Protein AF-A0A952LVR3-F1 (afdb_monomer)

pLDDT: mean 73.61, std 21.21, range [22.97, 98.56]

Foldseek 3Di:
DDDDDYDDDDDDDDDDDDDDYDDDDDDDDDDDDDDDDDDDDDDDDDDDDDDDDDDDDDDDYDDDDDDDDDDDDDDDDDPDDDPADADDDFAPWRWHDPGRLETEDADEHQEEGEDELSHAYEYDAEHEFHDLVGAYEYEYDFQHHYEYFPPPHAGEYHYDANHEYHYAYDLQGAYEYAYPDDPLDAAQGHAAYEYEYDAPADPDDDDGDAYEHELYEQGRHFNWDWDQDNNDIDITGEREEAYRHECSYEYYNYEQYQGAAEHYEYEAYAYHYENYHYEAHLAEPYEYELYAYEHYQEEYYHFEDAPLASLHEPYEYYYPAPPSYAYAYEFAEHEHLYPDQAQDDLPTRWEHYEADAQAAAYAYWQYEHEATSLWHYEYAQNYEPAQEAQDPFGSHYAWQYEIEYQAADRPRNYHYHNYHDYDPRQDDDEPDWPHTHYYYAHHLQFHWDWFLQPFQLPFQSQLRTFTQDGRLFGFFCQVPLRGGFIPPSQQQCPPPHRHPCQALDQRPPVPRPCSGPSVVVSVPRSHHRRRGGHSGQNLASLRCSSHNRDGDDDSVSGSDNPNPCSLFDWFDDDCQFLNWHWGTDTADPSATEIETDDERQEEGEQEQRYAYEYDAEYEYHDLVGAYEYEYEFQHHYAYFPVPHAGEYEYDANHEYHYHYDLSGAYEYAHPDSQLDAAQGHAAYYYEHDFPADPDDDDGDQYEHELYEQGRHQNWDWDQDNNDIDITGEHEEYEHDEQSHEYENYEQYQGAAERYEYYGYAYAYENYEYEAHLAEPYEYELYAYEYYQYEYYHDEDPDLPRQHEPYHDEYQEAPSDEYAYEFAEHHQNYDPLDQDDPPRRFEHEEADHQAAAYHYFQYEAEATNLKHYEYDQRYEPALEDQADDLPRSHYDWLYEIEYQNQDDVNSHYHYDPNYHDYDPPQEDEPDQFIGHHYYFGQDDDDDDDDDPPDDDPQRAWDWFLQFDDDDWQSQLRTFGQDGRPAGFAADDDSSHRFRHRQLQQQPPSGRDPCSQQDQRPPDCSDDVGPRPPDVVPPRHDGRSGGHSGDRPDSPGGSRPNSDGDNRDPDGSPSDDDD

Sequence (1073 aa):
MKKFFLPMIVVFSLTLAGCGGDDSDDTEGNSNGDTTENNTGGAPPPEPDNNENGESENEENENEESENDENENGENENEENDLLGACPRVGNLSPTELAADHCEIGGELTQNAILTADTIWFLEGELQVGDSENQVVLYIEAGTELRGDNVDSIDHVLVYPGSRINASGTASQPIRFLSDDDNVDGQGEWGGIFIYGYNGLTNLRGSQAANVLDYVVIAEAGDEISITLDGDTSTYEDNLVLKGVDSNTTLSFVQSHNSARDGLQIHNGDPRLSWILATGSQRDGLWYRDFSGLVKDLMVIHHSDTSGDSGRAGIYASETETGNSNPRIVNATLIGRDDSYEAGDAEGKQTGILLADNTDQIRLANVLIANFRHGCYVAESAADLSQIDNSEPALSHVDGVHCANEYADNETFSAVREAVDFSEAVLAEPNSINSNGLVYYYGATSGLTFTGEISDRSENFTASWYLDNIGGIGNGLVADSTSLNGFMDGDTNNDRVVDAADTESPFIAADDGPEGFNSDVASDTGGYDLTHIGAVRGGAVSNTQFDGWTVATASDAGFLVSVDESLLGASQCPASLGGATVRALDKNSGRNVCELSGLLSADATLTGDIDWQLEGLLQVGDAENNVTLTIESGTRISGDNIDTTDYLLVFPGSSIDANGTGARPVRMTSDDTEVEGAGEWGGLFVYGYNGLPSLAGDQGANSLDYVVVAEAGAPMTITLDGQTTEYRENIVLNGVDQSTKLSFVQSHNAARDGLQIHNGNPRLSWIVSTGSGRDGLWYRNFNGLVKDLMVIHHRDSDGSSGRSGIYASETLEGDSNPLMVNITLIGRDSSSETAGEDDTEVGLLFSDNTDQVRLANVLIANFRHGCYRADTSADLSLVGTTLEEDSPSFLDGVHCSHEAGGGSDNIAYVSADSIGLPDDSIATENSNGNGLAFYNGAEAELEFANTDFITNAGGINFTGEIDERADNFTAGWYLDNIRGVGNGLVSDASFLNAFLDGDTNNDGTVNEDDTSSPFIIADDGPEGFNQDVEEDTGGYDLTHIGAVRGGAVSNTQFDSWTVGTYRTAPFTVRTVE

Mean predicted aligned error: 18.48 Å

Nearest PDB structures (foldseek):
  4nk8-assembly1_A  TM=3.864E-01  e=2.930E-02  Pseudomonas syringae pv. tomato str. DC3000
  2uve-assembly2_B  TM=1.892E-01  e=1.098E-01  Yersinia enterocolitica
  1kcd-assembly1_A  TM=2.637E-01  e=1.614E+00  Chondrostereum purpureum
  3riq-assembly1_A  TM=2.501E-01  e=1.408E+00  unclassified

Structure (mmCIF, N/CA/C/O backbone):
data_AF-A0A952LVR3-F1
#
_entry.id   AF-A0A952LVR3-F1
#
loop_
_atom_site.group_PDB
_atom_site.id
_atom_site.type_symbol
_atom_site.label_atom_id
_atom_site.label_alt_id
_atom_site.label_comp_id
_atom_site.label_asym_id
_atom_site.label_entity_id
_atom_site.label_seq_id
_atom_site.pdbx_PDB_ins_code
_atom_site.Cartn_x
_atom_site.Cartn_y
_atom_site.Cartn_z
_atom_site.occupancy
_atom_site.B_iso_or_equiv
_atom_site.auth_seq_id
_atom_site.auth_comp_id
_atom_site.auth_asym_id
_atom_site.auth_atom_id
_atom_site.pdbx_PDB_model_num
ATOM 1 N N . MET A 1 1 ? 47.705 55.549 31.757 1.00 38.31 1 MET A N 1
ATOM 2 C CA . MET A 1 1 ? 46.331 55.593 31.205 1.00 38.31 1 MET A CA 1
ATOM 3 C C . MET A 1 1 ? 45.722 54.228 31.515 1.00 38.31 1 MET A C 1
ATOM 5 O O . MET A 1 1 ? 46.265 53.259 31.025 1.00 38.31 1 MET A O 1
ATOM 9 N N . LYS A 1 2 ? 45.100 54.070 32.697 1.00 28.36 2 LYS A N 1
ATOM 10 C CA . LYS A 1 2 ? 43.642 53.908 32.951 1.00 28.36 2 LYS A CA 1
ATOM 11 C C . LYS A 1 2 ? 42.987 52.832 32.052 1.00 28.36 2 LYS A C 1
ATOM 13 O O . LYS A 1 2 ? 43.032 53.041 30.854 1.00 28.36 2 LYS A O 1
ATOM 18 N N . LYS A 1 3 ? 42.309 51.767 32.518 1.00 29.34 3 LYS A N 1
ATOM 19 C CA . LYS A 1 3 ? 41.914 51.237 33.856 1.00 29.34 3 LYS A CA 1
ATOM 20 C C . LYS A 1 3 ? 41.335 49.792 33.646 1.00 29.34 3 LYS A C 1
ATOM 22 O O . LYS A 1 3 ? 40.647 49.627 32.654 1.00 29.34 3 LYS A O 1
ATOM 27 N N . PHE A 1 4 ? 41.744 48.765 34.424 1.00 28.08 4 PHE A N 1
ATOM 28 C CA . PHE A 1 4 ? 40.995 47.964 35.459 1.00 28.08 4 PHE A CA 1
ATOM 29 C C . PHE A 1 4 ? 39.975 46.890 34.957 1.00 28.08 4 PHE A C 1
ATOM 31 O O . PHE A 1 4 ? 39.088 47.258 34.205 1.00 28.08 4 PHE A O 1
ATOM 38 N N . PHE A 1 5 ? 40.176 45.567 35.194 1.00 27.00 5 PHE A N 1
ATOM 39 C CA . PHE A 1 5 ? 39.812 44.662 36.350 1.00 27.00 5 PHE A CA 1
ATOM 40 C C . PHE A 1 5 ? 38.310 44.228 36.383 1.00 27.00 5 PHE A C 1
ATOM 42 O O . PHE A 1 5 ? 37.478 45.117 36.509 1.00 27.00 5 PHE A O 1
ATOM 49 N N . LEU A 1 6 ? 37.941 42.945 36.113 1.00 28.14 6 LEU A N 1
ATOM 50 C CA . LEU A 1 6 ? 37.714 41.748 37.011 1.00 28.14 6 LEU A CA 1
ATOM 51 C C . LEU A 1 6 ? 36.364 41.765 37.804 1.00 28.14 6 LEU A C 1
ATOM 53 O O . LEU A 1 6 ? 35.903 42.868 38.084 1.00 28.14 6 LEU A O 1
ATOM 57 N N . PRO A 1 7 ? 35.854 40.658 38.419 1.00 57.78 7 PRO A N 1
ATOM 58 C CA . PRO A 1 7 ? 35.664 39.232 38.016 1.00 57.78 7 PRO A CA 1
ATOM 59 C C . PRO A 1 7 ? 34.330 38.593 38.550 1.00 57.78 7 PRO A C 1
ATOM 61 O O . PRO A 1 7 ? 33.636 39.221 39.343 1.00 57.78 7 PRO A O 1
ATOM 64 N N . MET A 1 8 ? 34.050 37.300 38.291 1.00 24.22 8 MET A N 1
ATOM 65 C CA . MET A 1 8 ? 33.665 36.355 39.371 1.00 24.22 8 MET A CA 1
ATOM 66 C C . MET A 1 8 ? 33.856 34.875 38.984 1.00 24.22 8 MET A C 1
ATOM 68 O O . MET A 1 8 ? 33.584 34.469 37.864 1.00 24.22 8 MET A O 1
ATOM 72 N N . ILE A 1 9 ? 34.355 34.116 39.960 1.00 27.66 9 ILE A N 1
ATOM 73 C CA . ILE A 1 9 ? 34.689 32.686 40.014 1.00 27.66 9 ILE A CA 1
ATOM 74 C C . ILE A 1 9 ? 33.709 32.036 40.998 1.00 27.66 9 ILE A C 1
ATOM 76 O O . ILE A 1 9 ? 33.501 32.641 42.049 1.00 27.66 9 ILE A O 1
ATOM 80 N N . VAL A 1 10 ? 33.266 30.791 40.767 1.00 24.73 10 VAL A N 1
ATOM 81 C CA . VAL A 1 10 ? 33.157 29.772 41.835 1.00 24.73 10 VAL A CA 1
ATOM 82 C C . VAL A 1 10 ? 33.572 28.401 41.291 1.00 24.73 10 VAL A C 1
ATOM 84 O O . VAL A 1 10 ? 33.091 27.945 40.263 1.00 24.73 10 VAL A O 1
ATOM 87 N N . VAL A 1 11 ? 34.493 27.783 42.027 1.00 26.58 11 VAL A N 1
ATOM 88 C CA . VAL A 1 11 ? 34.995 26.407 41.949 1.00 26.58 11 VAL A CA 1
ATOM 89 C C . VAL A 1 11 ? 34.328 25.615 43.077 1.00 26.58 11 VAL A C 1
ATOM 91 O O . VAL A 1 11 ? 34.184 26.167 44.168 1.00 26.58 11 VAL A O 1
ATOM 94 N N . PHE A 1 12 ? 34.065 24.319 42.890 1.00 22.97 12 PHE A N 1
ATOM 95 C CA . PHE A 1 12 ? 34.221 23.357 43.985 1.00 22.97 12 PHE A CA 1
ATOM 96 C C . PHE A 1 12 ? 34.952 22.101 43.502 1.00 22.97 12 PHE A C 1
ATOM 98 O O . PHE A 1 12 ? 34.572 21.455 42.535 1.00 22.97 12 PHE A O 1
ATOM 105 N N . SER A 1 13 ? 36.047 21.823 44.201 1.00 28.75 13 SER A N 1
ATOM 106 C CA . SER A 1 13 ? 36.874 20.624 44.151 1.00 28.75 13 SER A CA 1
ATOM 107 C C . SER A 1 13 ? 36.558 19.803 45.400 1.00 28.75 13 SER A C 1
ATOM 109 O O . SER A 1 13 ? 36.260 20.393 46.443 1.00 28.75 13 SER A O 1
ATOM 111 N N . LEU A 1 14 ? 36.700 18.477 45.339 1.00 23.16 14 LEU A N 1
ATOM 112 C CA . LEU A 1 14 ? 37.032 17.699 46.529 1.00 23.16 14 LEU A CA 1
ATOM 113 C C . LEU A 1 14 ? 38.034 16.585 46.193 1.00 23.16 14 LEU A C 1
ATOM 115 O O . LEU A 1 14 ? 37.721 15.563 45.596 1.00 23.16 14 LEU A O 1
ATOM 119 N N . THR A 1 15 ? 39.269 16.834 46.605 1.00 27.89 15 THR A N 1
ATOM 120 C CA . THR A 1 15 ? 40.381 15.897 46.789 1.00 27.89 15 THR A CA 1
ATOM 121 C C . THR A 1 15 ? 40.333 15.247 48.184 1.00 27.89 15 THR A C 1
ATOM 123 O O . THR A 1 15 ? 39.878 15.916 49.112 1.00 27.89 15 THR A O 1
ATOM 126 N N . LEU A 1 16 ? 40.947 14.069 48.411 1.00 27.58 16 LEU A N 1
ATOM 127 C CA . LEU A 1 16 ? 42.364 13.930 48.854 1.00 27.58 16 LEU A CA 1
ATOM 128 C C . LEU A 1 16 ? 42.723 12.536 49.465 1.00 27.58 16 LEU A C 1
ATOM 130 O O . LEU A 1 16 ? 42.046 12.075 50.376 1.00 27.58 16 LEU A O 1
ATOM 134 N N . ALA A 1 17 ? 43.907 12.033 49.058 1.00 31.09 17 ALA A N 1
ATOM 135 C CA . ALA A 1 17 ? 44.947 11.259 49.790 1.00 31.09 17 ALA A CA 1
ATOM 136 C C . ALA A 1 17 ? 44.684 9.805 50.267 1.00 31.09 17 ALA A C 1
ATOM 138 O O . ALA A 1 17 ? 43.626 9.494 50.783 1.00 31.09 17 ALA A O 1
ATOM 139 N N . GLY A 1 18 ? 45.638 8.858 50.235 1.00 26.08 18 GLY A N 1
ATOM 140 C CA . GLY A 1 18 ? 47.064 8.870 49.868 1.00 26.08 18 GLY A CA 1
ATOM 141 C C . GLY A 1 18 ? 47.925 7.977 50.796 1.00 26.08 18 GLY A C 1
ATOM 142 O O . GLY A 1 18 ? 47.817 8.100 52.012 1.00 26.08 18 GLY A O 1
ATOM 143 N N . CYS A 1 19 ? 48.776 7.114 50.217 1.00 27.30 19 CYS A N 1
ATOM 144 C CA . CYS A 1 19 ? 50.063 6.530 50.699 1.00 27.30 19 CYS A CA 1
ATOM 145 C C . CYS A 1 19 ? 50.445 5.386 49.723 1.00 27.30 19 CYS A C 1
ATOM 147 O O . CYS A 1 19 ? 49.564 4.606 49.396 1.00 27.30 19 CYS A O 1
ATOM 149 N N . GLY A 1 20 ? 51.659 5.152 49.207 1.00 28.59 20 GLY A N 1
ATOM 150 C CA . GLY A 1 20 ? 52.979 5.771 49.361 1.00 28.59 20 GLY A CA 1
ATOM 151 C C . GLY A 1 20 ? 54.116 4.737 49.173 1.00 28.59 20 GLY A C 1
ATOM 152 O O . GLY A 1 20 ? 54.336 3.979 50.104 1.00 28.59 20 GLY A O 1
ATOM 153 N N . GLY A 1 21 ? 54.826 4.774 48.027 1.00 31.19 21 GLY A N 1
ATOM 154 C CA . GLY A 1 21 ? 56.294 4.574 47.840 1.00 31.19 21 GLY A CA 1
ATOM 155 C C . GLY A 1 21 ? 56.920 3.178 48.056 1.00 31.19 21 GLY A C 1
ATOM 156 O O . GLY A 1 21 ? 56.331 2.338 48.717 1.00 31.19 21 GLY A O 1
ATOM 157 N N . ASP A 1 22 ? 58.148 2.853 47.640 1.00 28.56 22 ASP A N 1
ATOM 158 C CA . ASP A 1 22 ? 59.119 3.298 46.620 1.00 28.56 22 ASP A CA 1
ATOM 159 C C . ASP A 1 22 ? 60.258 2.236 46.654 1.00 28.56 22 ASP A C 1
ATOM 161 O O . ASP A 1 22 ? 60.488 1.635 47.705 1.00 28.56 22 ASP A O 1
ATOM 165 N N . ASP A 1 23 ? 60.978 2.087 45.544 1.00 30.83 23 ASP A N 1
ATOM 166 C CA . ASP A 1 23 ? 62.379 1.636 45.411 1.00 30.83 23 ASP A CA 1
ATOM 167 C C . ASP A 1 23 ? 62.880 0.178 45.642 1.00 30.83 23 ASP A C 1
ATOM 169 O O . ASP A 1 23 ? 62.356 -0.644 46.389 1.00 30.83 23 ASP A O 1
ATOM 173 N N . SER A 1 24 ? 63.965 -0.074 44.903 1.00 31.70 24 SER A N 1
ATOM 174 C CA . SER A 1 24 ? 64.690 -1.281 44.462 1.00 31.70 24 SER A CA 1
ATOM 175 C C . SER A 1 24 ? 65.449 -2.164 45.481 1.00 31.70 24 SER A C 1
ATOM 177 O O . SER A 1 24 ? 65.815 -1.698 46.557 1.00 31.70 24 SER A O 1
ATOM 179 N N . ASP A 1 25 ? 65.813 -3.379 45.013 1.00 30.05 25 ASP A N 1
ATOM 180 C CA . ASP A 1 25 ? 67.155 -4.042 45.019 1.00 30.05 25 ASP A CA 1
ATOM 181 C C . ASP A 1 25 ? 67.222 -5.503 45.564 1.00 30.05 25 ASP A C 1
ATOM 183 O O . ASP A 1 25 ? 66.879 -5.758 46.716 1.00 30.05 25 ASP A O 1
ATOM 187 N N . ASP A 1 26 ? 67.700 -6.423 44.698 1.00 31.61 26 ASP A N 1
ATOM 188 C CA . ASP A 1 26 ? 68.563 -7.619 44.906 1.00 31.61 26 ASP A CA 1
ATOM 189 C C . ASP A 1 26 ? 68.278 -8.633 46.061 1.00 31.61 26 ASP A C 1
ATOM 191 O O . ASP A 1 26 ? 68.221 -8.275 47.228 1.00 31.61 26 ASP A O 1
ATOM 195 N N . THR A 1 27 ? 68.245 -9.978 45.928 1.00 29.53 27 THR A N 1
ATOM 196 C CA . THR A 1 27 ? 69.141 -10.917 45.207 1.00 29.53 27 THR A CA 1
ATOM 197 C C . THR A 1 27 ? 68.721 -12.408 45.381 1.00 29.53 27 THR A C 1
ATOM 199 O O . THR A 1 27 ? 68.203 -12.796 46.424 1.00 29.53 27 THR A O 1
ATOM 202 N N . GLU A 1 28 ? 69.101 -13.227 44.383 1.00 32.16 28 GLU A N 1
ATOM 203 C CA . GLU A 1 28 ? 69.554 -14.648 44.391 1.00 32.16 28 GLU A CA 1
ATOM 204 C C . GLU A 1 28 ? 68.622 -15.894 44.482 1.00 32.16 28 GLU A C 1
ATOM 206 O O . GLU A 1 28 ? 68.094 -16.256 45.531 1.00 32.16 28 GLU A O 1
ATOM 211 N N . GLY A 1 29 ? 68.676 -16.684 43.384 1.00 28.06 29 GLY A N 1
ATOM 212 C CA . GLY A 1 29 ? 68.670 -18.165 43.325 1.00 28.06 29 GLY A CA 1
ATOM 213 C C . GLY A 1 29 ? 67.456 -18.787 42.605 1.00 28.06 29 GLY A C 1
ATOM 214 O O . GLY A 1 29 ? 66.340 -18.599 43.054 1.00 28.06 29 GLY A O 1
ATOM 215 N N . ASN A 1 30 ? 67.531 -19.598 41.539 1.00 28.77 30 ASN A N 1
ATOM 216 C CA . ASN A 1 30 ? 68.625 -20.294 40.860 1.00 28.77 30 ASN A CA 1
ATOM 217 C C . ASN A 1 30 ? 68.140 -20.809 39.471 1.00 28.77 30 ASN A C 1
ATOM 219 O O . ASN A 1 30 ? 67.033 -21.325 39.357 1.00 28.77 30 ASN A O 1
ATOM 223 N N . SER A 1 31 ? 69.029 -20.658 38.483 1.00 33.31 31 SER A N 1
ATOM 224 C CA . SER A 1 31 ? 69.188 -21.204 37.111 1.00 33.31 31 SER A CA 1
ATOM 225 C C . SER A 1 31 ? 68.634 -22.619 36.790 1.00 33.31 31 SER A C 1
ATOM 227 O O . SER A 1 31 ? 68.398 -23.394 37.708 1.00 33.31 31 SER A O 1
ATOM 229 N N . ASN A 1 32 ? 68.484 -23.120 35.549 1.00 30.52 32 ASN A N 1
ATOM 230 C CA . ASN A 1 32 ? 68.757 -22.702 34.158 1.00 30.52 32 ASN A CA 1
ATOM 231 C C . ASN A 1 32 ? 68.067 -23.729 33.221 1.00 30.52 32 ASN A C 1
ATOM 233 O O . ASN A 1 32 ? 67.911 -24.888 33.609 1.00 30.52 32 ASN A O 1
ATOM 237 N N . GLY A 1 33 ? 67.739 -23.339 31.985 1.00 30.78 33 GLY A N 1
ATOM 238 C CA . GLY A 1 33 ? 67.382 -24.272 30.905 1.00 30.78 33 GLY A CA 1
ATOM 239 C C . GLY A 1 33 ? 68.601 -24.886 30.203 1.00 30.78 33 GLY A C 1
ATOM 240 O O . GLY A 1 33 ? 69.710 -24.392 30.382 1.00 30.78 33 GLY A O 1
ATOM 241 N N . ASP A 1 34 ? 68.378 -25.927 29.395 1.00 28.19 34 ASP A N 1
ATOM 242 C CA . ASP A 1 34 ? 69.040 -26.135 28.096 1.00 28.19 34 ASP A CA 1
ATOM 243 C C . ASP A 1 34 ? 68.347 -27.260 27.296 1.00 28.19 34 ASP A C 1
ATOM 245 O O . ASP A 1 34 ? 67.879 -28.258 27.842 1.00 28.19 34 ASP A O 1
ATOM 249 N N . THR A 1 35 ? 68.301 -27.040 25.990 1.00 41.91 35 THR A N 1
ATOM 250 C CA . THR A 1 35 ? 67.859 -27.883 24.875 1.00 41.91 35 THR A CA 1
ATOM 251 C C . THR A 1 35 ? 68.787 -29.073 24.583 1.00 41.91 35 THR A C 1
ATOM 253 O O . THR A 1 35 ? 69.965 -29.037 24.925 1.00 41.91 35 THR A O 1
ATOM 256 N N . THR A 1 36 ? 68.286 -30.116 23.897 1.00 30.03 36 THR A N 1
ATOM 257 C CA . THR A 1 36 ? 68.905 -30.752 22.698 1.00 30.03 36 THR A CA 1
ATOM 258 C C . THR A 1 36 ? 68.132 -31.991 22.208 1.00 30.03 36 THR A C 1
ATOM 260 O O . THR A 1 36 ? 67.587 -32.767 22.988 1.00 30.03 36 THR A O 1
ATOM 263 N N . GLU A 1 37 ? 68.117 -32.154 20.883 1.00 42.69 37 GLU A N 1
ATOM 264 C CA . GLU A 1 37 ? 67.535 -33.242 20.081 1.00 42.69 37 GLU A CA 1
ATOM 265 C C . GLU A 1 37 ? 68.288 -34.588 20.190 1.00 42.69 37 GLU A C 1
ATOM 267 O O . GLU A 1 37 ? 69.515 -34.597 20.313 1.00 42.69 37 GLU A O 1
ATOM 272 N N . ASN A 1 38 ? 67.591 -35.725 19.999 1.00 29.27 38 ASN A N 1
ATOM 273 C CA . ASN A 1 38 ? 67.880 -36.685 18.910 1.00 29.27 38 ASN A CA 1
ATOM 274 C C . ASN A 1 38 ? 66.941 -37.913 18.865 1.00 29.27 38 ASN A C 1
ATOM 276 O O . ASN A 1 38 ? 66.417 -38.381 19.870 1.00 29.27 38 ASN A O 1
ATOM 280 N N . ASN A 1 39 ? 66.803 -38.433 17.644 1.00 38.19 39 ASN A N 1
ATOM 281 C CA . ASN A 1 39 ? 65.899 -39.465 17.125 1.00 38.19 39 ASN A CA 1
ATOM 282 C C . ASN A 1 39 ? 66.384 -40.927 17.355 1.00 38.19 39 ASN A C 1
ATOM 284 O O . ASN A 1 39 ? 67.592 -41.154 17.416 1.00 38.19 39 ASN A O 1
ATOM 288 N N . THR A 1 40 ? 65.464 -41.912 17.416 1.00 31.52 40 THR A N 1
ATOM 289 C CA . THR A 1 40 ? 65.477 -43.285 16.810 1.00 31.52 40 THR A CA 1
ATOM 290 C C . THR A 1 40 ? 64.486 -44.252 17.505 1.00 31.52 40 THR A C 1
ATOM 292 O O . THR A 1 40 ? 64.339 -44.230 18.723 1.00 31.52 40 THR A O 1
ATOM 295 N N . GLY A 1 41 ? 63.790 -45.092 16.717 1.00 29.00 41 GLY A N 1
ATOM 296 C CA . GLY A 1 41 ? 62.615 -45.889 17.128 1.00 29.00 41 GLY A CA 1
ATOM 297 C C . GLY A 1 41 ? 62.823 -47.342 17.602 1.00 29.00 41 GLY A C 1
ATOM 298 O O . GLY A 1 41 ? 63.945 -47.802 17.801 1.00 29.00 41 GLY A O 1
ATOM 299 N N . GLY A 1 42 ? 61.699 -48.070 17.744 1.00 25.80 42 GLY A N 1
ATOM 300 C CA . GLY A 1 42 ? 61.617 -49.522 17.993 1.00 25.80 42 GLY A CA 1
ATOM 301 C C . GLY A 1 42 ? 60.242 -49.996 18.522 1.00 25.80 42 GLY A C 1
ATOM 302 O O . GLY A 1 42 ? 59.756 -49.465 19.513 1.00 25.80 42 GLY A O 1
ATOM 303 N N . ALA A 1 43 ? 59.636 -50.998 17.867 1.00 31.47 43 ALA A N 1
ATOM 304 C CA . ALA A 1 43 ? 58.397 -51.723 18.242 1.00 31.47 43 ALA A CA 1
ATOM 305 C C . ALA A 1 43 ? 58.675 -52.957 19.164 1.00 31.47 43 ALA A C 1
ATOM 307 O O . ALA A 1 43 ? 59.845 -53.178 19.487 1.00 31.47 43 ALA A O 1
ATOM 308 N N . PRO A 1 44 ? 57.732 -53.922 19.365 1.00 63.16 44 PRO A N 1
ATOM 309 C CA . PRO A 1 44 ? 56.485 -54.006 20.180 1.00 63.16 44 PRO A CA 1
ATOM 310 C C . PRO A 1 44 ? 56.637 -55.020 21.374 1.00 63.16 44 PRO A C 1
ATOM 312 O O . PRO A 1 44 ? 57.773 -55.476 21.559 1.00 63.16 44 PRO A O 1
ATOM 315 N N . PRO A 1 45 ? 55.625 -55.386 22.235 1.00 48.03 45 PRO A N 1
ATOM 316 C CA . PRO A 1 45 ? 54.563 -56.435 22.001 1.00 48.03 45 PRO A CA 1
ATOM 317 C C . PRO A 1 45 ? 53.286 -56.296 22.937 1.00 48.03 45 PRO A C 1
ATOM 319 O O . PRO A 1 45 ? 53.134 -55.221 23.513 1.00 48.03 45 PRO A O 1
ATOM 322 N N . PRO A 1 46 ? 52.477 -57.338 23.312 1.00 52.66 46 PRO A N 1
ATOM 323 C CA . PRO A 1 46 ? 51.634 -58.325 22.578 1.00 52.66 46 PRO A CA 1
ATOM 324 C C . PRO A 1 46 ? 50.138 -58.438 23.061 1.00 52.66 46 PRO A C 1
ATOM 326 O O . PRO A 1 46 ? 49.763 -57.888 24.094 1.00 52.66 46 PRO A O 1
ATOM 329 N N . GLU A 1 47 ? 49.322 -59.239 22.349 1.00 35.88 47 GLU A N 1
ATOM 330 C CA . GLU A 1 47 ? 47.974 -59.763 22.720 1.00 35.88 47 GLU A CA 1
ATOM 331 C C . GLU A 1 47 ? 47.966 -60.821 23.860 1.00 35.88 47 GLU A C 1
ATOM 333 O O . GLU A 1 47 ? 49.031 -61.293 24.282 1.00 35.88 47 GLU A O 1
ATOM 338 N N . PRO A 1 48 ? 46.767 -61.272 24.310 1.00 47.69 48 PRO A N 1
ATOM 339 C CA . PRO A 1 48 ? 46.414 -62.671 24.018 1.00 47.69 48 PRO A CA 1
ATOM 340 C C . PRO A 1 48 ? 44.964 -62.953 23.554 1.00 47.69 48 PRO A C 1
ATOM 342 O O . PRO A 1 48 ? 44.001 -62.295 23.940 1.00 47.69 48 PRO A O 1
ATOM 345 N N . ASP A 1 49 ? 44.911 -64.041 22.788 1.00 32.38 49 ASP A N 1
ATOM 346 C CA . ASP A 1 49 ? 43.861 -64.753 22.049 1.00 32.38 49 ASP A CA 1
ATOM 347 C C . ASP A 1 49 ? 42.915 -65.625 22.916 1.00 32.38 49 ASP A C 1
ATOM 349 O O . ASP A 1 49 ? 43.277 -66.034 24.027 1.00 32.38 49 ASP A O 1
ATOM 353 N N . ASN A 1 50 ? 41.727 -65.950 22.377 1.00 29.98 50 ASN A N 1
ATOM 354 C CA . ASN A 1 50 ? 41.178 -67.318 22.347 1.00 29.98 50 ASN A CA 1
ATOM 355 C C . ASN A 1 50 ? 39.847 -67.410 21.559 1.00 29.98 50 ASN A C 1
ATOM 357 O O . ASN A 1 50 ? 38.782 -67.092 22.093 1.00 29.98 50 ASN A O 1
ATOM 361 N N . ASN A 1 51 ? 39.916 -68.025 20.370 1.00 27.11 51 ASN A N 1
ATOM 362 C CA . ASN A 1 51 ? 39.365 -69.371 20.069 1.00 27.11 51 ASN A CA 1
ATOM 363 C C . ASN A 1 51 ? 38.557 -69.497 18.750 1.00 27.11 51 ASN A C 1
ATOM 365 O O . ASN A 1 51 ? 37.333 -69.418 18.738 1.00 27.11 51 ASN A O 1
ATOM 369 N N . GLU A 1 52 ? 39.300 -69.725 17.663 1.00 31.12 52 GLU A N 1
ATOM 370 C CA . GLU A 1 52 ? 39.253 -70.849 16.700 1.00 31.12 52 GLU A CA 1
ATOM 371 C C . GLU A 1 52 ? 37.964 -71.632 16.312 1.00 31.12 52 GLU A C 1
ATOM 373 O O . GLU A 1 52 ? 37.228 -72.157 17.150 1.00 31.12 52 GLU A O 1
ATOM 378 N N . ASN A 1 53 ? 37.959 -71.928 14.991 1.00 27.67 53 ASN A N 1
ATOM 379 C CA . ASN A 1 53 ? 37.361 -73.031 14.198 1.00 27.67 53 ASN A CA 1
ATOM 380 C C . ASN A 1 53 ? 35.997 -72.732 13.540 1.00 27.67 53 ASN A C 1
ATOM 382 O O . ASN A 1 53 ? 35.031 -72.464 14.237 1.00 27.67 53 ASN A O 1
ATOM 386 N N . GLY A 1 54 ? 35.802 -72.780 12.214 1.00 26.45 54 GLY A N 1
ATOM 387 C CA . GLY A 1 54 ? 36.527 -73.452 11.124 1.00 26.45 54 GLY A CA 1
ATOM 388 C C . GLY A 1 54 ? 35.571 -74.411 10.386 1.00 26.45 54 GLY A C 1
ATOM 389 O O . GLY A 1 54 ? 34.798 -75.082 11.058 1.00 26.45 54 GLY A O 1
ATOM 390 N N . GLU A 1 55 ? 35.697 -74.498 9.050 1.00 27.75 55 GLU A N 1
ATOM 391 C CA . GLU A 1 55 ? 34.965 -75.368 8.085 1.00 27.75 55 GLU A CA 1
ATOM 392 C C . GLU A 1 55 ? 33.621 -74.814 7.566 1.00 27.75 55 GLU A C 1
ATOM 394 O O . GLU A 1 55 ? 32.863 -74.229 8.328 1.00 27.75 55 GLU A O 1
ATOM 399 N N . SER A 1 56 ? 33.160 -75.021 6.329 1.00 25.48 56 SER A N 1
ATOM 400 C CA . SER A 1 56 ? 33.671 -75.259 4.962 1.00 25.48 56 SER A CA 1
ATOM 401 C C . SER A 1 56 ? 32.418 -75.534 4.101 1.00 25.48 56 SER A C 1
ATOM 403 O O . SER A 1 56 ? 31.396 -75.916 4.662 1.00 25.48 56 SER A O 1
ATOM 405 N N . GLU A 1 57 ? 32.555 -75.482 2.771 1.00 27.61 57 GLU A N 1
ATOM 406 C CA . GLU A 1 57 ? 31.635 -76.047 1.752 1.00 27.6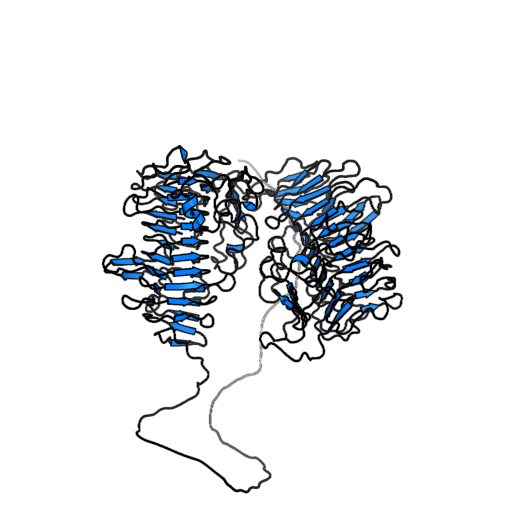1 57 GLU A CA 1
ATOM 407 C C . GLU A 1 57 ? 30.393 -75.188 1.433 1.00 27.61 57 GLU A C 1
ATOM 409 O O . GLU A 1 57 ? 29.581 -74.894 2.299 1.00 27.61 57 GLU A O 1
ATOM 414 N N . ASN A 1 58 ? 30.303 -74.566 0.254 1.00 24.53 58 ASN A N 1
ATOM 415 C CA . ASN A 1 58 ? 30.211 -75.055 -1.138 1.00 24.53 58 ASN A CA 1
ATOM 416 C C . ASN A 1 58 ? 28.768 -74.953 -1.643 1.00 24.53 58 ASN A C 1
ATOM 418 O O . ASN A 1 58 ? 27.844 -75.374 -0.956 1.00 24.53 58 ASN A O 1
ATOM 422 N N . GLU A 1 59 ? 28.686 -74.521 -2.906 1.00 28.27 59 GLU A N 1
ATOM 423 C CA . GLU A 1 59 ? 27.674 -74.915 -3.893 1.00 28.27 59 GLU A CA 1
ATOM 424 C C . GLU A 1 59 ? 26.273 -74.287 -3.686 1.00 28.27 59 GLU A C 1
ATOM 426 O O . GLU A 1 59 ? 25.721 -74.254 -2.598 1.00 28.27 59 GLU A O 1
ATOM 431 N N . GLU A 1 60 ? 25.607 -73.728 -4.693 1.00 29.20 60 GLU A N 1
ATOM 432 C CA . GLU A 1 60 ? 25.707 -73.984 -6.126 1.00 29.20 60 GLU A CA 1
ATOM 433 C C . GLU A 1 60 ? 24.826 -72.959 -6.877 1.00 29.20 60 GLU A C 1
ATOM 435 O O . GLU A 1 60 ? 23.737 -72.641 -6.403 1.00 29.20 60 GLU A O 1
ATOM 440 N N . ASN A 1 61 ? 25.305 -72.541 -8.060 1.00 27.00 61 ASN A N 1
ATOM 441 C CA . ASN A 1 61 ? 24.579 -72.535 -9.344 1.00 27.00 61 ASN A CA 1
ATOM 442 C C . ASN A 1 61 ? 23.355 -71.614 -9.558 1.00 27.00 61 ASN A C 1
ATOM 444 O O . ASN A 1 61 ? 22.492 -71.467 -8.707 1.00 27.00 61 ASN A O 1
ATOM 448 N N . GLU A 1 62 ? 23.120 -71.036 -10.740 1.00 30.06 62 GLU A N 1
ATOM 449 C CA . GLU A 1 62 ? 23.773 -71.101 -12.062 1.00 30.06 62 GLU A CA 1
ATOM 450 C C . GLU A 1 62 ? 23.077 -70.094 -13.002 1.00 30.06 62 GLU A C 1
ATOM 452 O O . GLU A 1 62 ? 21.941 -69.689 -12.732 1.00 30.06 62 GLU A O 1
ATOM 457 N N . ASN A 1 63 ? 23.722 -69.877 -14.159 1.00 28.44 63 ASN A N 1
ATOM 458 C CA . ASN A 1 63 ? 23.267 -69.281 -15.432 1.00 28.44 63 ASN A CA 1
ATOM 459 C C . ASN A 1 63 ? 23.590 -67.783 -15.568 1.00 28.44 63 ASN A C 1
ATOM 461 O O . ASN A 1 63 ? 22.866 -66.949 -15.033 1.00 28.44 63 ASN A O 1
ATOM 465 N N . GLU A 1 64 ? 24.713 -67.359 -16.178 1.00 30.86 64 GLU A N 1
ATOM 466 C CA . GLU A 1 64 ? 25.258 -67.651 -17.540 1.00 30.86 64 GLU A CA 1
ATOM 467 C C . GLU A 1 64 ? 24.178 -67.496 -18.632 1.00 30.86 64 GLU A C 1
ATOM 469 O O . GLU A 1 64 ? 23.074 -68.009 -18.486 1.00 30.86 64 GLU A O 1
ATOM 474 N N . GLU A 1 65 ? 24.329 -66.717 -19.705 1.00 31.75 65 GLU A N 1
ATOM 475 C CA . GLU A 1 65 ? 25.351 -66.621 -20.771 1.00 31.75 65 GLU A CA 1
ATOM 476 C C . GLU A 1 65 ? 25.025 -65.320 -21.575 1.00 31.75 65 GLU A C 1
ATOM 478 O O . GLU A 1 65 ? 23.882 -64.866 -21.531 1.00 31.75 65 GLU A O 1
ATOM 483 N N . SER A 1 66 ? 25.851 -64.644 -22.385 1.00 29.94 66 SER A N 1
ATOM 484 C CA . SER A 1 66 ? 27.211 -64.833 -22.912 1.00 29.94 66 SER A CA 1
ATOM 485 C C . SER A 1 66 ? 27.653 -63.550 -23.656 1.00 29.94 66 SER A C 1
ATOM 487 O O . SER A 1 66 ? 26.901 -63.032 -24.482 1.00 29.94 66 SER A O 1
ATOM 489 N N . GLU A 1 67 ? 28.878 -63.104 -23.376 1.00 30.80 67 GLU A N 1
ATOM 490 C CA . GLU A 1 67 ? 30.011 -62.803 -24.285 1.00 30.80 67 GLU A CA 1
ATOM 491 C C . GLU A 1 67 ? 29.807 -62.150 -25.680 1.00 30.80 67 GLU A C 1
ATOM 493 O O . GLU A 1 67 ? 29.170 -62.701 -26.580 1.00 30.80 67 GLU A O 1
ATOM 498 N N . ASN A 1 68 ? 30.552 -61.058 -25.928 1.00 28.45 68 ASN A N 1
ATOM 499 C CA . ASN A 1 68 ? 31.743 -61.111 -26.799 1.00 28.45 68 ASN A CA 1
ATOM 500 C C . ASN A 1 68 ? 32.687 -59.899 -26.610 1.00 28.45 68 ASN A C 1
ATOM 502 O O . ASN A 1 68 ? 32.332 -58.761 -26.913 1.00 28.45 68 ASN A O 1
ATOM 506 N N . ASP A 1 69 ? 33.897 -60.243 -26.165 1.00 30.69 69 ASP A N 1
ATOM 507 C CA . ASP A 1 69 ? 35.212 -59.579 -26.211 1.00 30.69 69 ASP A CA 1
ATOM 508 C C . ASP A 1 69 ? 35.573 -58.972 -27.595 1.00 30.69 69 ASP A C 1
ATOM 510 O O . ASP A 1 69 ? 34.980 -59.335 -28.610 1.00 30.69 69 ASP A O 1
ATOM 514 N N . GLU A 1 70 ? 36.543 -58.072 -27.811 1.00 34.59 70 GLU A N 1
ATOM 515 C CA . GLU A 1 70 ? 37.822 -57.755 -27.150 1.00 34.59 70 GLU A CA 1
ATOM 516 C C . GLU A 1 70 ? 38.359 -56.452 -27.818 1.00 34.59 70 GLU A C 1
ATOM 518 O O . GLU A 1 70 ? 38.181 -56.291 -29.032 1.00 34.59 70 GLU A O 1
ATOM 523 N N . ASN A 1 71 ? 39.044 -55.544 -27.100 1.00 28.56 71 ASN A N 1
ATOM 524 C CA . ASN A 1 71 ? 40.497 -55.294 -27.251 1.00 28.56 71 ASN A CA 1
ATOM 525 C C . ASN A 1 71 ? 40.988 -53.998 -26.546 1.00 28.56 71 ASN A C 1
ATOM 527 O O . ASN A 1 71 ? 40.403 -52.924 -26.662 1.00 28.56 71 ASN A O 1
ATOM 531 N N . GLU A 1 72 ? 42.122 -54.155 -25.867 1.00 35.03 72 GLU A N 1
ATOM 532 C CA . GLU A 1 72 ? 42.796 -53.344 -24.842 1.00 35.03 72 GLU A CA 1
ATOM 533 C C . GLU A 1 72 ? 43.453 -52.015 -25.298 1.00 35.03 72 GLU A C 1
ATOM 535 O O . GLU A 1 72 ? 44.084 -51.964 -26.359 1.00 35.03 72 GLU A O 1
ATOM 540 N N . ASN A 1 73 ? 43.479 -50.994 -24.418 1.00 30.58 73 ASN A N 1
ATOM 541 C CA . ASN A 1 73 ? 44.665 -50.573 -23.624 1.00 30.58 73 ASN A CA 1
ATOM 542 C C . ASN A 1 73 ? 44.571 -49.119 -23.095 1.00 30.58 73 ASN A C 1
ATOM 544 O O . ASN A 1 73 ? 44.472 -48.197 -23.902 1.00 30.58 73 ASN A O 1
ATOM 548 N N . GLY A 1 74 ? 44.800 -48.921 -21.783 1.00 29.34 74 GLY A N 1
ATOM 549 C CA . GLY A 1 74 ? 45.504 -47.727 -21.269 1.00 29.34 74 GLY A CA 1
ATOM 550 C C . GLY A 1 74 ? 44.947 -46.983 -20.038 1.00 29.34 74 GLY A C 1
ATOM 551 O O . GLY A 1 74 ? 44.383 -45.919 -20.215 1.00 29.34 74 GLY A O 1
ATOM 552 N N . GLU A 1 75 ? 45.228 -47.517 -18.840 1.00 33.22 75 GLU A N 1
ATOM 553 C CA . GLU A 1 75 ? 45.638 -46.851 -17.569 1.00 33.22 75 GLU A CA 1
ATOM 554 C C . GLU A 1 75 ? 44.817 -45.733 -16.856 1.00 33.22 75 GLU A C 1
ATOM 556 O O . GLU A 1 75 ? 44.494 -44.701 -17.433 1.00 33.22 75 GLU A O 1
ATOM 561 N N . ASN A 1 76 ? 44.740 -45.921 -15.518 1.00 29.78 76 ASN A N 1
ATOM 562 C CA . ASN A 1 76 ? 44.539 -44.999 -14.370 1.00 29.78 76 ASN A CA 1
ATOM 563 C C . ASN A 1 76 ? 43.105 -44.794 -13.847 1.00 29.78 76 ASN A C 1
ATOM 565 O O . ASN A 1 76 ? 42.259 -44.249 -14.534 1.00 29.78 76 ASN A O 1
ATOM 569 N N . GLU A 1 77 ? 42.745 -45.407 -12.711 1.00 34.69 77 GLU A N 1
ATOM 570 C CA . GLU A 1 77 ? 42.993 -45.022 -11.295 1.00 34.69 77 GLU A CA 1
ATOM 571 C C . GLU A 1 77 ? 41.899 -44.084 -10.733 1.00 34.69 77 GLU A C 1
ATOM 573 O O . GLU A 1 77 ? 41.823 -42.920 -11.104 1.00 34.69 77 GLU A O 1
ATOM 578 N N . ASN A 1 78 ? 41.164 -44.626 -9.747 1.00 31.84 78 ASN A N 1
ATOM 579 C CA . ASN A 1 78 ? 40.350 -43.979 -8.701 1.00 31.84 78 ASN A CA 1
ATOM 580 C C . ASN A 1 78 ? 38.916 -43.529 -9.057 1.00 31.84 78 ASN A C 1
ATOM 582 O O . ASN A 1 78 ? 38.663 -42.360 -9.317 1.00 31.84 78 ASN A O 1
ATOM 586 N N . GLU A 1 79 ? 37.963 -44.461 -8.927 1.00 37.75 79 GLU A N 1
ATOM 587 C CA . GLU A 1 79 ? 36.540 -44.166 -8.699 1.00 37.75 79 GLU A CA 1
ATOM 588 C C . GLU A 1 79 ? 36.284 -43.958 -7.192 1.00 37.75 79 GLU A C 1
ATOM 590 O O . GLU A 1 79 ? 36.100 -44.910 -6.436 1.00 37.75 79 GLU A O 1
ATOM 595 N N . GLU A 1 80 ? 36.286 -42.698 -6.765 1.00 45.38 80 GLU A N 1
ATOM 596 C CA . GLU A 1 80 ? 35.420 -42.178 -5.699 1.00 45.38 80 GLU A CA 1
ATOM 597 C C . GLU A 1 80 ? 34.813 -40.879 -6.247 1.00 45.38 80 GLU A C 1
ATOM 599 O O . GLU A 1 80 ? 35.459 -39.838 -6.192 1.00 45.38 80 GLU A O 1
ATOM 604 N N . ASN A 1 81 ? 33.638 -40.970 -6.880 1.00 39.44 81 ASN A N 1
ATOM 605 C CA . ASN A 1 81 ? 32.668 -39.883 -7.089 1.00 39.44 81 ASN A CA 1
ATOM 606 C C . ASN A 1 81 ? 31.520 -40.425 -7.949 1.00 39.44 81 ASN A C 1
ATOM 608 O O . ASN A 1 81 ? 31.621 -40.438 -9.170 1.00 39.44 81 ASN A O 1
ATOM 612 N N . ASP A 1 82 ? 30.443 -40.894 -7.321 1.00 43.53 82 ASP A N 1
ATOM 613 C CA . ASP A 1 82 ? 29.214 -41.239 -8.048 1.00 43.53 82 ASP A CA 1
ATOM 614 C C . ASP A 1 82 ? 27.970 -40.936 -7.204 1.00 43.53 82 ASP A C 1
ATOM 616 O O . ASP A 1 82 ? 27.188 -41.832 -6.910 1.00 43.53 82 ASP A O 1
ATOM 620 N N . LEU A 1 83 ? 27.854 -39.680 -6.744 1.00 45.19 83 LEU A N 1
ATOM 621 C CA . LEU A 1 83 ? 26.606 -39.030 -6.300 1.00 45.19 83 LEU A CA 1
ATOM 622 C C . LEU A 1 83 ? 26.729 -37.484 -6.410 1.00 45.19 83 LEU A C 1
ATOM 624 O O . LEU A 1 83 ? 26.455 -36.769 -5.449 1.00 45.19 83 LEU A O 1
ATOM 628 N N . LEU A 1 84 ? 27.179 -36.967 -7.560 1.00 46.62 84 LEU A N 1
ATOM 629 C CA . LEU A 1 84 ? 27.015 -35.554 -7.952 1.00 46.62 84 LEU A CA 1
ATOM 630 C C . LEU A 1 84 ? 25.989 -35.512 -9.098 1.00 46.62 84 LEU A C 1
ATOM 632 O O . LEU A 1 84 ? 26.056 -36.342 -10.009 1.00 46.62 84 LEU A O 1
ATOM 636 N N . GLY A 1 85 ? 24.971 -34.659 -8.985 1.00 55.50 85 GLY A N 1
ATOM 637 C CA . GLY A 1 85 ? 23.859 -34.587 -9.933 1.00 55.50 85 GLY A CA 1
ATOM 638 C C . GLY A 1 85 ? 24.260 -33.828 -11.195 1.00 55.50 85 GLY A C 1
ATOM 639 O O . GLY A 1 85 ? 24.434 -32.621 -11.151 1.00 55.50 85 GLY A O 1
ATOM 640 N N . ALA A 1 86 ? 24.382 -34.530 -12.323 1.00 80.19 86 ALA A N 1
ATOM 641 C CA . ALA A 1 86 ? 24.767 -33.917 -13.592 1.00 80.19 86 ALA A CA 1
ATOM 642 C C . ALA A 1 86 ? 23.740 -32.879 -14.086 1.00 80.19 86 ALA A C 1
ATOM 644 O O . ALA A 1 86 ? 22.537 -33.156 -14.083 1.00 80.19 86 ALA A O 1
ATOM 645 N N . CYS A 1 87 ? 24.225 -31.748 -14.613 1.00 87.75 87 CYS A N 1
ATOM 646 C CA . CYS A 1 87 ? 23.394 -30.693 -15.198 1.00 87.75 87 CYS A CA 1
ATOM 647 C C . CYS A 1 87 ? 22.389 -31.207 -16.245 1.00 87.75 87 CYS A C 1
ATOM 649 O O . CYS A 1 87 ? 22.758 -31.992 -17.137 1.00 87.75 87 CYS A O 1
ATOM 651 N N . PRO A 1 88 ? 21.124 -30.746 -16.203 1.00 89.75 88 PRO A N 1
ATOM 652 C CA . PRO A 1 88 ? 20.121 -31.169 -17.165 1.00 89.75 88 PRO A CA 1
ATOM 653 C C . PRO A 1 88 ? 20.436 -30.647 -18.575 1.00 89.75 88 PRO A C 1
ATOM 655 O O . PRO A 1 88 ? 21.048 -29.601 -18.781 1.00 89.75 88 PRO A O 1
ATOM 658 N N . ARG A 1 89 ? 20.001 -31.392 -19.602 1.00 91.44 89 ARG A N 1
ATOM 659 C CA . ARG A 1 89 ? 20.125 -30.941 -20.998 1.00 91.44 89 ARG A CA 1
ATOM 660 C C . ARG A 1 89 ? 19.129 -29.822 -21.283 1.00 91.44 89 ARG A C 1
ATOM 662 O O . ARG A 1 89 ? 17.926 -30.030 -21.153 1.00 91.44 89 ARG A O 1
ATOM 669 N N . VAL A 1 90 ? 19.622 -28.716 -21.830 1.00 95.00 90 VAL A N 1
ATOM 670 C CA . VAL A 1 90 ? 18.811 -27.574 -22.274 1.00 95.00 90 VAL A CA 1
ATOM 671 C C . VAL A 1 90 ? 18.711 -27.602 -23.800 1.00 95.00 90 VAL A C 1
ATOM 673 O O . VAL A 1 90 ? 19.583 -27.123 -24.522 1.00 95.00 90 VAL A O 1
ATOM 676 N N . GLY A 1 91 ? 17.672 -28.261 -24.322 1.00 95.06 91 GLY A N 1
ATOM 677 C CA . GLY A 1 91 ? 17.486 -28.445 -25.766 1.00 95.06 91 GLY A CA 1
ATOM 678 C C . GLY A 1 91 ? 18.665 -29.179 -26.428 1.00 95.06 91 GLY A C 1
ATOM 679 O O . GLY A 1 91 ? 18.942 -30.350 -26.136 1.00 95.06 91 GLY A O 1
ATOM 680 N N . ASN A 1 92 ? 19.361 -28.503 -27.352 1.00 95.75 92 ASN A N 1
ATOM 681 C CA . ASN A 1 92 ? 20.583 -29.016 -27.988 1.00 95.75 92 ASN A CA 1
ATOM 682 C C . ASN A 1 92 ? 21.860 -28.777 -27.169 1.00 95.75 92 ASN A C 1
ATOM 684 O O . ASN A 1 92 ? 22.873 -29.412 -27.476 1.00 95.75 92 ASN A O 1
ATOM 688 N N . LEU A 1 93 ? 21.824 -27.899 -26.168 1.00 95.94 93 LEU A N 1
ATOM 689 C CA . LEU A 1 93 ? 22.976 -27.556 -25.343 1.00 95.94 93 LEU A CA 1
ATOM 690 C C . LEU A 1 93 ? 23.261 -28.666 -24.322 1.00 95.94 93 LEU A C 1
ATOM 692 O O . LEU A 1 93 ? 22.422 -29.519 -24.017 1.00 95.94 93 LEU A O 1
ATOM 696 N N . SER A 1 94 ? 24.504 -28.727 -23.857 1.00 94.75 94 SER A N 1
ATOM 697 C CA . SER A 1 94 ? 24.952 -29.667 -22.824 1.00 94.75 94 SER A CA 1
ATOM 698 C C . SER A 1 94 ? 25.727 -28.862 -21.782 1.00 94.75 94 SER A C 1
ATOM 700 O O . SER A 1 94 ? 26.940 -28.746 -21.940 1.00 94.75 94 SER A O 1
ATOM 702 N N . PRO A 1 95 ? 25.007 -28.254 -20.817 1.00 95.88 95 PRO A N 1
ATOM 703 C CA . PRO A 1 95 ? 25.589 -27.411 -19.773 1.00 95.88 95 PRO A CA 1
ATOM 704 C C . PRO A 1 95 ? 26.675 -28.135 -18.972 1.00 95.88 95 PRO A C 1
ATOM 706 O O . PRO A 1 95 ? 26.629 -29.364 -18.829 1.00 95.88 95 PRO A O 1
ATOM 709 N N . THR A 1 96 ? 27.640 -27.373 -18.463 1.00 94.31 96 THR A N 1
ATOM 710 C CA . THR A 1 96 ? 28.737 -27.888 -17.634 1.00 94.31 96 THR A CA 1
ATOM 711 C C . THR A 1 96 ? 28.368 -27.752 -16.160 1.00 94.31 96 THR A C 1
ATOM 713 O O . THR A 1 96 ? 27.898 -26.706 -15.732 1.00 94.31 96 THR A O 1
ATOM 716 N N . GLU A 1 97 ? 28.587 -28.799 -15.367 1.00 93.25 97 GLU A N 1
ATOM 717 C CA . GLU A 1 97 ? 28.383 -28.738 -13.915 1.00 93.25 97 GLU A CA 1
ATOM 718 C C . GLU A 1 97 ? 29.520 -27.962 -13.247 1.00 93.25 97 GLU A C 1
ATOM 720 O O . GLU A 1 97 ? 30.691 -28.331 -13.384 1.00 93.25 97 GLU A O 1
ATOM 725 N N . LEU A 1 98 ? 29.164 -26.899 -12.524 1.00 88.88 98 LEU A N 1
ATOM 726 C CA . LEU A 1 98 ? 30.087 -26.111 -11.704 1.00 88.88 98 LEU A CA 1
ATOM 727 C C . LEU A 1 98 ? 30.077 -26.600 -10.250 1.00 88.88 98 LEU A C 1
ATOM 729 O O . LEU A 1 98 ? 31.130 -26.749 -9.625 1.00 88.88 98 LEU A O 1
ATOM 733 N N . ALA A 1 99 ? 28.883 -26.885 -9.729 1.00 88.75 99 ALA A N 1
ATOM 734 C CA . ALA A 1 99 ? 28.628 -27.455 -8.411 1.00 88.75 99 ALA A CA 1
ATOM 735 C C . ALA A 1 99 ? 27.247 -28.137 -8.396 1.00 88.75 99 ALA A C 1
ATOM 737 O O . ALA A 1 99 ? 26.529 -28.111 -9.395 1.00 88.75 99 ALA A O 1
ATOM 738 N N . ALA A 1 100 ? 26.862 -28.720 -7.255 1.00 84.44 100 ALA A N 1
ATOM 739 C CA . ALA A 1 100 ? 25.496 -29.206 -7.069 1.00 84.44 100 ALA A CA 1
ATOM 740 C C . ALA A 1 100 ? 24.504 -28.066 -7.354 1.00 84.44 100 ALA A C 1
ATOM 742 O O . ALA A 1 100 ? 24.645 -26.980 -6.791 1.00 84.44 100 ALA A O 1
ATOM 743 N N . ASP A 1 101 ? 23.555 -28.313 -8.256 1.00 84.88 101 ASP A N 1
ATOM 744 C CA . ASP A 1 101 ? 22.513 -27.368 -8.672 1.00 84.88 101 ASP A CA 1
ATOM 745 C C . ASP A 1 101 ? 23.046 -26.063 -9.316 1.00 84.88 101 ASP A C 1
ATOM 747 O O . ASP A 1 101 ? 22.315 -25.084 -9.433 1.00 84.88 101 ASP A O 1
ATOM 751 N N . HIS A 1 102 ? 24.315 -26.034 -9.755 1.00 92.88 102 HIS A N 1
ATOM 752 C CA . HIS A 1 102 ? 24.941 -24.898 -10.451 1.00 92.88 102 HIS A CA 1
ATOM 753 C C . HIS A 1 102 ? 25.461 -25.338 -11.822 1.00 92.88 102 HIS A C 1
ATOM 755 O O . HIS A 1 102 ? 26.371 -26.174 -11.918 1.00 92.88 102 HIS A O 1
ATOM 761 N N . CYS A 1 103 ? 24.912 -24.749 -12.882 1.00 95.62 103 CYS A N 1
ATOM 762 C CA . CYS A 1 103 ? 25.193 -25.147 -14.256 1.00 95.62 103 CYS A CA 1
ATOM 763 C C . CYS A 1 103 ? 25.624 -23.968 -15.122 1.00 95.62 103 CYS A C 1
ATOM 765 O O . CYS A 1 103 ? 24.910 -22.979 -15.232 1.00 95.62 103 CYS A O 1
ATOM 767 N N . GLU A 1 104 ? 26.754 -24.124 -15.799 1.00 95.94 104 GLU A N 1
ATOM 768 C CA . GLU A 1 104 ? 27.271 -23.188 -16.796 1.00 95.94 104 GLU A CA 1
ATOM 769 C C . GLU A 1 104 ? 26.628 -23.453 -18.166 1.00 95.94 104 GLU A C 1
ATOM 771 O O . GLU A 1 104 ? 26.614 -24.596 -18.650 1.00 95.94 104 GLU A O 1
ATOM 776 N N . ILE A 1 105 ? 26.098 -22.414 -18.812 1.00 96.81 105 ILE A N 1
ATOM 777 C CA . ILE A 1 105 ? 25.376 -22.496 -20.079 1.00 96.81 105 ILE A CA 1
ATOM 778 C C . ILE A 1 105 ? 25.740 -21.355 -21.038 1.00 96.81 105 ILE A C 1
ATOM 780 O O . ILE A 1 105 ? 25.677 -20.178 -20.715 1.00 96.81 105 ILE A O 1
ATOM 784 N N . GLY A 1 106 ? 26.018 -21.717 -22.290 1.00 95.75 106 GLY A N 1
ATOM 785 C CA . GLY A 1 106 ? 26.260 -20.768 -23.372 1.00 95.75 106 GLY A CA 1
ATOM 786 C C . GLY A 1 106 ? 26.101 -21.408 -24.751 1.00 95.75 106 GLY A C 1
ATOM 787 O O . GLY A 1 106 ? 26.005 -22.635 -24.895 1.00 95.75 106 GLY A O 1
ATOM 788 N N . GLY A 1 107 ? 26.078 -20.573 -25.786 1.00 96.62 107 GLY A N 1
ATOM 789 C CA . GLY A 1 107 ? 25.999 -20.959 -27.192 1.00 96.62 107 GLY A CA 1
ATOM 790 C C . GLY A 1 107 ? 24.615 -20.805 -27.834 1.00 96.62 107 GLY A C 1
ATOM 791 O O . GLY A 1 107 ? 23.692 -20.202 -27.293 1.00 96.62 107 GLY A O 1
ATOM 792 N N . GLU A 1 108 ? 24.479 -21.360 -29.042 1.00 98.38 108 GLU A N 1
ATOM 793 C CA . GLU A 1 108 ? 23.285 -21.211 -29.882 1.00 98.38 108 GLU A CA 1
ATOM 794 C C . GLU A 1 108 ? 22.260 -22.331 -29.634 1.00 98.38 108 GLU A C 1
ATOM 796 O O . GLU A 1 108 ? 22.495 -23.521 -29.900 1.00 98.38 108 GLU A O 1
ATOM 801 N N . LEU A 1 109 ? 21.086 -21.944 -29.143 1.00 98.19 109 LEU A N 1
ATOM 802 C CA . LEU A 1 109 ? 19.948 -22.818 -28.919 1.00 98.19 109 LEU A CA 1
ATOM 803 C C . LEU A 1 109 ? 19.158 -23.006 -30.222 1.00 98.19 109 LEU A C 1
ATOM 805 O O . LEU A 1 109 ? 18.502 -22.096 -30.709 1.00 98.19 109 LEU A O 1
ATOM 809 N N . THR A 1 110 ? 19.159 -24.221 -30.761 1.00 98.00 110 THR A N 1
ATOM 810 C CA . THR A 1 110 ? 18.488 -24.606 -32.020 1.00 98.00 110 THR A CA 1
ATOM 811 C C . THR A 1 110 ? 17.304 -25.552 -31.805 1.00 98.00 110 THR A C 1
ATOM 813 O O . THR A 1 110 ? 16.654 -25.986 -32.758 1.00 98.00 110 THR A O 1
ATOM 816 N N . GLN A 1 111 ? 16.980 -25.867 -30.546 1.00 97.56 111 GLN A N 1
ATOM 817 C CA . GLN A 1 111 ? 15.795 -26.633 -30.145 1.00 97.56 111 GLN A CA 1
ATOM 818 C C . GLN A 1 111 ? 15.106 -25.961 -28.958 1.00 97.56 111 GLN A C 1
ATOM 820 O O . GLN A 1 111 ? 15.783 -25.374 -28.124 1.00 97.56 111 GLN A O 1
ATOM 825 N N . ASN A 1 112 ? 13.779 -26.085 -28.850 1.00 97.19 112 ASN A N 1
ATOM 826 C CA . ASN A 1 112 ? 13.060 -25.581 -27.677 1.00 97.19 112 ASN A CA 1
ATOM 827 C C . ASN A 1 112 ? 13.654 -26.157 -26.389 1.00 97.19 112 ASN A C 1
ATOM 829 O O . ASN A 1 112 ? 13.981 -27.348 -26.340 1.00 97.19 112 ASN A O 1
ATOM 833 N N . ALA A 1 113 ? 13.740 -25.329 -25.356 1.00 96.62 113 ALA A N 1
ATOM 834 C CA . ALA A 1 113 ? 14.330 -25.715 -24.087 1.00 96.62 113 ALA A CA 1
ATOM 835 C C . ALA A 1 113 ? 13.650 -25.036 -22.903 1.00 96.62 113 ALA A C 1
ATOM 837 O O . ALA A 1 113 ? 12.891 -24.085 -23.080 1.00 96.62 113 ALA A O 1
ATOM 838 N N . ILE A 1 114 ? 13.921 -25.568 -21.716 1.00 95.12 114 ILE A N 1
ATOM 839 C CA . ILE A 1 114 ? 13.420 -25.079 -20.436 1.00 95.12 114 ILE A CA 1
ATOM 840 C C . ILE A 1 114 ? 14.636 -24.886 -19.528 1.00 95.12 114 ILE A C 1
ATOM 842 O O . ILE A 1 114 ? 15.485 -25.779 -19.480 1.00 95.12 114 ILE A O 1
ATOM 846 N N . LEU A 1 115 ? 14.716 -23.738 -18.861 1.00 96.38 115 LEU A N 1
ATOM 847 C CA . LEU A 1 115 ? 15.562 -23.523 -17.688 1.00 96.38 115 LEU A CA 1
ATOM 848 C C . LEU A 1 115 ? 14.680 -23.683 -16.453 1.00 96.38 115 LEU A C 1
ATOM 850 O O . LEU A 1 115 ? 13.608 -23.077 -16.386 1.00 96.38 115 LEU A O 1
ATOM 854 N N . THR A 1 116 ? 15.105 -24.554 -15.546 1.00 91.25 116 THR A N 1
ATOM 855 C CA . THR A 1 116 ? 14.347 -24.950 -14.358 1.00 91.25 116 THR A CA 1
ATOM 856 C C . THR A 1 116 ? 14.824 -24.184 -13.131 1.00 91.25 116 THR A C 1
ATOM 858 O O . THR A 1 116 ? 15.987 -23.783 -13.063 1.00 91.25 116 THR A O 1
ATOM 861 N N . ALA A 1 117 ? 13.925 -24.002 -12.163 1.00 86.38 117 ALA A N 1
ATOM 862 C CA . ALA A 1 117 ? 14.188 -23.223 -10.949 1.00 86.38 117 ALA A CA 1
ATOM 863 C C . ALA A 1 117 ? 14.995 -23.978 -9.875 1.00 86.38 117 ALA A C 1
ATOM 865 O O . ALA A 1 117 ? 15.440 -23.384 -8.900 1.00 86.38 117 ALA A O 1
ATOM 866 N N . ASP A 1 118 ? 15.191 -25.287 -10.046 1.00 87.69 118 ASP A N 1
ATOM 867 C CA . ASP A 1 118 ? 16.041 -26.116 -9.184 1.00 87.69 118 ASP A CA 1
ATOM 868 C C . ASP A 1 118 ? 17.540 -25.975 -9.496 1.00 87.69 118 ASP A C 1
ATOM 870 O O . ASP A 1 118 ? 18.357 -26.610 -8.841 1.00 87.69 118 ASP A O 1
ATOM 874 N N . THR A 1 119 ? 17.900 -25.168 -10.499 1.00 89.75 119 THR A N 1
ATOM 875 C CA . THR A 1 119 ? 19.274 -24.951 -10.956 1.00 89.75 119 THR A CA 1
ATOM 876 C C . THR A 1 119 ? 19.558 -23.453 -11.059 1.00 89.75 119 THR A C 1
ATOM 878 O O . THR A 1 119 ? 18.769 -22.714 -11.648 1.00 89.75 119 THR A O 1
ATOM 881 N N . ILE A 1 120 ? 20.711 -23.012 -10.551 1.00 92.31 120 ILE A N 1
ATOM 882 C CA . ILE A 1 120 ? 21.259 -21.678 -10.829 1.00 92.31 120 ILE A CA 1
ATOM 883 C C . ILE A 1 120 ? 22.084 -21.760 -12.115 1.00 92.31 120 ILE A C 1
ATOM 885 O O . ILE A 1 120 ? 22.994 -22.589 -12.242 1.00 92.31 120 ILE A O 1
ATOM 889 N N . TRP A 1 121 ? 21.746 -20.911 -13.084 1.00 97.19 121 TRP A N 1
ATOM 890 C CA . TRP A 1 121 ? 22.321 -20.935 -14.426 1.00 97.19 121 TRP A CA 1
ATOM 891 C C . TRP A 1 121 ? 23.365 -19.836 -14.593 1.00 97.19 121 TRP A C 1
ATOM 893 O O . TRP A 1 121 ? 23.025 -18.663 -14.680 1.00 97.19 121 TRP A O 1
ATOM 903 N N . PHE A 1 122 ? 24.631 -20.214 -14.692 1.00 96.75 122 PHE A N 1
ATOM 904 C CA . PHE A 1 122 ? 25.733 -19.297 -14.964 1.00 96.75 122 PHE A CA 1
ATOM 905 C C . PHE A 1 122 ? 25.897 -19.189 -16.473 1.00 96.75 122 PHE A C 1
ATOM 907 O O . PHE A 1 122 ? 26.030 -20.206 -17.156 1.00 96.75 122 PHE A O 1
ATOM 914 N N . LEU A 1 123 ? 25.814 -17.984 -17.015 1.00 97.12 123 LEU A N 1
ATOM 915 C CA . LEU A 1 123 ? 26.093 -17.739 -18.418 1.00 97.12 123 LEU A CA 1
ATOM 916 C C . LEU A 1 123 ? 27.596 -17.916 -18.681 1.00 97.12 123 LEU A C 1
ATOM 918 O O . LEU A 1 123 ? 28.417 -17.793 -17.785 1.00 97.12 123 LEU A O 1
ATOM 922 N N . GLU A 1 124 ? 27.927 -18.288 -19.913 1.00 94.94 124 GLU A N 1
ATOM 923 C CA . GLU A 1 124 ? 29.304 -18.312 -20.412 1.00 94.94 124 GLU A CA 1
ATOM 924 C C . GLU A 1 124 ? 29.277 -17.808 -21.859 1.00 94.94 124 GLU A C 1
ATOM 926 O O . GLU A 1 124 ? 28.909 -18.517 -22.810 1.00 94.94 124 GLU A O 1
ATOM 931 N N . GLY A 1 125 ? 29.613 -16.534 -22.021 1.00 95.25 125 GLY A N 1
ATOM 932 C CA . GLY A 1 125 ? 29.499 -15.767 -23.248 1.00 95.25 125 GLY A CA 1
ATOM 933 C C . GLY A 1 125 ? 28.052 -15.546 -23.706 1.00 95.25 125 GLY A C 1
ATOM 934 O O . GLY A 1 125 ? 27.160 -15.159 -22.956 1.00 95.25 125 GLY A O 1
ATOM 935 N N . GLU A 1 126 ? 27.805 -15.734 -25.003 1.00 96.88 126 GLU A N 1
ATOM 936 C CA . GLU A 1 126 ? 26.487 -15.496 -25.604 1.00 96.88 126 GLU A CA 1
ATOM 937 C C . GLU A 1 126 ? 25.573 -16.721 -25.449 1.00 96.88 126 GLU A C 1
ATOM 939 O O . GLU A 1 126 ? 25.880 -17.797 -25.971 1.00 96.88 126 GLU A O 1
ATOM 944 N N . LEU A 1 127 ? 24.399 -16.540 -24.837 1.00 98.00 127 LEU A N 1
ATOM 945 C CA . LEU A 1 127 ? 23.268 -17.461 -24.958 1.00 98.00 127 LEU A CA 1
ATOM 946 C C . LEU A 1 127 ? 22.310 -16.958 -26.050 1.00 98.00 127 LEU A C 1
ATOM 948 O O . LEU A 1 127 ? 21.460 -16.095 -25.812 1.00 98.00 127 LEU A O 1
ATOM 952 N N . GLN A 1 128 ? 22.425 -17.514 -27.260 1.00 98.38 128 GLN A N 1
ATOM 953 C CA . GLN A 1 128 ? 21.582 -17.135 -28.398 1.00 98.38 128 GLN A CA 1
ATOM 954 C C . GLN A 1 128 ? 20.358 -18.054 -28.514 1.00 98.38 128 GLN A C 1
ATOM 956 O O . GLN A 1 128 ? 20.484 -19.262 -28.712 1.00 98.38 128 GLN A O 1
ATOM 961 N N . VAL A 1 129 ? 19.151 -17.492 -28.458 1.00 98.38 129 VAL A N 1
ATOM 962 C CA . VAL A 1 129 ? 17.885 -18.218 -28.621 1.00 98.38 129 VAL A CA 1
ATOM 963 C C . VAL A 1 129 ? 17.467 -18.222 -30.092 1.00 98.38 129 VAL A C 1
ATOM 965 O O . VAL A 1 129 ? 16.883 -17.264 -30.609 1.00 98.38 129 VAL A O 1
ATOM 968 N N . GLY A 1 130 ? 17.731 -19.344 -30.758 1.00 97.19 130 GLY A N 1
ATOM 969 C CA . GLY A 1 130 ? 17.458 -19.587 -32.172 1.00 97.19 130 GLY A CA 1
ATOM 970 C C . GLY A 1 130 ? 18.394 -18.864 -33.127 1.00 97.19 130 GLY A C 1
ATOM 971 O O . GLY A 1 130 ? 19.330 -18.182 -32.724 1.00 97.19 130 GLY A O 1
ATOM 972 N N . ASP A 1 131 ? 18.141 -19.050 -34.416 1.00 94.81 131 ASP A N 1
ATOM 973 C CA . ASP A 1 131 ? 18.980 -18.557 -35.504 1.00 94.81 131 ASP A CA 1
ATOM 974 C C . ASP A 1 131 ? 18.154 -18.366 -36.799 1.00 94.81 131 ASP A C 1
ATOM 976 O O . ASP A 1 131 ? 16.922 -18.458 -36.814 1.00 94.81 131 ASP A O 1
ATOM 980 N N . SER A 1 132 ? 18.828 -18.093 -37.923 1.00 91.19 132 SER A N 1
ATOM 981 C CA . SER A 1 132 ? 18.175 -17.871 -39.226 1.00 91.19 132 SER A CA 1
ATOM 982 C C . SER A 1 132 ? 17.434 -19.086 -39.821 1.00 91.19 132 SER A C 1
ATOM 984 O O . SER A 1 132 ? 16.599 -18.924 -40.714 1.00 91.19 132 SER A O 1
ATOM 986 N N . GLU A 1 133 ? 17.748 -20.295 -39.364 1.00 92.94 133 GLU A N 1
ATOM 987 C CA . GLU A 1 133 ? 17.168 -21.582 -39.756 1.00 92.94 133 GLU A CA 1
ATOM 988 C C . GLU A 1 133 ? 16.239 -22.165 -38.671 1.00 92.94 133 GLU A C 1
ATOM 990 O O . GLU A 1 133 ? 15.261 -22.838 -39.015 1.00 92.94 133 GLU A O 1
ATOM 995 N N . ASN A 1 134 ? 16.504 -21.892 -37.388 1.00 95.12 134 ASN A N 1
ATOM 996 C CA . ASN A 1 134 ? 15.833 -22.490 -36.233 1.00 95.12 134 ASN A CA 1
ATOM 997 C C . ASN A 1 134 ? 15.171 -21.425 -35.344 1.00 95.12 134 ASN A C 1
ATOM 999 O O . ASN A 1 134 ? 15.802 -20.818 -34.485 1.00 95.12 134 ASN A O 1
ATOM 1003 N N . GLN A 1 135 ? 13.862 -21.244 -35.510 1.00 94.56 135 GLN A N 1
ATOM 1004 C CA . GLN A 1 135 ? 13.030 -20.404 -34.640 1.00 94.56 135 GLN A CA 1
ATOM 1005 C C . GLN A 1 135 ? 12.532 -21.243 -33.458 1.00 94.56 135 GLN A C 1
ATOM 1007 O O . GLN A 1 135 ? 11.726 -22.159 -33.654 1.00 94.56 135 GLN A O 1
ATOM 1012 N N . VAL A 1 136 ? 13.014 -20.957 -32.249 1.00 97.25 136 VAL A N 1
ATOM 1013 C CA . VAL A 1 136 ? 12.782 -21.799 -31.058 1.00 97.25 136 VAL A CA 1
ATOM 1014 C C . VAL A 1 136 ? 12.231 -21.009 -29.880 1.00 97.25 136 VAL A C 1
ATOM 1016 O O . VAL A 1 136 ? 12.145 -19.784 -29.932 1.00 97.25 136 VAL A O 1
ATOM 1019 N N . VAL A 1 137 ? 11.836 -21.725 -28.827 1.00 97.50 137 VAL A N 1
ATOM 1020 C CA . VAL A 1 137 ? 11.350 -21.154 -27.568 1.00 97.50 137 VAL A CA 1
ATOM 1021 C C . VAL A 1 137 ? 12.263 -21.553 -26.415 1.00 97.50 137 VAL A C 1
ATOM 1023 O O . VAL A 1 137 ? 12.471 -22.749 -26.193 1.00 97.50 137 VAL A O 1
ATOM 1026 N N . LEU A 1 138 ? 12.755 -20.560 -25.679 1.00 98.25 138 LEU A N 1
ATOM 1027 C CA . LEU A 1 138 ? 13.338 -20.727 -24.352 1.00 98.25 138 LEU A CA 1
ATOM 1028 C C . LEU A 1 138 ? 12.254 -20.444 -23.306 1.00 98.25 138 LEU A C 1
ATOM 1030 O O . LEU A 1 138 ? 11.767 -19.319 -23.217 1.00 98.25 138 LEU A O 1
ATOM 1034 N N . TYR A 1 139 ? 11.855 -21.468 -22.558 1.00 97.62 139 TYR A N 1
ATOM 1035 C CA . TYR A 1 139 ? 11.001 -21.327 -21.381 1.00 97.62 139 TYR A CA 1
ATOM 1036 C C . TYR A 1 139 ? 11.881 -21.161 -20.144 1.00 97.62 139 TYR A C 1
ATOM 1038 O O . TYR A 1 139 ? 12.884 -21.862 -20.018 1.00 97.62 139 TYR A O 1
ATOM 1046 N N . ILE A 1 140 ? 11.498 -20.267 -19.243 1.00 97.56 140 ILE A N 1
ATOM 1047 C CA . ILE A 1 140 ? 12.176 -20.070 -17.961 1.00 97.56 140 ILE A CA 1
ATOM 1048 C C . ILE A 1 140 ? 11.113 -20.189 -16.872 1.00 97.56 140 ILE A C 1
ATOM 1050 O O . ILE A 1 140 ? 10.100 -19.488 -16.921 1.00 97.56 140 ILE A O 1
ATOM 1054 N N . GLU A 1 141 ? 11.304 -21.137 -15.957 1.00 94.12 141 GLU A N 1
ATOM 1055 C CA . GLU A 1 141 ? 10.361 -21.399 -14.869 1.00 94.12 141 GLU A CA 1
ATOM 1056 C C . GLU A 1 141 ? 10.406 -20.290 -13.809 1.00 94.12 141 GLU A C 1
ATOM 1058 O O . GLU A 1 141 ? 11.438 -19.648 -13.606 1.00 94.12 141 GLU A O 1
ATOM 1063 N N . ALA A 1 142 ? 9.290 -20.069 -13.114 1.00 86.56 142 ALA A N 1
ATOM 1064 C CA . ALA A 1 142 ? 9.234 -19.129 -11.999 1.00 86.56 142 ALA A CA 1
ATOM 1065 C C . ALA A 1 142 ? 10.264 -19.491 -10.917 1.00 86.56 142 ALA A C 1
ATOM 1067 O O . ALA A 1 142 ? 10.421 -20.663 -10.585 1.00 86.56 142 ALA A O 1
ATOM 1068 N N . GLY A 1 143 ? 10.961 -18.489 -10.380 1.00 86.25 143 GLY A N 1
ATOM 1069 C CA . GLY A 1 143 ? 12.040 -18.673 -9.405 1.00 86.25 143 GLY A CA 1
ATOM 1070 C C . GLY A 1 143 ? 13.406 -19.017 -10.004 1.00 86.25 143 GLY A C 1
ATOM 1071 O O . GLY A 1 143 ? 14.358 -19.176 -9.249 1.00 86.25 143 GLY A O 1
ATOM 1072 N N . THR A 1 144 ? 13.531 -19.134 -11.332 1.00 94.75 144 THR A N 1
ATOM 1073 C CA . THR A 1 144 ? 14.829 -19.409 -11.971 1.00 94.75 144 THR A CA 1
ATOM 1074 C C . THR A 1 144 ? 15.772 -18.213 -11.849 1.00 94.75 144 THR A C 1
ATOM 1076 O O . THR A 1 144 ? 15.389 -17.076 -12.138 1.00 94.75 144 THR A O 1
ATOM 1079 N N . GLU A 1 145 ? 17.029 -18.494 -11.511 1.00 95.56 145 GLU A N 1
ATOM 1080 C CA . GLU A 1 145 ? 18.110 -17.515 -11.458 1.00 95.56 145 GLU A CA 1
ATOM 1081 C C . GLU A 1 145 ? 19.137 -17.772 -12.565 1.00 95.56 145 GLU A C 1
ATOM 1083 O O . GLU A 1 145 ? 19.610 -18.896 -12.755 1.00 95.56 145 GLU A O 1
ATOM 1088 N N . LEU A 1 146 ? 19.459 -16.711 -13.302 1.00 97.56 146 LEU A N 1
ATOM 1089 C CA . LEU A 1 146 ? 20.539 -16.653 -14.270 1.00 97.56 146 LEU A CA 1
ATOM 1090 C C . LEU A 1 146 ? 21.560 -15.613 -13.806 1.00 97.56 146 LEU A C 1
ATOM 1092 O O . LEU A 1 146 ? 21.190 -14.474 -13.521 1.00 97.56 146 LEU A O 1
ATOM 1096 N N . ARG A 1 147 ? 22.834 -15.995 -13.772 1.00 95.81 147 ARG A N 1
ATOM 1097 C CA . ARG A 1 147 ? 23.955 -15.123 -13.413 1.00 95.81 147 ARG A CA 1
ATOM 1098 C C . ARG A 1 147 ? 24.882 -14.949 -14.601 1.00 95.81 147 ARG A C 1
ATOM 1100 O O . ARG A 1 147 ? 25.106 -15.912 -15.329 1.00 95.81 147 ARG A O 1
ATOM 1107 N N . GLY A 1 148 ? 25.391 -13.744 -14.810 1.00 95.06 148 GLY A N 1
ATOM 1108 C CA . GLY A 1 148 ? 26.411 -13.472 -15.818 1.00 95.06 148 GLY A CA 1
ATOM 1109 C C . GLY A 1 148 ? 27.556 -12.647 -15.256 1.00 95.06 148 GLY A C 1
ATOM 1110 O O . GLY A 1 148 ? 27.398 -11.940 -14.263 1.00 95.06 148 GLY A O 1
ATOM 1111 N N . ASP A 1 149 ? 28.701 -12.704 -15.917 1.00 91.94 149 ASP A N 1
ATOM 1112 C CA . ASP A 1 149 ? 29.843 -11.856 -15.625 1.00 91.94 149 ASP A CA 1
ATOM 1113 C C . ASP A 1 149 ? 30.450 -11.234 -16.902 1.00 91.94 149 ASP A C 1
ATOM 1115 O O . ASP A 1 149 ? 29.889 -11.265 -18.008 1.00 91.94 149 ASP A O 1
ATOM 1119 N N . ASN A 1 150 ? 31.590 -10.571 -16.722 1.00 89.00 150 ASN A N 1
ATOM 1120 C CA . ASN A 1 150 ? 32.415 -10.022 -17.795 1.00 89.00 150 ASN A CA 1
ATOM 1121 C C . ASN A 1 150 ? 33.859 -10.551 -17.741 1.00 89.00 150 ASN A C 1
ATOM 1123 O O . ASN A 1 150 ? 34.809 -9.915 -18.228 1.00 89.00 150 ASN A O 1
ATOM 1127 N N . VAL A 1 151 ? 34.050 -11.712 -17.117 1.00 84.12 151 VAL A N 1
ATOM 1128 C CA . VAL A 1 151 ? 35.336 -12.375 -16.960 1.00 84.12 151 VAL A CA 1
ATOM 1129 C C . VAL A 1 151 ? 35.563 -13.280 -18.169 1.00 84.12 151 VAL A C 1
ATOM 1131 O O . VAL A 1 151 ? 34.760 -14.128 -18.514 1.00 84.12 151 VAL A O 1
ATOM 1134 N N . ASP A 1 152 ? 36.702 -13.106 -18.846 1.00 84.00 152 ASP A N 1
ATOM 1135 C CA . ASP A 1 152 ? 37.098 -13.821 -20.075 1.00 84.00 152 ASP A CA 1
ATOM 1136 C C . ASP A 1 152 ? 36.235 -13.542 -21.330 1.00 84.00 152 ASP A C 1
ATOM 1138 O O . ASP A 1 152 ? 36.801 -13.337 -22.417 1.00 84.00 152 ASP A O 1
ATOM 1142 N N . SER A 1 153 ? 34.912 -13.450 -21.202 1.00 89.94 153 SER A N 1
ATOM 1143 C CA . SER A 1 153 ? 33.978 -12.933 -22.204 1.00 89.94 153 SER A CA 1
ATOM 1144 C C . SER A 1 153 ? 32.837 -12.160 -21.533 1.00 89.94 153 SER A C 1
ATOM 1146 O O . SER A 1 153 ? 32.759 -12.143 -20.318 1.00 89.94 153 SER A O 1
ATOM 1148 N N . ILE A 1 154 ? 32.021 -11.440 -22.308 1.00 95.56 154 ILE A N 1
ATOM 1149 C CA . ILE A 1 154 ? 30.892 -10.687 -21.747 1.00 95.56 154 ILE A CA 1
ATOM 1150 C C . ILE A 1 154 ? 29.630 -11.521 -21.922 1.00 95.56 154 ILE A C 1
ATOM 1152 O O . ILE A 1 154 ? 29.193 -11.762 -23.061 1.00 95.56 154 ILE A O 1
ATOM 1156 N N . ASP A 1 155 ? 29.043 -11.917 -20.804 1.00 98.06 155 ASP A N 1
ATOM 1157 C CA . ASP A 1 155 ? 27.849 -12.742 -20.788 1.00 98.06 155 ASP A CA 1
ATOM 1158 C C . ASP A 1 155 ? 26.618 -11.954 -21.207 1.00 98.06 155 ASP A C 1
ATOM 1160 O O . ASP A 1 155 ? 26.396 -10.829 -20.760 1.00 98.06 155 ASP A O 1
ATOM 1164 N N . HIS A 1 156 ? 25.795 -12.523 -22.085 1.00 98.06 156 HIS A N 1
ATOM 1165 C CA . HIS A 1 156 ? 24.547 -11.883 -22.502 1.00 98.06 156 HIS A CA 1
ATOM 1166 C C . HIS A 1 156 ? 23.561 -12.863 -23.131 1.00 98.06 156 HIS A C 1
ATOM 1168 O O . HIS A 1 156 ? 23.923 -13.924 -23.646 1.00 98.06 156 HIS A O 1
ATOM 1174 N N . VAL A 1 157 ? 22.288 -12.462 -23.151 1.00 98.56 157 VAL A N 1
ATOM 1175 C CA . VAL A 1 157 ? 21.207 -13.231 -23.777 1.00 98.56 157 VAL A CA 1
ATOM 1176 C C . VAL A 1 157 ? 20.737 -12.530 -25.046 1.00 98.56 157 VAL A C 1
ATOM 1178 O O . VAL A 1 157 ? 20.297 -11.382 -25.005 1.00 98.56 157 VAL A O 1
ATOM 1181 N N . LEU A 1 158 ? 20.762 -13.237 -26.177 1.00 98.31 158 LEU A N 1
ATOM 1182 C CA . LEU A 1 158 ? 20.279 -12.736 -27.466 1.00 98.31 158 LEU A CA 1
ATOM 1183 C C . LEU A 1 158 ? 19.110 -13.581 -27.978 1.00 98.31 158 LEU A C 1
ATOM 1185 O O . LEU A 1 158 ? 19.281 -14.732 -28.367 1.00 98.31 158 LEU A O 1
ATOM 1189 N N . VAL A 1 159 ? 17.917 -12.999 -28.076 1.00 98.06 159 VAL A N 1
ATOM 1190 C CA . VAL A 1 159 ? 16.765 -13.633 -28.730 1.00 98.06 159 VAL A CA 1
ATOM 1191 C C . VAL A 1 159 ? 16.732 -13.241 -30.204 1.00 98.06 159 VAL A C 1
ATOM 1193 O O . VAL A 1 159 ? 16.472 -12.087 -30.553 1.00 98.06 159 VAL A O 1
ATOM 1196 N N . TYR A 1 160 ? 16.992 -14.214 -31.080 1.00 97.00 160 TYR A N 1
ATOM 1197 C CA . TYR A 1 160 ? 17.058 -14.012 -32.528 1.00 97.00 160 TYR A CA 1
ATOM 1198 C C . TYR A 1 160 ? 15.666 -13.721 -33.135 1.00 97.00 160 TYR A C 1
ATOM 1200 O O . TYR A 1 160 ? 14.669 -14.277 -32.661 1.00 97.00 160 TYR A O 1
ATOM 1208 N N . PRO A 1 161 ? 15.546 -12.930 -34.229 1.00 95.38 161 PRO A N 1
ATOM 1209 C CA . PRO A 1 161 ? 14.260 -12.665 -34.873 1.00 95.38 161 PRO A CA 1
ATOM 1210 C C . PRO A 1 161 ? 13.429 -13.914 -35.177 1.00 95.38 161 PRO A C 1
ATOM 1212 O O . PRO A 1 161 ? 13.822 -14.789 -35.954 1.00 95.38 161 PRO A O 1
ATOM 1215 N N . GLY A 1 162 ? 12.212 -13.951 -34.636 1.00 91.88 162 GLY A N 1
ATOM 1216 C CA . GLY A 1 162 ? 11.264 -15.055 -34.810 1.00 91.88 162 GLY A CA 1
ATOM 1217 C C . GLY A 1 162 ? 11.394 -16.183 -33.785 1.00 91.88 162 GLY A C 1
ATOM 1218 O O . GLY A 1 162 ? 10.520 -17.050 -33.754 1.00 91.88 162 GLY A O 1
ATOM 1219 N N . SER A 1 163 ? 12.422 -16.159 -32.940 1.00 97.12 163 SER A N 1
ATOM 1220 C CA . SER A 1 163 ? 12.500 -16.974 -31.726 1.00 97.12 163 SER A CA 1
ATOM 1221 C C . SER A 1 163 ? 11.742 -16.322 -30.570 1.00 97.12 163 SER A C 1
ATOM 1223 O O . SER A 1 163 ? 11.249 -15.197 -30.690 1.00 97.12 163 SER A O 1
ATOM 1225 N N . ARG A 1 164 ? 11.598 -17.059 -29.466 1.00 95.56 164 ARG A N 1
ATOM 1226 C CA . ARG A 1 164 ? 10.816 -16.658 -28.296 1.00 95.56 164 ARG A CA 1
ATOM 1227 C C . ARG A 1 164 ? 11.596 -16.875 -27.013 1.00 95.56 164 ARG A C 1
ATOM 1229 O O . ARG A 1 164 ? 12.123 -17.966 -26.802 1.00 95.56 164 ARG A O 1
ATOM 1236 N N . ILE A 1 165 ? 11.545 -15.889 -26.132 1.00 97.88 165 ILE A N 1
ATOM 1237 C CA . ILE A 1 165 ? 11.737 -16.086 -24.698 1.00 97.88 165 ILE A CA 1
ATOM 1238 C C . ILE A 1 165 ? 10.371 -16.047 -24.008 1.00 97.88 165 ILE A C 1
ATOM 1240 O O . ILE A 1 165 ? 9.529 -15.207 -24.329 1.00 97.88 165 ILE A O 1
ATOM 1244 N N . ASN A 1 166 ? 10.130 -17.003 -23.118 1.00 97.06 166 ASN A N 1
ATOM 1245 C CA . ASN A 1 166 ? 8.941 -17.065 -22.284 1.00 97.06 166 ASN A CA 1
ATOM 1246 C C . ASN A 1 166 ? 9.376 -17.233 -20.827 1.00 97.06 166 ASN A C 1
ATOM 1248 O O . ASN A 1 166 ? 9.558 -18.360 -20.362 1.00 97.06 166 ASN A O 1
ATOM 1252 N N . ALA A 1 167 ? 9.597 -16.103 -20.162 1.00 95.88 167 ALA A N 1
ATOM 1253 C CA . ALA A 1 167 ? 9.932 -16.014 -18.750 1.00 95.88 167 ALA A CA 1
ATOM 1254 C C . ALA A 1 167 ? 8.672 -15.585 -17.995 1.00 95.88 167 ALA A C 1
ATOM 1256 O O . ALA A 1 167 ? 8.241 -14.440 -18.116 1.00 95.88 167 ALA A O 1
ATOM 1257 N N . SER A 1 168 ? 8.055 -16.520 -17.274 1.00 90.31 168 SER A N 1
ATOM 1258 C CA . SER A 1 168 ? 6.824 -16.279 -16.516 1.00 90.31 168 SER A CA 1
ATOM 1259 C C . SER A 1 168 ? 7.063 -16.595 -15.046 1.00 90.31 168 SER A C 1
ATOM 1261 O O . SER A 1 168 ? 6.817 -17.716 -14.598 1.00 90.31 168 SER A O 1
ATOM 1263 N N . GLY A 1 169 ? 7.610 -15.614 -14.333 1.00 85.06 169 GLY A N 1
ATOM 1264 C CA . GLY A 1 169 ? 7.772 -15.629 -12.888 1.00 85.06 169 GLY A CA 1
ATOM 1265 C C . GLY A 1 169 ? 6.460 -15.369 -12.153 1.00 85.06 169 GLY A C 1
ATOM 1266 O O . GLY A 1 169 ? 5.387 -15.261 -12.746 1.00 85.06 169 GLY A O 1
ATOM 1267 N N . THR A 1 170 ? 6.560 -15.250 -10.835 1.00 81.25 170 THR A N 1
ATOM 1268 C CA . THR A 1 170 ? 5.466 -14.782 -9.976 1.00 81.25 170 THR A CA 1
ATOM 1269 C C . THR A 1 170 ? 6.003 -13.792 -8.948 1.00 81.25 170 THR A C 1
ATOM 1271 O O . THR A 1 170 ? 7.212 -13.727 -8.735 1.00 81.25 170 THR A O 1
ATOM 1274 N N . ALA A 1 171 ? 5.115 -13.063 -8.269 1.00 72.44 171 ALA A N 1
ATOM 1275 C CA . ALA A 1 171 ? 5.505 -12.142 -7.202 1.00 72.44 171 ALA A CA 1
ATOM 1276 C C . ALA A 1 171 ? 6.368 -12.815 -6.113 1.00 72.44 171 ALA A C 1
ATOM 1278 O O . ALA A 1 171 ? 7.336 -12.229 -5.650 1.00 72.44 171 ALA A O 1
ATOM 1279 N N . SER A 1 172 ? 6.055 -14.059 -5.734 1.00 75.00 172 SER A N 1
ATOM 1280 C CA . SER A 1 172 ? 6.800 -14.817 -4.717 1.00 75.00 172 SER A CA 1
ATOM 1281 C C . SER A 1 172 ? 7.982 -15.620 -5.273 1.00 75.00 172 SER A C 1
ATOM 1283 O O . SER A 1 172 ? 8.844 -16.054 -4.513 1.00 75.00 172 SER A O 1
ATOM 1285 N N . GLN A 1 173 ? 8.031 -15.838 -6.588 1.00 78.31 173 GLN A N 1
ATOM 1286 C CA . GLN A 1 173 ? 9.095 -16.570 -7.278 1.00 78.31 173 GLN A CA 1
ATOM 1287 C C . GLN A 1 173 ? 9.471 -15.833 -8.574 1.00 78.31 173 GLN A C 1
ATOM 1289 O O . GLN A 1 173 ? 9.140 -16.299 -9.675 1.00 78.31 173 GLN A O 1
ATOM 1294 N N . PRO A 1 174 ? 10.115 -14.655 -8.474 1.00 85.75 174 PRO A N 1
ATOM 1295 C CA . PRO A 1 174 ? 10.547 -13.906 -9.647 1.00 85.75 174 PRO A CA 1
ATOM 1296 C C . PRO A 1 174 ? 11.644 -14.646 -10.404 1.00 85.75 174 PRO A C 1
ATOM 1298 O O . PRO A 1 174 ? 12.414 -15.408 -9.822 1.00 85.75 174 PRO A O 1
ATOM 1301 N N . ILE A 1 175 ? 11.748 -14.374 -11.700 1.00 96.25 175 ILE A N 1
ATOM 1302 C CA . ILE A 1 175 ? 12.912 -14.780 -12.492 1.00 96.25 175 ILE A CA 1
ATOM 1303 C C . ILE A 1 175 ? 13.970 -13.687 -12.372 1.00 96.25 175 ILE A C 1
ATOM 1305 O O . ILE A 1 175 ? 13.660 -12.504 -12.533 1.00 96.25 175 ILE A O 1
ATOM 1309 N N . ARG A 1 176 ? 15.216 -14.068 -12.097 1.00 95.25 176 ARG A N 1
ATOM 1310 C CA . ARG A 1 176 ? 16.304 -13.120 -11.826 1.00 95.25 176 ARG A CA 1
ATOM 1311 C C . ARG A 1 176 ? 17.434 -13.295 -12.833 1.00 95.25 176 ARG A C 1
ATOM 1313 O O . ARG A 1 176 ? 17.939 -14.397 -12.995 1.00 95.25 176 ARG A O 1
ATOM 1320 N N . PHE A 1 177 ? 17.812 -12.206 -13.494 1.00 97.75 177 PHE A N 1
ATOM 1321 C CA . PHE A 1 177 ? 19.028 -12.076 -14.292 1.00 97.75 177 PHE A CA 1
ATOM 1322 C C . PHE A 1 177 ? 19.956 -11.095 -13.572 1.00 97.75 177 PHE A C 1
ATOM 1324 O O . PHE A 1 177 ? 19.667 -9.895 -13.536 1.00 97.75 177 PHE A O 1
ATOM 1331 N N . LEU A 1 178 ? 21.018 -11.613 -12.964 1.00 94.81 178 LEU A N 1
ATOM 1332 C CA . LEU A 1 178 ? 21.907 -10.883 -12.055 1.00 94.81 178 LEU A CA 1
ATOM 1333 C C . LEU A 1 178 ? 23.365 -10.991 -12.514 1.00 94.81 178 LEU A C 1
ATOM 1335 O O . LEU A 1 178 ? 23.683 -11.801 -13.391 1.00 94.81 178 LEU A O 1
ATOM 1339 N N . SER A 1 179 ? 24.248 -10.201 -11.906 1.00 93.12 179 SER A N 1
ATOM 1340 C CA . SER A 1 179 ? 25.681 -10.476 -11.973 1.00 93.12 179 SER A CA 1
ATOM 1341 C C . SER A 1 179 ? 26.047 -11.723 -11.147 1.00 93.12 179 SER A C 1
ATOM 1343 O O . SER A 1 179 ? 25.221 -12.267 -10.408 1.00 93.12 179 SER A O 1
ATOM 1345 N N . ASP A 1 180 ? 27.286 -12.209 -11.270 1.00 89.00 180 ASP A N 1
ATOM 1346 C CA . ASP A 1 180 ? 27.823 -13.281 -10.415 1.00 89.00 180 ASP A CA 1
ATOM 1347 C C . ASP A 1 180 ? 28.241 -12.800 -9.005 1.00 89.00 180 ASP A C 1
ATOM 1349 O O . ASP A 1 180 ? 29.197 -13.294 -8.399 1.00 89.00 180 ASP A O 1
ATOM 1353 N N . ASP A 1 181 ? 27.538 -11.810 -8.457 1.00 82.12 181 ASP A N 1
ATOM 1354 C CA . ASP A 1 181 ? 27.713 -11.377 -7.076 1.00 82.12 181 ASP A CA 1
ATOM 1355 C C . ASP A 1 181 ? 26.430 -11.513 -6.247 1.00 82.12 181 ASP A C 1
ATOM 1357 O O . ASP A 1 181 ? 25.341 -11.789 -6.752 1.00 82.12 181 ASP A O 1
ATOM 1361 N N . ASP A 1 182 ? 26.586 -11.436 -4.926 1.00 75.38 182 ASP A N 1
ATOM 1362 C CA . ASP A 1 182 ? 25.487 -11.656 -3.981 1.00 75.38 182 ASP A CA 1
ATOM 1363 C C . ASP A 1 182 ? 24.872 -10.344 -3.473 1.00 75.38 182 ASP A C 1
ATOM 1365 O O . ASP A 1 182 ? 23.870 -10.367 -2.754 1.00 75.38 182 ASP A O 1
ATOM 1369 N N . ASN A 1 183 ? 25.496 -9.204 -3.766 1.00 73.19 183 ASN A N 1
ATOM 1370 C CA . ASN A 1 183 ? 25.173 -7.905 -3.184 1.00 73.19 183 ASN A CA 1
ATOM 1371 C C . ASN A 1 183 ? 24.275 -7.053 -4.084 1.00 73.19 183 ASN A C 1
ATOM 1373 O O . ASN A 1 183 ? 23.680 -6.104 -3.564 1.00 73.19 183 ASN A O 1
ATOM 1377 N N . VAL A 1 184 ? 24.110 -7.415 -5.362 1.00 82.44 184 VAL A N 1
ATOM 1378 C CA . VAL A 1 184 ? 23.296 -6.673 -6.341 1.00 82.44 184 VAL A CA 1
ATOM 1379 C C . VAL A 1 184 ? 23.640 -5.167 -6.304 1.00 82.44 184 VAL A C 1
ATOM 1381 O O . VAL A 1 184 ? 22.778 -4.281 -6.419 1.00 82.44 184 VAL A O 1
ATOM 1384 N N . ASP A 1 185 ? 24.923 -4.873 -6.061 1.00 77.19 185 ASP A N 1
ATOM 1385 C CA . ASP A 1 185 ? 25.506 -3.547 -6.144 1.00 77.19 185 ASP A CA 1
ATOM 1386 C C . ASP A 1 185 ? 26.598 -3.511 -7.215 1.00 77.19 185 ASP A C 1
ATOM 1388 O O . ASP A 1 185 ? 27.554 -4.266 -7.202 1.00 77.19 185 ASP A O 1
ATOM 1392 N N . GLY A 1 186 ? 26.474 -2.583 -8.158 1.00 84.00 186 GLY A N 1
ATOM 1393 C CA . GLY A 1 186 ? 27.339 -2.625 -9.329 1.00 84.00 186 GLY A CA 1
ATOM 1394 C C . GLY A 1 186 ? 26.660 -2.026 -10.539 1.00 84.00 186 GLY A C 1
ATOM 1395 O O . GLY A 1 186 ? 25.562 -1.488 -10.432 1.00 84.00 186 GLY A O 1
ATOM 1396 N N . GLN A 1 187 ? 27.356 -2.040 -11.672 1.00 89.62 187 GLN A N 1
ATOM 1397 C CA . GLN A 1 187 ? 26.895 -1.610 -12.997 1.00 89.62 187 GLN A CA 1
ATOM 1398 C C . GLN A 1 187 ? 27.837 -2.186 -14.050 1.00 89.62 187 GLN A C 1
ATOM 1400 O O . GLN A 1 187 ? 29.057 -2.101 -13.887 1.00 89.62 187 GLN A O 1
ATOM 1405 N N . GLY A 1 188 ? 27.288 -2.643 -15.175 1.00 93.06 188 GLY A N 1
ATOM 1406 C CA . GLY A 1 188 ? 28.083 -3.115 -16.309 1.00 93.06 188 GLY A CA 1
ATOM 1407 C C . GLY A 1 188 ? 28.902 -4.360 -15.983 1.00 93.06 188 GLY A C 1
ATOM 1408 O O . GLY A 1 188 ? 30.035 -4.505 -16.439 1.00 93.06 188 GLY A O 1
ATOM 1409 N N . GLU A 1 189 ? 28.349 -5.232 -15.148 1.00 94.00 189 GLU A N 1
ATOM 1410 C CA . GLU A 1 189 ? 29.007 -6.458 -14.700 1.00 94.00 189 GLU A CA 1
ATOM 1411 C C . GLU A 1 189 ? 28.785 -7.614 -15.673 1.00 94.00 189 GLU A C 1
ATOM 1413 O O . GLU A 1 189 ? 29.588 -8.534 -15.719 1.00 94.00 189 GLU A O 1
ATOM 1418 N N . TRP A 1 190 ? 27.755 -7.505 -16.515 1.00 97.19 190 TRP A N 1
ATOM 1419 C CA . TRP A 1 190 ? 27.473 -8.380 -17.650 1.00 97.19 190 TRP A CA 1
ATOM 1420 C C . TRP A 1 190 ? 26.753 -7.592 -18.762 1.00 97.19 190 TRP A C 1
ATOM 1422 O O . TRP A 1 190 ? 26.474 -6.396 -18.631 1.00 97.19 190 TRP A O 1
ATOM 1432 N N . GLY A 1 191 ? 26.474 -8.222 -19.901 1.00 96.38 191 GLY A N 1
ATOM 1433 C CA . GLY A 1 191 ? 26.042 -7.544 -21.127 1.00 96.38 191 GLY A CA 1
ATOM 1434 C C 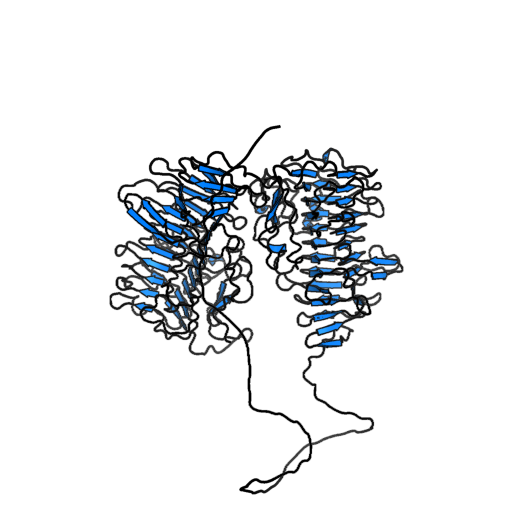. GLY A 1 191 ? 24.543 -7.242 -21.257 1.00 96.38 191 GLY A C 1
ATOM 1435 O O . GLY A 1 191 ? 24.182 -6.394 -22.067 1.00 96.38 191 GLY A O 1
ATOM 1436 N N . GLY A 1 192 ? 23.664 -7.898 -20.494 1.00 97.50 192 GLY A N 1
ATOM 1437 C CA . GLY A 1 192 ? 22.211 -7.675 -20.543 1.00 97.50 192 GLY A CA 1
ATOM 1438 C C . GLY A 1 192 ? 21.432 -8.585 -21.503 1.00 97.50 192 GLY A C 1
ATOM 1439 O O . GLY A 1 192 ? 21.928 -9.601 -22.007 1.00 97.50 192 GLY A O 1
ATOM 1440 N N . ILE A 1 193 ? 20.162 -8.233 -21.736 1.00 98.50 193 ILE A N 1
ATOM 1441 C CA . ILE A 1 193 ? 19.213 -9.010 -22.548 1.00 98.50 193 ILE A CA 1
ATOM 1442 C C . ILE A 1 193 ? 18.814 -8.242 -23.809 1.00 98.50 193 ILE A C 1
ATOM 1444 O O . ILE A 1 193 ? 18.357 -7.099 -23.764 1.00 98.50 193 ILE A O 1
ATOM 1448 N N . PHE A 1 194 ? 18.890 -8.922 -24.951 1.00 98.25 194 PHE A N 1
ATOM 1449 C CA . PHE A 1 194 ? 18.617 -8.360 -26.267 1.00 98.25 194 PHE A CA 1
ATOM 1450 C C . PHE A 1 194 ? 17.521 -9.147 -26.980 1.00 98.25 194 PHE A C 1
ATOM 1452 O O . PHE A 1 194 ? 17.729 -10.291 -27.383 1.00 98.25 194 PHE A O 1
ATOM 1459 N N . ILE A 1 195 ? 16.359 -8.530 -27.204 1.00 97.69 195 ILE A N 1
ATOM 1460 C CA . ILE A 1 195 ? 15.247 -9.156 -27.932 1.00 97.69 195 ILE A CA 1
ATOM 1461 C C . ILE A 1 195 ? 15.097 -8.498 -29.298 1.00 97.69 195 ILE A C 1
ATOM 1463 O O . ILE A 1 195 ? 14.667 -7.346 -29.423 1.00 97.69 195 ILE A O 1
ATOM 1467 N N . TYR A 1 196 ? 15.429 -9.261 -30.339 1.00 95.56 196 TYR A N 1
ATOM 1468 C CA . TYR A 1 196 ? 15.344 -8.808 -31.718 1.00 95.56 196 TYR A CA 1
ATOM 1469 C C . TYR A 1 196 ? 14.106 -9.353 -32.427 1.00 95.56 196 TYR A C 1
ATOM 1471 O O . TYR A 1 196 ? 13.740 -10.525 -32.327 1.00 95.56 196 TYR A O 1
ATOM 1479 N N . GLY A 1 197 ? 13.474 -8.490 -33.212 1.00 93.38 197 GLY A N 1
ATOM 1480 C CA . GLY A 1 197 ? 12.400 -8.840 -34.122 1.00 93.38 197 GLY A CA 1
ATOM 1481 C C . GLY A 1 197 ? 12.704 -8.482 -35.572 1.00 93.38 197 GLY A C 1
ATOM 1482 O O . GLY A 1 197 ? 13.785 -8.004 -35.912 1.00 93.38 197 GLY A O 1
ATOM 1483 N N . TYR A 1 198 ? 11.750 -8.763 -36.460 1.00 89.94 198 TYR A N 1
ATOM 1484 C CA . TYR A 1 198 ? 11.936 -8.551 -37.901 1.00 89.94 198 TYR A CA 1
ATOM 1485 C C . TYR A 1 198 ? 11.733 -7.099 -38.357 1.00 89.94 198 TYR A C 1
ATOM 1487 O O . TYR A 1 198 ? 12.105 -6.765 -39.486 1.00 89.94 198 TYR A O 1
ATOM 1495 N N . ASN A 1 199 ? 11.106 -6.243 -37.545 1.00 84.06 199 ASN A N 1
ATOM 1496 C CA . ASN A 1 199 ? 10.792 -4.879 -37.959 1.00 84.06 199 ASN A CA 1
ATOM 1497 C C . ASN A 1 199 ? 12.075 -4.033 -38.089 1.00 84.06 199 ASN A C 1
ATOM 1499 O O . ASN A 1 199 ? 12.947 -4.049 -37.226 1.00 84.06 199 ASN A O 1
ATOM 1503 N N . GLY A 1 200 ? 12.210 -3.304 -39.198 1.00 79.94 200 GLY A N 1
ATOM 1504 C CA . GLY A 1 200 ? 13.408 -2.516 -39.510 1.00 79.94 200 GLY A CA 1
ATOM 1505 C C . GLY A 1 200 ? 14.589 -3.293 -40.114 1.00 79.94 200 GLY A C 1
ATOM 1506 O O . GLY A 1 200 ? 15.558 -2.654 -40.513 1.00 79.94 200 GLY A O 1
ATOM 1507 N N . LEU A 1 201 ? 14.512 -4.623 -40.259 1.00 85.06 201 LEU A N 1
ATOM 1508 C CA . LEU A 1 201 ? 15.562 -5.434 -40.899 1.00 85.06 201 LEU A CA 1
ATOM 1509 C C . LEU A 1 201 ? 15.446 -5.434 -42.442 1.00 85.06 201 LEU A C 1
ATOM 1511 O O . LEU A 1 201 ? 14.355 -5.361 -43.019 1.00 85.06 201 LEU A O 1
ATOM 1515 N N . THR A 1 202 ? 16.582 -5.503 -43.144 1.00 82.56 202 THR A N 1
ATOM 1516 C CA . THR A 1 202 ? 16.674 -5.360 -44.609 1.00 82.56 202 THR A CA 1
ATOM 1517 C C . THR A 1 202 ? 16.654 -6.684 -45.387 1.00 82.56 202 THR A C 1
ATOM 1519 O O . THR A 1 202 ? 15.943 -6.782 -46.403 1.00 82.56 202 THR A O 1
ATOM 1522 N N . ASN A 1 203 ? 17.397 -7.702 -44.943 1.00 84.75 203 ASN A N 1
ATOM 1523 C CA . ASN A 1 203 ? 17.505 -9.013 -45.591 1.00 84.75 203 ASN A CA 1
ATOM 1524 C C . ASN A 1 203 ? 16.797 -10.131 -44.813 1.00 84.75 203 ASN A C 1
ATOM 1526 O O . ASN A 1 203 ? 16.308 -11.065 -45.457 1.00 84.75 203 ASN A O 1
ATOM 1530 N N . LEU A 1 204 ? 16.669 -10.032 -43.487 1.00 85.31 204 LEU A N 1
ATOM 1531 C CA . LEU A 1 204 ? 15.865 -10.965 -42.690 1.00 85.31 204 LEU A CA 1
ATOM 1532 C C . LEU A 1 204 ? 14.372 -10.618 -42.786 1.00 85.31 204 LEU A C 1
ATOM 1534 O O . LEU A 1 204 ? 13.977 -9.456 -42.730 1.00 85.31 204 LEU A O 1
ATOM 1538 N N . ARG A 1 205 ? 13.520 -11.632 -42.984 1.00 84.12 205 ARG A N 1
ATOM 1539 C CA . ARG A 1 205 ? 12.059 -11.473 -43.086 1.00 84.12 205 ARG A CA 1
ATOM 1540 C C . ARG A 1 205 ? 11.355 -12.663 -42.456 1.00 84.12 205 ARG A C 1
ATOM 1542 O O . ARG A 1 205 ? 11.659 -13.802 -42.800 1.00 84.12 205 ARG A O 1
ATOM 1549 N N . GLY A 1 206 ? 10.348 -12.392 -41.640 1.00 84.81 206 GLY A N 1
ATOM 1550 C CA . GLY A 1 206 ? 9.534 -13.413 -40.995 1.00 84.81 206 GLY A CA 1
ATOM 1551 C C . GLY A 1 206 ? 8.330 -12.802 -40.291 1.00 84.81 206 GLY A C 1
ATOM 1552 O O . GLY A 1 206 ? 8.020 -11.627 -40.481 1.00 84.81 206 GLY A O 1
ATOM 1553 N N . SER A 1 207 ? 7.630 -13.628 -39.521 1.00 83.06 207 SER A N 1
ATOM 1554 C CA . SER A 1 207 ? 6.608 -13.187 -38.572 1.00 83.06 207 SER A CA 1
ATOM 1555 C C . SER A 1 207 ? 7.225 -13.104 -37.186 1.00 83.06 207 SER A C 1
ATOM 1557 O O . SER A 1 207 ? 7.936 -14.033 -36.797 1.00 83.06 207 SER A O 1
ATOM 1559 N N . GLN A 1 208 ? 6.925 -12.037 -36.447 1.00 83.56 208 GLN A N 1
ATOM 1560 C CA . GLN A 1 208 ? 7.350 -11.935 -35.060 1.00 83.56 208 GLN A CA 1
ATOM 1561 C C . GLN A 1 208 ? 6.708 -13.041 -34.227 1.00 83.56 208 GLN A C 1
ATOM 1563 O O . GLN A 1 208 ? 5.600 -13.513 -34.498 1.00 83.56 208 GLN A O 1
ATOM 1568 N N . ALA A 1 209 ? 7.459 -13.487 -33.237 1.00 84.00 209 ALA A N 1
ATOM 1569 C CA . ALA A 1 209 ? 7.045 -14.503 -32.304 1.00 84.00 209 ALA A CA 1
ATOM 1570 C C . ALA A 1 209 ? 6.751 -13.852 -30.947 1.00 84.00 209 ALA A C 1
ATOM 1572 O O . ALA A 1 209 ? 7.308 -12.798 -30.643 1.00 84.00 209 ALA A O 1
ATOM 1573 N N . ALA A 1 210 ? 5.852 -14.454 -30.167 1.00 89.25 210 ALA A N 1
ATOM 1574 C CA . ALA A 1 210 ? 5.471 -13.891 -28.878 1.00 89.25 210 ALA A CA 1
ATOM 1575 C C . ALA A 1 210 ? 6.621 -14.020 -27.874 1.00 89.25 210 ALA A C 1
ATOM 1577 O O . ALA A 1 210 ? 7.100 -15.136 -27.663 1.00 89.25 210 ALA A O 1
ATOM 1578 N N . ASN A 1 211 ? 7.043 -12.898 -27.294 1.00 95.50 211 ASN A N 1
ATOM 1579 C CA . ASN A 1 211 ? 8.047 -12.846 -26.232 1.00 95.50 211 ASN A CA 1
ATOM 1580 C C . ASN A 1 211 ? 7.373 -12.337 -24.965 1.00 95.50 211 ASN A C 1
ATOM 1582 O O . ASN A 1 211 ? 6.668 -11.333 -25.024 1.00 95.50 211 ASN A O 1
ATOM 1586 N N . VAL A 1 212 ? 7.590 -13.026 -23.852 1.00 94.62 212 VAL A N 1
ATOM 1587 C CA . VAL A 1 212 ? 6.964 -12.705 -22.569 1.00 94.62 212 VAL A CA 1
ATOM 1588 C C . VAL A 1 212 ? 8.052 -12.610 -21.514 1.00 94.62 212 VAL A C 1
ATOM 1590 O O . VAL A 1 212 ? 8.826 -13.557 -21.358 1.00 94.62 212 VAL A O 1
ATOM 1593 N N . LEU A 1 213 ? 8.092 -11.476 -20.818 1.00 96.88 213 LEU A N 1
ATOM 1594 C CA . LEU A 1 213 ? 8.773 -11.318 -19.536 1.00 96.88 213 LEU A CA 1
ATOM 1595 C C . LEU A 1 213 ? 7.703 -10.913 -18.521 1.00 96.88 213 LEU A C 1
ATOM 1597 O O . LEU A 1 213 ? 7.093 -9.860 -18.690 1.00 96.88 213 LEU A O 1
ATOM 1601 N N . ASP A 1 214 ? 7.450 -11.759 -17.532 1.00 91.38 214 ASP A N 1
ATOM 1602 C CA . ASP A 1 214 ? 6.476 -11.529 -16.464 1.00 91.38 214 ASP A CA 1
ATOM 1603 C C . ASP A 1 214 ? 7.133 -11.812 -15.107 1.00 91.38 214 ASP A C 1
ATOM 1605 O O . ASP A 1 214 ? 7.695 -12.896 -14.942 1.00 91.38 214 ASP A O 1
ATOM 1609 N N . TYR A 1 215 ? 7.130 -10.847 -14.181 1.00 86.81 215 TYR A N 1
ATOM 1610 C CA . TYR A 1 215 ? 7.861 -10.904 -12.901 1.00 86.81 215 TYR A CA 1
ATOM 1611 C C . TYR A 1 215 ? 9.357 -11.222 -13.074 1.00 86.81 215 TYR A C 1
ATOM 1613 O O . TYR A 1 215 ? 9.856 -12.272 -12.651 1.00 86.81 215 TYR A O 1
ATOM 1621 N N . VAL A 1 216 ? 10.075 -10.304 -13.727 1.00 96.56 216 VAL A N 1
ATOM 1622 C CA . VAL A 1 216 ? 11.493 -10.463 -14.086 1.00 96.56 216 VAL A CA 1
ATOM 1623 C C . VAL A 1 216 ? 12.337 -9.320 -13.529 1.00 96.56 216 VAL A C 1
ATOM 1625 O O . VAL A 1 216 ? 12.038 -8.150 -13.763 1.00 96.56 216 VAL A O 1
ATOM 1628 N N . VAL A 1 217 ? 13.445 -9.652 -12.870 1.00 95.25 217 VAL A N 1
ATOM 1629 C CA . VAL A 1 217 ? 14.485 -8.695 -12.467 1.00 95.25 217 VAL A CA 1
ATOM 1630 C C . VAL A 1 217 ? 15.688 -8.835 -13.389 1.00 95.25 217 VAL A C 1
ATOM 1632 O O . VAL A 1 217 ? 16.174 -9.940 -13.608 1.00 95.25 217 VAL A O 1
ATOM 1635 N N . ILE A 1 218 ? 16.174 -7.710 -13.908 1.00 97.88 218 ILE A N 1
ATOM 1636 C CA . ILE A 1 218 ? 17.414 -7.600 -14.678 1.00 97.88 218 ILE A CA 1
ATOM 1637 C C . ILE A 1 218 ? 18.277 -6.555 -13.977 1.00 97.88 218 ILE A C 1
ATOM 1639 O O . ILE A 1 218 ? 17.941 -5.366 -14.004 1.00 97.88 218 ILE A O 1
ATOM 1643 N N . ALA A 1 219 ? 19.359 -6.982 -13.335 1.00 93.62 219 ALA A N 1
ATOM 1644 C CA . ALA A 1 219 ? 20.212 -6.116 -12.527 1.00 93.62 219 ALA A CA 1
ATOM 1645 C C . ALA A 1 219 ? 21.634 -6.021 -13.094 1.00 93.62 219 ALA A C 1
ATOM 1647 O O . ALA A 1 219 ? 22.136 -6.989 -13.652 1.00 93.62 219 ALA A O 1
ATOM 1648 N N . GLU A 1 220 ? 22.256 -4.845 -12.962 1.00 92.94 220 GLU A N 1
ATOM 1649 C CA . GLU A 1 220 ? 23.713 -4.615 -13.076 1.00 92.94 220 GLU A CA 1
ATOM 1650 C C . GLU A 1 220 ? 24.345 -4.898 -14.437 1.00 92.94 220 GLU A C 1
ATOM 1652 O O . GLU A 1 220 ? 25.567 -4.889 -14.589 1.00 92.94 220 GLU A O 1
ATOM 1657 N N . ALA A 1 221 ? 23.522 -5.083 -15.460 1.00 95.31 221 ALA A N 1
ATOM 1658 C CA . ALA A 1 221 ? 23.986 -5.216 -16.824 1.00 95.31 221 ALA A CA 1
ATOM 1659 C C . ALA A 1 221 ? 24.477 -3.877 -17.404 1.00 95.31 221 ALA A C 1
ATOM 1661 O O . ALA A 1 221 ? 24.403 -2.795 -16.807 1.00 95.31 221 ALA A O 1
ATOM 1662 N N . GLY A 1 222 ? 25.009 -3.982 -18.616 1.00 93.75 222 GLY A N 1
ATOM 1663 C CA . GLY A 1 222 ? 25.393 -2.859 -19.449 1.00 93.75 222 GLY A CA 1
ATOM 1664 C C . GLY A 1 222 ? 26.887 -2.748 -19.723 1.00 93.75 222 GLY A C 1
ATOM 1665 O O . GLY A 1 222 ? 27.355 -1.656 -20.039 1.00 93.75 222 GLY A O 1
ATOM 1666 N N . ASP A 1 223 ? 27.644 -3.846 -19.634 1.00 95.88 223 ASP A N 1
ATOM 1667 C CA . ASP A 1 223 ? 28.965 -3.873 -20.265 1.00 95.88 223 ASP A CA 1
ATOM 1668 C C . ASP A 1 223 ? 28.822 -3.774 -21.796 1.00 95.88 223 ASP A C 1
ATOM 1670 O O . ASP A 1 223 ? 27.827 -4.219 -22.377 1.00 95.88 223 ASP A O 1
ATOM 1674 N N . GLU A 1 224 ? 29.796 -3.159 -22.468 1.00 95.94 224 GLU A N 1
ATOM 1675 C CA . GLU A 1 224 ? 29.657 -2.757 -23.873 1.00 95.94 224 GLU A CA 1
ATOM 1676 C C . GLU A 1 224 ? 29.591 -3.976 -24.817 1.00 95.94 224 GLU A C 1
ATOM 1678 O O . GLU A 1 224 ? 30.598 -4.622 -25.122 1.00 95.94 224 GLU A O 1
ATOM 1683 N N . ILE A 1 225 ? 28.409 -4.240 -25.384 1.00 94.88 225 ILE A N 1
ATOM 1684 C CA . ILE A 1 225 ? 28.164 -5.336 -26.332 1.00 94.88 225 ILE A CA 1
ATOM 1685 C C . ILE A 1 225 ? 27.891 -4.800 -27.738 1.00 94.88 225 ILE A C 1
ATOM 1687 O O . ILE A 1 225 ? 27.056 -3.923 -27.952 1.00 94.88 225 ILE A O 1
ATOM 1691 N N . SER A 1 226 ? 28.556 -5.377 -28.747 1.00 95.50 226 SER A N 1
ATOM 1692 C CA . SER A 1 226 ? 28.304 -5.084 -30.166 1.00 95.50 226 SER A CA 1
ATOM 1693 C C . SER A 1 226 ? 27.599 -6.240 -30.873 1.00 95.50 226 SER A C 1
ATOM 1695 O O . SER A 1 226 ? 28.228 -7.232 -31.239 1.00 95.50 226 SER A O 1
ATOM 1697 N N . ILE A 1 227 ? 26.313 -6.067 -31.173 1.00 94.19 227 ILE A N 1
ATOM 1698 C CA . ILE A 1 227 ? 25.494 -7.062 -31.874 1.00 94.19 227 ILE A CA 1
ATOM 1699 C C . ILE A 1 227 ? 25.485 -6.748 -33.362 1.00 94.19 227 ILE A C 1
ATOM 1701 O O . ILE A 1 227 ? 25.160 -5.633 -33.777 1.00 94.19 227 ILE A O 1
ATOM 1705 N N . THR A 1 228 ? 25.832 -7.742 -34.181 1.00 92.88 228 THR A N 1
ATOM 1706 C CA . THR A 1 228 ? 25.731 -7.649 -35.641 1.00 92.88 228 THR A CA 1
ATOM 1707 C C . THR A 1 228 ? 24.649 -8.582 -36.146 1.00 92.88 228 THR A C 1
ATOM 1709 O O . THR A 1 228 ? 24.839 -9.795 -36.195 1.00 92.88 228 THR A O 1
ATOM 1712 N N . LEU A 1 229 ? 23.541 -8.006 -36.599 1.00 90.81 229 LEU A N 1
ATOM 1713 C CA . LEU A 1 229 ? 22.409 -8.750 -37.126 1.00 90.81 229 LEU A CA 1
ATOM 1714 C C . LEU A 1 229 ? 21.977 -8.165 -38.465 1.00 90.81 229 LEU A C 1
ATOM 1716 O O . LEU A 1 229 ? 21.908 -6.955 -38.639 1.00 90.81 229 LEU A O 1
ATOM 1720 N N . ASP A 1 230 ? 21.716 -9.033 -39.440 1.00 89.12 230 ASP A N 1
ATOM 1721 C CA . ASP A 1 230 ? 21.302 -8.636 -40.792 1.00 89.12 230 ASP A CA 1
ATOM 1722 C C . ASP A 1 230 ? 22.256 -7.655 -41.517 1.00 89.12 230 ASP A C 1
ATOM 1724 O O . ASP A 1 230 ? 21.874 -6.927 -42.433 1.00 89.12 230 ASP A O 1
ATOM 1728 N N . GLY A 1 231 ? 23.536 -7.659 -41.130 1.00 86.69 231 GLY A N 1
ATOM 1729 C CA . GLY A 1 231 ? 24.553 -6.745 -41.660 1.00 86.69 231 GLY A CA 1
ATOM 1730 C C . GLY A 1 231 ? 24.582 -5.367 -40.993 1.00 86.69 231 GLY A C 1
ATOM 1731 O O . GLY A 1 231 ? 25.460 -4.573 -41.336 1.00 86.69 231 GLY A O 1
ATOM 1732 N N . ASP A 1 232 ? 23.693 -5.122 -40.030 1.00 87.44 232 ASP A N 1
ATOM 1733 C CA . ASP A 1 232 ? 23.670 -3.930 -39.191 1.00 87.44 232 ASP A CA 1
ATOM 1734 C C . ASP A 1 232 ? 24.346 -4.234 -37.849 1.00 87.44 232 ASP A C 1
ATOM 1736 O O . ASP A 1 232 ? 23.968 -5.165 -37.138 1.00 87.44 232 ASP A O 1
ATOM 1740 N N . THR A 1 233 ? 25.363 -3.445 -37.499 1.00 93.00 233 THR A N 1
ATOM 1741 C CA . THR A 1 233 ? 26.047 -3.527 -36.200 1.00 93.00 233 THR A CA 1
ATOM 1742 C C . THR A 1 233 ? 25.562 -2.396 -35.303 1.00 93.00 233 THR A C 1
ATOM 1744 O O . THR A 1 233 ? 25.523 -1.238 -35.725 1.00 93.00 233 THR A O 1
ATOM 1747 N N . SER A 1 234 ? 25.188 -2.715 -34.070 1.00 91.94 234 SER A N 1
ATOM 1748 C CA . SER A 1 234 ? 24.805 -1.746 -33.041 1.00 91.94 234 SER A CA 1
ATOM 1749 C C . SER A 1 234 ? 25.483 -2.101 -31.723 1.00 91.94 234 SER A C 1
ATOM 1751 O O . SER A 1 234 ? 25.713 -3.277 -31.456 1.00 91.94 234 SER A O 1
ATOM 1753 N N . THR A 1 235 ? 25.821 -1.077 -30.947 1.00 95.75 235 THR A N 1
ATOM 1754 C CA . THR A 1 235 ? 26.520 -1.204 -29.666 1.00 95.75 235 THR A CA 1
ATOM 1755 C C . THR A 1 235 ? 25.591 -0.759 -28.545 1.00 95.75 235 THR A C 1
ATOM 1757 O O . THR A 1 235 ? 24.853 0.211 -28.740 1.00 95.75 235 THR A O 1
ATOM 1760 N N . TYR A 1 236 ? 25.623 -1.477 -27.427 1.00 95.38 236 TYR A N 1
ATOM 1761 C CA . TYR A 1 236 ? 24.697 -1.354 -26.306 1.00 95.38 236 TYR A CA 1
ATOM 1762 C C . TYR A 1 236 ? 25.439 -1.452 -24.974 1.00 95.38 236 TYR A C 1
ATOM 1764 O O . TYR A 1 236 ? 26.449 -2.145 -24.901 1.00 95.38 236 TYR A O 1
ATOM 1772 N N . GLU A 1 237 ? 24.913 -0.779 -23.954 1.00 95.69 237 GLU A N 1
ATOM 1773 C CA . GLU A 1 237 ? 25.445 -0.741 -22.578 1.00 95.69 237 GLU A CA 1
ATOM 1774 C C . GLU A 1 237 ? 24.261 -0.756 -21.582 1.00 95.69 237 GLU A C 1
ATOM 1776 O O . GLU A 1 237 ? 24.249 -0.046 -20.581 1.00 95.69 237 GLU A O 1
ATOM 1781 N N . ASP A 1 238 ? 23.200 -1.505 -21.904 1.00 96.12 238 ASP A N 1
ATOM 1782 C CA . ASP A 1 238 ? 21.867 -1.361 -21.306 1.00 96.12 238 ASP A CA 1
ATOM 1783 C C . ASP A 1 238 ? 21.348 -2.712 -20.771 1.00 96.12 238 ASP A C 1
ATOM 1785 O O . ASP A 1 238 ? 21.597 -3.750 -21.385 1.00 96.12 238 ASP A O 1
ATOM 1789 N N . ASN A 1 239 ? 20.572 -2.717 -19.677 1.00 96.69 239 ASN A N 1
ATOM 1790 C CA . ASN A 1 239 ? 20.026 -3.960 -19.101 1.00 96.69 239 ASN A CA 1
ATOM 1791 C C . ASN A 1 239 ? 19.112 -4.714 -20.073 1.00 96.69 239 ASN A C 1
ATOM 1793 O O . ASN A 1 239 ? 19.214 -5.935 -20.214 1.00 96.69 239 ASN A O 1
ATOM 1797 N N . LEU A 1 240 ? 18.196 -3.993 -20.727 1.00 98.25 240 LEU A N 1
ATOM 1798 C CA . LEU A 1 240 ? 17.215 -4.580 -21.633 1.00 98.25 240 LEU A CA 1
ATOM 1799 C C . LEU A 1 240 ? 17.070 -3.762 -22.913 1.00 98.25 240 LEU A C 1
ATOM 1801 O O . LEU A 1 240 ? 16.736 -2.576 -22.888 1.00 98.25 240 LEU A O 1
ATOM 1805 N N . VAL A 1 241 ? 17.242 -4.432 -24.052 1.00 98.31 241 VAL A N 1
ATOM 1806 C CA . VAL A 1 241 ? 17.111 -3.834 -25.382 1.00 98.31 241 VAL A CA 1
ATOM 1807 C C . VAL A 1 241 ? 16.050 -4.558 -26.200 1.00 98.31 241 VAL A C 1
ATOM 1809 O O . VAL A 1 241 ? 16.136 -5.760 -26.460 1.00 98.31 241 VAL A O 1
ATOM 1812 N N . LEU A 1 242 ? 15.080 -3.791 -26.694 1.00 97.56 242 LEU A N 1
ATOM 1813 C CA . LEU A 1 242 ? 14.054 -4.233 -27.630 1.00 97.56 242 LEU A CA 1
ATOM 1814 C C . LEU A 1 242 ? 14.288 -3.581 -28.995 1.00 97.56 242 LEU A C 1
ATOM 1816 O O . LEU A 1 242 ? 14.290 -2.353 -29.132 1.00 97.56 242 LEU A O 1
ATOM 1820 N N . LYS A 1 243 ? 14.460 -4.396 -30.038 1.00 95.19 243 LYS A N 1
ATOM 1821 C CA . LYS A 1 243 ? 14.695 -3.889 -31.395 1.00 95.19 243 LYS A CA 1
ATOM 1822 C C . LYS A 1 243 ? 13.915 -4.678 -32.427 1.00 95.19 243 LYS A C 1
ATOM 1824 O O . LYS A 1 243 ? 14.154 -5.857 -32.646 1.00 95.19 243 LYS A O 1
ATOM 1829 N N . GLY A 1 244 ? 12.997 -4.011 -33.105 1.00 92.12 244 GLY A N 1
ATOM 1830 C CA . GLY A 1 244 ? 12.239 -4.571 -34.216 1.00 92.12 244 GLY A CA 1
ATOM 1831 C C . GLY A 1 244 ? 11.098 -5.485 -33.787 1.00 92.12 244 GLY A C 1
ATOM 1832 O O . GLY A 1 244 ? 10.603 -6.259 -34.610 1.00 92.12 244 GLY A O 1
ATOM 1833 N N . VAL A 1 245 ? 10.709 -5.428 -32.514 1.00 94.00 245 VAL A N 1
ATOM 1834 C CA . VAL A 1 245 ? 9.635 -6.240 -31.933 1.00 94.00 245 VAL A CA 1
ATOM 1835 C C . VAL A 1 245 ? 8.263 -5.617 -32.205 1.00 94.00 245 VAL A C 1
ATOM 1837 O O . VAL A 1 245 ? 8.164 -4.424 -32.485 1.00 94.00 245 VAL A O 1
ATOM 1840 N N . ASP A 1 246 ? 7.207 -6.425 -32.157 1.00 90.75 246 ASP A N 1
ATOM 1841 C CA . ASP A 1 246 ? 5.829 -5.963 -32.345 1.00 90.75 246 ASP A CA 1
ATOM 1842 C C . ASP A 1 246 ? 4.979 -6.183 -31.086 1.00 90.75 246 ASP A C 1
ATOM 1844 O O . ASP A 1 246 ? 5.497 -6.596 -30.045 1.00 90.75 246 ASP A O 1
ATOM 1848 N N . SER A 1 247 ? 3.672 -5.937 -31.182 1.00 88.12 247 SER A N 1
ATOM 1849 C CA . SER A 1 247 ? 2.713 -6.110 -30.084 1.00 88.12 247 SER A CA 1
ATOM 1850 C C . SER A 1 247 ? 2.626 -7.525 -29.495 1.00 88.12 247 SER A C 1
ATOM 1852 O O . SER A 1 247 ? 1.943 -7.707 -28.493 1.00 88.12 247 SER A O 1
ATOM 1854 N N . ASN A 1 248 ? 3.267 -8.539 -30.091 1.00 88.44 248 ASN A N 1
ATOM 1855 C CA . ASN A 1 248 ? 3.374 -9.871 -29.486 1.00 88.44 248 ASN A CA 1
ATOM 1856 C C . ASN A 1 248 ? 4.511 -9.967 -28.454 1.00 88.44 248 ASN A C 1
ATOM 1858 O O . ASN A 1 248 ? 4.650 -11.004 -27.808 1.00 88.44 248 ASN A O 1
ATOM 1862 N N . THR A 1 249 ? 5.342 -8.934 -28.313 1.00 93.19 249 THR A N 1
ATOM 1863 C CA . THR A 1 249 ? 6.299 -8.818 -27.212 1.00 93.19 249 THR A CA 1
ATOM 1864 C C . THR A 1 249 ? 5.645 -8.059 -26.058 1.00 93.19 249 THR A C 1
ATOM 1866 O O . THR A 1 249 ? 5.339 -6.871 -26.193 1.00 93.19 249 THR A O 1
ATOM 1869 N N . THR A 1 250 ? 5.435 -8.755 -24.940 1.00 91.44 250 THR A N 1
ATOM 1870 C CA . THR A 1 250 ? 4.763 -8.253 -23.736 1.00 91.44 250 THR A CA 1
ATOM 1871 C C . THR A 1 250 ? 5.690 -8.329 -22.527 1.00 91.44 250 THR A C 1
ATOM 1873 O O . THR A 1 250 ? 6.234 -9.397 -22.238 1.00 91.44 250 THR A O 1
ATOM 1876 N N . LEU A 1 251 ? 5.863 -7.213 -21.824 1.00 94.62 251 LEU A N 1
ATOM 1877 C CA . LEU A 1 251 ? 6.613 -7.128 -20.569 1.00 94.62 251 LEU A CA 1
ATOM 1878 C C . LEU A 1 251 ? 5.649 -6.710 -19.458 1.00 94.62 251 LEU A C 1
ATOM 1880 O O . LEU A 1 251 ? 5.028 -5.653 -19.566 1.00 94.62 251 LEU A O 1
ATOM 1884 N N . SER A 1 252 ? 5.551 -7.506 -18.402 1.00 88.69 252 SER A N 1
ATOM 1885 C CA . SER A 1 252 ? 4.721 -7.241 -17.230 1.00 88.69 252 SER A CA 1
ATOM 1886 C C . SER A 1 252 ? 5.556 -7.433 -15.966 1.00 88.69 252 SER A C 1
ATOM 1888 O O . SER A 1 252 ? 6.294 -8.402 -15.882 1.00 88.69 252 SER A O 1
ATOM 1890 N N . PHE A 1 253 ? 5.518 -6.501 -15.010 1.00 85.88 253 PHE A N 1
ATOM 1891 C CA . PHE A 1 253 ? 6.305 -6.615 -13.768 1.00 85.88 253 PHE A CA 1
ATOM 1892 C C . PHE A 1 253 ? 7.793 -6.883 -14.052 1.00 85.88 253 PHE A C 1
ATOM 1894 O O . PHE A 1 253 ? 8.353 -7.916 -13.687 1.00 85.88 253 PHE A O 1
ATOM 1901 N N . VAL A 1 254 ? 8.429 -5.964 -14.783 1.00 95.19 254 VAL A N 1
ATOM 1902 C CA . VAL A 1 254 ? 9.846 -6.084 -15.153 1.00 95.19 254 VAL A CA 1
ATOM 1903 C C . VAL A 1 254 ? 10.639 -4.968 -14.502 1.00 95.19 254 VAL A C 1
ATOM 1905 O O . VAL A 1 254 ? 10.342 -3.789 -14.703 1.00 95.19 254 VAL A O 1
ATOM 1908 N N . GLN A 1 255 ? 11.679 -5.337 -13.761 1.00 94.00 255 GLN A N 1
ATOM 1909 C CA . GLN A 1 255 ? 12.599 -4.397 -13.147 1.00 94.00 255 GLN A CA 1
ATOM 1910 C C . GLN A 1 255 ? 13.928 -4.381 -13.895 1.00 94.00 255 GLN A C 1
ATOM 1912 O O . GLN A 1 255 ? 14.571 -5.411 -14.062 1.00 94.00 255 GLN A O 1
ATOM 1917 N N . SER A 1 256 ? 14.372 -3.185 -14.269 1.00 95.69 256 SER A N 1
ATOM 1918 C CA . SER A 1 256 ? 15.770 -2.891 -14.556 1.00 95.69 256 SER A CA 1
ATOM 1919 C C . SER A 1 256 ? 16.397 -2.244 -13.321 1.00 95.69 256 SER A C 1
ATOM 1921 O O . SER A 1 256 ? 15.951 -1.176 -12.892 1.00 95.69 256 SER A O 1
ATOM 1923 N N . HIS A 1 257 ? 17.448 -2.843 -12.770 1.00 92.06 257 HIS A N 1
ATOM 1924 C CA . HIS A 1 257 ? 18.186 -2.310 -11.626 1.00 92.06 257 HIS A CA 1
ATOM 1925 C C . HIS A 1 257 ? 19.641 -2.002 -11.992 1.00 92.06 257 HIS A C 1
ATOM 1927 O O . HIS A 1 257 ? 20.298 -2.813 -12.633 1.00 92.06 257 HIS A O 1
ATOM 1933 N N . ASN A 1 258 ? 20.137 -0.828 -11.603 1.00 89.25 258 ASN A N 1
ATOM 1934 C CA . ASN A 1 258 ? 21.531 -0.401 -11.757 1.00 89.25 258 ASN A CA 1
ATOM 1935 C C . ASN A 1 258 ? 22.134 -0.628 -13.158 1.00 89.25 258 ASN A C 1
ATOM 1937 O O . ASN A 1 258 ? 23.244 -1.133 -13.297 1.00 89.25 258 ASN A O 1
ATOM 1941 N N . SER A 1 259 ? 21.415 -0.233 -14.210 1.00 92.69 259 SER A N 1
ATOM 1942 C CA . SER A 1 259 ? 21.963 -0.281 -15.572 1.00 92.69 259 SER A CA 1
ATOM 1943 C C . SER A 1 259 ? 23.140 0.685 -15.736 1.00 92.69 259 SER A C 1
ATOM 1945 O O . SER A 1 259 ? 23.050 1.851 -15.321 1.00 92.69 259 SER A O 1
ATOM 1947 N N . ALA A 1 260 ? 24.218 0.228 -16.386 1.00 92.56 260 ALA A N 1
ATOM 1948 C CA . ALA A 1 260 ? 25.399 1.044 -16.694 1.00 92.56 260 ALA A CA 1
ATOM 1949 C C . ALA A 1 260 ? 25.085 2.260 -17.580 1.00 92.56 260 ALA A C 1
ATOM 1951 O O . ALA A 1 260 ? 25.815 3.257 -17.558 1.00 92.56 260 ALA A O 1
ATOM 1952 N N . ARG A 1 261 ? 23.984 2.201 -18.338 1.00 92.12 261 ARG A N 1
ATOM 1953 C CA . ARG A 1 261 ? 23.513 3.289 -19.191 1.00 92.12 261 ARG A CA 1
ATOM 1954 C C . ARG A 1 261 ? 22.010 3.489 -19.044 1.00 92.12 261 ARG A C 1
ATOM 1956 O O . ARG A 1 261 ? 21.596 4.138 -18.081 1.00 92.12 261 ARG A O 1
ATOM 1963 N N . ASP A 1 262 ? 21.203 2.982 -19.972 1.00 94.44 262 ASP A N 1
ATOM 1964 C CA . ASP A 1 262 ? 19.754 3.161 -19.961 1.00 94.44 262 ASP A CA 1
ATOM 1965 C C . ASP A 1 262 ? 19.083 1.910 -19.357 1.00 94.44 262 ASP A C 1
ATOM 1967 O O . ASP A 1 262 ? 19.551 0.788 -19.552 1.00 94.44 262 ASP A O 1
ATOM 1971 N N . GLY A 1 263 ? 18.014 2.067 -18.571 1.00 94.50 263 GLY A N 1
ATOM 1972 C CA . GLY A 1 263 ? 17.344 0.916 -17.944 1.00 94.50 263 GLY A CA 1
ATOM 1973 C C . GLY A 1 263 ? 16.679 0.004 -18.977 1.00 94.50 263 GLY A C 1
ATOM 1974 O O . GLY A 1 263 ? 16.923 -1.199 -19.040 1.00 94.50 263 GLY A O 1
ATOM 1975 N N . LEU A 1 264 ? 15.867 0.612 -19.838 1.00 97.69 264 LEU A N 1
ATOM 1976 C CA . LEU A 1 264 ? 15.214 -0.043 -20.964 1.00 97.69 264 LEU A CA 1
ATOM 1977 C C . LEU A 1 264 ? 15.413 0.778 -22.235 1.00 97.69 264 LEU A C 1
ATOM 1979 O O . LEU A 1 264 ? 15.165 1.983 -22.242 1.00 97.69 264 LEU A O 1
ATOM 1983 N N . GLN A 1 265 ? 15.778 0.109 -23.328 1.00 96.19 265 GLN A N 1
ATOM 1984 C CA . GLN A 1 265 ? 16.005 0.735 -24.624 1.00 96.19 265 GLN A CA 1
ATOM 1985 C C . GLN A 1 265 ? 15.112 0.136 -25.722 1.00 96.19 265 GLN A C 1
ATOM 1987 O O . GLN A 1 265 ? 15.194 -1.054 -26.022 1.00 96.19 265 GLN A O 1
ATOM 1992 N N . ILE A 1 266 ? 14.287 0.959 -26.379 1.00 97.50 266 ILE A N 1
ATOM 1993 C CA . ILE A 1 266 ? 13.396 0.534 -27.475 1.00 97.50 266 ILE A CA 1
ATOM 1994 C C . ILE A 1 266 ? 13.795 1.233 -28.777 1.00 97.50 266 ILE A C 1
ATOM 1996 O O . ILE A 1 266 ? 13.680 2.444 -28.892 1.00 97.50 266 ILE A O 1
ATOM 2000 N N . HIS A 1 267 ? 14.256 0.496 -29.788 1.00 94.00 267 HIS A N 1
ATOM 2001 C CA . HIS A 1 267 ? 14.770 1.111 -31.030 1.00 94.00 267 HIS A CA 1
ATOM 2002 C C . HIS A 1 267 ? 13.737 1.366 -32.114 1.00 94.00 267 HIS A C 1
ATOM 2004 O O . HIS A 1 267 ? 13.994 2.204 -32.978 1.00 94.00 267 HIS A O 1
ATOM 2010 N N . ASN A 1 268 ? 12.668 0.572 -32.130 1.00 92.56 268 ASN A N 1
ATOM 2011 C CA . ASN A 1 268 ? 11.511 0.696 -33.009 1.00 92.56 268 ASN A CA 1
ATOM 2012 C C . ASN A 1 268 ? 10.471 -0.388 -32.674 1.00 92.56 268 ASN A C 1
ATOM 2014 O O . ASN A 1 268 ? 10.777 -1.386 -32.015 1.00 92.56 268 ASN A O 1
ATOM 2018 N N . GLY A 1 269 ? 9.260 -0.220 -33.205 1.00 91.94 269 GLY A N 1
ATOM 2019 C CA . GLY A 1 269 ? 8.184 -1.208 -33.107 1.00 91.94 269 GLY A CA 1
ATOM 2020 C C . GLY A 1 269 ? 7.094 -0.823 -32.114 1.00 91.94 269 GLY A C 1
ATOM 2021 O O . GLY A 1 269 ? 6.966 0.347 -31.743 1.00 91.94 269 GLY A O 1
ATOM 2022 N N . ASP A 1 270 ? 6.277 -1.800 -31.726 1.00 91.56 270 ASP A N 1
ATOM 2023 C CA . ASP A 1 270 ? 5.104 -1.580 -30.877 1.00 91.56 270 ASP A CA 1
ATOM 2024 C C . ASP A 1 270 ? 4.923 -2.619 -29.747 1.00 91.56 270 ASP A C 1
ATOM 2026 O O . ASP A 1 270 ? 3.827 -3.149 -29.576 1.00 91.56 270 ASP A O 1
ATOM 2030 N N . PRO A 1 271 ? 5.948 -2.912 -28.922 1.00 93.31 271 PRO A N 1
ATOM 2031 C CA . PRO A 1 271 ? 5.773 -3.788 -27.760 1.00 93.31 271 PRO A CA 1
ATOM 2032 C C . PRO A 1 271 ? 4.740 -3.239 -26.758 1.00 93.31 271 PRO A C 1
ATOM 2034 O O . PRO A 1 271 ? 4.410 -2.046 -26.762 1.00 93.31 271 PRO A O 1
ATOM 2037 N N . ARG A 1 272 ? 4.227 -4.123 -25.894 1.00 89.12 272 ARG A N 1
ATOM 2038 C CA . ARG A 1 272 ? 3.282 -3.790 -24.816 1.00 89.12 272 ARG A CA 1
ATOM 2039 C C . ARG A 1 272 ? 3.951 -3.980 -23.461 1.00 89.12 272 ARG A C 1
ATOM 2041 O O . ARG A 1 272 ? 4.479 -5.051 -23.185 1.00 89.12 272 ARG A O 1
ATOM 2048 N N . LEU A 1 273 ? 3.959 -2.936 -22.646 1.00 92.06 273 LEU A N 1
ATOM 2049 C CA . LEU A 1 273 ? 4.657 -2.905 -21.370 1.00 92.06 273 LEU A CA 1
ATOM 2050 C C . LEU A 1 273 ? 3.692 -2.482 -20.263 1.00 92.06 273 LEU A C 1
ATOM 2052 O O . LEU A 1 273 ? 2.949 -1.518 -20.444 1.00 92.06 273 LEU A O 1
ATOM 2056 N N . SER A 1 274 ? 3.719 -3.182 -19.134 1.00 86.62 274 SER A N 1
ATOM 2057 C CA . SER A 1 274 ? 2.956 -2.861 -17.927 1.00 86.62 274 SER A CA 1
ATOM 2058 C C . SER A 1 274 ? 3.814 -3.065 -16.678 1.00 86.62 274 SER A C 1
ATOM 2060 O O . SER A 1 274 ? 4.487 -4.088 -16.600 1.00 86.62 274 SER A O 1
ATOM 2062 N N . TRP A 1 275 ? 3.762 -2.180 -15.684 1.00 85.25 275 TRP A N 1
ATOM 2063 C CA . TRP A 1 275 ? 4.516 -2.344 -14.427 1.00 85.25 275 TRP A CA 1
ATOM 2064 C C . TRP A 1 275 ? 6.022 -2.483 -14.664 1.00 85.25 275 TRP A C 1
ATOM 2066 O O . TRP A 1 275 ? 6.655 -3.476 -14.304 1.00 85.25 275 TRP A O 1
ATOM 2076 N N . ILE A 1 276 ? 6.592 -1.481 -15.329 1.00 92.12 276 ILE A N 1
ATOM 2077 C CA . ILE A 1 276 ? 8.032 -1.414 -15.581 1.00 92.12 276 ILE A CA 1
ATOM 2078 C C . ILE A 1 276 ? 8.678 -0.565 -14.499 1.00 92.12 276 ILE A C 1
ATOM 2080 O O . ILE A 1 276 ? 8.295 0.587 -14.309 1.00 92.12 276 ILE A O 1
ATOM 2084 N N . LEU A 1 277 ? 9.687 -1.114 -13.831 1.00 90.94 277 LEU A N 1
ATOM 2085 C CA . LEU A 1 277 ? 10.444 -0.428 -12.794 1.00 90.94 277 LEU A CA 1
ATOM 2086 C C . LEU A 1 277 ? 11.896 -0.239 -13.244 1.00 90.94 277 LEU A C 1
ATOM 2088 O O . LEU A 1 277 ? 12.651 -1.199 -13.336 1.00 90.94 277 LEU A O 1
ATOM 2092 N N . ALA A 1 278 ? 12.324 0.993 -13.494 1.00 92.62 278 ALA A N 1
ATOM 2093 C CA . ALA A 1 278 ? 13.730 1.319 -13.717 1.00 92.62 278 ALA A CA 1
ATOM 2094 C C . ALA A 1 278 ? 14.302 1.989 -12.467 1.00 92.62 278 ALA A C 1
ATOM 2096 O O . ALA A 1 278 ? 13.863 3.062 -12.058 1.00 92.62 278 ALA A O 1
ATOM 2097 N N . THR A 1 279 ? 15.302 1.365 -11.859 1.00 87.62 279 THR A N 1
ATOM 2098 C CA . THR A 1 279 ? 15.940 1.844 -10.630 1.00 87.62 279 THR A CA 1
ATOM 2099 C C . THR A 1 279 ? 17.435 1.967 -10.844 1.00 87.62 279 THR A C 1
ATOM 2101 O O . THR A 1 279 ? 18.069 1.053 -11.358 1.00 87.62 279 THR A O 1
ATOM 2104 N N . GLY A 1 280 ? 18.010 3.106 -10.473 1.00 83.81 280 GLY A N 1
ATOM 2105 C CA . GLY A 1 280 ? 19.459 3.283 -10.476 1.00 83.81 280 GLY A CA 1
ATOM 2106 C C . GLY A 1 280 ? 20.128 3.348 -11.855 1.00 83.81 280 GLY A C 1
ATOM 2107 O O . GLY A 1 280 ? 21.348 3.234 -11.927 1.00 83.81 280 GLY A O 1
ATOM 2108 N N . SER A 1 281 ? 19.384 3.555 -12.948 1.00 87.94 281 SER A N 1
ATOM 2109 C CA . SER A 1 281 ? 19.982 3.768 -14.275 1.00 87.94 281 SER A CA 1
ATOM 2110 C C . SER A 1 281 ? 20.894 4.999 -14.280 1.00 87.94 281 SER A C 1
ATOM 2112 O O . SER A 1 281 ? 20.495 6.071 -13.802 1.00 87.94 281 SER A O 1
ATOM 2114 N N . GLN A 1 282 ? 22.098 4.857 -14.843 1.00 87.19 282 GLN A N 1
ATOM 2115 C CA . GLN A 1 282 ? 23.087 5.941 -14.932 1.00 87.19 282 GLN A CA 1
ATOM 2116 C C . GLN A 1 282 ? 22.680 7.066 -15.881 1.00 87.19 282 GLN A C 1
ATOM 2118 O O . GLN A 1 282 ? 23.008 8.232 -15.650 1.00 87.19 282 GLN A O 1
ATOM 2123 N N . ARG A 1 283 ? 21.984 6.714 -16.960 1.00 89.06 283 ARG A N 1
ATOM 2124 C CA . ARG A 1 283 ? 21.434 7.650 -17.931 1.00 89.06 283 ARG A CA 1
ATOM 2125 C C . ARG A 1 283 ? 19.923 7.581 -17.893 1.00 89.06 283 ARG A C 1
ATOM 2127 O O . ARG A 1 283 ? 19.345 8.077 -16.938 1.00 89.06 283 ARG A O 1
ATOM 2134 N N . ASP A 1 284 ? 19.276 7.025 -18.903 1.00 93.75 284 ASP A N 1
ATOM 2135 C CA . ASP A 1 284 ? 17.842 7.187 -19.072 1.00 93.75 284 ASP A CA 1
ATOM 2136 C C . ASP A 1 284 ? 17.085 6.016 -18.414 1.00 93.75 284 ASP A C 1
ATOM 2138 O O . ASP A 1 284 ? 17.524 4.869 -18.476 1.00 93.75 284 ASP A O 1
ATOM 2142 N N . GLY A 1 285 ? 15.960 6.266 -17.740 1.00 94.69 285 GLY A N 1
ATOM 2143 C CA . GLY A 1 285 ? 15.136 5.169 -17.211 1.00 94.69 285 GLY A CA 1
ATOM 2144 C C . GLY A 1 285 ? 14.540 4.348 -18.350 1.00 94.69 285 GLY A C 1
ATOM 2145 O O . GLY A 1 285 ? 14.793 3.150 -18.482 1.00 94.69 285 GLY A O 1
ATOM 2146 N N . LEU A 1 286 ? 13.806 5.048 -19.216 1.00 97.44 286 LEU A N 1
ATOM 2147 C CA . LEU A 1 286 ? 13.332 4.559 -20.503 1.00 97.44 286 LEU A CA 1
ATOM 2148 C C . LEU A 1 286 ? 13.943 5.397 -21.624 1.00 97.44 286 LEU A C 1
ATOM 2150 O O . LEU A 1 286 ? 13.699 6.598 -21.710 1.00 97.44 286 LEU A O 1
ATOM 2154 N N . TRP A 1 287 ? 14.657 4.752 -22.536 1.00 96.81 287 TRP A N 1
ATOM 2155 C CA . TRP A 1 287 ? 15.073 5.338 -23.802 1.00 96.81 287 TRP A CA 1
ATOM 2156 C C . TRP A 1 287 ? 14.275 4.725 -24.946 1.00 96.81 287 TRP A C 1
ATOM 2158 O O . TRP A 1 287 ? 14.139 3.501 -25.034 1.00 96.81 287 TRP A O 1
ATOM 2168 N N . TYR A 1 288 ? 13.781 5.550 -25.868 1.00 96.81 288 TYR A N 1
ATOM 2169 C CA . TYR A 1 288 ? 13.179 5.038 -27.091 1.00 96.81 288 TYR A CA 1
ATOM 2170 C C . TYR A 1 288 ? 13.501 5.847 -28.346 1.00 96.81 288 TYR A C 1
ATOM 2172 O O . TYR A 1 288 ? 13.742 7.054 -28.313 1.00 96.81 288 TYR A O 1
ATOM 2180 N N . ARG A 1 289 ? 13.405 5.152 -29.482 1.00 95.06 289 ARG A N 1
ATOM 2181 C CA . ARG A 1 289 ? 13.371 5.703 -30.833 1.00 95.06 289 ARG A CA 1
ATOM 2182 C C . ARG A 1 289 ? 12.339 4.966 -31.687 1.00 95.06 289 ARG A C 1
ATOM 2184 O O . ARG A 1 289 ? 12.172 3.763 -31.526 1.00 95.06 289 ARG A O 1
ATOM 2191 N N . ASP A 1 290 ? 11.653 5.679 -32.583 1.00 94.62 290 ASP A N 1
ATOM 2192 C CA . ASP A 1 290 ? 10.677 5.125 -33.547 1.00 94.62 290 ASP A CA 1
ATOM 2193 C C . ASP A 1 290 ? 9.649 4.159 -32.894 1.00 94.62 290 ASP A C 1
ATOM 2195 O O . ASP A 1 290 ? 9.300 3.103 -33.440 1.00 94.62 290 ASP A O 1
ATOM 2199 N N . PHE A 1 291 ? 9.215 4.486 -31.672 1.00 93.75 291 PHE A N 1
ATOM 2200 C CA . PHE A 1 291 ? 8.385 3.634 -30.818 1.00 93.75 291 PHE A CA 1
ATOM 2201 C C . PHE A 1 291 ? 6.914 4.040 -30.920 1.00 93.75 291 PHE A C 1
ATOM 2203 O O . PHE A 1 291 ? 6.555 5.211 -30.809 1.00 93.75 291 PHE A O 1
ATOM 2210 N N . SER A 1 292 ? 6.046 3.051 -31.117 1.00 90.19 292 SER A N 1
ATOM 2211 C CA . SER A 1 292 ? 4.599 3.242 -31.294 1.00 90.19 292 SER A CA 1
ATOM 2212 C C . SER A 1 292 ? 3.766 2.279 -30.444 1.00 90.19 292 SER A C 1
ATOM 2214 O O . SER A 1 292 ? 2.598 2.039 -30.733 1.00 90.19 292 SER A O 1
ATOM 2216 N N . GLY A 1 293 ? 4.372 1.680 -29.413 1.00 90.19 293 GLY A N 1
ATOM 2217 C CA . GLY A 1 293 ? 3.729 0.711 -28.525 1.00 90.19 293 GLY A CA 1
ATOM 2218 C C . GLY A 1 293 ? 3.019 1.353 -27.337 1.00 90.19 293 GLY A C 1
ATOM 2219 O O . GLY A 1 293 ? 2.500 2.467 -27.433 1.00 90.19 293 GLY A O 1
ATOM 2220 N N . LEU A 1 294 ? 2.931 0.607 -26.241 1.00 87.75 294 LEU A N 1
ATOM 2221 C CA . LEU A 1 294 ? 2.254 1.022 -25.014 1.00 87.75 294 LEU A CA 1
ATOM 2222 C C . LEU A 1 294 ? 3.159 0.781 -23.812 1.00 87.75 294 LEU A C 1
ATOM 2224 O O . LEU A 1 294 ? 3.702 -0.312 -23.677 1.00 87.75 294 LEU A O 1
ATOM 2228 N N . VAL A 1 295 ? 3.253 1.775 -22.934 1.00 91.50 295 VAL A N 1
ATOM 2229 C CA . VAL A 1 295 ? 3.779 1.642 -21.578 1.00 91.50 295 VAL A CA 1
ATOM 2230 C C . VAL A 1 295 ? 2.682 2.053 -20.601 1.00 91.50 295 VAL A C 1
ATOM 2232 O O . VAL A 1 295 ? 2.253 3.203 -20.590 1.00 91.50 295 VAL A O 1
ATOM 2235 N N . LYS A 1 296 ? 2.212 1.102 -19.805 1.00 85.81 296 LYS A N 1
ATOM 2236 C CA . LYS A 1 296 ? 1.276 1.312 -18.703 1.00 85.81 296 LYS A CA 1
ATOM 2237 C C . LYS A 1 296 ? 2.040 1.125 -17.390 1.00 85.81 296 LYS A C 1
ATOM 2239 O O . LYS A 1 296 ? 2.848 0.211 -17.299 1.00 85.81 296 LYS A O 1
ATOM 2244 N N . ASP A 1 297 ? 1.807 1.960 -16.389 1.00 84.50 297 ASP A N 1
ATOM 2245 C CA . ASP A 1 297 ? 2.402 1.802 -15.053 1.00 84.50 297 ASP A CA 1
ATOM 2246 C C . ASP A 1 297 ? 3.955 1.754 -15.113 1.00 84.50 297 ASP A C 1
ATOM 2248 O O . ASP A 1 297 ? 4.591 0.719 -14.915 1.00 84.50 297 ASP A O 1
ATOM 2252 N N . LEU A 1 298 ? 4.583 2.883 -15.460 1.00 91.75 298 LEU A N 1
ATOM 2253 C CA . LEU A 1 298 ? 6.044 3.049 -15.518 1.00 91.75 298 LEU A CA 1
ATOM 2254 C C . LEU A 1 298 ? 6.568 3.776 -14.284 1.00 91.75 298 LEU A C 1
ATOM 2256 O O . LEU A 1 298 ? 6.205 4.922 -14.043 1.00 91.75 298 LEU A O 1
ATOM 2260 N N . MET A 1 299 ? 7.530 3.195 -13.588 1.00 89.44 299 MET A N 1
ATOM 2261 C CA . MET A 1 299 ? 8.219 3.850 -12.488 1.00 89.44 299 MET A CA 1
ATOM 2262 C C . MET A 1 299 ? 9.713 3.961 -12.786 1.00 89.44 299 MET A C 1
ATOM 2264 O O . MET A 1 299 ? 10.374 2.967 -13.074 1.00 89.44 299 MET A O 1
ATOM 2268 N N . VAL A 1 300 ? 10.255 5.176 -12.720 1.00 90.75 300 VAL A N 1
ATOM 2269 C CA . VAL A 1 300 ? 11.682 5.453 -12.900 1.00 90.75 300 VAL A CA 1
ATOM 2270 C C . VAL A 1 300 ? 12.210 6.189 -11.688 1.00 90.75 300 VAL A C 1
ATOM 2272 O O . VAL A 1 300 ? 11.716 7.264 -11.342 1.00 90.75 300 VAL A O 1
ATOM 2275 N N . ILE A 1 301 ? 13.266 5.648 -11.088 1.00 84.50 301 ILE A N 1
ATOM 2276 C CA . ILE A 1 301 ? 13.929 6.271 -9.956 1.00 84.50 301 ILE A CA 1
ATOM 2277 C C . ILE A 1 301 ? 15.447 6.208 -10.116 1.00 84.50 301 ILE A C 1
ATOM 2279 O O . ILE A 1 301 ? 16.054 5.139 -10.070 1.00 84.50 301 ILE A O 1
ATOM 2283 N N . HIS A 1 302 ? 16.081 7.365 -10.290 1.00 83.50 302 HIS A N 1
ATOM 2284 C CA . HIS A 1 302 ? 17.533 7.438 -10.472 1.00 83.50 302 HIS A CA 1
ATOM 2285 C C . HIS A 1 302 ? 18.311 7.377 -9.154 1.00 83.50 302 HIS A C 1
ATOM 2287 O O . HIS A 1 302 ? 17.788 7.726 -8.105 1.00 83.50 302 HIS A O 1
ATOM 2293 N N . HIS A 1 303 ? 19.602 7.042 -9.214 1.00 75.44 303 HIS A N 1
ATOM 2294 C CA . HIS A 1 303 ? 20.540 7.305 -8.110 1.00 75.44 303 HIS A CA 1
ATOM 2295 C C . HIS A 1 303 ? 20.695 8.802 -7.832 1.00 75.44 303 HIS A C 1
ATOM 2297 O O . HIS A 1 303 ? 20.294 9.635 -8.646 1.00 75.44 303 HIS A O 1
ATOM 2303 N N . SER A 1 304 ? 21.320 9.178 -6.717 1.00 69.94 304 SER A N 1
ATOM 2304 C CA . SER A 1 304 ? 21.766 10.563 -6.562 1.00 69.94 304 SER A CA 1
ATOM 2305 C C . SER A 1 304 ? 22.888 10.892 -7.548 1.00 69.94 304 SER A C 1
ATOM 2307 O O . SER A 1 304 ? 23.816 10.111 -7.742 1.00 69.94 304 SER A O 1
ATOM 2309 N N . ASP A 1 305 ? 22.789 12.044 -8.217 1.00 66.88 305 ASP A N 1
ATOM 2310 C CA . ASP A 1 305 ? 23.832 12.525 -9.133 1.00 66.88 305 ASP A CA 1
ATOM 2311 C C . ASP A 1 305 ? 24.353 13.877 -8.663 1.00 66.88 305 ASP A C 1
ATOM 2313 O O . ASP A 1 305 ? 23.905 14.932 -9.103 1.00 66.88 305 ASP A O 1
ATOM 2317 N N . THR A 1 306 ? 25.382 13.799 -7.826 1.00 57.69 306 THR A N 1
ATOM 2318 C CA . THR A 1 306 ? 26.082 14.952 -7.245 1.00 57.69 306 THR A CA 1
ATOM 2319 C C . THR A 1 306 ? 26.857 15.800 -8.259 1.00 57.69 306 THR A C 1
ATOM 2321 O O . THR A 1 306 ? 27.332 16.893 -7.939 1.00 57.69 306 THR A O 1
ATOM 2324 N N . SER A 1 307 ? 27.025 15.304 -9.490 1.00 59.03 307 SER A N 1
ATOM 2325 C CA . SER A 1 307 ? 27.831 15.948 -10.529 1.00 59.03 307 SER A CA 1
ATOM 2326 C C . SER A 1 307 ? 27.003 16.789 -11.502 1.00 59.03 307 SER A C 1
ATOM 2328 O O . SER A 1 307 ? 27.511 17.779 -12.029 1.00 59.03 307 SER A O 1
ATOM 2330 N N . GLY A 1 308 ? 25.736 16.427 -11.736 1.00 59.97 308 GLY A N 1
ATOM 2331 C CA . GLY A 1 308 ? 24.880 17.068 -12.739 1.00 59.97 308 GLY A CA 1
ATOM 2332 C C . GLY A 1 308 ? 25.227 16.734 -14.199 1.00 59.97 308 GLY A C 1
ATOM 2333 O O . GLY A 1 308 ? 24.594 17.269 -15.112 1.00 59.97 308 GLY A O 1
ATOM 2334 N N . ASP A 1 309 ? 26.226 15.879 -14.443 1.00 60.34 309 ASP A N 1
ATOM 2335 C CA . ASP A 1 309 ? 26.865 15.708 -15.756 1.00 60.34 309 ASP A CA 1
ATOM 2336 C C . ASP A 1 309 ? 26.401 14.461 -16.538 1.00 60.34 309 ASP A C 1
ATOM 2338 O O . ASP A 1 309 ? 26.723 14.351 -17.732 1.00 60.34 309 ASP A O 1
ATOM 2342 N N . SER A 1 310 ? 25.642 13.559 -15.898 1.00 62.62 310 SER A N 1
ATOM 2343 C CA . SER A 1 310 ? 25.269 12.220 -16.403 1.00 62.62 310 SER A CA 1
ATOM 2344 C C . SER A 1 310 ? 24.478 12.222 -17.713 1.00 62.62 310 SER A C 1
ATOM 2346 O O . SER A 1 310 ? 24.639 11.329 -18.544 1.00 62.62 310 SER A O 1
ATOM 2348 N N . GLY A 1 311 ? 23.661 13.247 -17.965 1.00 74.44 311 GLY A N 1
ATOM 2349 C CA . GLY A 1 311 ? 22.807 13.238 -19.151 1.00 74.44 311 GLY A CA 1
ATOM 2350 C C . GLY A 1 311 ? 21.638 12.271 -19.065 1.00 74.44 311 GLY A C 1
ATOM 2351 O O . GLY A 1 311 ? 21.368 11.609 -20.066 1.00 74.44 311 GLY A O 1
ATOM 2352 N N . ARG A 1 312 ? 21.017 12.182 -17.883 1.00 85.31 312 ARG A N 1
ATOM 2353 C CA . ARG A 1 312 ? 19.880 11.314 -17.565 1.00 85.31 312 ARG A CA 1
ATOM 2354 C C . ARG A 1 312 ? 18.522 11.957 -17.826 1.00 85.31 312 ARG A C 1
ATOM 2356 O O . ARG A 1 312 ? 18.305 13.127 -17.509 1.00 85.31 312 ARG A O 1
ATOM 2363 N N . ALA A 1 313 ? 17.575 11.160 -18.283 1.00 91.50 313 ALA A N 1
ATOM 2364 C CA . ALA A 1 313 ? 16.166 11.487 -18.265 1.00 91.50 313 ALA A CA 1
ATOM 2365 C C . ALA A 1 313 ? 15.336 10.358 -17.655 1.00 91.50 313 ALA A C 1
ATOM 2367 O O . ALA A 1 313 ? 15.683 9.184 -17.775 1.00 91.50 313 ALA A O 1
ATOM 2368 N N . GLY A 1 314 ? 14.191 10.700 -17.063 1.00 93.56 314 GLY A N 1
ATOM 2369 C CA . GLY A 1 314 ? 13.189 9.680 -16.757 1.00 93.56 314 GLY A CA 1
ATOM 2370 C C . GLY A 1 314 ? 12.776 8.948 -18.040 1.00 93.56 314 GLY A C 1
ATOM 2371 O O . GLY A 1 314 ? 12.858 7.723 -18.126 1.00 93.56 314 GLY A O 1
ATOM 2372 N N . ILE A 1 315 ? 12.425 9.729 -19.067 1.00 96.12 315 ILE A N 1
ATOM 2373 C CA . ILE A 1 315 ? 12.135 9.261 -20.425 1.00 96.12 315 ILE A CA 1
ATOM 2374 C C . ILE A 1 315 ? 12.973 10.050 -21.435 1.00 96.12 315 ILE A C 1
ATOM 2376 O O . ILE A 1 315 ? 12.870 11.274 -21.514 1.00 96.12 315 ILE A O 1
ATOM 2380 N N . TYR A 1 316 ? 13.740 9.345 -22.261 1.00 95.31 316 TYR A N 1
ATOM 2381 C CA . TYR A 1 316 ? 14.381 9.878 -23.459 1.00 95.31 316 TYR A CA 1
ATOM 2382 C C . TYR A 1 316 ? 13.569 9.482 -24.695 1.00 95.31 316 TYR A C 1
ATOM 2384 O O . TYR A 1 316 ? 13.466 8.304 -25.036 1.00 95.31 316 TYR A O 1
ATOM 2392 N N . ALA A 1 317 ? 13.014 10.479 -25.374 1.00 95.00 317 ALA A N 1
ATOM 2393 C CA . ALA A 1 317 ? 12.174 10.343 -26.553 1.00 95.00 317 ALA A CA 1
ATOM 2394 C C . ALA A 1 317 ? 12.915 10.793 -27.815 1.00 95.00 317 ALA A C 1
ATOM 2396 O O . ALA A 1 317 ? 13.444 11.903 -27.859 1.00 95.00 317 ALA A O 1
ATOM 2397 N N . SER A 1 318 ? 12.933 9.950 -28.847 1.00 94.06 318 SER A N 1
ATOM 2398 C CA . SER A 1 318 ? 13.549 10.263 -30.140 1.00 94.06 318 SER A CA 1
ATOM 2399 C C . SER A 1 318 ? 12.783 9.632 -31.307 1.00 94.06 318 SER A C 1
ATOM 2401 O O . SER A 1 318 ? 12.010 8.680 -31.156 1.00 94.06 318 SER A O 1
ATOM 2403 N N . GLU A 1 319 ? 13.015 10.154 -32.509 1.00 93.56 319 GLU A N 1
ATOM 2404 C CA . GLU A 1 319 ? 12.596 9.523 -33.756 1.00 93.56 319 GLU A CA 1
ATOM 2405 C C . GLU A 1 319 ? 13.519 9.874 -34.929 1.00 93.56 319 GLU A C 1
ATOM 2407 O O . GLU A 1 319 ? 14.072 10.977 -35.046 1.00 93.56 319 GLU A O 1
ATOM 2412 N N . THR A 1 320 ? 13.687 8.905 -35.827 1.00 93.19 320 THR A N 1
ATOM 2413 C CA . THR A 1 320 ? 14.583 9.014 -36.982 1.00 93.19 320 THR A CA 1
ATOM 2414 C C . THR A 1 320 ? 14.052 10.011 -38.014 1.00 93.19 320 THR A C 1
ATOM 2416 O O . THR A 1 320 ? 14.821 10.792 -38.578 1.00 93.19 320 THR A O 1
ATOM 2419 N N . GLU A 1 321 ? 12.744 9.990 -38.263 1.00 91.62 321 GLU A N 1
ATOM 2420 C CA . GLU A 1 321 ? 12.017 10.930 -39.116 1.00 91.62 321 GLU A CA 1
ATOM 2421 C C . GLU A 1 321 ? 10.694 11.277 -38.426 1.00 91.62 321 GLU A C 1
ATOM 2423 O O . GLU A 1 321 ? 10.097 10.409 -37.801 1.00 91.62 321 GLU A O 1
ATOM 2428 N N . THR A 1 322 ? 10.245 12.526 -38.561 1.00 88.00 322 THR A N 1
ATOM 2429 C CA . THR A 1 322 ? 8.969 13.023 -38.022 1.00 88.00 322 THR A CA 1
ATOM 2430 C C . THR A 1 322 ? 7.801 12.083 -38.340 1.00 88.00 322 THR A C 1
ATOM 2432 O O . THR A 1 322 ? 7.565 11.770 -39.517 1.00 88.00 322 THR A O 1
ATOM 2435 N N . GLY A 1 323 ? 7.044 11.691 -37.314 1.00 86.81 323 GLY A N 1
ATOM 2436 C CA . GLY A 1 323 ? 5.886 10.803 -37.406 1.00 86.81 323 GLY A CA 1
ATOM 2437 C C . GLY A 1 323 ? 6.206 9.305 -37.419 1.00 86.81 323 GLY A C 1
ATOM 2438 O O . GLY A 1 323 ? 5.335 8.511 -37.787 1.00 86.81 323 GLY A O 1
ATOM 2439 N N . ASN A 1 324 ? 7.429 8.908 -37.062 1.00 89.81 324 ASN A N 1
ATOM 2440 C CA . ASN A 1 324 ? 7.787 7.499 -36.878 1.00 89.81 324 ASN A CA 1
ATOM 2441 C C . ASN A 1 324 ? 7.468 7.001 -35.464 1.00 89.81 324 ASN A C 1
ATOM 2443 O O . ASN A 1 324 ? 7.235 5.803 -35.285 1.00 89.81 324 ASN A O 1
ATOM 2447 N N . SER A 1 325 ? 7.477 7.894 -34.476 1.00 90.69 325 SER A N 1
ATOM 2448 C CA . SER A 1 325 ? 7.090 7.598 -33.099 1.00 90.69 325 SER A CA 1
ATOM 2449 C C . SER A 1 325 ? 5.648 8.036 -32.843 1.00 90.69 325 SER A C 1
ATOM 2451 O O . SER A 1 325 ? 5.205 9.062 -33.341 1.00 90.69 325 SER A O 1
ATOM 2453 N N . ASN A 1 326 ? 4.907 7.255 -32.058 1.00 87.75 326 ASN A N 1
ATOM 2454 C CA . ASN A 1 326 ? 3.621 7.656 -31.473 1.00 87.75 326 ASN A CA 1
ATOM 2455 C C . ASN A 1 326 ? 3.330 6.795 -30.228 1.00 87.75 326 ASN A C 1
ATOM 2457 O O . ASN A 1 326 ? 2.434 5.944 -30.246 1.00 87.75 326 ASN A O 1
ATOM 2461 N N . PRO A 1 327 ? 4.154 6.911 -29.177 1.00 90.12 327 PRO A N 1
ATOM 2462 C CA . PRO A 1 327 ? 4.040 6.054 -28.012 1.00 90.12 327 PRO A CA 1
ATOM 2463 C C . PRO A 1 327 ? 2.880 6.476 -27.117 1.00 90.12 327 PRO A C 1
ATOM 2465 O O . PRO A 1 327 ? 2.587 7.664 -26.962 1.00 90.12 327 PRO A O 1
ATOM 2468 N N . ARG A 1 328 ? 2.254 5.478 -26.494 1.00 87.25 328 ARG A N 1
ATOM 2469 C CA . ARG A 1 328 ? 1.230 5.660 -25.463 1.00 87.25 328 ARG A CA 1
ATOM 2470 C C . ARG A 1 328 ? 1.863 5.362 -24.115 1.00 87.25 328 ARG A C 1
ATOM 2472 O O . ARG A 1 328 ? 2.318 4.239 -23.911 1.00 87.25 328 ARG A O 1
ATOM 2479 N N . ILE A 1 329 ? 1.921 6.353 -23.234 1.00 88.88 329 ILE A N 1
ATOM 2480 C CA . ILE A 1 329 ? 2.455 6.204 -21.880 1.00 88.88 329 ILE A CA 1
ATOM 2481 C C . ILE A 1 329 ? 1.379 6.667 -20.901 1.00 88.88 329 ILE A C 1
ATOM 2483 O O . ILE A 1 329 ? 0.979 7.831 -20.918 1.00 88.88 329 ILE A O 1
ATOM 2487 N N . VAL A 1 330 ? 0.886 5.740 -20.085 1.00 83.88 330 VAL A N 1
ATOM 2488 C CA . VAL A 1 330 ? -0.208 5.971 -19.133 1.00 83.88 330 VAL A CA 1
ATOM 2489 C C . VAL A 1 330 ? 0.231 5.502 -17.760 1.00 83.88 330 VAL A C 1
ATOM 2491 O O . VAL A 1 330 ? 0.792 4.413 -17.669 1.00 83.88 330 VAL A O 1
ATOM 2494 N N . ASN A 1 331 ? -0.052 6.284 -16.717 1.00 83.62 331 ASN A N 1
ATOM 2495 C CA . ASN A 1 331 ? 0.394 6.025 -15.348 1.00 83.62 331 ASN A CA 1
ATOM 2496 C C . ASN A 1 331 ? 1.919 5.928 -15.303 1.00 83.62 331 ASN A C 1
ATOM 2498 O O . ASN A 1 331 ? 2.489 4.852 -15.453 1.00 83.62 331 ASN A O 1
ATOM 2502 N N . ALA A 1 332 ? 2.606 7.054 -15.137 1.00 89.81 332 ALA A N 1
ATOM 2503 C CA . ALA A 1 332 ? 4.058 7.042 -14.991 1.00 89.81 332 ALA A CA 1
ATOM 2504 C C . ALA A 1 332 ? 4.525 7.903 -13.819 1.00 89.81 332 ALA A C 1
ATOM 2506 O O . ALA A 1 332 ? 3.951 8.950 -13.553 1.00 89.81 332 ALA A O 1
ATOM 2507 N N . THR A 1 333 ? 5.572 7.471 -13.125 1.00 89.12 333 THR A N 1
ATOM 2508 C CA . THR A 1 333 ? 6.225 8.205 -12.037 1.00 89.12 333 THR A CA 1
ATOM 2509 C C . THR A 1 333 ? 7.714 8.283 -12.325 1.00 89.12 333 THR A C 1
ATOM 2511 O O . THR A 1 333 ? 8.392 7.260 -12.371 1.00 89.12 333 THR A O 1
ATOM 2514 N N . LEU A 1 334 ? 8.233 9.491 -12.531 1.00 90.62 334 LEU A N 1
ATOM 2515 C CA . LEU A 1 334 ? 9.629 9.748 -12.877 1.00 90.62 334 LEU A CA 1
ATOM 2516 C C . LEU A 1 334 ? 10.279 10.584 -11.777 1.00 90.62 334 LEU A C 1
ATOM 2518 O O . LEU A 1 334 ? 9.815 11.691 -11.501 1.00 90.62 334 LEU A O 1
ATOM 2522 N N . ILE A 1 335 ? 11.380 10.102 -11.198 1.00 84.75 335 ILE A N 1
ATOM 2523 C CA . ILE A 1 335 ? 12.028 10.736 -10.043 1.00 84.75 335 ILE A CA 1
ATOM 2524 C C . ILE A 1 335 ? 13.525 10.954 -10.294 1.00 84.75 335 ILE A C 1
ATOM 2526 O O . ILE A 1 335 ? 14.311 10.005 -10.395 1.00 84.75 335 ILE A O 1
ATOM 2530 N N . GLY A 1 336 ? 13.937 12.222 -10.341 1.00 80.88 336 GLY A N 1
ATOM 2531 C CA . GLY A 1 336 ? 15.340 12.631 -10.382 1.00 80.88 336 GLY A CA 1
ATOM 2532 C C . GLY A 1 336 ? 15.864 12.852 -8.963 1.00 80.88 336 GLY A C 1
ATOM 2533 O O . GLY A 1 336 ? 15.498 13.823 -8.324 1.00 80.88 336 GLY A O 1
ATOM 2534 N N . ARG A 1 337 ? 16.697 11.961 -8.420 1.00 74.38 337 ARG A N 1
ATOM 2535 C CA . ARG A 1 337 ? 17.135 12.017 -7.007 1.00 74.38 337 ARG A CA 1
ATOM 2536 C C . ARG A 1 337 ? 18.341 12.938 -6.747 1.00 74.38 337 ARG A C 1
ATOM 2538 O O . ARG A 1 337 ? 19.310 12.518 -6.130 1.00 74.38 337 ARG A O 1
ATOM 2545 N N . ASP A 1 338 ? 18.356 14.157 -7.281 1.00 63.88 338 ASP A N 1
ATOM 2546 C CA . ASP A 1 338 ? 19.513 15.066 -7.143 1.00 63.88 338 ASP A CA 1
ATOM 2547 C C . ASP A 1 338 ? 19.686 15.576 -5.690 1.00 63.88 338 ASP A C 1
ATOM 2549 O O . ASP A 1 338 ? 18.712 15.920 -5.025 1.00 63.88 338 ASP A O 1
ATOM 2553 N N . ASP A 1 339 ? 20.924 15.612 -5.192 1.00 53.91 339 ASP A N 1
ATOM 2554 C CA . ASP A 1 339 ? 21.305 16.167 -3.882 1.00 53.91 339 ASP A CA 1
ATOM 2555 C C . ASP A 1 339 ? 21.666 17.666 -3.966 1.00 53.91 339 ASP A C 1
ATOM 2557 O O . ASP A 1 339 ? 21.982 18.308 -2.957 1.00 53.91 339 ASP A O 1
ATOM 2561 N N . SER A 1 340 ? 21.642 18.239 -5.176 1.00 53.16 340 SER A N 1
ATOM 2562 C CA . SER A 1 340 ? 21.938 19.639 -5.451 1.00 53.16 340 SER A CA 1
ATOM 2563 C C . SER A 1 340 ? 20.673 20.484 -5.667 1.00 53.16 340 SER A C 1
ATOM 2565 O O . SER A 1 340 ? 19.849 20.263 -6.548 1.00 53.16 340 SER A O 1
ATOM 2567 N N . TYR A 1 341 ? 20.568 21.530 -4.847 1.00 50.88 341 TYR A N 1
ATOM 2568 C CA . TYR A 1 341 ? 19.442 22.464 -4.708 1.00 50.88 341 TYR A CA 1
ATOM 2569 C C . TYR A 1 341 ? 19.347 23.543 -5.806 1.00 50.88 341 TYR A C 1
ATOM 2571 O O . TYR A 1 341 ? 18.443 24.378 -5.778 1.00 50.88 341 TYR A O 1
ATOM 2579 N N . GLU A 1 342 ? 20.303 23.611 -6.738 1.00 56.00 342 GLU A N 1
ATOM 2580 C CA . GLU A 1 342 ? 20.336 24.667 -7.757 1.00 56.00 342 GLU A CA 1
ATOM 2581 C C . GLU A 1 342 ? 19.760 24.171 -9.083 1.00 56.00 342 GLU A C 1
ATOM 2583 O O . GLU A 1 342 ? 20.330 23.274 -9.715 1.00 56.00 342 GLU A O 1
ATOM 2588 N N . ALA A 1 343 ? 18.690 24.837 -9.538 1.00 57.53 343 ALA A N 1
ATOM 2589 C CA . ALA A 1 343 ? 18.205 24.754 -10.911 1.00 57.53 343 ALA A CA 1
ATOM 2590 C C . ALA A 1 343 ? 19.398 24.799 -11.874 1.00 57.53 343 ALA A C 1
ATOM 2592 O O . ALA A 1 343 ? 20.216 25.726 -11.840 1.00 57.53 343 ALA A O 1
ATOM 2593 N N . GLY A 1 344 ? 19.542 23.753 -12.684 1.00 58.56 344 GLY A N 1
ATOM 2594 C CA . GLY A 1 344 ? 20.655 23.674 -13.614 1.00 58.56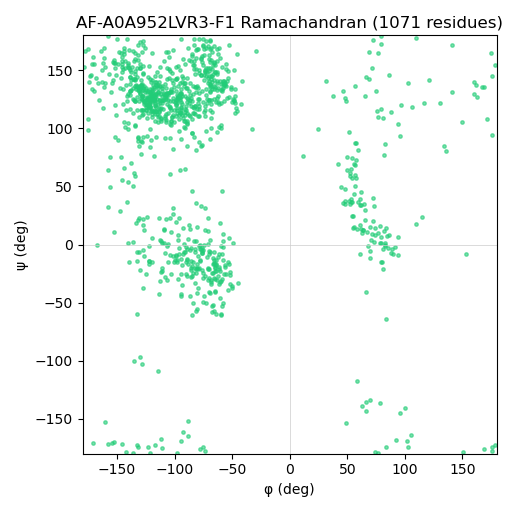 344 GLY A CA 1
ATOM 2595 C C . GLY A 1 344 ? 20.515 24.732 -14.712 1.00 58.56 344 GLY A C 1
ATOM 2596 O O . GLY A 1 344 ? 19.426 25.250 -14.978 1.00 58.56 344 GLY A O 1
ATOM 2597 N N . ASP A 1 345 ? 21.628 25.081 -15.358 1.00 60.06 345 ASP A N 1
ATOM 2598 C CA . ASP A 1 345 ? 21.608 26.041 -16.463 1.00 60.06 345 ASP A CA 1
ATOM 2599 C C . ASP A 1 345 ? 20.838 25.505 -17.691 1.00 60.06 345 ASP A C 1
ATOM 2601 O O . ASP A 1 345 ? 20.457 24.343 -17.770 1.00 60.06 345 ASP A O 1
ATOM 2605 N N . ALA A 1 346 ? 20.581 26.345 -18.695 1.00 55.94 346 ALA A N 1
ATOM 2606 C CA . ALA A 1 346 ? 19.840 25.914 -19.887 1.00 55.94 346 ALA A CA 1
ATOM 2607 C C . ALA A 1 346 ? 20.546 24.800 -20.703 1.00 55.94 346 ALA A C 1
ATOM 2609 O O . ALA A 1 346 ? 19.935 24.241 -21.617 1.00 55.94 346 ALA A O 1
ATOM 2610 N N . GLU A 1 347 ? 21.814 24.489 -20.401 1.00 59.94 347 GLU A N 1
ATOM 2611 C CA . GLU A 1 347 ? 22.641 23.474 -21.067 1.00 59.94 347 GLU A CA 1
ATOM 2612 C C . GLU A 1 347 ? 22.716 22.147 -20.299 1.00 59.94 347 GLU A C 1
ATOM 2614 O O . GLU A 1 347 ? 23.125 21.138 -20.884 1.00 59.94 347 GLU A O 1
ATOM 2619 N N . GLY A 1 348 ? 22.291 22.109 -19.036 1.00 61.88 348 GLY A N 1
ATOM 2620 C CA . GLY A 1 348 ? 22.381 20.894 -18.241 1.00 61.88 348 GLY A CA 1
ATOM 2621 C C . GLY A 1 348 ? 21.438 19.788 -18.719 1.00 61.88 348 GLY A C 1
ATOM 2622 O O . GLY A 1 348 ? 20.644 19.950 -19.654 1.00 61.88 348 GLY A O 1
ATOM 2623 N N . LYS A 1 349 ? 21.660 18.597 -18.167 1.00 67.31 349 LYS A N 1
ATOM 2624 C CA . LYS A 1 349 ? 21.349 17.348 -18.862 1.00 67.31 349 LYS A CA 1
ATOM 2625 C C . LYS A 1 349 ? 20.467 16.388 -18.055 1.00 67.31 349 LYS A C 1
ATOM 2627 O O . LYS A 1 349 ? 20.443 15.209 -18.377 1.00 67.31 349 LYS A O 1
ATOM 2632 N N . GLN A 1 350 ? 19.789 16.867 -17.008 1.00 79.94 350 GLN A N 1
ATOM 2633 C CA . GLN A 1 350 ? 18.900 16.042 -16.180 1.00 79.94 350 GLN A CA 1
ATOM 2634 C C . GLN A 1 350 ? 17.441 16.509 -16.227 1.00 79.94 350 GLN A C 1
ATOM 2636 O O . GLN A 1 350 ? 17.126 17.570 -15.689 1.00 79.94 350 GLN A O 1
ATOM 2641 N N . THR A 1 351 ? 16.532 15.733 -16.810 1.00 86.00 351 THR A N 1
ATOM 2642 C CA . THR A 1 351 ? 15.124 16.149 -16.970 1.00 86.00 351 THR A CA 1
ATOM 2643 C C . THR A 1 351 ? 14.154 14.987 -16.796 1.00 86.00 351 THR A C 1
ATOM 2645 O O . THR A 1 351 ? 14.542 13.840 -16.972 1.00 86.00 351 THR A O 1
ATOM 2648 N N . GLY A 1 352 ? 12.892 15.260 -16.471 1.00 90.31 352 GLY A N 1
ATOM 2649 C CA . GLY A 1 352 ? 11.865 14.220 -16.466 1.00 90.31 352 GLY A CA 1
ATOM 2650 C C . GLY A 1 352 ? 11.703 13.577 -17.837 1.00 90.31 352 GLY A C 1
ATOM 2651 O O . GLY A 1 352 ? 11.931 12.378 -17.989 1.00 90.31 352 GLY A O 1
ATOM 2652 N N . ILE A 1 353 ? 11.362 14.386 -18.841 1.00 92.56 353 ILE A N 1
ATOM 2653 C CA . ILE A 1 353 ? 11.197 13.942 -20.228 1.00 92.56 353 ILE A CA 1
ATOM 2654 C C . ILE A 1 353 ? 12.101 14.756 -21.154 1.00 92.56 353 ILE A C 1
ATOM 2656 O O . ILE A 1 353 ? 11.956 15.971 -21.286 1.00 92.56 353 ILE A O 1
ATOM 2660 N N . LEU A 1 354 ? 13.008 14.083 -21.853 1.00 91.94 354 LEU A N 1
ATOM 2661 C CA . LEU A 1 354 ? 13.807 14.677 -22.917 1.00 91.94 354 LEU A CA 1
ATOM 2662 C C . LEU A 1 354 ? 13.182 14.347 -24.275 1.00 91.94 354 LEU A C 1
ATOM 2664 O O . LEU A 1 354 ? 13.177 13.195 -24.691 1.00 91.94 354 LEU A O 1
ATOM 2668 N N . LEU A 1 355 ? 12.681 15.366 -24.968 1.00 91.75 355 LEU A N 1
ATOM 2669 C CA . LEU A 1 355 ? 12.135 15.301 -26.324 1.00 91.75 355 LEU A CA 1
ATOM 2670 C C . LEU A 1 355 ? 13.252 15.680 -27.304 1.00 91.75 355 LEU A C 1
ATOM 2672 O O . LEU A 1 355 ? 13.488 16.859 -27.588 1.00 91.75 355 LEU A O 1
ATOM 2676 N N . ALA A 1 356 ? 13.989 14.669 -27.752 1.00 90.00 356 ALA A N 1
ATOM 2677 C CA . ALA A 1 356 ? 15.150 14.797 -28.619 1.00 90.00 356 ALA A CA 1
ATOM 2678 C C . ALA A 1 356 ? 14.816 14.473 -30.078 1.00 90.00 356 ALA A C 1
ATOM 2680 O O . ALA A 1 356 ? 13.765 13.914 -30.395 1.00 90.00 356 ALA A O 1
ATOM 2681 N N . ASP A 1 357 ? 15.746 14.806 -30.975 1.00 89.25 357 ASP A N 1
ATOM 2682 C CA . ASP A 1 357 ? 15.618 14.561 -32.414 1.00 89.25 357 ASP A CA 1
ATOM 2683 C C . ASP A 1 357 ? 14.258 15.030 -32.969 1.00 89.25 357 ASP A C 1
ATOM 2685 O O . ASP A 1 357 ? 13.672 15.972 -32.446 1.00 89.25 357 ASP A O 1
ATOM 2689 N N . ASN A 1 358 ? 13.763 14.451 -34.061 1.00 90.88 358 ASN A N 1
ATOM 2690 C CA . ASN A 1 358 ? 12.622 14.993 -34.806 1.00 90.88 358 ASN A CA 1
ATOM 2691 C C . ASN A 1 358 ? 11.257 14.883 -34.095 1.00 90.88 358 ASN A C 1
ATOM 2693 O O . ASN A 1 358 ? 10.263 15.140 -34.770 1.00 90.88 358 ASN A O 1
ATOM 2697 N N . THR A 1 359 ? 11.232 14.534 -32.797 1.00 91.56 359 THR A N 1
ATOM 2698 C CA . THR A 1 359 ? 10.042 14.185 -32.004 1.00 91.56 359 THR A CA 1
ATOM 2699 C C . THR A 1 359 ? 8.899 15.180 -32.209 1.00 91.56 359 THR A C 1
ATOM 2701 O O . THR A 1 359 ? 9.023 16.357 -31.854 1.00 91.56 359 THR A O 1
ATOM 2704 N N . ASP A 1 360 ? 7.776 14.690 -32.740 1.00 89.56 360 ASP A N 1
ATOM 2705 C CA . ASP A 1 360 ? 6.548 15.467 -32.958 1.00 89.56 360 ASP A CA 1
ATOM 2706 C C . ASP A 1 360 ? 5.277 14.850 -32.340 1.00 89.56 360 ASP A C 1
ATOM 2708 O O . ASP A 1 360 ? 4.226 15.501 -32.288 1.00 89.56 360 ASP A O 1
ATOM 2712 N N . GLN A 1 361 ? 5.347 13.607 -31.850 1.00 87.12 361 GLN A N 1
ATOM 2713 C CA . GLN A 1 361 ? 4.198 12.879 -31.302 1.00 87.12 361 GLN A CA 1
ATOM 2714 C C . GLN A 1 361 ? 4.548 12.114 -30.024 1.00 87.12 361 GLN A C 1
ATOM 2716 O O . GLN A 1 361 ? 5.524 11.370 -29.955 1.00 87.12 361 GLN A O 1
ATOM 2721 N N . ILE A 1 362 ? 3.693 12.269 -29.017 1.00 86.00 362 ILE A N 1
ATOM 2722 C CA . ILE A 1 362 ? 3.677 11.491 -27.780 1.00 86.00 362 ILE A CA 1
ATOM 2723 C C . ILE A 1 362 ? 2.264 11.567 -27.194 1.00 86.00 362 ILE A C 1
ATOM 2725 O O . ILE A 1 362 ? 1.577 12.581 -27.364 1.00 86.00 362 ILE A O 1
ATOM 2729 N N . ARG A 1 363 ? 1.815 10.490 -26.543 1.00 85.12 363 ARG A N 1
ATOM 2730 C CA . ARG A 1 363 ? 0.542 10.447 -25.820 1.00 85.12 363 ARG A CA 1
ATOM 2731 C C . ARG A 1 363 ? 0.801 10.136 -24.355 1.00 85.12 363 ARG A C 1
ATOM 2733 O O . ARG A 1 363 ? 1.259 9.034 -24.049 1.00 85.12 363 ARG A O 1
ATOM 2740 N N . LEU A 1 364 ? 0.551 11.114 -23.488 1.00 85.50 364 LEU A N 1
ATOM 2741 C CA . LEU A 1 364 ? 0.782 11.019 -22.046 1.00 85.50 364 LEU A CA 1
ATOM 2742 C C . LEU A 1 364 ? -0.528 11.194 -21.287 1.00 85.50 364 LEU A C 1
ATOM 2744 O O . LEU A 1 364 ? -1.228 12.182 -21.505 1.00 85.50 364 LEU A O 1
ATOM 2748 N N . ALA A 1 365 ? -0.793 10.282 -20.357 1.00 81.25 365 ALA A N 1
ATOM 2749 C CA . ALA A 1 365 ? -1.877 10.410 -19.395 1.00 81.25 365 ALA A CA 1
ATOM 2750 C C . ALA A 1 365 ? -1.395 10.015 -17.996 1.00 81.25 365 ALA A C 1
ATOM 2752 O O . ALA A 1 365 ? -0.755 8.975 -17.835 1.00 81.25 365 ALA A O 1
ATOM 2753 N N . ASN A 1 366 ? -1.736 10.820 -16.990 1.00 81.81 366 ASN A N 1
ATOM 2754 C CA . ASN A 1 366 ? -1.450 10.536 -15.582 1.00 81.81 366 ASN A CA 1
ATOM 2755 C C . ASN A 1 366 ? 0.047 10.292 -15.294 1.00 81.81 366 ASN A C 1
ATOM 2757 O O . ASN A 1 366 ? 0.485 9.174 -15.014 1.00 81.81 366 ASN A O 1
ATOM 2761 N N . VAL A 1 367 ? 0.857 11.344 -15.405 1.00 87.62 367 VAL A N 1
ATOM 2762 C CA . VAL A 1 367 ? 2.313 11.263 -15.234 1.00 87.62 367 VAL A CA 1
ATOM 2763 C C . VAL A 1 367 ? 2.769 12.179 -14.106 1.00 87.62 367 VAL A C 1
ATOM 2765 O O . VAL A 1 367 ? 2.565 13.385 -14.169 1.00 87.62 367 VAL A O 1
ATOM 2768 N N . LEU A 1 368 ? 3.450 11.628 -13.108 1.00 87.50 368 LEU A N 1
ATOM 2769 C CA . LEU A 1 368 ? 4.175 12.367 -12.084 1.00 87.50 368 LEU A CA 1
ATOM 2770 C C . LEU A 1 368 ? 5.643 12.511 -12.484 1.00 87.50 368 LEU A C 1
ATOM 2772 O O . LEU A 1 368 ? 6.314 11.527 -12.788 1.00 87.50 368 LEU A O 1
ATOM 2776 N N . ILE A 1 369 ? 6.164 13.731 -12.429 1.00 88.38 369 ILE A N 1
ATOM 2777 C CA . ILE A 1 369 ? 7.578 14.029 -12.647 1.00 88.38 369 ILE A CA 1
ATOM 2778 C C . ILE A 1 369 ? 8.071 14.838 -11.461 1.00 88.38 369 ILE A C 1
ATOM 2780 O O . ILE A 1 369 ? 7.664 15.987 -11.303 1.00 88.38 369 ILE A O 1
ATOM 2784 N N . ALA A 1 370 ? 8.960 14.265 -10.652 1.00 82.50 370 ALA A N 1
ATOM 2785 C CA . ALA A 1 370 ? 9.455 14.914 -9.447 1.00 82.50 370 ALA A CA 1
ATOM 2786 C C . ALA A 1 370 ? 10.982 15.057 -9.414 1.00 82.50 370 ALA A C 1
ATOM 2788 O O . ALA A 1 370 ? 11.732 14.182 -9.852 1.00 82.50 370 ALA A O 1
ATOM 2789 N N . ASN A 1 371 ? 11.431 16.179 -8.850 1.00 78.06 371 ASN A N 1
ATOM 2790 C CA . ASN A 1 371 ? 12.795 16.413 -8.355 1.00 78.06 371 ASN A CA 1
ATOM 2791 C C . ASN A 1 371 ? 13.941 16.351 -9.389 1.00 78.06 371 ASN A C 1
ATOM 2793 O O . ASN A 1 371 ? 15.114 16.424 -9.039 1.00 78.06 371 ASN A O 1
ATOM 2797 N N . PHE A 1 372 ? 13.643 16.366 -10.690 1.00 79.62 372 PHE A N 1
ATOM 2798 C CA . PHE A 1 372 ? 14.674 16.591 -11.708 1.00 79.62 372 PHE A CA 1
ATOM 2799 C C . PHE A 1 372 ? 15.207 18.032 -11.688 1.00 79.62 372 PHE A C 1
ATOM 2801 O O . PHE A 1 372 ? 14.449 19.005 -11.636 1.00 79.62 372 PHE A O 1
ATOM 2808 N N . ARG A 1 373 ? 16.529 18.176 -11.834 1.00 73.81 373 ARG A N 1
ATOM 2809 C CA . ARG A 1 373 ? 17.236 19.465 -11.770 1.00 73.81 373 ARG A CA 1
ATOM 2810 C C . ARG A 1 373 ? 16.820 20.482 -12.843 1.00 73.81 373 ARG A C 1
ATOM 2812 O O . ARG A 1 373 ? 16.794 21.681 -12.563 1.00 73.81 373 ARG A O 1
ATOM 2819 N N . HIS A 1 374 ? 16.478 20.025 -14.052 1.00 74.44 374 HIS A N 1
ATOM 2820 C CA . HIS A 1 374 ? 15.933 20.859 -15.141 1.00 74.44 374 HIS A CA 1
ATOM 2821 C C . HIS A 1 374 ? 14.421 20.666 -15.319 1.00 74.44 374 HIS A C 1
ATOM 2823 O O . HIS A 1 374 ? 13.875 20.891 -16.396 1.00 74.44 374 HIS A O 1
ATOM 2829 N N . GLY A 1 375 ? 13.751 20.209 -14.258 1.00 77.50 375 GLY A N 1
ATOM 2830 C CA . GLY A 1 375 ? 12.305 20.094 -14.186 1.00 77.50 375 GLY A CA 1
ATOM 2831 C C . GLY A 1 375 ? 11.700 19.072 -15.140 1.00 77.50 375 GLY A C 1
ATOM 2832 O O . GLY A 1 375 ? 12.230 17.980 -15.348 1.00 77.50 375 GLY A O 1
ATOM 2833 N N . CYS A 1 376 ? 10.530 19.428 -15.660 1.00 83.75 376 CYS A N 1
ATOM 2834 C CA . CYS A 1 376 ? 9.560 18.496 -16.202 1.00 83.75 376 CYS A CA 1
ATOM 2835 C C . CYS A 1 376 ? 9.951 17.947 -17.569 1.00 83.75 376 CYS A C 1
ATOM 2837 O O . CYS A 1 376 ? 9.939 16.735 -17.776 1.00 83.75 376 CYS A O 1
ATOM 2839 N N . TYR A 1 377 ? 10.317 18.842 -18.490 1.00 88.06 377 TYR A N 1
ATOM 2840 C CA . TYR A 1 377 ? 10.701 18.447 -19.836 1.00 88.06 377 TYR A CA 1
ATOM 2841 C C . TYR A 1 377 ? 11.734 19.376 -20.474 1.00 88.06 377 TYR A C 1
ATOM 2843 O O . TYR A 1 377 ? 11.811 20.574 -20.181 1.00 88.06 377 TYR A O 1
ATOM 2851 N N . VAL A 1 378 ? 12.485 18.823 -21.424 1.00 87.06 378 VAL A N 1
ATOM 2852 C CA . VAL A 1 378 ? 13.375 19.562 -22.323 1.00 87.06 378 VAL A CA 1
ATOM 2853 C C . VAL A 1 378 ? 13.075 19.170 -23.765 1.00 87.06 378 VAL A C 1
ATOM 2855 O O . VAL A 1 378 ? 12.998 17.987 -24.072 1.00 87.06 378 VAL A O 1
ATOM 2858 N N . ALA A 1 379 ? 12.954 20.153 -24.657 1.00 88.50 379 ALA A N 1
ATOM 2859 C CA . ALA A 1 379 ? 12.820 19.942 -26.098 1.00 88.50 379 ALA A CA 1
ATOM 2860 C C . ALA A 1 379 ? 14.085 20.400 -26.841 1.00 88.50 379 ALA A C 1
ATOM 2862 O O . ALA A 1 379 ? 14.510 21.557 -26.717 1.00 88.50 379 ALA A O 1
ATOM 2863 N N . GLU A 1 380 ? 14.696 19.508 -27.623 1.00 86.94 380 GLU A N 1
ATOM 2864 C CA . GLU A 1 380 ? 15.878 19.816 -28.435 1.00 86.94 380 GLU A CA 1
ATOM 2865 C C . GLU A 1 380 ? 15.528 20.431 -29.796 1.00 86.94 380 GLU A C 1
ATOM 2867 O O . GLU A 1 380 ? 14.409 20.326 -30.278 1.00 86.94 380 GLU A O 1
ATOM 2872 N N . SER A 1 381 ? 16.510 21.049 -30.462 1.00 85.31 381 SER A N 1
ATOM 2873 C CA . SER A 1 381 ? 16.316 21.891 -31.663 1.00 85.31 381 SER A CA 1
ATOM 2874 C C . SER A 1 381 ? 15.606 21.260 -32.858 1.00 85.31 381 SER A C 1
ATOM 2876 O O . SER A 1 381 ? 15.166 21.985 -33.749 1.00 85.31 381 SER A O 1
ATOM 2878 N N . ALA A 1 382 ? 15.531 19.933 -32.908 1.00 87.50 382 ALA A N 1
ATOM 2879 C CA . ALA A 1 382 ? 14.875 19.205 -33.984 1.00 87.50 382 ALA A CA 1
ATOM 2880 C C . ALA A 1 382 ? 13.410 18.845 -33.673 1.00 87.50 382 ALA A C 1
ATOM 2882 O O . ALA A 1 382 ? 12.695 18.491 -34.608 1.00 87.50 382 ALA A O 1
ATOM 2883 N N . ALA A 1 383 ? 12.958 18.983 -32.422 1.00 89.69 383 ALA A N 1
ATOM 2884 C CA . ALA A 1 383 ? 11.608 18.621 -32.005 1.00 89.69 383 ALA A CA 1
ATOM 2885 C C . ALA A 1 383 ? 10.565 19.677 -32.428 1.00 89.69 383 ALA A C 1
ATOM 2887 O O . ALA A 1 383 ? 10.832 20.888 -32.426 1.00 89.69 383 ALA A O 1
ATOM 2888 N N . ASP A 1 384 ? 9.354 19.221 -32.759 1.00 90.62 384 ASP A N 1
ATOM 2889 C CA . ASP A 1 384 ? 8.203 20.074 -33.086 1.00 90.62 384 ASP A CA 1
ATOM 2890 C C . ASP A 1 384 ? 6.961 19.626 -32.311 1.00 90.62 384 ASP A C 1
ATOM 2892 O O . ASP A 1 384 ? 6.178 18.794 -32.759 1.00 90.62 384 ASP A O 1
ATOM 2896 N N . LEU A 1 385 ? 6.752 20.232 -31.144 1.00 88.06 385 LEU A N 1
ATOM 2897 C CA . LEU A 1 385 ? 5.666 19.877 -30.231 1.00 88.06 385 LEU A CA 1
ATOM 2898 C C . LEU A 1 385 ? 4.369 20.646 -30.526 1.00 88.06 385 LEU A C 1
ATOM 2900 O O . LEU A 1 385 ? 3.385 20.524 -29.798 1.00 88.06 385 LEU A O 1
ATOM 2904 N N . SER A 1 386 ? 4.334 21.444 -31.601 1.00 85.44 386 SER A N 1
ATOM 2905 C CA . SER A 1 386 ? 3.223 22.365 -31.884 1.00 85.44 386 SER A CA 1
ATOM 2906 C C . SER A 1 386 ? 1.897 21.683 -32.213 1.00 85.44 386 SER A C 1
ATOM 2908 O O . SER A 1 386 ? 0.857 22.346 -32.233 1.00 85.44 386 SER A O 1
ATOM 2910 N N . GLN A 1 387 ? 1.941 20.391 -32.543 1.00 81.50 387 GLN A N 1
ATOM 2911 C CA . GLN A 1 387 ? 0.768 19.578 -32.863 1.00 81.50 387 GLN A CA 1
ATOM 2912 C C . GLN A 1 387 ? 0.258 18.768 -31.665 1.00 81.50 387 GLN A C 1
ATOM 2914 O O . GLN A 1 387 ? -0.764 18.097 -31.796 1.00 81.50 387 GLN A O 1
ATOM 2919 N N . ILE A 1 388 ? 0.941 18.838 -30.519 1.00 84.56 388 ILE A N 1
ATOM 2920 C CA . ILE A 1 388 ? 0.512 18.202 -29.276 1.00 84.56 388 ILE A CA 1
ATOM 2921 C C . ILE A 1 388 ? -0.422 19.166 -28.537 1.00 84.56 388 ILE A C 1
ATOM 2923 O O . ILE A 1 388 ? -0.101 20.344 -28.344 1.00 84.56 388 ILE A O 1
ATOM 2927 N N . ASP A 1 389 ? -1.591 18.666 -28.148 1.00 77.50 389 ASP A N 1
ATOM 2928 C CA . ASP A 1 389 ? -2.658 19.441 -27.509 1.00 77.50 389 ASP A CA 1
ATOM 2929 C C . ASP A 1 389 ? -3.193 18.727 -26.252 1.00 77.50 389 ASP A C 1
ATOM 2931 O O . ASP A 1 389 ? -2.831 17.587 -25.983 1.00 77.50 389 ASP A O 1
ATOM 2935 N N . ASN A 1 390 ? -4.051 19.383 -25.473 1.00 71.88 390 ASN A N 1
ATOM 2936 C CA . ASN A 1 390 ? -4.804 18.770 -24.370 1.00 71.88 390 ASN A CA 1
ATOM 2937 C C . ASN A 1 390 ? -6.305 18.632 -24.690 1.00 71.88 390 ASN A C 1
ATOM 2939 O O . ASN A 1 390 ? -7.116 18.397 -23.794 1.00 71.88 390 ASN A O 1
ATOM 2943 N N . SER A 1 391 ? -6.696 18.817 -25.961 1.00 63.59 391 SER A N 1
ATOM 2944 C CA . SER A 1 391 ? -8.076 18.648 -26.414 1.00 63.59 391 SER A CA 1
ATOM 2945 C C . SER A 1 391 ? -8.306 17.273 -27.047 1.00 63.59 391 SER A C 1
ATOM 2947 O O . SER A 1 391 ? -7.737 16.928 -28.083 1.00 63.59 391 SER A O 1
ATOM 2949 N N . GLU A 1 392 ? -9.186 16.489 -26.427 1.00 60.03 392 GLU A N 1
ATOM 2950 C CA . GLU A 1 392 ? -9.625 15.207 -26.976 1.00 60.03 392 GLU A CA 1
ATOM 2951 C C . GLU A 1 392 ? -10.611 15.390 -28.150 1.00 60.03 392 GLU A C 1
ATOM 2953 O O . GLU A 1 392 ? -11.506 16.246 -28.072 1.00 60.03 392 GLU A O 1
ATOM 2958 N N . PRO A 1 393 ? -10.550 14.565 -29.219 1.00 56.34 393 PRO A N 1
ATOM 2959 C CA . PRO A 1 393 ? -9.537 13.553 -29.543 1.00 56.34 393 PRO A CA 1
ATOM 2960 C C . PRO A 1 393 ? -8.502 14.070 -30.564 1.00 56.34 393 PRO A C 1
ATOM 2962 O O . PRO A 1 393 ? -8.861 14.468 -31.681 1.00 56.34 393 PRO A O 1
ATOM 2965 N N . ALA A 1 394 ? -7.210 14.008 -30.225 1.00 57.06 394 ALA A N 1
ATOM 2966 C CA . ALA A 1 394 ? -6.100 14.337 -31.127 1.00 57.06 394 ALA A CA 1
ATOM 2967 C C . ALA A 1 394 ? -5.129 13.151 -31.303 1.00 57.06 394 ALA A C 1
ATOM 2969 O O . ALA A 1 394 ? -5.003 12.289 -30.437 1.00 57.06 394 ALA A O 1
ATOM 2970 N N . LEU A 1 395 ? -4.426 13.101 -32.446 1.00 58.84 395 LEU A N 1
ATOM 2971 C CA . LEU A 1 395 ? -3.443 12.044 -32.749 1.00 58.84 395 LEU A CA 1
ATOM 2972 C C . LEU A 1 395 ? -2.229 12.054 -31.799 1.00 58.84 395 LEU A C 1
ATOM 2974 O O . LEU A 1 395 ? -1.603 11.004 -31.661 1.00 58.84 395 LEU A O 1
ATOM 2978 N N . SER A 1 396 ? -1.973 13.181 -31.126 1.00 70.06 396 SER A N 1
ATOM 2979 C CA . SER A 1 396 ? -0.980 13.387 -30.062 1.00 70.06 396 SER A CA 1
ATOM 2980 C C . SER A 1 396 ? -1.608 14.260 -28.974 1.00 70.06 396 SER A C 1
ATOM 2982 O O . SER A 1 396 ? -2.192 15.292 -29.313 1.00 70.06 396 SER A O 1
ATOM 2984 N N . HIS A 1 397 ? -1.498 13.879 -27.699 1.00 76.81 397 HIS A N 1
ATOM 2985 C CA . HIS A 1 397 ? -2.047 14.668 -26.592 1.00 76.81 397 HIS A CA 1
ATOM 2986 C C . HIS A 1 397 ? -1.291 14.453 -25.278 1.00 76.81 397 HIS A C 1
ATOM 2988 O O . HIS A 1 397 ? -0.608 13.448 -25.083 1.00 76.81 397 HIS A O 1
ATOM 2994 N N . VAL A 1 398 ? -1.424 15.415 -24.373 1.00 79.69 398 VAL A N 1
ATOM 2995 C CA . VAL A 1 398 ? -0.859 15.365 -23.023 1.00 79.69 398 VAL A CA 1
ATOM 2996 C C . VAL A 1 398 ? -1.942 15.774 -22.040 1.00 79.69 398 VAL A C 1
ATOM 2998 O O . VAL A 1 398 ? -2.519 16.852 -22.186 1.00 79.69 398 VAL A O 1
ATOM 3001 N N . ASP A 1 399 ? -2.187 14.937 -21.035 1.00 78.62 399 ASP A N 1
ATOM 3002 C CA . ASP A 1 399 ? -3.131 15.238 -19.965 1.00 78.62 399 ASP A CA 1
ATOM 3003 C C . ASP A 1 399 ? -2.701 14.655 -18.609 1.00 78.62 399 ASP A C 1
ATOM 3005 O O . ASP A 1 399 ? -2.061 13.605 -18.542 1.00 78.62 399 ASP A O 1
ATOM 3009 N N . GLY A 1 400 ? -3.050 15.341 -17.520 1.00 79.06 400 GLY A N 1
ATOM 3010 C CA . GLY A 1 400 ? -2.703 14.926 -16.158 1.00 79.06 400 GLY A CA 1
ATOM 3011 C C . GLY A 1 400 ? -1.199 14.721 -15.953 1.00 79.06 400 GLY A C 1
ATOM 3012 O O . GLY A 1 400 ? -0.789 13.711 -15.384 1.00 79.06 400 GLY A O 1
ATOM 3013 N N . VAL A 1 401 ? -0.354 15.626 -16.466 1.00 85.62 401 VAL A N 1
ATOM 3014 C CA . VAL A 1 401 ? 1.095 15.591 -16.213 1.00 85.62 401 VAL A CA 1
ATOM 3015 C C . VAL A 1 401 ? 1.439 16.571 -15.097 1.00 85.62 401 VAL A C 1
ATOM 3017 O O . VAL A 1 401 ? 1.378 17.788 -15.270 1.00 85.62 401 VAL A O 1
ATOM 3020 N N . HIS A 1 402 ? 1.826 16.024 -13.949 1.00 83.25 402 HIS A N 1
ATOM 3021 C CA . HIS A 1 402 ? 2.145 16.740 -12.722 1.00 83.25 402 HIS A CA 1
ATOM 3022 C C . HIS A 1 402 ? 3.659 16.865 -12.574 1.00 83.25 402 HIS A C 1
ATOM 3024 O O . HIS A 1 402 ? 4.364 15.914 -12.242 1.00 83.25 402 HIS A O 1
ATOM 3030 N N . CYS A 1 403 ? 4.159 18.069 -12.814 1.00 82.69 403 CYS A N 1
ATOM 3031 C CA . CYS A 1 403 ? 5.556 18.433 -12.673 1.00 82.69 403 CYS A CA 1
ATOM 3032 C C . CYS A 1 403 ? 5.780 19.043 -11.295 1.00 82.69 403 CYS A C 1
ATOM 3034 O O . CYS A 1 403 ? 5.227 20.098 -10.986 1.00 82.69 403 CYS A O 1
ATOM 3036 N N . ALA A 1 404 ? 6.616 18.436 -10.474 1.00 78.94 404 ALA A N 1
ATOM 3037 C CA . ALA A 1 404 ? 6.732 18.818 -9.085 1.00 78.94 404 ALA A CA 1
ATOM 3038 C C . ALA A 1 404 ? 8.206 18.938 -8.676 1.00 78.94 404 ALA A C 1
ATOM 3040 O O . ALA A 1 404 ? 9.060 18.144 -9.069 1.00 78.94 404 ALA A O 1
ATOM 3041 N N . ASN A 1 405 ? 8.534 19.981 -7.924 1.00 74.00 405 ASN A N 1
ATOM 3042 C CA . ASN A 1 405 ? 9.869 20.163 -7.366 1.00 74.00 405 ASN A CA 1
ATOM 3043 C C . ASN A 1 405 ? 9.714 20.668 -5.938 1.00 74.00 405 ASN A C 1
ATOM 3045 O O . ASN A 1 405 ? 8.985 21.630 -5.688 1.00 74.00 405 ASN A O 1
ATOM 3049 N N . GLU A 1 406 ? 10.384 19.997 -5.009 1.00 64.44 406 GLU A N 1
ATOM 3050 C CA . GLU A 1 406 ? 10.302 20.304 -3.581 1.00 64.44 406 GLU A CA 1
ATOM 3051 C C . GLU A 1 406 ? 10.969 21.627 -3.190 1.00 64.44 406 GLU A C 1
ATOM 3053 O O . GLU A 1 406 ? 10.783 22.084 -2.063 1.00 64.44 406 GLU A O 1
ATOM 3058 N N . TYR A 1 407 ? 11.691 22.269 -4.112 1.00 59.84 407 TYR A N 1
ATOM 3059 C CA . TYR A 1 407 ? 12.366 23.545 -3.898 1.00 59.84 407 TYR A CA 1
ATOM 3060 C C . TYR A 1 407 ? 11.672 24.721 -4.622 1.00 59.84 407 TYR A C 1
ATOM 3062 O O . TYR A 1 407 ? 10.805 24.530 -5.478 1.00 59.84 407 TYR A O 1
ATOM 3070 N N . ALA A 1 408 ? 12.038 25.956 -4.244 1.00 53.22 408 ALA A N 1
ATOM 3071 C CA . ALA A 1 408 ? 11.430 27.227 -4.672 1.00 53.22 408 ALA A CA 1
ATOM 3072 C C . ALA A 1 408 ? 11.325 27.415 -6.205 1.00 53.22 408 ALA A C 1
ATOM 3074 O O . ALA A 1 408 ? 11.912 26.652 -6.962 1.00 53.22 408 ALA A O 1
ATOM 3075 N N . ASP A 1 409 ? 10.627 28.474 -6.658 1.00 57.75 409 ASP A N 1
ATOM 3076 C CA . ASP A 1 409 ? 10.442 28.860 -8.073 1.00 57.75 409 ASP A CA 1
ATOM 3077 C C . ASP A 1 409 ? 11.659 28.512 -8.962 1.00 57.75 409 ASP A C 1
ATOM 3079 O O . ASP A 1 409 ? 12.659 29.236 -8.999 1.00 57.75 409 ASP A O 1
ATOM 3083 N N . ASN A 1 410 ? 11.577 27.396 -9.691 1.00 60.34 410 ASN A N 1
ATOM 3084 C CA . ASN A 1 410 ? 12.612 26.982 -10.629 1.00 60.34 410 ASN A CA 1
ATOM 3085 C C . ASN A 1 410 ? 12.263 27.552 -12.019 1.00 60.34 410 ASN A C 1
ATOM 3087 O O . ASN A 1 410 ? 11.339 27.117 -12.703 1.00 60.34 410 ASN A O 1
ATOM 3091 N N . GLU A 1 411 ? 12.997 28.584 -12.439 1.00 58.25 411 GLU A N 1
ATOM 3092 C CA . GLU A 1 411 ? 12.762 29.273 -13.717 1.00 58.25 411 GLU A CA 1
ATOM 3093 C C . GLU A 1 411 ? 13.106 28.409 -14.954 1.00 58.25 411 GLU A C 1
ATOM 3095 O O . GLU A 1 411 ? 12.841 28.837 -16.078 1.00 58.25 411 GLU A O 1
ATOM 3100 N N . THR A 1 412 ? 13.687 27.213 -14.778 1.00 62.50 412 THR A N 1
ATOM 3101 C CA . THR A 1 412 ? 14.087 26.285 -15.854 1.00 62.50 412 THR A CA 1
ATOM 3102 C C . THR A 1 412 ? 13.284 24.978 -15.867 1.00 62.50 412 THR A C 1
ATOM 3104 O O . THR A 1 412 ? 13.738 23.993 -16.439 1.00 62.50 412 THR A O 1
ATOM 3107 N N . PHE A 1 413 ? 12.071 24.970 -15.293 1.00 67.94 413 PHE A N 1
ATOM 3108 C CA . PHE A 1 413 ? 11.177 23.797 -15.250 1.00 67.94 413 PHE A CA 1
ATOM 3109 C C . PHE A 1 413 ? 10.807 23.205 -16.616 1.00 67.94 413 PHE A C 1
ATOM 3111 O O . PHE A 1 413 ? 10.455 22.028 -16.708 1.00 67.94 413 PHE A O 1
ATOM 3118 N N . SER A 1 414 ? 10.849 24.034 -17.653 1.00 71.31 414 SER A N 1
ATOM 3119 C CA . SER A 1 414 ? 10.780 23.626 -19.045 1.00 71.31 414 SER A CA 1
ATOM 3120 C C . SER A 1 414 ? 11.854 24.374 -19.831 1.00 71.31 414 SER A C 1
ATOM 3122 O O . SER A 1 414 ? 12.071 25.575 -19.636 1.00 71.31 414 SER A O 1
ATOM 3124 N N . ALA A 1 415 ? 12.563 23.668 -20.714 1.00 71.62 415 ALA A N 1
ATOM 3125 C CA . ALA A 1 415 ? 13.575 24.277 -21.572 1.00 71.62 415 ALA A CA 1
ATOM 3126 C C . ALA A 1 415 ? 13.379 23.880 -23.036 1.00 71.62 415 ALA A C 1
ATOM 3128 O O . ALA A 1 415 ? 13.286 22.704 -23.374 1.00 71.62 415 ALA A O 1
ATOM 3129 N N . VAL A 1 416 ? 13.384 24.874 -23.925 1.00 75.94 416 VAL A N 1
ATOM 3130 C CA . VAL A 1 416 ? 13.231 24.681 -25.373 1.00 75.94 416 VAL A CA 1
ATOM 3131 C C . VAL A 1 416 ? 14.467 25.216 -26.084 1.00 75.94 416 VAL A C 1
ATOM 3133 O O . VAL A 1 416 ? 14.756 26.416 -26.052 1.00 75.94 416 VAL A O 1
ATOM 3136 N N . ARG A 1 417 ? 15.223 24.330 -26.735 1.00 80.00 417 ARG A N 1
ATOM 3137 C CA . ARG A 1 417 ? 16.507 24.654 -27.373 1.00 80.00 417 ARG A CA 1
ATOM 3138 C C . ARG A 1 417 ? 16.343 24.811 -28.879 1.00 80.00 417 ARG A C 1
ATOM 3140 O O . ARG A 1 417 ? 16.634 23.884 -29.605 1.00 80.00 417 ARG A O 1
ATOM 3147 N N . GLU A 1 418 ? 15.901 25.973 -29.362 1.00 73.50 418 GLU A N 1
ATOM 3148 C CA . GLU A 1 418 ? 15.629 26.224 -30.801 1.00 73.50 418 GLU A CA 1
ATOM 3149 C C . GLU A 1 418 ? 14.513 25.348 -31.424 1.00 73.50 418 GLU A C 1
ATOM 3151 O O . GLU A 1 418 ? 14.311 25.404 -32.637 1.00 73.50 418 GLU A O 1
ATOM 3156 N N . ALA A 1 419 ? 13.769 24.600 -30.603 1.00 78.81 419 ALA A N 1
ATOM 3157 C CA . ALA A 1 419 ? 12.618 23.783 -30.993 1.00 78.81 419 ALA A CA 1
ATOM 3158 C C . ALA A 1 419 ? 11.315 24.601 -31.092 1.00 78.81 419 ALA A C 1
ATOM 3160 O O . ALA A 1 419 ? 11.282 25.796 -30.766 1.00 78.81 419 ALA A O 1
ATOM 3161 N N . VAL A 1 420 ? 10.228 23.942 -31.505 1.00 81.50 420 VAL A N 1
ATOM 3162 C CA . VAL A 1 420 ? 8.865 24.482 -31.381 1.00 81.50 420 VAL A CA 1
ATOM 3163 C C . VAL A 1 420 ? 8.200 23.884 -30.139 1.00 81.50 420 VAL A C 1
ATOM 3165 O O . VAL A 1 420 ? 8.101 22.667 -30.020 1.00 81.50 420 VAL A O 1
ATOM 3168 N N . ASP A 1 421 ? 7.789 24.749 -29.211 1.00 81.25 421 ASP A N 1
ATOM 3169 C CA . ASP A 1 421 ? 7.196 24.369 -27.919 1.00 81.25 421 ASP A CA 1
ATOM 3170 C C . ASP A 1 421 ? 5.741 23.885 -28.055 1.00 81.25 421 ASP A C 1
ATOM 3172 O O . ASP A 1 421 ? 5.115 24.044 -29.112 1.00 81.25 421 ASP A O 1
ATOM 3176 N N . PHE A 1 422 ? 5.201 23.341 -26.962 1.00 83.75 422 PHE A N 1
ATOM 3177 C CA . PHE A 1 422 ? 3.786 23.001 -26.836 1.00 83.75 422 PHE A CA 1
ATOM 3178 C C . PHE A 1 422 ? 2.885 24.207 -27.123 1.00 83.75 422 PHE A C 1
ATOM 3180 O O . PHE A 1 422 ? 3.261 25.374 -26.957 1.00 83.75 422 PHE A O 1
ATOM 3187 N N . SER A 1 423 ? 1.649 23.929 -27.539 1.00 82.69 423 SER A N 1
ATOM 3188 C CA . SER A 1 423 ? 0.653 24.988 -27.665 1.00 82.69 423 SER A CA 1
ATOM 3189 C C . SER A 1 423 ? 0.329 25.599 -26.289 1.00 82.69 423 SER A C 1
ATOM 3191 O O . SER A 1 423 ? 0.335 24.904 -25.274 1.00 82.69 423 SER A O 1
ATOM 3193 N N . GLU A 1 424 ? -0.010 26.896 -26.242 1.00 77.69 424 GLU A N 1
ATOM 3194 C CA . GLU A 1 424 ? -0.418 27.574 -24.992 1.00 77.69 424 GLU A CA 1
ATOM 3195 C C . GLU A 1 424 ? -1.614 26.891 -24.301 1.00 77.69 424 GLU A C 1
ATOM 3197 O O . GLU A 1 424 ? -1.834 27.125 -23.120 1.00 77.69 424 GLU A O 1
ATOM 3202 N N . ALA A 1 425 ? -2.395 26.072 -25.017 1.00 74.81 425 ALA A N 1
ATOM 3203 C CA . ALA A 1 425 ? -3.526 25.349 -24.445 1.00 74.81 425 ALA A CA 1
ATOM 3204 C C . ALA A 1 425 ? -3.092 24.212 -23.508 1.00 74.81 425 ALA A C 1
ATOM 3206 O O . ALA A 1 425 ? -3.807 23.947 -22.550 1.00 74.81 425 ALA A O 1
ATOM 3207 N N . VAL A 1 426 ? -1.927 23.595 -23.750 1.00 80.44 426 VAL A N 1
ATOM 3208 C CA . VAL A 1 426 ? -1.397 22.453 -22.979 1.00 80.44 426 VAL A CA 1
ATOM 3209 C C . VAL A 1 426 ? -0.851 22.878 -21.614 1.00 80.44 426 VAL A C 1
ATOM 3211 O O . VAL A 1 426 ? -0.851 22.090 -20.672 1.00 80.44 426 VAL A O 1
ATOM 3214 N N . LEU A 1 427 ? -0.361 24.113 -21.498 1.00 79.19 427 LEU A N 1
ATOM 3215 C CA . LEU A 1 427 ? 0.250 24.621 -20.273 1.00 79.19 427 LEU A CA 1
ATOM 3216 C C . LEU A 1 427 ? -0.837 25.135 -19.320 1.00 79.19 427 LEU A C 1
ATOM 3218 O O . LEU A 1 427 ? -1.484 26.147 -19.598 1.00 79.19 427 LEU A O 1
ATOM 3222 N N . ALA A 1 428 ? -1.015 24.461 -18.185 1.00 73.06 428 ALA A N 1
ATOM 3223 C CA . ALA A 1 428 ? -1.898 24.931 -17.127 1.00 73.06 428 ALA A CA 1
ATOM 3224 C C . ALA A 1 428 ? -1.244 26.061 -16.312 1.00 73.06 428 ALA A C 1
ATOM 3226 O O . ALA A 1 428 ? -0.021 26.231 -16.294 1.00 73.06 428 ALA A O 1
ATOM 3227 N N . GLU A 1 429 ? -2.066 26.837 -15.600 1.00 68.12 429 GLU A N 1
ATOM 3228 C CA . GLU A 1 429 ? -1.549 27.824 -14.648 1.00 68.12 429 GLU A CA 1
ATOM 3229 C C . GLU A 1 429 ? -0.771 27.114 -13.519 1.00 68.12 429 GLU A C 1
ATOM 3231 O O . GLU A 1 429 ? -1.201 26.057 -13.044 1.00 68.12 429 GLU A O 1
ATOM 3236 N N . PRO A 1 430 ? 0.359 27.667 -13.046 1.00 69.56 430 PRO A N 1
ATOM 3237 C CA . PRO A 1 430 ? 1.119 27.038 -11.974 1.00 69.56 430 PRO A CA 1
ATOM 3238 C C . PRO A 1 430 ? 0.306 26.905 -10.683 1.00 69.56 430 PRO A C 1
ATOM 3240 O O . PRO A 1 430 ? -0.424 27.822 -10.298 1.00 69.56 430 PRO A O 1
ATOM 3243 N N . ASN A 1 431 ? 0.463 25.773 -9.994 1.00 64.50 431 ASN A N 1
ATOM 3244 C CA . ASN A 1 431 ? -0.328 25.360 -8.834 1.00 64.50 431 ASN A CA 1
ATOM 3245 C C . ASN A 1 431 ? -1.851 25.364 -9.093 1.00 64.50 431 ASN A C 1
ATOM 3247 O O . ASN A 1 431 ? -2.637 25.537 -8.157 1.00 64.50 431 ASN A O 1
ATOM 3251 N N . SER A 1 432 ? -2.292 25.232 -10.351 1.00 63.88 432 SER A N 1
ATOM 3252 C CA . SER A 1 432 ? -3.710 25.062 -10.657 1.00 63.88 432 SER A CA 1
ATOM 3253 C C . SER A 1 432 ? -4.178 23.700 -10.161 1.00 63.88 432 SER A C 1
ATOM 3255 O O . SER A 1 432 ? -3.649 22.667 -10.559 1.00 63.88 432 SER A O 1
ATOM 3257 N N . ILE A 1 433 ? -5.209 23.709 -9.323 1.00 59.38 433 ILE A N 1
ATOM 3258 C CA . ILE A 1 433 ? -5.986 22.511 -9.005 1.00 59.38 433 ILE A CA 1
ATOM 3259 C C . ILE A 1 433 ? -6.817 22.134 -10.240 1.00 59.38 433 ILE A C 1
ATOM 3261 O O . ILE A 1 433 ? -7.353 23.036 -10.889 1.00 59.38 433 ILE A O 1
ATOM 3265 N N . ASN A 1 434 ? -6.925 20.840 -10.561 1.00 61.72 434 ASN A N 1
ATOM 3266 C CA . ASN A 1 434 ? -7.908 20.323 -11.526 1.00 61.72 434 ASN A CA 1
ATOM 3267 C C . ASN A 1 434 ? -7.809 20.988 -12.933 1.00 61.72 434 ASN A C 1
ATOM 3269 O O . ASN A 1 434 ? -8.726 21.668 -13.389 1.00 61.72 434 ASN A O 1
ATOM 3273 N N . SER A 1 435 ? -6.651 20.879 -13.602 1.00 63.16 435 SER A N 1
ATOM 3274 C CA . SER A 1 435 ? -6.461 21.383 -14.973 1.00 63.16 435 SER A CA 1
ATOM 3275 C C . SER A 1 435 ? -5.870 20.307 -15.871 1.00 63.16 435 SER A C 1
ATOM 3277 O O . SER A 1 435 ? -4.905 19.653 -15.488 1.00 63.16 435 SER A O 1
ATOM 3279 N N . ASN A 1 436 ? -6.401 20.205 -17.087 1.00 70.44 436 ASN A N 1
ATOM 3280 C CA . ASN A 1 436 ? -5.892 19.297 -18.107 1.00 70.44 436 ASN A CA 1
ATOM 3281 C C . ASN A 1 436 ? -4.555 19.803 -18.669 1.00 70.44 436 ASN A C 1
ATOM 3283 O O . ASN A 1 436 ? -4.367 21.014 -18.845 1.00 70.44 436 ASN A O 1
ATOM 3287 N N . GLY A 1 437 ? -3.655 18.883 -19.012 1.00 78.75 437 GLY A N 1
ATOM 3288 C CA . GLY A 1 437 ? -2.331 19.175 -19.578 1.00 78.75 437 GLY A CA 1
ATOM 3289 C C . GLY A 1 437 ? -1.166 19.110 -18.580 1.00 78.75 437 GLY A C 1
ATOM 3290 O O . GLY A 1 437 ? -1.098 18.206 -17.751 1.00 78.75 437 GLY A O 1
ATOM 3291 N N . LEU A 1 438 ? -0.212 20.041 -18.709 1.00 83.62 438 LEU A N 1
ATOM 3292 C CA . LEU A 1 438 ? 1.001 20.142 -17.882 1.00 83.62 438 LEU A CA 1
ATOM 3293 C C . LEU A 1 438 ? 0.781 21.109 -16.711 1.00 83.62 438 LEU A C 1
ATOM 3295 O O . LEU A 1 438 ? 0.612 22.312 -16.931 1.00 83.62 438 LEU A O 1
ATOM 3299 N N . VAL A 1 439 ? 0.839 20.599 -15.479 1.00 80.75 439 VAL A N 1
ATOM 3300 C CA . VAL A 1 439 ? 0.673 21.363 -14.231 1.00 80.75 439 VAL A CA 1
ATOM 3301 C C . VAL A 1 439 ? 1.990 21.406 -13.459 1.00 80.75 439 VAL A C 1
ATOM 3303 O O . VAL A 1 439 ? 2.659 20.388 -13.308 1.00 80.75 439 VAL A O 1
ATOM 3306 N N . TYR A 1 440 ? 2.351 22.578 -12.929 1.00 80.50 440 TYR A N 1
ATOM 3307 C CA . TYR A 1 440 ? 3.587 22.778 -12.163 1.00 80.50 440 TYR A CA 1
ATOM 3308 C C . TYR A 1 440 ? 3.309 23.034 -10.681 1.00 80.50 440 TYR A C 1
ATOM 3310 O O . TYR A 1 440 ? 2.482 23.889 -10.358 1.00 80.50 440 TYR A O 1
ATOM 3318 N N . TYR A 1 441 ? 4.056 22.365 -9.803 1.00 74.81 441 TYR A N 1
ATOM 3319 C CA . TYR A 1 441 ? 4.028 22.531 -8.349 1.00 74.81 441 TYR A CA 1
ATOM 3320 C C . TYR A 1 441 ? 5.399 23.007 -7.838 1.00 74.81 441 TYR A C 1
ATOM 3322 O O . TYR A 1 441 ? 6.423 22.397 -8.159 1.00 74.81 441 TYR A O 1
ATOM 3330 N N . TYR A 1 442 ? 5.419 24.089 -7.045 1.00 66.81 442 TYR A N 1
ATOM 3331 C CA . TYR A 1 442 ? 6.643 24.693 -6.484 1.00 66.81 442 TYR A CA 1
ATOM 3332 C C . TYR A 1 442 ? 6.696 24.579 -4.952 1.00 66.81 442 TYR A C 1
ATOM 3334 O O . TYR A 1 442 ? 5.709 24.874 -4.272 1.00 66.81 442 TYR A O 1
ATOM 3342 N N . GLY A 1 443 ? 7.862 24.236 -4.395 1.00 60.09 443 GLY A N 1
ATOM 3343 C CA . GLY A 1 443 ? 8.021 23.951 -2.969 1.00 60.09 443 GLY A CA 1
ATOM 3344 C C . GLY A 1 443 ? 8.765 25.022 -2.161 1.00 60.09 443 GLY A C 1
ATOM 3345 O O . GLY A 1 443 ? 9.983 25.114 -2.182 1.00 60.09 443 GLY A O 1
ATOM 3346 N N . ALA A 1 444 ? 8.022 25.801 -1.370 1.00 47.81 444 ALA A N 1
ATOM 3347 C CA . ALA A 1 444 ? 8.503 26.346 -0.084 1.00 47.81 444 ALA A CA 1
ATOM 3348 C C . ALA A 1 444 ? 7.417 26.310 1.016 1.00 47.81 444 ALA A C 1
ATOM 3350 O O . ALA A 1 444 ? 7.706 26.462 2.200 1.00 47.81 444 ALA A O 1
ATOM 3351 N N . THR A 1 445 ? 6.144 26.117 0.650 1.00 48.91 445 THR A N 1
ATOM 3352 C CA . THR A 1 445 ? 5.017 26.013 1.598 1.00 48.91 445 THR A CA 1
ATOM 3353 C C . THR A 1 445 ? 4.223 24.716 1.491 1.00 48.91 445 THR A C 1
ATOM 3355 O O . THR A 1 445 ? 3.473 24.426 2.420 1.00 48.91 445 THR A O 1
ATOM 3358 N N . SER A 1 446 ? 4.405 23.945 0.414 1.00 54.03 446 SER A N 1
ATOM 3359 C CA . SER A 1 446 ? 3.643 22.726 0.136 1.00 54.03 446 SER A CA 1
ATOM 3360 C C . SER A 1 446 ? 4.497 21.748 -0.694 1.00 54.03 446 SER A C 1
ATOM 3362 O O . SER A 1 446 ? 4.577 21.893 -1.910 1.00 54.03 446 SER A O 1
ATOM 3364 N N . GLY A 1 447 ? 5.216 20.831 -0.038 1.00 61.19 447 GLY A N 1
ATOM 3365 C CA . GLY A 1 447 ? 6.130 19.880 -0.695 1.00 61.19 447 GLY A CA 1
ATOM 3366 C C . GLY A 1 447 ? 5.418 18.683 -1.335 1.00 61.19 447 GLY A C 1
ATOM 3367 O O . GLY A 1 447 ? 4.197 18.556 -1.228 1.00 61.19 447 GLY A O 1
ATOM 3368 N N . LEU A 1 448 ? 6.188 17.817 -2.000 1.00 71.12 448 LEU A N 1
ATOM 3369 C CA . LEU A 1 448 ? 5.779 16.432 -2.231 1.00 71.12 448 LEU A CA 1
ATOM 3370 C C . LEU A 1 448 ? 6.090 15.624 -0.977 1.00 71.12 448 LEU A C 1
ATOM 3372 O O . LEU A 1 448 ? 7.006 15.953 -0.227 1.00 71.12 448 LEU A O 1
ATOM 3376 N N . THR A 1 449 ? 5.321 14.577 -0.732 1.00 66.25 449 THR A N 1
ATOM 3377 C CA . THR A 1 449 ? 5.653 13.605 0.307 1.00 66.25 449 THR A CA 1
ATOM 3378 C C . THR A 1 449 ? 5.450 12.221 -0.262 1.00 66.25 449 THR A C 1
ATOM 3380 O O . THR A 1 449 ? 4.358 11.902 -0.738 1.00 66.25 449 THR A O 1
ATOM 3383 N N . PHE A 1 450 ? 6.493 11.403 -0.197 1.00 67.00 450 PHE A N 1
ATOM 3384 C CA . PHE A 1 450 ? 6.394 9.978 -0.458 1.00 67.00 450 PHE A CA 1
ATOM 3385 C C . PHE A 1 450 ? 6.449 9.233 0.876 1.00 67.00 450 PHE A C 1
ATOM 3387 O O . PHE A 1 450 ? 7.321 9.473 1.712 1.00 67.00 450 PHE A O 1
ATOM 3394 N N . THR A 1 451 ? 5.516 8.314 1.096 1.00 54.97 451 THR A N 1
ATOM 3395 C CA . THR A 1 451 ? 5.674 7.335 2.177 1.00 54.97 451 THR A CA 1
ATOM 3396 C C . THR A 1 451 ? 6.819 6.385 1.805 1.00 54.97 451 THR A C 1
ATOM 3398 O O . THR A 1 451 ? 7.042 6.139 0.623 1.00 54.97 451 THR A O 1
ATOM 3401 N N . GLY A 1 452 ? 7.600 5.916 2.787 1.00 50.56 452 GLY A N 1
ATOM 3402 C CA . GLY A 1 452 ? 8.791 5.076 2.563 1.00 50.56 452 GLY A CA 1
ATOM 3403 C C . GLY A 1 452 ? 10.110 5.840 2.353 1.00 50.56 452 GLY A C 1
ATOM 3404 O O . GLY A 1 452 ? 11.175 5.236 2.287 1.00 50.56 452 GLY A O 1
ATOM 3405 N N . GLU A 1 453 ? 10.089 7.176 2.302 1.00 49.62 453 GLU A N 1
ATOM 3406 C CA . GLU A 1 453 ? 11.289 7.992 2.053 1.00 49.62 453 GLU A CA 1
ATOM 3407 C C . GLU A 1 453 ? 12.316 7.963 3.216 1.00 49.62 453 GLU A C 1
ATOM 3409 O O . GLU A 1 453 ? 13.539 8.044 3.014 1.00 49.62 453 GLU A O 1
ATOM 3414 N N . ILE A 1 454 ? 11.838 7.831 4.462 1.00 46.06 454 ILE A N 1
ATOM 3415 C CA . ILE A 1 454 ? 12.657 8.089 5.661 1.00 46.06 454 ILE A CA 1
ATOM 3416 C C . ILE A 1 454 ? 12.671 6.934 6.683 1.00 46.06 454 ILE A C 1
ATOM 3418 O O . ILE A 1 454 ? 13.747 6.685 7.228 1.00 46.06 454 ILE A O 1
ATOM 3422 N N . SER A 1 455 ? 11.566 6.213 6.926 1.00 38.94 455 SER A N 1
ATOM 3423 C CA . SER A 1 455 ? 11.458 5.250 8.048 1.00 38.94 455 SER A CA 1
ATOM 3424 C C . SER A 1 455 ? 11.348 3.758 7.675 1.00 38.94 455 SER A C 1
ATOM 3426 O O . SER A 1 455 ? 11.906 2.945 8.403 1.00 38.94 455 SER A O 1
ATOM 3428 N N . ASP A 1 456 ? 10.746 3.377 6.540 1.00 37.16 456 ASP A N 1
ATOM 3429 C CA . ASP A 1 456 ? 10.535 1.957 6.160 1.00 37.16 456 ASP A CA 1
ATOM 3430 C C . ASP A 1 456 ? 11.646 1.419 5.239 1.00 37.16 456 ASP A C 1
ATOM 3432 O O . ASP A 1 456 ? 11.426 1.109 4.070 1.00 37.16 456 ASP A O 1
ATOM 3436 N N . ARG A 1 457 ? 12.883 1.359 5.750 1.00 44.16 457 ARG A N 1
ATOM 3437 C CA . ARG A 1 457 ? 14.081 0.936 4.988 1.00 44.16 457 ARG A CA 1
ATOM 3438 C C . ARG A 1 457 ? 14.465 -0.543 5.160 1.00 44.16 457 ARG A C 1
ATOM 3440 O O . ARG A 1 457 ? 15.635 -0.880 4.975 1.00 44.16 457 ARG A O 1
ATOM 3447 N N . SER A 1 458 ? 13.536 -1.419 5.545 1.00 39.16 458 SER A N 1
ATOM 3448 C CA . SER A 1 458 ? 13.774 -2.873 5.538 1.00 39.16 458 SER A CA 1
ATOM 3449 C C . SER A 1 458 ? 13.748 -3.425 4.098 1.00 39.16 458 SER A C 1
ATOM 3451 O O . SER A 1 458 ? 13.327 -2.741 3.170 1.00 39.16 458 SER A O 1
ATOM 3453 N N . GLU A 1 459 ? 14.283 -4.635 3.904 1.00 38.47 459 GLU A N 1
ATOM 3454 C CA . GLU A 1 459 ? 14.880 -5.203 2.672 1.00 38.47 459 GLU A CA 1
ATOM 3455 C C . GLU A 1 459 ? 14.014 -5.277 1.380 1.00 38.47 459 GLU A C 1
ATOM 3457 O O . GLU A 1 459 ? 14.481 -5.818 0.385 1.00 38.47 459 GLU A O 1
ATOM 3462 N N . ASN A 1 460 ? 12.816 -4.678 1.326 1.00 46.66 460 ASN A N 1
ATOM 3463 C CA . ASN A 1 460 ? 11.942 -4.590 0.140 1.00 46.66 460 ASN A CA 1
ATOM 3464 C C . ASN A 1 460 ? 11.377 -3.166 -0.067 1.00 46.66 460 ASN A C 1
ATOM 3466 O O . ASN A 1 460 ? 10.170 -2.933 -0.092 1.00 46.66 460 ASN A O 1
ATOM 3470 N N . PHE A 1 461 ? 12.277 -2.194 -0.231 1.00 47.78 461 PHE A N 1
ATOM 3471 C CA . PHE A 1 461 ? 11.998 -0.750 -0.302 1.00 47.78 461 PHE A CA 1
ATOM 3472 C C . PHE A 1 461 ? 10.884 -0.312 -1.288 1.00 47.78 461 PHE A C 1
ATOM 3474 O O . PHE A 1 461 ? 10.157 0.647 -1.037 1.00 47.78 461 PHE A O 1
ATOM 3481 N N . THR A 1 462 ? 10.755 -0.980 -2.428 1.00 49.78 462 THR A N 1
ATOM 3482 C CA . THR A 1 462 ? 9.795 -0.668 -3.508 1.00 49.78 462 THR A CA 1
ATOM 3483 C C . THR A 1 462 ? 8.349 -0.981 -3.142 1.00 49.78 462 THR A C 1
ATOM 3485 O O . THR A 1 462 ? 7.447 -0.382 -3.724 1.00 49.78 462 THR A O 1
ATOM 3488 N N . ALA A 1 463 ? 8.126 -1.857 -2.157 1.00 46.53 463 ALA A N 1
ATOM 3489 C CA . ALA A 1 463 ? 6.811 -2.087 -1.583 1.00 46.53 463 ALA A CA 1
ATOM 3490 C C . ALA A 1 463 ? 6.329 -0.795 -0.900 1.00 46.53 463 ALA A C 1
ATOM 3492 O O . ALA A 1 463 ? 5.361 -0.182 -1.323 1.00 46.53 463 ALA A O 1
ATOM 3493 N N . SER A 1 464 ? 7.040 -0.263 0.089 1.00 48.75 464 SER A N 1
ATOM 3494 C CA . SER A 1 464 ? 6.529 0.839 0.925 1.00 48.75 464 SER A CA 1
ATOM 3495 C C . SER A 1 464 ? 6.502 2.233 0.270 1.00 48.75 464 SER A C 1
ATOM 3497 O O . SER A 1 464 ? 6.044 3.187 0.906 1.00 48.75 464 SER A O 1
ATOM 3499 N N . TRP A 1 465 ? 6.945 2.375 -0.987 1.00 58.19 465 TRP A N 1
ATOM 3500 C CA . TRP A 1 465 ? 7.096 3.671 -1.656 1.00 58.19 465 TRP A CA 1
ATOM 3501 C C . TRP A 1 465 ? 5.856 4.094 -2.458 1.00 58.19 465 TRP A C 1
ATOM 3503 O O . TRP A 1 465 ? 5.562 3.556 -3.526 1.00 58.19 465 TRP A O 1
ATOM 3513 N N . TYR A 1 466 ? 5.131 5.105 -1.974 1.00 64.06 466 TYR A N 1
ATOM 3514 C CA . TYR A 1 466 ? 3.996 5.699 -2.691 1.00 64.06 466 TYR A CA 1
ATOM 3515 C C . TYR A 1 466 ? 3.900 7.204 -2.461 1.00 64.06 466 TYR A C 1
ATOM 3517 O O . TYR A 1 466 ? 4.296 7.712 -1.412 1.00 64.06 466 TYR A O 1
ATOM 3525 N N . LEU A 1 467 ? 3.353 7.921 -3.445 1.00 70.06 467 LEU A N 1
ATOM 3526 C CA . LEU A 1 467 ? 3.058 9.344 -3.314 1.00 70.06 467 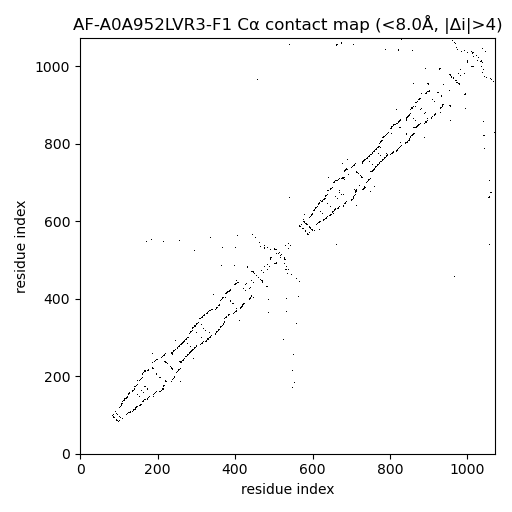LEU A CA 1
ATOM 3527 C C . LEU A 1 467 ? 1.899 9.527 -2.328 1.00 70.06 467 LEU A C 1
ATOM 3529 O O . LEU A 1 467 ? 0.786 9.092 -2.609 1.00 70.06 467 LEU A O 1
ATOM 3533 N N . ASP A 1 468 ? 2.157 10.181 -1.200 1.00 65.88 468 ASP A N 1
ATOM 3534 C CA . ASP A 1 468 ? 1.153 10.497 -0.180 1.00 65.88 468 ASP A CA 1
ATOM 3535 C C . ASP A 1 468 ? 0.404 11.789 -0.528 1.00 65.88 468 ASP A C 1
ATOM 3537 O O . ASP A 1 468 ? -0.826 11.815 -0.561 1.00 65.88 468 ASP A O 1
ATOM 3541 N N . ASN A 1 469 ? 1.132 12.864 -0.845 1.00 67.69 469 ASN A N 1
ATOM 3542 C CA . ASN A 1 469 ? 0.529 14.135 -1.240 1.00 67.69 469 ASN A CA 1
ATOM 3543 C C . ASN A 1 469 ? 1.434 14.958 -2.176 1.00 67.69 469 ASN A C 1
ATOM 3545 O O . ASN A 1 469 ? 2.662 14.865 -2.120 1.00 67.69 469 ASN A O 1
ATOM 3549 N N . ILE A 1 470 ? 0.813 15.788 -3.023 1.00 69.75 470 ILE A N 1
ATOM 3550 C CA . ILE A 1 470 ? 1.483 16.809 -3.845 1.00 69.75 470 ILE A CA 1
ATOM 3551 C C . ILE A 1 470 ? 0.964 18.171 -3.408 1.00 69.75 470 ILE A C 1
ATOM 3553 O O . ILE A 1 470 ? -0.226 18.459 -3.527 1.00 69.75 470 ILE A O 1
ATOM 3557 N N . GLY A 1 471 ? 1.838 19.045 -2.918 1.00 64.88 471 GLY A N 1
ATOM 3558 C CA . GLY A 1 471 ? 1.423 20.402 -2.583 1.00 64.88 471 GLY A CA 1
ATOM 3559 C C . GLY A 1 471 ? 0.415 20.459 -1.428 1.00 64.88 471 GLY A C 1
ATOM 3560 O O . GLY A 1 471 ? -0.388 21.393 -1.376 1.00 64.88 471 GLY A O 1
ATOM 3561 N N . GLY A 1 472 ? 0.472 19.502 -0.492 1.00 60.78 472 GLY A N 1
ATOM 3562 C CA . GLY A 1 472 ? -0.476 19.382 0.622 1.00 60.78 472 GLY A CA 1
ATOM 3563 C C . GLY A 1 472 ? -1.837 18.804 0.222 1.00 60.78 472 GLY A C 1
ATOM 3564 O O . GLY A 1 472 ? -2.773 18.845 1.015 1.00 60.78 472 GLY A O 1
ATOM 3565 N N . ILE A 1 473 ? -1.957 18.292 -1.005 1.00 63.81 473 ILE A N 1
ATOM 3566 C CA . ILE A 1 473 ? -3.161 17.655 -1.527 1.00 63.81 473 ILE A CA 1
ATOM 3567 C C . ILE A 1 473 ? -2.939 16.145 -1.542 1.00 63.81 473 ILE A C 1
ATOM 3569 O O . ILE A 1 473 ? -2.018 15.671 -2.209 1.00 63.81 473 ILE A O 1
ATOM 3573 N N . GLY A 1 474 ? -3.767 15.403 -0.804 1.00 66.44 474 GLY A N 1
ATOM 3574 C CA . GLY A 1 474 ? -3.674 13.946 -0.729 1.00 66.44 474 GLY A CA 1
ATOM 3575 C C . GLY A 1 474 ? -3.805 13.290 -2.104 1.00 66.44 474 GLY A C 1
ATOM 3576 O O . GLY A 1 474 ? -4.641 13.681 -2.917 1.00 66.44 474 GLY A O 1
ATOM 3577 N N . ASN A 1 475 ? -2.979 12.284 -2.357 1.00 68.56 475 ASN A N 1
ATOM 3578 C CA . ASN A 1 475 ? -3.013 11.490 -3.572 1.00 68.56 475 ASN A CA 1
ATOM 3579 C C . ASN A 1 475 ? -4.108 10.414 -3.450 1.00 68.56 475 ASN A C 1
ATOM 3581 O O . ASN A 1 475 ? -3.828 9.285 -3.055 1.00 68.56 475 ASN A O 1
ATOM 3585 N N . GLY A 1 476 ? -5.366 10.797 -3.707 1.00 66.00 476 GLY A N 1
ATOM 3586 C CA . GLY A 1 476 ? -6.534 9.905 -3.663 1.00 66.00 476 GLY A CA 1
ATOM 3587 C C . GLY A 1 476 ? -7.834 10.578 -4.116 1.00 66.00 476 GLY A C 1
ATOM 3588 O O . GLY A 1 476 ? -8.504 11.247 -3.328 1.00 66.00 476 GLY A O 1
ATOM 3589 N N . LEU A 1 477 ? -8.220 10.367 -5.377 1.00 58.00 477 LEU A N 1
ATOM 3590 C CA . LEU A 1 477 ? -9.359 11.040 -6.014 1.00 58.00 477 LEU A CA 1
ATOM 3591 C C . LEU A 1 477 ? -10.731 10.519 -5.580 1.00 58.00 477 LEU A C 1
ATOM 3593 O O . LEU A 1 477 ? -11.701 11.273 -5.618 1.00 58.00 477 LEU A O 1
ATOM 3597 N N . VAL A 1 478 ? -10.812 9.271 -5.106 1.00 57.88 478 VAL A N 1
ATOM 3598 C CA . VAL A 1 478 ? -12.060 8.672 -4.590 1.00 57.88 478 VAL A CA 1
ATOM 3599 C C . VAL A 1 478 ? -12.576 9.423 -3.351 1.00 57.88 478 VAL A C 1
ATOM 3601 O O . VAL A 1 478 ? -13.781 9.514 -3.127 1.00 57.88 478 VAL A O 1
ATOM 3604 N N . ALA A 1 479 ? -11.671 10.000 -2.551 1.00 50.03 479 ALA A N 1
ATOM 3605 C CA . ALA A 1 479 ? -12.019 10.773 -1.357 1.00 50.03 479 ALA A CA 1
ATOM 3606 C C . ALA A 1 479 ? -12.214 12.277 -1.644 1.00 50.03 479 ALA A C 1
ATOM 3608 O O . ALA A 1 479 ? -12.956 12.946 -0.922 1.00 50.03 479 ALA A O 1
ATOM 3609 N N . ASP A 1 480 ? -11.583 12.810 -2.698 1.00 53.62 480 ASP A N 1
ATOM 3610 C CA . ASP A 1 480 ? -11.711 14.207 -3.125 1.00 53.62 480 ASP A CA 1
ATOM 3611 C C . ASP A 1 480 ? -11.539 14.355 -4.649 1.00 53.62 480 ASP A C 1
ATOM 3613 O O . ASP A 1 480 ? -10.447 14.622 -5.151 1.00 53.62 480 ASP A O 1
ATOM 3617 N N . SER A 1 481 ? -12.649 14.262 -5.388 1.00 53.94 481 SER A N 1
ATOM 3618 C CA . SER A 1 481 ? -12.720 14.474 -6.852 1.00 53.94 481 SER A CA 1
ATOM 3619 C C . SER A 1 481 ? -12.282 15.872 -7.341 1.00 53.94 481 SER A C 1
ATOM 3621 O O . SER A 1 481 ? -12.329 16.157 -8.535 1.00 53.94 481 SER A O 1
ATOM 3623 N N . THR A 1 482 ? -11.896 16.787 -6.440 1.00 55.84 482 THR A N 1
ATOM 3624 C CA . THR A 1 482 ? -11.463 18.153 -6.783 1.00 55.84 482 THR A CA 1
ATOM 3625 C C . THR A 1 482 ? -9.973 18.419 -6.547 1.00 55.84 482 THR A C 1
ATOM 3627 O O . THR A 1 482 ? -9.506 19.533 -6.798 1.00 55.84 482 THR A O 1
ATOM 3630 N N . SER A 1 483 ? -9.234 17.404 -6.098 1.00 61.12 483 SER A N 1
ATOM 3631 C CA . SER A 1 483 ? -7.884 17.509 -5.545 1.00 61.12 483 SER A CA 1
ATOM 3632 C C . SER A 1 483 ? -6.761 17.495 -6.610 1.00 61.12 483 SER A C 1
ATOM 3634 O O . SER A 1 483 ? -6.036 18.487 -6.734 1.00 61.12 483 SER A O 1
ATOM 3636 N N . LEU A 1 484 ? -6.634 16.425 -7.414 1.00 65.38 484 LEU A N 1
ATOM 3637 C CA . LEU A 1 484 ? -5.576 16.204 -8.425 1.00 65.38 484 LEU A CA 1
ATOM 3638 C C . LEU A 1 484 ? -6.071 15.335 -9.598 1.00 65.38 484 LEU A C 1
ATOM 3640 O O . LEU A 1 484 ? -6.265 14.149 -9.410 1.00 65.38 484 LEU A O 1
ATOM 3644 N N . ASN A 1 485 ? -6.219 15.850 -10.816 1.00 64.50 485 ASN A N 1
ATOM 3645 C CA . ASN A 1 485 ? -6.847 15.062 -11.888 1.00 64.50 485 ASN A CA 1
ATOM 3646 C C . ASN A 1 485 ? -5.851 14.236 -12.716 1.00 64.50 485 ASN A C 1
ATOM 3648 O O . ASN A 1 485 ? -4.945 14.799 -13.329 1.00 64.50 485 ASN A O 1
ATOM 3652 N N . GLY A 1 486 ? -6.115 12.933 -12.850 1.00 61.75 486 GLY A N 1
ATOM 3653 C CA . GLY A 1 486 ? -5.720 12.166 -14.034 1.00 61.75 486 GLY A CA 1
ATOM 3654 C C . GLY A 1 486 ? -6.610 12.500 -15.245 1.00 61.75 486 GLY A C 1
ATOM 3655 O O . GLY A 1 486 ? -7.501 13.347 -15.166 1.00 61.75 486 GLY A O 1
ATOM 3656 N N . PHE A 1 487 ? -6.389 11.834 -16.381 1.00 61.72 487 PHE A N 1
ATOM 3657 C CA . PHE A 1 487 ? -7.197 12.019 -17.599 1.00 61.72 487 PHE A CA 1
ATOM 3658 C C . PHE A 1 487 ? -8.713 11.891 -17.311 1.00 61.72 487 PHE A C 1
ATOM 3660 O O . PHE A 1 487 ? -9.128 10.969 -16.609 1.00 61.72 487 PHE A O 1
ATOM 3667 N N . MET A 1 488 ? -9.531 12.821 -17.838 1.00 59.88 488 MET A N 1
ATOM 3668 C CA . MET A 1 488 ? -10.989 12.938 -17.582 1.00 59.88 488 MET A CA 1
ATOM 3669 C C . MET A 1 488 ? -11.387 13.023 -16.089 1.00 59.88 488 MET A C 1
ATOM 3671 O O . MET A 1 488 ? -12.421 12.502 -15.683 1.00 59.88 488 MET A O 1
ATOM 3675 N N . ASP A 1 489 ? -10.584 13.704 -15.269 1.00 66.19 489 ASP A N 1
ATOM 3676 C CA . ASP A 1 489 ? -10.813 13.927 -13.828 1.00 66.19 489 ASP A CA 1
ATOM 3677 C C . ASP A 1 489 ? -10.740 12.649 -12.957 1.00 66.19 489 ASP A C 1
ATOM 3679 O O . ASP A 1 489 ? -11.064 12.698 -11.772 1.00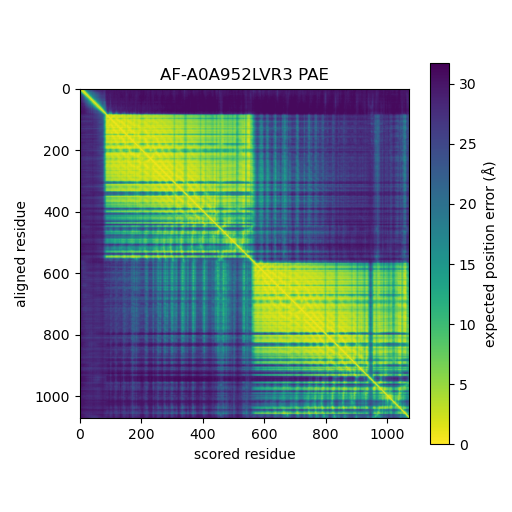 66.19 489 ASP A O 1
ATOM 3683 N N . GLY A 1 490 ? -10.270 11.522 -13.514 1.00 67.25 490 GLY A N 1
ATOM 3684 C CA . GLY A 1 490 ? -10.173 10.224 -12.826 1.00 67.25 490 GLY A CA 1
ATOM 3685 C C . GLY A 1 490 ? -11.397 9.308 -12.976 1.00 67.25 490 GLY A C 1
ATOM 3686 O O . GLY A 1 490 ? -11.350 8.176 -12.505 1.00 67.25 490 GLY A O 1
ATOM 3687 N N . ASP A 1 491 ? -12.450 9.766 -13.661 1.00 66.31 491 ASP A N 1
ATOM 3688 C CA . ASP A 1 491 ? -13.659 8.999 -14.004 1.00 66.31 491 ASP A CA 1
ATOM 3689 C C . ASP A 1 491 ? -13.406 8.174 -15.280 1.00 66.31 491 ASP A C 1
ATOM 3691 O O . ASP A 1 491 ? -13.530 8.657 -16.414 1.00 66.31 491 ASP A O 1
ATOM 3695 N N . THR A 1 492 ? -12.967 6.927 -15.112 1.00 67.88 492 THR A N 1
ATOM 3696 C CA . THR A 1 492 ? -12.564 6.056 -16.227 1.00 67.88 492 THR A CA 1
ATOM 3697 C C . THR A 1 492 ? -13.768 5.401 -16.904 1.00 67.88 492 THR A C 1
ATOM 3699 O O . THR A 1 492 ? -13.699 5.031 -18.084 1.00 67.88 492 THR A O 1
ATOM 3702 N N . ASN A 1 493 ? -14.886 5.252 -16.190 1.00 68.12 493 ASN A N 1
ATOM 3703 C CA . ASN A 1 493 ? -16.105 4.636 -16.712 1.00 68.12 493 ASN A CA 1
ATOM 3704 C C . ASN A 1 493 ? -17.091 5.664 -17.326 1.00 68.12 493 ASN A C 1
ATOM 3706 O O . ASN A 1 493 ? -18.050 5.271 -18.006 1.00 68.12 493 ASN A O 1
ATOM 3710 N N . ASN A 1 494 ? -16.792 6.961 -17.183 1.00 66.94 494 ASN A N 1
ATOM 3711 C CA . ASN A 1 494 ? -17.510 8.125 -17.707 1.00 66.94 494 ASN A CA 1
ATOM 3712 C C . ASN A 1 494 ? -18.959 8.241 -17.193 1.00 66.94 494 ASN A C 1
ATOM 3714 O O . ASN A 1 494 ? -19.867 8.685 -17.919 1.00 66.94 494 ASN A O 1
ATOM 3718 N N . ASP A 1 495 ? -19.211 7.826 -15.952 1.00 69.56 495 ASP A N 1
ATOM 3719 C CA . ASP A 1 495 ? -20.506 7.979 -15.285 1.00 69.56 495 ASP A CA 1
ATOM 3720 C C . ASP A 1 495 ? -20.649 9.309 -14.514 1.00 69.56 495 ASP A C 1
ATOM 3722 O O . ASP A 1 495 ? -21.763 9.681 -14.108 1.00 69.56 495 ASP A O 1
ATOM 3726 N N . ARG A 1 496 ? -19.569 10.102 -14.483 1.00 71.88 496 ARG A N 1
ATOM 3727 C CA . ARG A 1 496 ? -19.390 11.400 -13.811 1.00 71.88 496 ARG A CA 1
ATOM 3728 C C . ARG A 1 496 ? -19.278 11.315 -12.298 1.00 71.88 496 ARG A C 1
ATOM 3730 O O . ARG A 1 496 ? -19.545 12.314 -11.617 1.00 71.88 496 ARG A O 1
ATOM 3737 N N . VAL A 1 497 ? -18.935 10.150 -11.784 1.00 69.94 497 VAL A N 1
ATOM 3738 C CA . VAL A 1 497 ? -18.587 9.895 -10.395 1.00 69.94 497 VAL A CA 1
ATOM 3739 C C . VAL A 1 497 ? -17.162 9.354 -10.402 1.00 69.94 497 VAL A C 1
ATOM 3741 O O . VAL A 1 497 ? -16.798 8.625 -11.307 1.00 69.94 497 VAL A O 1
ATOM 3744 N N . VAL A 1 498 ? -16.347 9.777 -9.435 1.00 68.06 498 VAL A N 1
ATOM 3745 C CA . VAL A 1 498 ? -15.044 9.151 -9.194 1.00 68.06 498 VAL A CA 1
ATOM 3746 C C . VAL A 1 498 ? -15.204 8.265 -7.971 1.00 68.06 498 VAL A C 1
ATOM 3748 O O . VAL A 1 498 ? -15.360 8.775 -6.858 1.00 68.06 498 VAL A O 1
ATOM 3751 N N . ASP A 1 499 ? -15.240 6.956 -8.172 1.00 66.69 499 ASP A N 1
ATOM 3752 C CA . ASP A 1 499 ? -15.378 5.962 -7.118 1.00 66.69 499 ASP A CA 1
ATOM 3753 C C . ASP A 1 499 ? -14.589 4.672 -7.421 1.00 66.69 499 ASP A C 1
ATOM 3755 O O . ASP A 1 499 ? -13.754 4.609 -8.319 1.00 66.69 499 ASP A O 1
ATOM 3759 N N .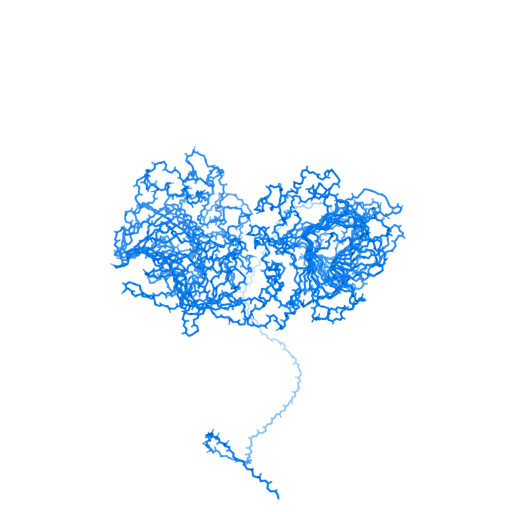 ALA A 1 500 ? -14.788 3.630 -6.612 1.00 67.06 500 ALA A N 1
ATOM 3760 C CA . ALA A 1 500 ? -14.084 2.360 -6.783 1.00 67.06 500 ALA A CA 1
ATOM 3761 C C . ALA A 1 500 ? -14.424 1.639 -8.105 1.00 67.06 500 ALA A C 1
ATOM 3763 O O . ALA A 1 500 ? -13.682 0.752 -8.518 1.00 67.06 500 ALA A O 1
ATOM 3764 N N . ALA A 1 501 ? -15.528 1.991 -8.776 1.00 69.50 501 ALA A N 1
ATOM 3765 C CA . ALA A 1 501 ? -15.883 1.456 -10.087 1.00 69.50 501 ALA A CA 1
ATOM 3766 C C . ALA A 1 501 ? -15.049 2.068 -11.226 1.00 69.50 501 ALA A C 1
ATOM 3768 O O . ALA A 1 501 ? -15.150 1.603 -12.364 1.00 69.50 501 ALA A O 1
ATOM 3769 N N . ASP A 1 502 ? -14.233 3.087 -10.943 1.00 65.00 502 ASP A N 1
ATOM 3770 C CA . ASP A 1 502 ? -13.246 3.627 -11.880 1.00 65.00 502 ASP A CA 1
ATOM 3771 C C . ASP A 1 502 ? -11.917 2.874 -11.855 1.00 65.00 502 ASP A C 1
ATOM 3773 O O . ASP A 1 502 ? -11.106 3.006 -12.776 1.00 65.00 502 ASP A O 1
ATOM 3777 N N . THR A 1 503 ? -11.685 2.051 -10.835 1.00 66.50 503 THR A N 1
ATOM 3778 C CA . THR A 1 503 ? -10.517 1.176 -10.757 1.00 66.50 503 THR A CA 1
ATOM 3779 C C . THR A 1 503 ? -10.708 -0.026 -11.683 1.00 66.50 503 THR A C 1
ATOM 3781 O O . THR A 1 503 ? -11.767 -0.649 -11.694 1.00 66.50 503 THR A O 1
ATOM 3784 N N . GLU A 1 504 ? -9.693 -0.343 -12.495 1.00 60.28 504 GLU A N 1
ATOM 3785 C CA . GLU A 1 504 ? -9.717 -1.455 -13.469 1.00 60.28 504 GLU A CA 1
ATOM 3786 C C . GLU A 1 504 ? -10.849 -1.372 -14.508 1.00 60.28 504 GLU A C 1
ATOM 3788 O O . GLU A 1 504 ? -11.096 -2.314 -15.262 1.00 60.28 504 GLU A O 1
ATOM 3793 N N . SER A 1 505 ? -11.515 -0.224 -14.622 1.00 61.03 505 SER A N 1
ATOM 3794 C CA . SER A 1 505 ? -12.514 -0.029 -15.659 1.00 61.03 505 SER A CA 1
ATOM 3795 C C . SER A 1 505 ? -11.821 0.272 -16.996 1.00 61.03 505 SER A C 1
ATOM 3797 O O . SER A 1 505 ? -10.917 1.120 -17.067 1.00 61.03 505 SER A O 1
ATOM 3799 N N . PRO A 1 506 ? -12.195 -0.425 -18.087 1.00 58.22 506 PRO A N 1
ATOM 3800 C CA . PRO A 1 506 ? -11.752 -0.052 -19.419 1.00 58.22 506 PRO A CA 1
ATOM 3801 C C . PRO A 1 506 ? -12.284 1.344 -19.721 1.00 58.22 506 PRO A C 1
ATOM 3803 O O . PRO A 1 506 ? -13.455 1.619 -19.498 1.00 58.22 506 PRO A O 1
ATOM 3806 N N . PHE A 1 507 ? -11.441 2.215 -20.264 1.00 60.19 507 PHE A N 1
ATOM 3807 C CA . PHE A 1 507 ? -11.802 3.609 -20.491 1.00 60.19 507 PHE A CA 1
ATOM 3808 C C . PHE A 1 507 ? -13.026 3.747 -21.427 1.00 60.19 507 PHE A C 1
ATOM 3810 O O . PHE A 1 507 ? -12.893 3.627 -22.649 1.00 60.19 507 PHE A O 1
ATOM 3817 N N . ILE A 1 508 ? -14.237 3.977 -20.891 1.00 51.81 508 ILE A N 1
ATOM 3818 C CA . ILE A 1 508 ? -15.481 4.044 -21.686 1.00 51.81 508 ILE A CA 1
ATOM 3819 C C . ILE A 1 508 ? -15.745 5.489 -22.126 1.00 51.81 508 ILE A C 1
ATOM 3821 O O . ILE A 1 508 ? -16.761 6.116 -21.809 1.00 51.81 508 ILE A O 1
ATOM 3825 N N . ALA A 1 509 ? -14.866 6.026 -22.970 1.00 48.03 509 ALA A N 1
ATOM 3826 C CA . ALA A 1 509 ? -15.272 7.135 -23.821 1.00 48.03 509 ALA A CA 1
ATOM 3827 C C . ALA A 1 509 ? -16.184 6.591 -24.929 1.00 48.03 509 ALA A C 1
ATOM 3829 O O . ALA A 1 509 ? -15.756 5.902 -25.850 1.00 48.03 509 ALA A O 1
ATOM 3830 N N . ALA A 1 510 ? -17.469 6.929 -24.878 1.00 44.78 510 ALA A N 1
ATOM 3831 C CA . ALA A 1 510 ? -18.420 6.573 -25.925 1.00 44.78 510 ALA A CA 1
ATOM 3832 C C . ALA A 1 510 ? -18.264 7.387 -27.237 1.00 44.78 510 ALA A C 1
ATOM 3834 O O . ALA A 1 510 ? -19.184 7.332 -28.054 1.00 44.78 510 ALA A O 1
ATOM 3835 N N . ASP A 1 511 ? -17.184 8.158 -27.468 1.00 47.81 511 ASP A N 1
ATOM 3836 C CA . ASP A 1 511 ? -17.192 9.162 -28.557 1.00 47.81 511 ASP A CA 1
ATOM 3837 C C . ASP A 1 511 ? -15.848 9.566 -29.226 1.00 47.81 511 ASP A C 1
ATOM 3839 O O . ASP A 1 511 ? -15.860 10.507 -30.020 1.00 47.81 511 ASP A O 1
ATOM 3843 N N . ASP A 1 512 ? -14.704 8.895 -29.012 1.00 54.00 512 ASP A N 1
ATOM 3844 C CA . ASP A 1 512 ? -13.447 9.243 -29.730 1.00 54.00 512 ASP A CA 1
ATOM 3845 C C . ASP A 1 512 ? -13.260 8.507 -31.078 1.00 54.00 512 ASP A C 1
ATOM 3847 O O . ASP A 1 512 ? -12.476 8.925 -31.934 1.00 54.00 512 ASP A O 1
ATOM 3851 N N . GLY A 1 513 ? -14.061 7.468 -31.331 1.00 52.53 513 GLY A N 1
ATOM 3852 C CA . GLY A 1 513 ? -14.026 6.683 -32.567 1.00 52.53 513 GLY A CA 1
ATOM 3853 C C . GLY A 1 513 ? -12.882 5.654 -32.601 1.00 52.53 513 GLY A C 1
ATOM 3854 O O . GLY A 1 513 ? -12.035 5.639 -31.727 1.00 52.53 513 GLY A O 1
ATOM 3855 N N . PRO A 1 514 ? -12.828 4.773 -33.618 1.00 51.44 514 PRO A N 1
ATOM 3856 C CA . PRO A 1 514 ? -11.933 3.602 -33.646 1.00 51.44 514 PRO A CA 1
ATOM 3857 C C . PRO A 1 514 ? -10.430 3.902 -33.822 1.00 51.44 514 PRO A C 1
ATOM 3859 O O . PRO A 1 514 ? -9.647 2.967 -33.935 1.00 51.44 514 PRO A O 1
ATOM 3862 N N . GLU A 1 515 ? -10.041 5.175 -33.930 1.00 51.91 515 GLU A N 1
ATOM 3863 C CA . GLU A 1 515 ? -8.639 5.631 -33.992 1.00 51.91 515 GLU A CA 1
ATOM 3864 C C . GLU A 1 515 ? -8.301 6.584 -32.827 1.00 51.91 515 GLU A C 1
ATOM 3866 O O . GLU A 1 515 ? -7.222 7.178 -32.805 1.00 51.91 515 GLU A O 1
ATOM 3871 N N . GLY A 1 516 ? -9.234 6.773 -31.886 1.00 56.91 516 GLY A N 1
ATOM 3872 C CA . GLY A 1 516 ? -9.029 7.597 -30.703 1.00 56.91 516 GLY A CA 1
ATOM 3873 C C . GLY A 1 516 ? -8.217 6.856 -29.642 1.00 56.91 516 GLY A C 1
ATOM 3874 O O . GLY A 1 516 ? -8.252 5.623 -29.571 1.00 56.91 516 GLY A O 1
ATOM 3875 N N . PHE A 1 517 ? -7.460 7.617 -28.847 1.00 60.81 517 PHE A N 1
ATOM 3876 C CA . PHE A 1 517 ? -6.550 7.103 -27.821 1.00 60.81 517 PHE A CA 1
ATOM 3877 C C . PHE A 1 517 ? -7.218 6.095 -26.888 1.00 60.81 517 PHE A C 1
ATOM 3879 O O . PHE A 1 517 ? -6.618 5.080 -26.552 1.00 60.81 517 PHE A O 1
ATOM 3886 N N . ASN A 1 518 ? -8.484 6.310 -26.546 1.00 57.16 518 ASN A N 1
ATOM 3887 C CA . ASN A 1 518 ? -9.172 5.501 -25.555 1.00 57.16 518 ASN A CA 1
ATOM 3888 C C . ASN A 1 518 ? -9.538 4.129 -26.103 1.00 57.16 518 ASN A C 1
ATOM 3890 O O . ASN A 1 518 ? -9.298 3.116 -25.452 1.00 57.16 518 ASN A O 1
ATOM 3894 N N . SER A 1 519 ? -10.056 4.084 -27.333 1.00 56.62 519 SER A N 1
ATOM 3895 C CA . SER A 1 519 ? -10.351 2.820 -28.017 1.00 56.62 519 SER A CA 1
ATOM 3896 C C . SER A 1 519 ? -9.097 1.986 -28.312 1.00 56.62 519 SER A C 1
ATOM 3898 O O . SER A 1 519 ? -9.171 0.759 -28.342 1.00 56.62 519 SER A O 1
ATOM 3900 N N . ASP A 1 520 ? -7.965 2.664 -28.514 1.00 59.03 520 ASP A N 1
ATOM 3901 C CA . ASP A 1 520 ? -6.665 2.106 -28.891 1.00 59.03 520 ASP A CA 1
ATOM 3902 C C . ASP A 1 520 ? -5.895 1.554 -27.679 1.00 59.03 520 ASP A C 1
ATOM 3904 O O . ASP A 1 520 ? -5.198 0.554 -27.800 1.00 59.03 520 ASP A O 1
ATOM 3908 N N . VAL A 1 521 ? -6.050 2.154 -26.490 1.00 59.66 521 VAL A N 1
ATOM 3909 C CA . VAL A 1 521 ? -5.380 1.671 -25.270 1.00 59.66 521 VAL A CA 1
ATOM 3910 C C . VAL A 1 521 ? -6.285 0.706 -24.471 1.00 59.66 521 VAL A C 1
ATOM 3912 O O . VAL A 1 521 ? -5.795 -0.265 -23.900 1.00 59.66 521 VAL A O 1
ATOM 3915 N N . ALA A 1 522 ? -7.615 0.898 -24.446 1.00 55.66 522 ALA A N 1
ATOM 3916 C CA . ALA A 1 522 ? -8.541 0.081 -23.640 1.00 55.66 522 ALA A CA 1
ATOM 3917 C C . ALA A 1 522 ? -8.667 -1.391 -24.080 1.00 55.66 522 ALA A C 1
ATOM 3919 O O . ALA A 1 522 ? -9.009 -2.240 -23.256 1.00 55.66 522 ALA A O 1
ATOM 3920 N N . SER A 1 523 ? -8.394 -1.729 -25.348 1.00 53.66 523 SER A N 1
ATOM 3921 C CA . SER A 1 523 ? -8.360 -3.137 -25.782 1.00 53.66 523 SER A CA 1
ATOM 3922 C C . SER A 1 523 ? -7.172 -3.916 -25.222 1.00 53.66 523 SER A C 1
ATOM 3924 O O . SER A 1 523 ? -7.226 -5.145 -25.187 1.00 53.66 523 SER A O 1
ATOM 3926 N N . ASP A 1 524 ? -6.122 -3.206 -24.802 1.00 52.41 524 ASP A N 1
ATOM 3927 C CA . ASP A 1 524 ? -4.801 -3.775 -24.544 1.00 52.41 524 ASP A CA 1
ATOM 3928 C C . ASP A 1 524 ? -4.488 -3.906 -23.042 1.00 52.41 524 ASP A C 1
ATOM 3930 O O . ASP A 1 524 ? -3.561 -4.627 -22.684 1.00 52.41 524 ASP A O 1
ATOM 3934 N N . THR A 1 525 ? -5.247 -3.245 -22.158 1.00 53.31 525 THR A N 1
ATOM 3935 C CA . THR A 1 525 ? -4.873 -3.069 -20.737 1.00 53.31 525 THR A CA 1
ATOM 3936 C C . THR A 1 525 ? -5.834 -3.661 -19.715 1.00 53.31 525 THR A C 1
ATOM 3938 O O . THR A 1 525 ? -5.465 -3.763 -18.551 1.00 53.31 525 THR A O 1
ATOM 3941 N N . GLY A 1 526 ? -7.061 -4.025 -20.100 1.00 54.62 526 GLY A N 1
ATOM 3942 C CA . GLY A 1 526 ? -8.072 -4.521 -19.158 1.00 54.62 526 GLY A CA 1
ATOM 3943 C C . GLY A 1 526 ? -8.635 -3.470 -18.188 1.00 54.62 526 GLY A C 1
ATOM 3944 O O . GLY A 1 526 ? -9.589 -3.793 -17.497 1.00 54.62 526 GLY A O 1
ATOM 3945 N N . GLY A 1 527 ? -8.105 -2.237 -18.184 1.00 59.94 527 GLY A N 1
ATOM 3946 C CA . GLY A 1 527 ? -8.528 -1.126 -17.327 1.00 59.94 527 GLY A CA 1
ATOM 3947 C C . GLY A 1 527 ? -7.366 -0.266 -16.807 1.00 59.94 527 GLY A C 1
ATOM 3948 O O . GLY A 1 527 ? -6.189 -0.596 -16.989 1.00 59.94 527 GLY A O 1
ATOM 3949 N N . TYR A 1 528 ? -7.684 0.856 -16.156 1.00 66.69 528 TYR A N 1
ATOM 3950 C CA . TYR A 1 528 ? -6.703 1.737 -15.499 1.00 66.69 528 TYR A CA 1
ATOM 3951 C C . TYR A 1 528 ? -7.132 2.052 -14.076 1.00 66.69 528 TYR A C 1
ATOM 3953 O O . TYR A 1 528 ? -8.318 2.042 -13.771 1.00 66.69 528 TYR A O 1
ATOM 3961 N N . ASP A 1 529 ? -6.161 2.383 -13.233 1.00 68.81 529 ASP A N 1
ATOM 3962 C CA . ASP A 1 529 ? -6.424 3.184 -12.047 1.00 68.81 529 ASP A CA 1
ATOM 3963 C C . ASP A 1 529 ? -5.935 4.606 -12.343 1.00 68.81 529 ASP A C 1
ATOM 3965 O O . ASP A 1 529 ? -4.729 4.853 -12.388 1.00 68.81 529 ASP A O 1
ATOM 3969 N N . LEU A 1 530 ? -6.876 5.506 -12.638 1.00 70.62 530 LEU A N 1
ATOM 3970 C CA . LEU A 1 530 ? -6.628 6.948 -12.756 1.00 70.62 530 LEU A CA 1
ATOM 3971 C C . LEU A 1 530 ? -7.114 7.703 -11.518 1.00 70.62 530 LEU A C 1
ATOM 3973 O O . LEU A 1 530 ? -7.162 8.929 -11.539 1.00 70.62 530 LEU A O 1
ATOM 3977 N N . THR A 1 531 ? -7.472 6.987 -10.448 1.00 66.69 531 THR A N 1
ATOM 3978 C CA . THR A 1 531 ? -7.922 7.591 -9.191 1.00 66.69 531 THR A CA 1
ATOM 3979 C C . THR A 1 531 ? -6.750 8.119 -8.346 1.00 66.69 531 THR A C 1
ATOM 3981 O O . THR A 1 531 ? -6.953 8.716 -7.288 1.00 66.69 531 THR A O 1
ATOM 3984 N N . HIS A 1 532 ? -5.518 7.965 -8.842 1.00 73.75 532 HIS A N 1
ATOM 3985 C CA . HIS A 1 532 ? -4.268 8.393 -8.219 1.00 73.75 532 HIS A CA 1
ATOM 3986 C C . HIS A 1 532 ? -3.310 8.968 -9.262 1.00 73.75 532 HIS A C 1
ATOM 3988 O O . HIS A 1 532 ? -3.366 8.590 -10.433 1.00 73.75 532 HIS A O 1
ATOM 3994 N N . ILE A 1 533 ? -2.404 9.849 -8.832 1.00 77.81 533 ILE A N 1
ATOM 3995 C CA . ILE A 1 533 ? -1.411 10.467 -9.709 1.00 77.81 533 ILE A CA 1
ATOM 3996 C C . ILE A 1 533 ? -0.160 9.597 -9.863 1.00 77.81 533 ILE A C 1
ATOM 3998 O O . ILE A 1 533 ? 0.517 9.285 -8.882 1.00 77.81 533 ILE A O 1
ATOM 4002 N N . GLY A 1 534 ? 0.193 9.303 -11.117 1.00 80.12 534 GLY A N 1
ATOM 4003 C CA . GLY A 1 534 ? 1.392 8.561 -11.512 1.00 80.12 534 GLY A CA 1
ATOM 4004 C C . GLY A 1 534 ? 1.289 7.038 -11.353 1.00 80.12 534 GLY A C 1
ATOM 4005 O O . GLY A 1 534 ? 0.279 6.497 -10.912 1.00 80.12 534 GLY A O 1
ATOM 4006 N N . ALA A 1 535 ? 2.365 6.334 -11.720 1.00 73.38 535 ALA A N 1
ATOM 4007 C CA . ALA A 1 535 ? 2.560 4.923 -11.375 1.00 73.38 535 ALA A CA 1
ATOM 4008 C C . ALA A 1 535 ? 2.985 4.838 -9.909 1.00 73.38 535 ALA A C 1
ATOM 4010 O O . ALA A 1 535 ? 4.170 4.893 -9.576 1.00 73.38 535 ALA A O 1
ATOM 4011 N N . VAL A 1 536 ? 2.010 4.820 -9.022 1.00 64.12 536 VAL A N 1
ATOM 4012 C CA . VAL A 1 536 ? 2.202 4.623 -7.588 1.00 64.12 536 VAL A CA 1
ATOM 4013 C C . VAL A 1 536 ? 1.277 3.503 -7.153 1.00 64.12 536 VAL A C 1
ATOM 4015 O O . VAL A 1 536 ? 0.355 3.153 -7.895 1.00 64.12 536 VAL A O 1
ATOM 4018 N N . ARG A 1 537 ? 1.489 2.944 -5.953 1.00 59.62 537 ARG A N 1
ATOM 4019 C CA . ARG A 1 537 ? 0.401 2.231 -5.278 1.00 59.62 537 ARG A CA 1
ATOM 4020 C C . ARG A 1 537 ? -0.808 3.156 -5.380 1.00 59.62 537 ARG A C 1
ATOM 4022 O O . ARG A 1 537 ? -0.758 4.256 -4.826 1.00 59.62 537 ARG A O 1
ATOM 4029 N N . GLY A 1 538 ? -1.848 2.763 -6.125 1.00 44.09 538 GLY A N 1
ATOM 4030 C CA . GLY A 1 538 ? -3.140 3.424 -5.977 1.00 44.09 538 GLY A CA 1
ATOM 4031 C C . GLY A 1 538 ? -3.383 3.493 -4.477 1.00 44.09 538 GLY A C 1
ATOM 4032 O O . GLY A 1 538 ? -3.037 2.522 -3.812 1.00 44.09 538 GLY A O 1
ATOM 4033 N N . GLY A 1 539 ? -3.814 4.632 -3.941 1.00 36.31 539 GLY A N 1
ATOM 4034 C CA . GLY A 1 539 ? -3.733 5.075 -2.540 1.00 36.31 539 GLY A CA 1
ATOM 4035 C C . GLY A 1 539 ? -4.284 4.118 -1.480 1.00 36.31 539 GLY A C 1
ATOM 4036 O O . GLY A 1 539 ? -4.300 4.466 -0.304 1.00 36.31 539 GLY A O 1
ATOM 4037 N N . ALA A 1 540 ? -4.693 2.915 -1.882 1.00 34.72 540 ALA A N 1
ATOM 4038 C CA . ALA A 1 540 ? -4.703 1.704 -1.097 1.00 34.72 540 ALA A CA 1
ATOM 4039 C C . ALA A 1 540 ? -3.353 0.988 -0.943 1.00 34.72 540 ALA A C 1
ATOM 4041 O O . ALA A 1 540 ? -2.808 0.424 -1.885 1.00 34.72 540 ALA A O 1
ATOM 4042 N N . VAL A 1 541 ? -2.880 0.855 0.303 1.00 33.28 541 VAL A N 1
ATOM 4043 C CA . VAL A 1 541 ? -1.768 -0.047 0.674 1.00 33.28 541 VAL A CA 1
ATOM 4044 C C . VAL A 1 541 ? -2.017 -1.526 0.311 1.00 33.28 541 VAL A C 1
ATOM 4046 O O . VAL A 1 541 ? -1.134 -2.341 0.557 1.00 33.28 541 VAL A O 1
ATOM 4049 N N . SER A 1 542 ? -3.179 -1.913 -0.249 1.00 37.41 542 SER A N 1
ATOM 4050 C CA . SER A 1 542 ? -3.486 -3.268 -0.775 1.00 37.41 542 SER A CA 1
ATOM 4051 C C . SER A 1 542 ? -2.856 -3.569 -2.126 1.00 37.41 542 SER A C 1
ATOM 4053 O O . SER A 1 542 ? -2.986 -4.672 -2.648 1.00 37.41 542 SER A O 1
ATOM 4055 N N . ASN A 1 543 ? -2.172 -2.586 -2.694 1.00 49.16 543 ASN A N 1
ATOM 4056 C CA . ASN A 1 543 ? -1.483 -2.687 -3.959 1.00 49.16 543 ASN A CA 1
ATOM 4057 C C . ASN A 1 543 ? -0.076 -3.288 -3.760 1.00 49.16 543 ASN A C 1
ATOM 4059 O O . ASN A 1 543 ? 0.882 -2.593 -3.418 1.00 49.16 543 ASN A O 1
ATOM 4063 N N . THR A 1 544 ? 0.019 -4.607 -3.963 1.00 54.78 544 THR A N 1
ATOM 4064 C CA . THR A 1 544 ? 1.221 -5.455 -3.822 1.00 54.78 544 THR A CA 1
ATOM 4065 C C . THR A 1 544 ? 2.070 -5.526 -5.099 1.00 54.78 544 THR A C 1
ATOM 4067 O O . THR A 1 544 ? 2.890 -6.428 -5.265 1.00 54.78 544 THR A O 1
ATOM 4070 N N . GLN A 1 545 ? 1.883 -4.602 -6.049 1.00 65.44 545 GLN A N 1
ATOM 4071 C CA . GLN A 1 545 ? 2.437 -4.718 -7.406 1.00 65.44 545 GLN A CA 1
ATOM 4072 C C . GLN A 1 545 ? 3.962 -4.712 -7.475 1.00 65.44 545 GLN A C 1
ATOM 4074 O O . GLN A 1 545 ? 4.495 -5.146 -8.491 1.00 65.44 545 GLN A O 1
ATOM 4079 N N . PHE A 1 546 ? 4.663 -4.269 -6.430 1.00 67.12 546 PHE A N 1
ATOM 4080 C CA . PHE A 1 546 ? 6.124 -4.353 -6.318 1.00 67.12 546 PHE A CA 1
ATOM 4081 C C . PHE A 1 546 ? 6.589 -5.308 -5.206 1.00 67.12 546 PHE A C 1
ATOM 4083 O O . PHE A 1 546 ? 7.786 -5.439 -4.966 1.00 67.12 546 PHE A O 1
ATOM 4090 N N . ASP A 1 547 ? 5.666 -5.994 -4.533 1.00 66.62 547 ASP A N 1
ATOM 4091 C CA . ASP A 1 547 ? 5.970 -6.792 -3.351 1.00 66.62 547 ASP A CA 1
ATOM 4092 C C . ASP A 1 547 ? 6.525 -8.167 -3.759 1.00 66.62 547 ASP A C 1
ATOM 4094 O O . ASP A 1 547 ? 6.003 -8.834 -4.653 1.00 66.62 547 ASP A O 1
ATOM 4098 N N . GLY A 1 548 ? 7.595 -8.603 -3.090 1.00 65.69 548 GLY A N 1
ATOM 4099 C CA . GLY A 1 548 ? 8.152 -9.957 -3.210 1.00 65.69 548 GLY A CA 1
ATOM 4100 C C . GLY A 1 548 ? 9.060 -10.216 -4.418 1.00 65.69 548 GLY A C 1
ATOM 4101 O O . GLY A 1 548 ? 9.889 -11.124 -4.354 1.00 65.69 548 GLY A O 1
ATOM 4102 N N . TRP A 1 549 ? 8.971 -9.415 -5.486 1.00 73.69 549 TRP A N 1
ATOM 4103 C CA . TRP A 1 549 ? 9.690 -9.710 -6.733 1.00 73.69 549 TRP A CA 1
ATOM 4104 C C . TRP A 1 549 ? 10.831 -8.761 -7.089 1.00 73.69 549 TRP A C 1
ATOM 4106 O O . TRP A 1 549 ? 11.715 -9.154 -7.845 1.00 73.69 549 TRP A O 1
ATOM 4116 N N . THR A 1 550 ? 10.833 -7.534 -6.573 1.00 78.50 550 THR A N 1
ATOM 4117 C CA . THR A 1 550 ? 11.839 -6.513 -6.908 1.00 78.50 550 THR A CA 1
ATOM 4118 C C . THR A 1 550 ? 13.089 -6.591 -6.027 1.00 78.50 550 THR A C 1
ATOM 4120 O O . THR A 1 550 ? 13.024 -7.059 -4.894 1.00 78.50 550 THR A O 1
ATOM 4123 N N . VAL A 1 551 ? 14.205 -6.038 -6.502 1.00 77.50 551 VAL A N 1
ATOM 4124 C CA . VAL A 1 551 ? 15.436 -5.794 -5.728 1.00 77.50 551 VAL A CA 1
ATOM 4125 C C . VAL A 1 551 ? 15.582 -4.311 -5.364 1.00 77.50 551 VAL A C 1
ATOM 4127 O O . VAL A 1 551 ? 15.121 -3.429 -6.095 1.00 77.50 551 VAL A O 1
ATOM 4130 N N . ALA A 1 552 ? 16.209 -4.017 -4.224 1.00 64.00 552 ALA A N 1
ATOM 4131 C CA . ALA A 1 552 ? 16.355 -2.658 -3.699 1.00 64.00 552 ALA A CA 1
ATOM 4132 C C . ALA A 1 552 ? 17.718 -2.034 -4.044 1.00 64.00 552 ALA A C 1
ATOM 4134 O O . ALA A 1 552 ? 18.719 -2.728 -4.162 1.00 64.00 552 ALA A O 1
ATOM 4135 N N . THR A 1 553 ? 17.779 -0.699 -4.123 1.00 55.94 553 THR A N 1
ATOM 4136 C CA . THR A 1 553 ? 19.067 0.016 -4.041 1.00 55.94 553 THR A CA 1
ATOM 4137 C C . THR A 1 553 ? 19.632 -0.137 -2.624 1.00 55.94 553 THR A C 1
ATOM 4139 O O . THR A 1 553 ? 18.845 -0.091 -1.679 1.00 55.94 553 THR A O 1
ATOM 4142 N N . ALA A 1 554 ? 20.956 -0.242 -2.459 1.00 50.44 554 ALA A N 1
ATOM 4143 C CA . ALA A 1 554 ? 21.618 -0.360 -1.152 1.00 50.44 554 ALA A CA 1
ATOM 4144 C C . ALA A 1 554 ? 21.031 0.570 -0.059 1.00 50.44 554 ALA A C 1
ATOM 4146 O O . ALA A 1 554 ? 20.676 1.724 -0.317 1.00 50.44 554 ALA A O 1
ATOM 4147 N N . SER A 1 555 ? 20.933 0.058 1.174 1.00 39.03 555 SER A N 1
ATOM 4148 C CA . SER A 1 555 ? 20.214 0.662 2.315 1.00 39.03 555 SER A CA 1
ATOM 4149 C C . SER A 1 555 ? 20.737 2.034 2.772 1.00 39.03 555 SER A C 1
ATOM 4151 O O . SER A 1 555 ? 20.020 2.795 3.429 1.00 39.03 555 SER A O 1
ATOM 4153 N N . ASP A 1 556 ? 21.971 2.381 2.408 1.00 40.50 556 ASP A N 1
ATOM 4154 C CA . ASP A 1 556 ? 22.616 3.671 2.655 1.00 40.50 556 ASP A CA 1
ATOM 4155 C C . ASP A 1 556 ? 22.460 4.666 1.494 1.00 40.50 556 ASP A C 1
ATOM 4157 O O . ASP A 1 556 ? 22.555 5.879 1.705 1.00 40.50 556 ASP A O 1
ATOM 4161 N N . ALA A 1 557 ? 22.116 4.192 0.297 1.00 44.97 557 ALA A N 1
ATOM 4162 C CA . ALA A 1 557 ? 21.763 5.009 -0.856 1.00 44.97 557 ALA A CA 1
ATOM 4163 C C . ALA A 1 557 ? 20.299 5.475 -0.787 1.00 44.97 557 ALA A C 1
ATOM 4165 O O . ALA A 1 557 ? 19.639 5.540 -1.815 1.00 44.97 557 ALA A O 1
ATOM 4166 N N . GLY A 1 558 ? 19.765 5.772 0.404 1.00 42.91 558 GLY A N 1
ATOM 4167 C CA . GLY A 1 558 ? 18.349 6.075 0.636 1.00 42.91 558 GLY A CA 1
ATOM 4168 C C . GLY A 1 558 ? 17.754 7.108 -0.329 1.00 42.91 558 GLY A C 1
ATOM 4169 O O . GLY A 1 558 ? 18.432 8.022 -0.805 1.00 42.91 558 GLY A O 1
ATOM 4170 N N . PHE A 1 559 ? 16.453 6.986 -0.592 1.00 46.41 559 PHE A N 1
ATOM 4171 C CA . PHE A 1 559 ? 15.656 7.886 -1.436 1.00 46.41 559 PHE A CA 1
ATOM 4172 C C . PHE A 1 559 ? 15.377 9.226 -0.756 1.00 46.41 559 PHE A C 1
ATOM 4174 O O . PHE A 1 559 ? 14.338 9.817 -0.998 1.00 46.41 559 PHE A O 1
ATOM 4181 N N . LEU A 1 560 ? 16.298 9.703 0.086 1.00 42.69 560 LEU A N 1
ATOM 4182 C CA . LEU A 1 560 ? 16.232 11.041 0.646 1.00 42.69 560 LEU A CA 1
ATOM 4183 C C . LEU A 1 560 ? 16.256 12.024 -0.518 1.00 42.69 560 LEU A C 1
ATOM 4185 O O . LEU A 1 560 ? 17.321 12.294 -1.082 1.00 42.69 560 LEU A O 1
ATOM 4189 N N . VAL A 1 561 ? 15.097 12.577 -0.856 1.00 46.62 561 VAL A N 1
ATOM 4190 C CA . VAL A 1 561 ? 15.092 13.913 -1.416 1.00 46.62 561 VAL A CA 1
ATOM 4191 C C . VAL A 1 561 ? 15.661 14.776 -0.298 1.00 46.62 561 VAL A C 1
ATOM 4193 O O . VAL A 1 561 ? 15.298 14.640 0.874 1.00 46.62 561 VAL A O 1
ATOM 4196 N N . SER A 1 562 ? 16.682 15.578 -0.598 1.00 44.00 562 SER A N 1
ATOM 4197 C CA . SER A 1 562 ? 17.225 16.477 0.410 1.00 44.00 562 SER A CA 1
ATOM 4198 C C . SER A 1 562 ? 16.106 17.430 0.826 1.00 44.00 562 SER A C 1
ATOM 4200 O O . SER A 1 562 ? 15.797 18.370 0.094 1.00 44.00 562 SER A O 1
ATOM 4202 N N . VAL A 1 563 ? 15.486 17.164 1.975 1.00 45.69 563 VAL A N 1
ATOM 4203 C CA . VAL A 1 563 ? 14.419 18.004 2.513 1.00 45.69 563 VAL A CA 1
ATOM 4204 C C . VAL A 1 563 ? 14.992 19.407 2.658 1.00 45.69 563 VAL A C 1
ATOM 4206 O O . VAL A 1 563 ? 16.026 19.593 3.309 1.00 45.69 563 VAL A O 1
ATOM 4209 N N . ASP A 1 564 ? 14.360 20.393 2.026 1.00 45.62 564 ASP A N 1
ATOM 4210 C CA . ASP A 1 564 ? 14.763 21.786 2.187 1.00 45.62 564 ASP A CA 1
ATOM 4211 C C . ASP A 1 564 ? 14.803 22.118 3.690 1.00 45.62 564 ASP A C 1
ATOM 4213 O O . ASP A 1 564 ? 13.818 21.928 4.405 1.00 45.62 564 ASP A O 1
ATOM 4217 N N . GLU A 1 565 ? 15.923 22.649 4.194 1.00 48.72 565 GLU A N 1
ATOM 4218 C CA . GLU A 1 565 ? 16.012 23.118 5.583 1.00 48.72 565 GLU A CA 1
ATOM 4219 C C . GLU A 1 565 ? 14.964 24.209 5.896 1.00 48.72 565 GLU A C 1
ATOM 4221 O O . GLU A 1 565 ? 14.733 24.516 7.062 1.00 48.72 565 GLU A O 1
ATOM 4226 N N . SER A 1 566 ? 14.314 24.801 4.884 1.00 45.19 566 SER A N 1
ATOM 4227 C CA . SER A 1 566 ? 13.166 25.704 5.035 1.00 45.19 566 SER A CA 1
ATOM 4228 C C . SER A 1 566 ? 11.812 24.993 5.232 1.00 45.19 566 SER A C 1
ATOM 4230 O O . SER A 1 566 ? 10.889 25.586 5.799 1.00 45.19 566 SER A O 1
ATOM 4232 N N . LEU A 1 567 ? 11.705 23.717 4.837 1.00 44.38 567 LEU A N 1
ATOM 4233 C CA . LEU A 1 567 ? 10.610 22.806 5.200 1.00 44.38 567 LEU A CA 1
ATOM 4234 C C . LEU A 1 567 ? 10.781 22.260 6.627 1.00 44.38 567 LEU A C 1
ATOM 4236 O O . LEU A 1 567 ? 9.815 21.766 7.210 1.00 44.38 567 LEU A O 1
ATOM 4240 N N . LEU A 1 568 ? 11.971 22.423 7.214 1.00 53.88 568 LEU A N 1
ATOM 4241 C CA . LEU A 1 568 ? 12.208 22.311 8.650 1.00 53.88 568 LEU A CA 1
ATOM 4242 C C . LEU A 1 568 ? 11.840 23.645 9.321 1.00 53.88 568 LEU A C 1
ATOM 4244 O O . LEU A 1 568 ? 12.377 24.712 9.024 1.00 53.88 568 LEU A O 1
ATOM 4248 N N . GLY A 1 569 ? 10.875 23.609 10.232 1.00 65.62 569 GLY A N 1
ATOM 4249 C CA . GLY A 1 569 ? 10.364 24.806 10.893 1.00 65.62 569 GLY A CA 1
ATOM 4250 C C . GLY A 1 569 ? 9.088 24.527 11.671 1.00 65.62 569 GLY A C 1
ATOM 4251 O O . GLY A 1 569 ? 8.639 23.390 11.747 1.00 65.62 569 GLY A O 1
ATOM 4252 N N . ALA A 1 570 ? 8.484 25.570 12.239 1.00 78.44 570 ALA A N 1
ATOM 4253 C CA . ALA A 1 570 ? 7.256 25.414 13.011 1.00 78.44 570 ALA A CA 1
ATOM 4254 C C . ALA A 1 570 ? 6.087 24.949 12.126 1.00 78.44 570 ALA A C 1
ATOM 4256 O O . ALA A 1 570 ? 5.827 25.523 11.063 1.00 78.44 570 ALA A O 1
ATOM 4257 N N . SER A 1 571 ? 5.356 23.949 12.610 1.00 81.50 571 SER A N 1
ATOM 4258 C CA . SER A 1 571 ? 4.171 23.391 11.963 1.00 81.50 571 SER A CA 1
ATOM 4259 C C . SER A 1 571 ? 3.040 24.411 11.829 1.00 81.50 571 SER A C 1
ATOM 4261 O O . SER A 1 571 ? 2.860 25.308 12.661 1.00 81.50 571 SER A O 1
ATOM 4263 N N . GLN A 1 572 ? 2.245 24.273 10.770 1.00 83.50 572 GLN A N 1
ATOM 4264 C CA . GLN A 1 572 ? 1.036 25.061 10.555 1.00 83.50 572 GLN A CA 1
ATOM 4265 C C . GLN A 1 572 ? -0.158 24.366 11.203 1.00 83.50 572 GLN A C 1
ATOM 4267 O O . GLN A 1 572 ? -0.901 23.639 10.557 1.00 83.50 572 GLN A O 1
ATOM 4272 N N . CYS A 1 573 ? -0.346 24.614 12.494 1.00 86.06 573 CYS A N 1
ATOM 4273 C CA . CYS A 1 573 ? -1.454 24.036 13.246 1.00 86.06 573 CYS A CA 1
ATOM 4274 C C . CYS A 1 573 ? -2.660 24.984 13.322 1.00 86.06 573 CYS A C 1
ATOM 4276 O O . CYS A 1 573 ? -2.484 26.212 13.368 1.00 86.06 573 CYS A O 1
ATOM 4278 N N . PRO A 1 574 ? -3.894 24.453 13.407 1.00 87.38 574 PRO A N 1
ATOM 4279 C CA . PRO A 1 574 ? -5.057 25.271 13.718 1.00 87.38 574 PRO A CA 1
ATOM 4280 C C . PRO A 1 574 ? -4.866 25.976 15.067 1.00 87.38 574 PRO A C 1
ATOM 4282 O O . PRO A 1 574 ? -4.349 25.409 16.025 1.00 87.38 574 PRO A O 1
ATOM 4285 N N . ALA A 1 575 ? -5.306 27.234 15.165 1.00 79.44 575 ALA A N 1
ATOM 4286 C CA . ALA A 1 575 ? -5.124 28.037 16.382 1.00 79.44 575 ALA A CA 1
ATOM 4287 C C . ALA A 1 575 ? -5.877 27.479 17.609 1.00 79.44 575 ALA A C 1
ATOM 4289 O O . ALA A 1 575 ? -5.552 27.816 18.746 1.00 79.44 575 ALA A O 1
ATOM 4290 N N . SER A 1 576 ? -6.917 26.684 17.368 1.00 82.50 576 SER A N 1
ATOM 4291 C CA . SER A 1 576 ? -7.683 25.916 18.350 1.00 82.50 576 SER A CA 1
ATOM 4292 C C . SER A 1 576 ? -8.477 24.855 17.601 1.00 82.50 576 SER A C 1
ATOM 4294 O O . SER A 1 576 ? -8.937 25.137 16.492 1.00 82.50 576 SER A O 1
ATOM 4296 N N . LEU A 1 577 ? -8.735 23.716 18.232 1.00 91.94 577 LEU A N 1
ATOM 4297 C CA . LEU A 1 577 ? -9.516 22.634 17.642 1.00 91.94 577 LEU A CA 1
ATOM 4298 C C . LEU A 1 577 ? -10.621 22.224 18.613 1.00 91.94 577 LEU A C 1
ATOM 4300 O O . LEU A 1 577 ? -10.319 21.782 19.710 1.00 91.94 577 LEU A O 1
ATOM 4304 N N . GLY A 1 578 ? -11.891 22.493 18.293 1.00 91.06 578 GLY A N 1
ATOM 4305 C CA . GLY A 1 578 ? -13.023 22.182 19.185 1.00 91.06 578 GLY A CA 1
ATOM 4306 C C . GLY A 1 578 ? -12.947 22.778 20.604 1.00 91.06 578 GLY A C 1
ATOM 4307 O O . GLY A 1 578 ? -13.678 22.356 21.490 1.00 91.06 578 GLY A O 1
ATOM 4308 N N . GLY A 1 579 ? -12.067 23.751 20.865 1.00 92.38 579 GLY A N 1
ATOM 4309 C CA . GLY A 1 579 ? -11.789 24.279 22.210 1.00 92.38 579 GLY A CA 1
ATOM 4310 C C . GLY A 1 579 ? -10.597 23.637 22.935 1.00 92.38 579 GLY A C 1
ATOM 4311 O O . GLY A 1 579 ? -10.161 24.197 23.943 1.00 92.38 579 GLY A O 1
ATOM 4312 N N . ALA A 1 580 ? -10.024 22.554 22.402 1.00 94.19 580 ALA A N 1
ATOM 4313 C CA . ALA A 1 580 ? -8.765 21.989 22.873 1.00 94.19 580 ALA A CA 1
ATOM 4314 C C . ALA A 1 580 ? -7.578 22.909 22.548 1.00 94.19 580 ALA A C 1
ATOM 4316 O O . ALA A 1 580 ? -7.627 23.761 21.647 1.00 94.19 580 ALA A O 1
ATOM 4317 N N . THR A 1 581 ? -6.506 22.738 23.321 1.00 94.19 581 THR A N 1
ATOM 4318 C CA . THR A 1 581 ? -5.247 23.456 23.123 1.00 94.19 581 THR A CA 1
ATOM 4319 C C . THR A 1 581 ? -4.459 22.765 22.026 1.00 94.19 581 THR A C 1
ATOM 4321 O O . THR A 1 581 ? -4.282 21.554 22.076 1.00 94.19 581 THR A O 1
ATOM 4324 N N . VAL A 1 582 ? -3.977 23.550 21.064 1.00 95.31 582 VAL A N 1
ATOM 4325 C CA . VAL A 1 582 ? -3.122 23.069 19.979 1.00 95.31 582 VAL A CA 1
ATOM 4326 C C . VAL A 1 582 ? -1.798 23.820 20.035 1.00 95.31 582 VAL A C 1
ATOM 4328 O O . VAL A 1 582 ? -1.785 25.057 20.086 1.00 95.31 582 VAL A O 1
ATOM 4331 N N . ARG A 1 583 ? -0.684 23.089 20.034 1.00 94.06 583 ARG A N 1
ATOM 4332 C CA . ARG A 1 583 ? 0.671 23.641 19.975 1.00 94.06 583 ARG A CA 1
ATOM 4333 C C . ARG A 1 583 ? 1.367 23.128 18.720 1.00 94.06 583 ARG A C 1
ATOM 4335 O O . ARG A 1 583 ? 1.446 21.933 18.485 1.00 94.06 583 ARG A O 1
ATOM 4342 N N . ALA A 1 584 ? 1.896 24.054 17.924 1.00 91.69 584 ALA A N 1
ATOM 4343 C CA . ALA A 1 584 ? 2.756 23.695 16.807 1.00 91.69 584 ALA A CA 1
ATOM 4344 C C . ALA A 1 584 ? 4.110 23.207 17.319 1.00 91.69 584 ALA A C 1
ATOM 4346 O O . ALA A 1 584 ? 4.780 23.937 18.059 1.00 91.69 584 ALA A O 1
ATOM 4347 N N . LEU A 1 585 ? 4.492 22.005 16.900 1.00 88.38 585 LEU A N 1
ATOM 4348 C CA . LEU A 1 585 ? 5.842 21.480 17.049 1.00 88.38 585 LEU A CA 1
ATOM 4349 C C . LEU A 1 585 ? 6.645 21.754 15.775 1.00 88.38 585 LEU A C 1
ATOM 4351 O O . LEU A 1 585 ? 6.123 22.318 14.805 1.00 88.38 585 LEU A O 1
ATOM 4355 N N . ASP A 1 586 ? 7.924 21.398 15.781 1.00 82.38 586 ASP A N 1
ATOM 4356 C CA . ASP A 1 586 ? 8.706 21.420 14.551 1.00 82.38 586 ASP A CA 1
ATOM 4357 C C . ASP A 1 586 ? 8.172 20.344 13.600 1.00 82.38 586 ASP A C 1
ATOM 4359 O O . ASP A 1 586 ? 7.790 19.254 14.024 1.00 82.38 586 ASP A O 1
ATOM 4363 N N . LYS A 1 587 ? 8.103 20.679 12.313 1.00 70.44 587 LYS A N 1
ATOM 4364 C CA . LYS A 1 587 ? 7.714 19.738 11.268 1.00 70.44 587 LYS A CA 1
ATOM 4365 C C . LYS A 1 587 ? 8.631 18.519 11.299 1.00 70.44 587 LYS A C 1
ATOM 4367 O O . LYS A 1 587 ? 9.850 18.672 11.397 1.00 70.44 587 LYS A O 1
ATOM 4372 N N . ASN A 1 588 ? 8.053 17.334 11.149 1.00 63.34 588 ASN A N 1
ATOM 4373 C CA . ASN A 1 588 ? 8.793 16.086 11.022 1.00 63.34 588 ASN A CA 1
ATOM 4374 C C . ASN A 1 588 ? 8.715 15.632 9.567 1.00 63.34 588 ASN A C 1
ATOM 4376 O O . ASN A 1 588 ? 7.618 15.485 9.032 1.00 63.34 588 ASN A O 1
ATOM 4380 N N . SER A 1 589 ? 9.863 15.476 8.905 1.00 58.28 589 SER A N 1
ATOM 4381 C CA . SER A 1 589 ? 9.913 15.058 7.494 1.00 58.28 589 SER A CA 1
ATOM 4382 C C . SER A 1 589 ? 9.026 15.908 6.564 1.00 58.28 589 SER A C 1
ATOM 4384 O O . SER A 1 589 ? 8.349 15.394 5.684 1.00 58.28 589 SER A O 1
ATOM 4386 N N . GLY A 1 590 ? 8.954 17.222 6.810 1.00 55.78 590 GLY A N 1
ATOM 4387 C CA . GLY A 1 590 ? 8.116 18.155 6.045 1.00 55.78 590 GLY A CA 1
ATOM 4388 C C . GLY A 1 590 ? 6.627 18.185 6.430 1.00 55.78 590 GLY A C 1
ATOM 4389 O O . GLY A 1 590 ? 5.952 19.171 6.103 1.00 55.78 590 GLY A O 1
ATOM 4390 N N . ARG A 1 591 ? 6.125 17.196 7.186 1.00 61.81 591 ARG A N 1
ATOM 4391 C CA . ARG A 1 591 ? 4.740 17.155 7.681 1.00 61.81 591 ARG A CA 1
ATOM 4392 C C . ARG A 1 591 ? 4.527 18.057 8.885 1.00 61.81 591 ARG A C 1
ATOM 4394 O O . ARG A 1 591 ? 5.417 18.258 9.712 1.00 61.81 591 ARG A O 1
ATOM 4401 N N . ASN A 1 592 ? 3.319 18.606 8.983 1.00 74.56 592 ASN A N 1
ATOM 4402 C CA . ASN A 1 592 ? 2.904 19.347 10.165 1.00 74.56 592 ASN A CA 1
ATOM 4403 C C . ASN A 1 592 ? 2.750 18.382 11.340 1.00 74.56 592 ASN A C 1
ATOM 4405 O O . ASN A 1 592 ? 2.064 17.375 11.219 1.00 74.56 592 ASN A O 1
ATOM 4409 N N . VAL A 1 593 ? 3.340 18.738 12.475 1.00 86.06 593 VAL A N 1
ATOM 4410 C CA . VAL A 1 593 ? 3.181 18.036 13.745 1.00 86.06 593 VAL A CA 1
ATOM 4411 C C . VAL A 1 593 ? 2.500 18.973 14.736 1.00 86.06 593 VAL A C 1
ATOM 4413 O O . VAL A 1 593 ? 3.008 20.059 15.053 1.00 86.06 593 VAL A O 1
ATOM 4416 N N . CYS A 1 594 ? 1.323 18.571 15.202 1.00 91.69 594 CYS A N 1
ATOM 4417 C CA . CYS A 1 594 ? 0.497 19.368 16.095 1.00 91.69 594 CYS A CA 1
ATOM 4418 C C . CYS A 1 594 ? 0.219 18.607 17.384 1.00 91.69 594 CYS A C 1
ATOM 4420 O O . CYS A 1 594 ? -0.445 17.576 17.383 1.00 91.69 594 CYS A O 1
ATOM 4422 N N . GLU A 1 595 ? 0.682 19.167 18.494 1.00 95.00 595 GLU A N 1
ATOM 4423 C CA . GLU A 1 595 ? 0.403 18.637 19.819 1.00 95.00 595 GLU A CA 1
ATOM 4424 C C . GLU A 1 595 ? -0.970 19.115 20.313 1.00 95.00 595 GLU A C 1
ATOM 4426 O O . GLU A 1 595 ? -1.308 20.301 20.184 1.00 95.00 595 GLU A O 1
ATOM 4431 N N . LEU A 1 596 ? -1.758 18.205 20.880 1.00 95.50 596 LEU A N 1
ATOM 4432 C CA . LEU A 1 596 ? -3.164 18.371 21.220 1.00 95.50 596 LEU A CA 1
ATOM 4433 C C . LEU A 1 596 ? -3.434 17.951 22.672 1.00 95.50 596 LEU A C 1
ATOM 4435 O O . LEU A 1 596 ? -3.095 16.850 23.094 1.00 95.50 596 LEU A O 1
ATOM 4439 N N . SER A 1 597 ? -4.108 18.816 23.433 1.00 93.69 597 SER A N 1
ATOM 4440 C CA . SER A 1 597 ? -4.459 18.528 24.830 1.00 93.69 597 SER A CA 1
ATOM 4441 C C . SER A 1 597 ? -5.725 19.238 25.312 1.00 93.69 597 SER A C 1
ATOM 4443 O O . SER A 1 597 ? -6.118 20.307 24.824 1.00 93.69 597 SER A O 1
ATOM 4445 N N . GLY A 1 598 ? -6.355 18.676 26.344 1.00 94.81 598 GLY A N 1
ATOM 4446 C CA . GLY A 1 598 ? -7.472 19.289 27.059 1.00 94.81 598 GLY A CA 1
ATOM 4447 C C . GLY A 1 598 ? -8.848 18.828 26.580 1.00 94.81 598 GLY A C 1
ATOM 4448 O O . GLY A 1 598 ? -9.052 17.663 26.266 1.00 94.81 598 GLY A O 1
ATOM 4449 N N . LEU A 1 599 ? -9.825 19.737 26.604 1.00 97.38 599 LEU A N 1
ATOM 4450 C CA . LEU A 1 599 ? -11.243 19.431 26.388 1.00 97.38 599 LEU A CA 1
ATOM 4451 C C . LEU A 1 599 ? -11.723 19.928 25.020 1.00 97.38 599 LEU A C 1
ATOM 4453 O O . LEU A 1 599 ? -11.647 21.126 24.736 1.00 97.38 599 LEU A O 1
ATOM 4457 N N . LEU A 1 600 ? -12.332 19.037 24.241 1.00 97.94 600 LEU A N 1
ATOM 4458 C CA . LEU A 1 600 ? -13.180 19.398 23.110 1.00 97.94 600 LEU A CA 1
ATOM 4459 C C . LEU A 1 600 ? -14.584 19.739 23.623 1.00 97.94 600 LEU A C 1
ATOM 4461 O O . LEU A 1 600 ? -15.309 18.885 24.117 1.00 97.94 600 LEU A O 1
ATOM 4465 N N . SER A 1 601 ? -14.955 21.010 23.513 1.00 97.31 601 SER A N 1
ATOM 4466 C CA . SER A 1 601 ? -16.268 21.565 23.883 1.00 97.31 601 SER A CA 1
ATOM 4467 C C . SER A 1 601 ? -17.139 21.917 22.669 1.00 97.31 601 SER A C 1
ATOM 4469 O O . SER A 1 601 ? -18.273 22.369 22.825 1.00 97.31 601 SER A O 1
ATOM 4471 N N . ALA A 1 602 ? -16.620 21.707 21.459 1.00 97.81 602 ALA A N 1
ATOM 4472 C CA . ALA A 1 602 ? -17.341 21.740 20.191 1.00 97.81 602 ALA A CA 1
ATOM 4473 C C . ALA A 1 602 ? -16.774 20.665 19.251 1.00 97.81 602 ALA A C 1
ATOM 4475 O O . ALA A 1 602 ? -15.661 20.188 19.482 1.00 97.81 602 ALA A O 1
ATOM 4476 N N . ASP A 1 603 ? -17.521 20.331 18.195 1.00 97.62 603 ASP A N 1
ATOM 4477 C CA . ASP A 1 603 ? -17.091 19.360 17.185 1.00 97.62 603 ASP A CA 1
ATOM 4478 C C . ASP A 1 603 ? -15.717 19.720 16.601 1.00 97.62 603 ASP A C 1
ATOM 4480 O O . ASP A 1 603 ? -15.379 20.899 16.416 1.00 97.62 603 ASP A O 1
ATOM 4484 N N . ALA A 1 604 ? -14.925 18.690 16.324 1.00 96.81 604 ALA A N 1
ATOM 4485 C CA . ALA A 1 604 ? -13.560 18.807 15.838 1.00 96.81 604 ALA A CA 1
ATOM 4486 C C . ALA A 1 604 ? -13.246 17.715 14.817 1.00 96.81 604 ALA A C 1
ATOM 4488 O O . ALA A 1 604 ? -13.786 16.616 14.898 1.00 96.81 604 ALA A O 1
ATOM 4489 N N . THR A 1 605 ? -12.326 18.024 13.906 1.00 93.81 605 THR A N 1
ATOM 4490 C CA . THR A 1 605 ? -11.835 17.088 12.893 1.00 93.81 605 THR A CA 1
ATOM 4491 C C . THR A 1 605 ? -10.316 16.994 12.988 1.00 93.81 605 THR A C 1
ATOM 4493 O O . THR A 1 605 ? -9.646 18.027 12.922 1.00 93.81 605 THR A O 1
ATOM 4496 N N . LEU A 1 606 ? -9.785 15.783 13.165 1.00 89.06 606 LEU A N 1
ATOM 4497 C CA . LEU A 1 606 ? -8.364 15.484 12.972 1.00 89.06 606 LEU A CA 1
ATOM 4498 C C . LEU A 1 606 ? -8.174 15.068 11.516 1.00 89.06 606 LEU A C 1
ATOM 4500 O O . LEU A 1 606 ? -8.795 14.105 11.071 1.00 89.06 606 LEU A O 1
ATOM 4504 N N . THR A 1 607 ? -7.355 15.814 10.785 1.00 78.44 607 THR A N 1
ATOM 4505 C CA . THR A 1 607 ? -7.120 15.601 9.355 1.00 78.44 607 THR A CA 1
ATOM 4506 C C . THR A 1 607 ? -5.917 14.689 9.120 1.00 78.44 607 THR A C 1
ATOM 4508 O O . THR A 1 607 ? -5.086 14.498 10.015 1.00 78.44 607 THR A O 1
ATOM 4511 N N . GLY A 1 608 ? -5.836 14.081 7.935 1.00 67.44 608 GLY A N 1
ATOM 4512 C CA . GLY A 1 608 ? -4.761 13.145 7.569 1.00 67.44 608 GLY A CA 1
ATOM 4513 C C . GLY A 1 608 ? -3.425 13.797 7.181 1.00 67.44 608 GLY A C 1
ATOM 4514 O O . GLY A 1 608 ? -2.416 13.106 7.100 1.00 67.44 608 GLY A O 1
ATOM 4515 N N . ASP A 1 609 ? -3.401 15.112 6.943 1.00 65.56 609 ASP A N 1
ATOM 4516 C CA . ASP A 1 609 ? -2.219 15.894 6.537 1.00 65.56 609 ASP A CA 1
ATOM 4517 C C . ASP A 1 609 ? -1.358 16.388 7.720 1.00 65.56 609 ASP A C 1
ATOM 4519 O O . ASP A 1 609 ? -0.315 17.024 7.526 1.00 65.56 609 ASP A O 1
ATOM 4523 N N . ILE A 1 610 ? -1.794 16.110 8.951 1.00 75.50 610 ILE A N 1
ATOM 4524 C CA . ILE A 1 610 ? -1.134 16.501 10.198 1.00 75.50 610 ILE A CA 1
ATOM 4525 C C . ILE A 1 610 ? -0.857 15.245 11.032 1.00 75.50 610 ILE A C 1
ATOM 4527 O O . ILE A 1 610 ? -1.755 14.436 11.260 1.00 75.50 610 ILE A O 1
ATOM 4531 N N . ASP A 1 611 ? 0.369 15.124 11.540 1.00 80.56 611 ASP A N 1
ATOM 4532 C CA . ASP A 1 611 ? 0.699 14.177 12.603 1.00 80.56 611 ASP A CA 1
ATOM 4533 C C . ASP A 1 611 ? 0.277 14.785 13.945 1.00 80.56 611 ASP A C 1
ATOM 4535 O O . ASP A 1 611 ? 0.761 15.847 14.359 1.00 80.56 611 ASP A O 1
ATOM 4539 N N . TRP A 1 612 ? -0.665 14.134 14.618 1.00 93.00 612 TRP A N 1
ATOM 4540 C CA . TRP A 1 612 ? -1.211 14.615 15.880 1.00 93.00 612 TRP A CA 1
ATOM 4541 C C . TRP A 1 612 ? -0.483 13.951 17.039 1.00 93.00 612 TRP A C 1
ATOM 4543 O O . TRP A 1 612 ? -0.455 12.731 17.131 1.00 93.00 612 TRP A O 1
ATOM 4553 N N . GLN A 1 613 ? 0.075 14.746 17.946 1.00 95.19 613 GLN A N 1
ATOM 4554 C CA . GLN A 1 613 ? 0.673 14.231 19.178 1.00 95.19 613 GLN A CA 1
ATOM 4555 C C . GLN A 1 613 ? -0.240 14.571 20.348 1.00 95.19 613 GLN A C 1
ATOM 4557 O O . GLN A 1 613 ? -0.697 15.708 20.467 1.00 95.19 613 GLN A O 1
ATOM 4562 N N . LEU A 1 614 ? -0.563 13.602 21.188 1.00 96.62 614 LEU A N 1
ATOM 4563 C CA . LEU A 1 614 ? -1.258 13.870 22.437 1.00 96.62 614 LEU A CA 1
ATOM 4564 C C . LEU A 1 614 ? -0.280 14.479 23.451 1.00 96.62 614 LEU A C 1
ATOM 4566 O O . LEU A 1 614 ? 0.926 14.330 23.338 1.00 96.62 614 LEU A O 1
ATOM 4570 N N . GLU A 1 615 ? -0.821 15.236 24.401 1.00 94.81 615 GLU A N 1
ATOM 4571 C CA . GLU A 1 615 ? -0.087 15.708 25.579 1.00 94.81 615 GLU A CA 1
ATOM 4572 C C . GLU A 1 615 ? -1.054 15.675 26.771 1.00 94.81 615 GLU A C 1
ATOM 4574 O O . GLU A 1 615 ? -1.953 16.512 26.940 1.00 94.81 615 GLU A O 1
ATOM 4579 N N . GLY A 1 616 ? -0.914 14.644 27.589 1.00 94.94 616 GLY A N 1
ATOM 4580 C CA . GLY A 1 616 ? -1.848 14.231 28.619 1.00 94.94 616 GLY A CA 1
ATOM 4581 C C . GLY A 1 616 ? -3.219 13.811 28.073 1.00 94.94 616 GLY A C 1
ATOM 4582 O O . GLY A 1 616 ? -3.366 13.103 27.080 1.00 94.94 616 GLY A O 1
ATOM 4583 N N . LEU A 1 617 ? -4.273 14.227 28.781 1.00 95.56 617 LEU A N 1
ATOM 4584 C CA . LEU A 1 617 ? -5.653 13.882 28.439 1.00 95.56 617 LEU A CA 1
ATOM 4585 C C . LEU A 1 617 ? -6.176 14.744 27.283 1.00 95.56 617 LEU A C 1
ATOM 4587 O O . LEU A 1 617 ? -6.281 15.971 27.420 1.00 95.56 617 LEU A O 1
ATOM 4591 N N . LEU A 1 618 ? -6.661 14.081 26.235 1.00 97.56 618 LEU A N 1
ATOM 4592 C CA . LEU A 1 618 ? -7.630 14.639 25.296 1.00 97.56 618 LEU A CA 1
ATOM 4593 C C . LEU A 1 618 ? -9.032 14.103 25.610 1.00 97.56 618 LEU A C 1
ATOM 4595 O O . LEU A 1 618 ? -9.322 12.924 25.413 1.00 97.56 618 LEU A O 1
ATOM 4599 N N . GLN A 1 619 ? -9.920 14.975 26.084 1.00 98.06 619 GLN A N 1
ATOM 4600 C CA . GLN A 1 619 ? -11.302 14.625 26.404 1.00 98.06 619 GLN A CA 1
ATOM 4601 C C . GLN A 1 619 ? -12.267 15.132 25.325 1.00 98.06 619 GLN A C 1
ATOM 4603 O O . GLN A 1 619 ? -12.341 16.336 25.071 1.00 98.06 619 GLN A O 1
ATOM 4608 N N . VAL A 1 620 ? -13.047 14.228 24.733 1.00 98.44 620 VAL A N 1
ATOM 4609 C CA . VAL A 1 620 ? -14.114 14.537 23.774 1.00 98.44 620 VAL A CA 1
ATOM 4610 C C . VAL A 1 620 ? -15.420 14.765 24.531 1.00 98.44 620 VAL A C 1
ATOM 4612 O O . VAL A 1 620 ? -16.043 13.815 25.007 1.00 98.44 620 VAL A O 1
ATOM 4615 N N . GLY A 1 621 ? -15.813 16.033 24.652 1.00 97.44 621 GLY A N 1
ATOM 4616 C CA . GLY A 1 621 ? -17.026 16.468 25.338 1.00 97.44 621 GLY A CA 1
ATOM 4617 C C . GLY A 1 621 ? -16.988 16.358 26.860 1.00 97.44 621 GLY A C 1
ATOM 4618 O O . GLY A 1 621 ? -16.021 15.904 27.474 1.00 97.44 621 GLY A O 1
ATOM 4619 N N . ASP A 1 622 ? -18.052 16.837 27.494 1.00 95.25 622 ASP A N 1
ATOM 4620 C CA . ASP A 1 622 ? -18.249 16.834 28.944 1.00 95.25 622 ASP A CA 1
ATOM 4621 C C . ASP A 1 622 ? -19.747 16.801 29.299 1.00 95.25 622 ASP A C 1
ATOM 4623 O O . ASP A 1 622 ? -20.605 16.594 28.444 1.00 95.25 622 ASP A O 1
ATOM 4627 N N . ALA A 1 623 ? -20.084 16.996 30.577 1.00 92.06 623 ALA A N 1
ATOM 4628 C CA . ALA A 1 623 ? -21.472 16.982 31.040 1.00 92.06 623 ALA A CA 1
ATOM 4629 C C . ALA A 1 623 ? -22.322 18.139 30.477 1.00 92.06 623 ALA A C 1
ATOM 4631 O O . ALA A 1 623 ? -23.552 18.111 30.585 1.00 92.06 623 ALA A O 1
ATOM 4632 N N . GLU A 1 624 ? -21.688 19.176 29.928 1.00 93.50 624 GLU A N 1
ATOM 4633 C CA . GLU A 1 624 ? -22.339 20.348 29.361 1.00 93.50 624 GLU A CA 1
ATOM 4634 C C . GLU A 1 624 ? -22.367 20.336 27.824 1.00 93.50 624 GLU A C 1
ATOM 4636 O O . GLU A 1 624 ? -23.252 20.968 27.238 1.00 93.50 624 GLU A O 1
ATOM 4641 N N . ASN A 1 625 ? -21.427 19.639 27.181 1.00 94.94 625 ASN A N 1
ATOM 4642 C CA . ASN A 1 625 ? -21.188 19.656 25.744 1.00 94.94 625 ASN A CA 1
ATOM 4643 C C . ASN A 1 625 ? -21.013 18.225 25.215 1.00 94.94 625 ASN A C 1
ATOM 4645 O O . ASN A 1 625 ? -19.937 17.639 25.324 1.00 94.94 625 ASN A O 1
ATOM 4649 N N . ASN A 1 626 ? -22.059 17.702 24.577 1.00 95.44 626 ASN A N 1
ATOM 4650 C CA . ASN A 1 626 ? -21.968 16.492 23.763 1.00 95.44 626 ASN A CA 1
ATOM 4651 C C . ASN A 1 626 ? -21.470 16.888 22.370 1.00 95.44 626 ASN A C 1
ATOM 4653 O O . ASN A 1 626 ? -22.138 17.673 21.691 1.00 95.44 626 ASN A O 1
ATOM 4657 N N . VAL A 1 627 ? -20.307 16.381 21.968 1.00 98.06 627 VAL A N 1
ATOM 4658 C CA . VAL A 1 627 ? -19.624 16.782 20.724 1.00 98.06 627 VAL A CA 1
ATOM 4659 C C . VAL A 1 627 ? -19.123 15.568 19.956 1.00 98.06 627 VAL A C 1
ATOM 4661 O O . VAL A 1 627 ? -19.036 14.476 20.514 1.00 98.06 627 VAL A O 1
ATOM 4664 N N . THR A 1 628 ? -18.778 15.767 18.688 1.00 98.25 628 THR A N 1
ATOM 4665 C CA . THR A 1 628 ? -18.204 14.732 17.823 1.00 98.25 628 THR A CA 1
ATOM 4666 C C . THR A 1 628 ? -16.743 15.039 17.504 1.00 98.25 628 THR A C 1
ATOM 4668 O O . THR A 1 628 ? -16.421 16.139 17.050 1.00 98.25 628 THR A O 1
ATOM 4671 N N . LEU A 1 629 ? -15.864 14.062 17.731 1.00 98.56 629 LEU A N 1
ATOM 4672 C CA . LEU A 1 629 ? -14.512 14.041 17.179 1.00 98.56 629 LEU A CA 1
ATOM 4673 C C . LEU A 1 629 ? -14.515 13.189 15.910 1.00 98.56 629 LEU A C 1
ATOM 4675 O O . LEU A 1 629 ? -14.613 11.968 15.996 1.00 98.56 629 LEU A O 1
ATOM 4679 N N . THR A 1 630 ? -14.394 13.829 14.752 1.00 97.25 630 THR A N 1
ATOM 4680 C CA . THR A 1 630 ? -14.189 13.142 13.473 1.00 97.25 630 THR A CA 1
ATOM 4681 C C . THR A 1 630 ? -12.692 12.961 13.229 1.00 97.25 630 THR A C 1
ATOM 4683 O O . THR A 1 630 ? -11.917 13.897 13.422 1.00 97.25 630 THR A O 1
ATOM 4686 N N . ILE A 1 631 ? -12.272 11.773 12.808 1.00 90.88 631 ILE A N 1
ATOM 4687 C CA . ILE A 1 631 ? -10.883 11.459 12.460 1.00 90.88 631 ILE A CA 1
ATOM 4688 C C . ILE A 1 631 ? -10.881 10.961 11.016 1.00 90.88 631 ILE A C 1
ATOM 4690 O O . ILE A 1 631 ? -11.573 9.996 10.695 1.00 90.88 631 ILE A O 1
ATOM 4694 N N . GLU A 1 632 ? -10.170 11.660 10.137 1.00 79.94 632 GLU A N 1
ATOM 4695 C CA . GLU A 1 632 ? -10.118 11.339 8.710 1.00 79.94 632 GLU A CA 1
ATOM 4696 C C . GLU A 1 632 ? -9.212 10.130 8.419 1.00 79.94 632 GLU A C 1
ATOM 4698 O O . GLU A 1 632 ? -8.365 9.735 9.222 1.00 79.94 632 GLU A O 1
ATOM 4703 N N . SER A 1 633 ? -9.374 9.534 7.236 1.00 70.75 633 SER A N 1
ATOM 4704 C CA . SER A 1 633 ? -8.531 8.423 6.787 1.00 70.75 633 SER A CA 1
ATOM 4705 C C . SER A 1 633 ? -7.054 8.826 6.725 1.00 70.75 633 SER A C 1
ATOM 4707 O O . SER A 1 633 ? -6.723 9.901 6.214 1.00 70.75 633 SER A O 1
ATOM 4709 N N . GLY A 1 634 ? -6.159 7.943 7.165 1.00 64.12 634 GLY A N 1
ATOM 4710 C CA . GLY A 1 634 ? -4.710 8.157 7.149 1.00 64.12 634 GLY A CA 1
ATOM 4711 C C . GLY A 1 634 ? -4.181 9.031 8.286 1.00 64.12 634 GLY A C 1
ATOM 4712 O O . GLY A 1 634 ? -2.975 9.275 8.344 1.00 64.12 634 GLY A O 1
ATOM 4713 N N . THR A 1 635 ? -5.048 9.498 9.190 1.00 79.56 635 THR A N 1
ATOM 4714 C CA . THR A 1 635 ? -4.627 10.265 10.362 1.00 79.56 635 THR A CA 1
ATOM 4715 C C . THR A 1 635 ? -3.748 9.426 11.290 1.00 79.56 635 THR A C 1
ATOM 4717 O O . THR A 1 635 ? -4.087 8.295 11.652 1.00 79.56 635 THR A O 1
ATOM 4720 N N . ARG A 1 636 ? -2.625 10.020 11.709 1.00 82.88 636 ARG A N 1
ATOM 4721 C CA . ARG A 1 636 ? -1.694 9.466 12.696 1.00 82.88 636 ARG A CA 1
ATOM 4722 C C . ARG A 1 636 ? -1.811 10.243 13.998 1.00 82.88 636 ARG A C 1
ATOM 4724 O O . ARG A 1 636 ? -1.747 11.473 13.999 1.00 82.88 636 ARG A O 1
ATOM 4731 N N . ILE A 1 637 ? -2.001 9.509 15.084 1.00 93.62 637 ILE A N 1
ATOM 4732 C CA . ILE A 1 637 ? -2.086 10.021 16.446 1.00 93.62 637 ILE A CA 1
ATOM 4733 C C . ILE A 1 637 ? -1.039 9.271 17.261 1.00 93.62 637 ILE A C 1
ATOM 4735 O O . ILE A 1 637 ? -1.110 8.050 17.360 1.00 93.62 637 ILE A O 1
ATOM 4739 N N . SER A 1 638 ? -0.086 9.985 17.842 1.00 93.31 638 SER A N 1
ATOM 4740 C CA . SER A 1 638 ? 0.896 9.400 18.750 1.00 93.31 638 SER A CA 1
ATOM 4741 C C . SER A 1 638 ? 0.695 9.912 20.170 1.00 93.31 638 SER A C 1
ATOM 4743 O O . SER A 1 638 ? 0.204 11.025 20.373 1.00 93.31 638 SER A O 1
ATOM 4745 N N . GLY A 1 639 ? 1.082 9.114 21.155 1.00 94.00 639 GLY A N 1
ATOM 4746 C CA . GLY A 1 639 ? 1.181 9.546 22.545 1.00 94.00 639 GLY A CA 1
ATOM 4747 C C . GLY A 1 639 ? 2.357 8.884 23.246 1.00 94.00 639 GLY A C 1
ATOM 4748 O O . GLY A 1 639 ? 2.900 7.900 22.752 1.00 94.00 639 GLY A O 1
ATOM 4749 N N . ASP A 1 640 ? 2.720 9.403 24.410 1.00 91.44 640 ASP A N 1
ATOM 4750 C CA . ASP A 1 640 ? 3.789 8.871 25.241 1.00 91.44 640 ASP A CA 1
ATOM 4751 C C . ASP A 1 640 ? 3.369 8.712 26.721 1.00 91.44 640 ASP A C 1
ATOM 4753 O O . ASP A 1 640 ? 2.201 8.842 27.132 1.00 91.44 640 ASP A O 1
ATOM 4757 N N . ASN A 1 641 ? 4.345 8.336 27.548 1.00 90.25 641 ASN A N 1
ATOM 4758 C CA . ASN A 1 641 ? 4.226 8.277 29.001 1.00 90.25 641 ASN A CA 1
ATOM 4759 C C . ASN A 1 641 ? 5.352 9.047 29.714 1.00 90.25 641 ASN A C 1
ATOM 4761 O O . ASN A 1 641 ? 5.649 8.793 30.893 1.00 90.25 641 ASN A O 1
ATOM 4765 N N . ILE A 1 642 ? 5.977 9.993 29.015 1.00 81.69 642 ILE A N 1
ATOM 4766 C CA . ILE A 1 642 ? 7.082 10.814 29.486 1.00 81.69 642 ILE A CA 1
ATOM 4767 C C . ILE A 1 642 ? 6.474 12.055 30.155 1.00 81.69 642 ILE A C 1
ATOM 4769 O O . ILE A 1 642 ? 5.977 12.965 29.520 1.00 81.69 642 ILE A O 1
ATOM 4773 N N . ASP A 1 643 ? 6.529 12.096 31.489 1.00 85.25 643 ASP A N 1
ATOM 4774 C CA . ASP A 1 643 ? 5.902 13.094 32.381 1.00 85.25 643 ASP A CA 1
ATOM 4775 C C . ASP A 1 643 ? 4.429 12.825 32.728 1.00 85.25 643 ASP A C 1
ATOM 4777 O O . ASP A 1 643 ? 4.124 12.586 33.908 1.00 85.25 643 ASP A O 1
ATOM 4781 N N . THR A 1 644 ? 3.518 12.855 31.754 1.00 89.19 644 THR A N 1
ATOM 4782 C CA . THR A 1 644 ? 2.104 12.492 31.949 1.00 89.19 644 THR A CA 1
ATOM 4783 C C . THR A 1 644 ? 1.664 11.483 30.913 1.00 89.19 644 THR A C 1
ATOM 4785 O O . THR A 1 644 ? 1.974 11.638 29.753 1.00 89.19 644 THR A O 1
ATOM 4788 N N . THR A 1 645 ? 0.914 10.465 31.333 1.00 95.38 645 THR A N 1
ATOM 4789 C CA . THR A 1 645 ? 0.371 9.479 30.398 1.00 95.38 645 THR A CA 1
ATOM 4790 C C . THR A 1 645 ? -0.648 10.118 29.469 1.00 95.38 645 THR A C 1
ATOM 4792 O O . THR A 1 645 ? -1.649 10.668 29.945 1.00 95.38 645 THR A O 1
ATOM 4795 N N . ASP A 1 646 ? -0.412 9.966 28.174 1.00 97.75 646 ASP A N 1
ATOM 4796 C CA . ASP A 1 646 ? -1.299 10.425 27.117 1.00 97.75 646 ASP A CA 1
ATOM 4797 C C . ASP A 1 646 ? -2.445 9.448 26.891 1.00 97.75 646 ASP A C 1
ATOM 4799 O O . ASP A 1 646 ? -2.239 8.238 26.874 1.00 97.75 646 ASP A O 1
ATOM 4803 N N . TYR A 1 647 ? -3.672 9.940 26.733 1.00 97.56 647 TYR A N 1
ATOM 4804 C CA . TYR A 1 647 ? -4.823 9.089 26.409 1.00 97.56 647 TYR A CA 1
ATOM 4805 C C . TYR A 1 647 ? -5.998 9.895 25.862 1.00 97.56 647 TYR A C 1
ATOM 4807 O O . TYR A 1 647 ? -6.161 11.088 26.148 1.00 97.56 647 TYR A O 1
ATOM 4815 N N . LEU A 1 648 ? -6.858 9.208 25.108 1.00 98.38 648 LEU A N 1
ATOM 4816 C CA . LEU A 1 648 ? -8.071 9.776 24.530 1.00 98.38 648 LEU A CA 1
ATOM 4817 C C . LEU A 1 648 ? -9.300 9.245 25.270 1.00 98.38 648 LEU A C 1
ATOM 4819 O O . LEU A 1 648 ? -9.508 8.037 25.359 1.00 98.38 648 LEU A O 1
ATOM 4823 N N . LEU A 1 649 ? -10.138 10.151 25.775 1.00 98.19 649 LEU A N 1
ATOM 4824 C CA . LEU A 1 649 ? -11.379 9.819 26.475 1.00 98.19 649 LEU A CA 1
ATOM 4825 C C . LEU A 1 649 ? -12.587 10.450 25.783 1.00 98.19 649 LEU A C 1
ATOM 4827 O O . LEU A 1 649 ? -12.725 11.670 25.768 1.00 98.19 649 LEU A O 1
ATOM 4831 N N . VAL A 1 650 ? -13.521 9.630 25.310 1.00 98.44 650 VAL A N 1
ATOM 4832 C CA . VAL A 1 650 ? -14.839 10.069 24.840 1.00 98.44 650 VAL A CA 1
ATOM 4833 C C . VAL A 1 650 ? -15.822 10.049 26.005 1.00 98.44 650 VAL A C 1
ATOM 4835 O O . VAL A 1 650 ? -16.093 8.996 26.585 1.00 98.44 650 VAL A O 1
ATOM 4838 N N . PHE A 1 651 ? -16.334 11.222 26.379 1.00 97.69 651 PHE A N 1
ATOM 4839 C CA . PHE A 1 651 ? -17.246 11.388 27.510 1.00 97.69 651 PHE A CA 1
ATOM 4840 C C . PHE A 1 651 ? -18.662 10.856 27.189 1.00 97.69 651 PHE A C 1
ATOM 4842 O O . PHE A 1 651 ? -19.100 10.989 26.044 1.00 97.69 651 PHE A O 1
ATOM 4849 N N . PRO A 1 652 ? -19.435 10.332 28.173 1.00 96.81 652 PRO A N 1
ATOM 4850 C CA . PRO A 1 652 ? -20.807 9.868 27.946 1.00 96.81 652 PRO A CA 1
ATOM 4851 C C . PRO A 1 652 ? -21.695 10.856 27.186 1.00 96.81 652 PRO A C 1
ATOM 4853 O O . PRO A 1 652 ? -21.922 11.983 27.635 1.00 96.81 652 PRO A O 1
ATOM 4856 N N . GLY A 1 653 ? -22.255 10.398 26.067 1.00 94.81 653 GLY A N 1
ATOM 4857 C CA . GLY A 1 653 ? -23.121 11.184 25.183 1.00 94.81 653 GLY A CA 1
ATOM 4858 C C . GLY A 1 653 ? -22.390 11.951 24.076 1.00 94.81 653 GLY A C 1
ATOM 4859 O O . GLY A 1 653 ? -23.056 12.492 23.196 1.00 94.81 653 GLY A O 1
ATOM 4860 N N . SER A 1 654 ? -21.055 11.986 24.100 1.00 98.25 654 SER A N 1
ATOM 4861 C CA . SER A 1 654 ? -20.223 12.440 22.977 1.00 98.25 654 SER A CA 1
ATOM 4862 C C . SER A 1 654 ? -19.908 11.288 22.022 1.00 98.25 654 SER A C 1
ATOM 4864 O O . SER A 1 654 ? -20.187 10.125 22.325 1.00 98.25 654 SER A O 1
ATOM 4866 N N . SER A 1 655 ? -19.349 11.635 20.867 1.00 98.25 655 SER A N 1
ATOM 4867 C CA . SER A 1 655 ? -19.148 10.734 19.735 1.00 98.25 655 SER A CA 1
ATOM 4868 C C . SER A 1 655 ? -17.701 10.786 19.243 1.00 98.25 655 SER A C 1
ATOM 4870 O O . SER A 1 655 ? -17.109 11.865 19.159 1.00 98.25 655 SER A O 1
ATOM 4872 N N . ILE A 1 656 ? -17.152 9.636 18.862 1.00 98.56 656 ILE A N 1
ATOM 4873 C CA . ILE A 1 656 ? -15.954 9.525 18.019 1.00 98.56 656 ILE A CA 1
ATOM 4874 C C . ILE A 1 656 ? -16.338 8.877 16.690 1.00 98.56 656 ILE A C 1
ATOM 4876 O O . ILE A 1 656 ? -17.078 7.898 16.680 1.00 98.56 656 ILE A O 1
ATOM 4880 N N . ASP A 1 657 ? -15.862 9.440 15.588 1.00 97.62 657 ASP A N 1
ATOM 4881 C CA . ASP A 1 657 ? -16.131 8.974 14.229 1.00 97.62 657 ASP A CA 1
ATOM 4882 C C . ASP A 1 657 ? -14.809 8.883 13.458 1.00 97.62 657 ASP A C 1
ATOM 4884 O O . ASP A 1 657 ? -14.346 9.870 12.882 1.00 97.62 657 ASP A O 1
ATOM 4888 N N . ALA A 1 658 ? -14.148 7.727 13.540 1.00 94.69 658 ALA A N 1
ATOM 4889 C CA . ALA A 1 658 ? -12.877 7.466 12.874 1.00 94.69 658 ALA A CA 1
ATOM 4890 C C . ALA A 1 658 ? -13.111 6.736 11.547 1.00 94.69 658 ALA A C 1
ATOM 4892 O O . ALA A 1 658 ? -13.505 5.572 11.536 1.00 94.69 658 ALA A O 1
ATOM 4893 N N . ASN A 1 659 ? -12.848 7.443 10.448 1.00 83.06 659 ASN A N 1
ATOM 4894 C CA . ASN A 1 659 ? -13.143 7.033 9.078 1.00 83.06 659 ASN A CA 1
ATOM 4895 C C . ASN A 1 659 ? -11.866 6.565 8.365 1.00 83.06 659 ASN A C 1
ATOM 4897 O O . ASN A 1 659 ? -11.432 7.172 7.384 1.00 83.06 659 ASN A O 1
ATOM 4901 N N . GLY A 1 660 ? -11.221 5.524 8.895 1.00 71.81 660 GLY A N 1
ATOM 4902 C CA . GLY A 1 660 ? -10.105 4.868 8.224 1.00 71.81 660 GLY A CA 1
ATOM 4903 C C . GLY A 1 660 ? -10.559 4.112 6.975 1.00 71.81 660 GLY A C 1
ATOM 4904 O O . GLY A 1 660 ? -11.742 3.885 6.739 1.00 71.81 660 GLY A O 1
ATOM 4905 N N . THR A 1 661 ? -9.593 3.686 6.170 1.00 66.69 661 THR A N 1
ATOM 4906 C CA . THR A 1 661 ? -9.820 2.747 5.061 1.00 66.69 661 THR A CA 1
ATOM 4907 C C . THR A 1 661 ? -8.730 1.680 5.086 1.00 66.69 661 THR A C 1
ATOM 4909 O O . THR A 1 661 ? -7.649 1.941 5.616 1.00 66.69 661 THR A O 1
ATOM 4912 N N . GLY A 1 662 ? -8.950 0.517 4.455 1.00 58.94 662 GLY A N 1
ATOM 4913 C CA . GLY A 1 662 ? -7.894 -0.503 4.280 1.00 58.94 662 GLY A CA 1
ATOM 4914 C C . GLY A 1 662 ? -6.611 0.068 3.655 1.00 58.94 662 GLY A C 1
ATOM 4915 O O . GLY A 1 662 ? -5.498 -0.385 3.893 1.00 58.94 662 GLY A O 1
ATOM 4916 N N . ALA A 1 663 ? -6.815 1.137 2.893 1.00 52.47 663 ALA A N 1
ATOM 4917 C CA . ALA A 1 663 ? -5.861 1.949 2.184 1.00 52.47 663 ALA A CA 1
ATOM 4918 C C . ALA A 1 663 ? -5.105 2.988 3.025 1.00 52.47 663 ALA A C 1
ATOM 4920 O O . ALA A 1 663 ? -3.947 3.295 2.776 1.00 52.47 663 ALA A O 1
ATOM 4921 N N . ARG A 1 664 ? -5.788 3.602 3.980 1.00 60.47 664 ARG A N 1
ATOM 4922 C CA . ARG A 1 664 ? -5.294 4.722 4.779 1.00 60.47 664 ARG A CA 1
ATOM 4923 C C . ARG A 1 664 ? -5.915 4.571 6.167 1.00 60.47 664 ARG A C 1
ATOM 4925 O O . ARG A 1 664 ? -6.893 5.266 6.471 1.00 60.47 664 ARG A O 1
ATOM 4932 N N . PRO A 1 665 ? -5.426 3.624 6.989 1.00 69.00 665 PRO A N 1
ATOM 4933 C CA . PRO A 1 665 ? -5.988 3.397 8.313 1.00 69.00 665 PRO A CA 1
ATOM 4934 C C . PRO A 1 665 ? -5.753 4.599 9.223 1.00 69.00 665 PRO A C 1
ATOM 4936 O O . PRO A 1 665 ? -4.796 5.356 9.042 1.00 69.00 665 PRO A O 1
ATOM 4939 N N . VAL A 1 666 ? -6.599 4.742 10.240 1.00 80.25 666 VAL A N 1
ATOM 4940 C CA . VAL A 1 666 ? -6.294 5.618 11.376 1.00 80.25 666 VAL A CA 1
ATOM 4941 C C . VAL A 1 666 ? -5.337 4.870 12.297 1.00 80.25 666 VAL A C 1
ATOM 4943 O O . VAL A 1 666 ? -5.640 3.759 12.735 1.00 80.25 666 VAL A O 1
ATOM 4946 N N . ARG A 1 667 ? -4.184 5.468 12.605 1.00 85.94 667 ARG A N 1
ATOM 4947 C CA . ARG A 1 667 ? -3.179 4.861 13.490 1.00 85.94 667 ARG A CA 1
ATOM 4948 C C . ARG A 1 667 ? -3.064 5.655 14.786 1.00 85.94 667 ARG A C 1
ATOM 4950 O O . ARG A 1 667 ? -2.778 6.847 14.745 1.00 85.94 667 ARG A O 1
ATOM 4957 N N . MET A 1 668 ? -3.294 4.982 15.910 1.00 94.44 668 MET A N 1
ATOM 4958 C CA . MET A 1 668 ? -3.069 5.475 17.269 1.00 94.44 668 MET A CA 1
ATOM 4959 C C . MET A 1 668 ? -1.951 4.638 17.909 1.00 94.44 668 MET A C 1
ATOM 4961 O O . MET A 1 668 ? -2.176 3.470 18.234 1.00 94.44 668 MET A O 1
ATOM 4965 N N . THR A 1 669 ? -0.746 5.191 18.038 1.00 90.38 669 THR A N 1
ATOM 4966 C CA . THR A 1 669 ? 0.479 4.450 18.419 1.00 90.38 669 THR A CA 1
ATOM 4967 C C . THR A 1 669 ? 1.303 5.212 19.460 1.00 90.38 669 THR A C 1
ATOM 4969 O O . THR A 1 669 ? 0.906 6.302 19.883 1.00 90.38 669 THR A O 1
ATOM 4972 N N . SER A 1 670 ? 2.446 4.659 19.878 1.00 89.62 670 SER A N 1
ATOM 4973 C CA . SER A 1 670 ? 3.459 5.458 20.572 1.00 89.62 670 SER A CA 1
ATOM 4974 C C . SER A 1 670 ? 4.121 6.474 19.622 1.00 89.62 670 SER A C 1
ATOM 4976 O O . SER A 1 670 ? 3.798 6.534 18.428 1.00 89.62 670 SER A O 1
ATOM 4978 N N . ASP A 1 671 ? 4.993 7.334 20.155 1.00 83.06 671 ASP A N 1
ATOM 4979 C CA . ASP A 1 671 ? 5.802 8.281 19.377 1.00 83.06 671 ASP A CA 1
ATOM 4980 C C . ASP A 1 671 ? 7.069 7.652 18.770 1.00 83.06 671 ASP A C 1
ATOM 4982 O O . ASP A 1 671 ? 7.855 8.354 18.119 1.00 83.06 671 ASP A O 1
ATOM 4986 N N . ASP A 1 672 ? 7.263 6.344 18.952 1.00 74.62 672 ASP A N 1
ATOM 4987 C CA . ASP A 1 672 ? 8.370 5.614 18.361 1.00 74.62 672 ASP A CA 1
ATOM 4988 C C . ASP A 1 672 ? 8.125 5.251 16.886 1.00 74.62 672 ASP A C 1
ATOM 4990 O O . ASP A 1 672 ? 7.048 5.439 16.314 1.00 74.62 672 ASP A O 1
ATOM 4994 N N . THR A 1 673 ? 9.190 4.802 16.224 1.00 65.19 673 THR A N 1
ATOM 4995 C CA . THR A 1 673 ? 9.163 4.455 14.799 1.00 65.19 673 THR A CA 1
ATOM 4996 C C . THR A 1 673 ? 9.016 2.961 14.532 1.00 65.19 673 THR A C 1
ATOM 4998 O O . THR A 1 673 ? 8.886 2.588 13.371 1.00 65.19 673 THR A O 1
ATOM 5001 N N . GLU A 1 674 ? 9.117 2.115 15.556 1.00 64.31 674 GLU A N 1
ATOM 5002 C CA . GLU A 1 674 ? 9.261 0.661 15.409 1.00 64.31 674 GLU A CA 1
ATOM 5003 C C . GLU A 1 674 ? 7.981 -0.092 15.816 1.00 64.31 674 GLU A C 1
ATOM 5005 O O . GLU A 1 674 ? 7.900 -1.290 15.573 1.00 64.31 674 GLU A O 1
ATOM 5010 N N . VAL A 1 675 ? 6.959 0.574 16.375 1.00 75.19 675 VAL A N 1
ATOM 5011 C CA . VAL A 1 675 ? 5.718 -0.051 16.888 1.00 75.19 675 VAL A CA 1
ATOM 5012 C C . VAL A 1 675 ? 6.045 -1.292 17.750 1.00 75.19 675 VAL A C 1
ATOM 5014 O O . VAL A 1 675 ? 5.370 -2.333 17.723 1.00 75.19 675 VAL A O 1
ATOM 5017 N N . GLU A 1 676 ? 7.154 -1.196 18.491 1.00 75.69 676 GLU A N 1
ATOM 5018 C CA . GLU A 1 676 ? 7.720 -2.229 19.341 1.00 75.69 676 GLU A CA 1
ATOM 5019 C C . GLU A 1 676 ? 7.702 -1.816 20.811 1.00 75.69 676 GLU A C 1
ATOM 5021 O O . GLU A 1 676 ? 8.679 -1.349 21.388 1.00 75.69 676 GLU A O 1
ATOM 5026 N N . GLY A 1 677 ? 6.641 -2.188 21.505 1.00 81.38 677 GLY A N 1
ATOM 5027 C CA . GLY A 1 677 ? 6.580 -1.914 22.928 1.00 81.38 677 GLY A CA 1
ATOM 5028 C C . GLY A 1 677 ? 5.251 -2.316 23.510 1.00 81.38 677 GLY A C 1
ATOM 5029 O O . GLY A 1 677 ? 4.423 -2.938 22.852 1.00 81.38 677 GLY A O 1
ATOM 5030 N N . ALA A 1 678 ? 5.058 -2.001 24.784 1.00 88.44 678 ALA A N 1
ATOM 5031 C CA . ALA A 1 678 ? 3.758 -2.098 25.422 1.00 88.44 678 ALA A CA 1
ATOM 5032 C C . ALA A 1 678 ? 3.686 -1.128 26.599 1.00 88.44 678 ALA A C 1
ATOM 5034 O O . ALA A 1 678 ? 4.612 -1.041 27.411 1.00 88.44 678 ALA A O 1
ATOM 5035 N N . GLY A 1 679 ? 2.547 -0.459 26.749 1.00 92.19 679 GLY A N 1
ATOM 5036 C CA . GLY A 1 679 ? 2.312 0.489 27.831 1.00 92.19 679 GLY A CA 1
ATOM 5037 C C . GLY A 1 679 ? 3.071 1.799 27.671 1.00 92.19 679 GLY A C 1
ATOM 5038 O O . GLY A 1 679 ? 3.485 2.397 28.666 1.00 92.19 679 GLY A O 1
ATOM 5039 N N . GLU A 1 680 ? 3.254 2.226 26.430 1.00 93.44 680 GLU A N 1
ATOM 5040 C CA . GLU A 1 680 ? 3.974 3.439 26.057 1.00 93.44 680 GLU A CA 1
ATOM 5041 C C . GLU A 1 680 ? 3.078 4.671 26.116 1.00 93.44 680 GLU A C 1
ATOM 5043 O O . GLU A 1 680 ? 3.548 5.736 26.482 1.00 93.44 680 GLU A O 1
ATOM 5048 N N . TRP A 1 681 ? 1.770 4.494 25.933 1.00 96.81 681 TRP A N 1
ATOM 5049 C CA . TRP A 1 681 ? 0.738 5.501 26.190 1.00 96.81 681 TRP A CA 1
ATOM 5050 C C . TRP A 1 681 ? -0.513 4.851 26.805 1.00 96.81 681 TRP A C 1
ATOM 5052 O O . TRP A 1 681 ? -0.556 3.646 27.064 1.00 96.81 681 TRP A O 1
ATOM 5062 N N . GLY A 1 682 ? -1.523 5.641 27.157 1.00 96.31 682 GLY A N 1
ATOM 5063 C CA . GLY A 1 682 ? -2.645 5.212 27.996 1.00 96.31 682 GLY A CA 1
ATOM 5064 C C . GLY A 1 682 ? -3.790 4.493 27.279 1.00 96.31 682 GLY A C 1
ATOM 5065 O O . GLY A 1 682 ? -4.477 3.719 27.937 1.00 96.31 682 GLY A O 1
ATOM 5066 N N . GLY A 1 683 ? -3.991 4.707 25.976 1.00 97.00 683 GLY A N 1
ATOM 5067 C CA . GLY A 1 683 ? -5.037 4.046 25.182 1.00 97.00 683 GLY A CA 1
ATOM 5068 C C . GLY A 1 683 ? -6.279 4.895 24.875 1.00 97.00 683 GLY A C 1
ATOM 5069 O O . GLY A 1 683 ? -6.350 6.097 25.157 1.00 97.00 683 GLY A O 1
ATOM 5070 N N . LEU A 1 684 ? -7.270 4.241 24.264 1.00 98.50 684 LEU A N 1
ATOM 5071 C CA . LEU A 1 684 ? -8.545 4.806 23.822 1.00 98.50 684 LEU A CA 1
ATOM 5072 C C . LEU A 1 684 ? -9.694 4.366 24.739 1.00 98.50 684 LEU A C 1
ATOM 5074 O O . LEU A 1 684 ? -9.975 3.177 24.888 1.00 98.50 684 LEU A O 1
ATOM 5078 N N . PHE A 1 685 ? -10.426 5.333 25.290 1.00 98.31 685 PHE A N 1
ATOM 5079 C CA . PHE A 1 685 ? -11.528 5.101 26.222 1.00 98.31 685 PHE A CA 1
ATOM 5080 C C . PHE A 1 685 ? -12.826 5.700 25.685 1.00 98.31 685 PHE A C 1
ATOM 5082 O O . PHE A 1 685 ? -12.938 6.917 25.550 1.00 98.31 685 PHE A O 1
ATOM 5089 N N . VAL A 1 686 ? -13.841 4.870 25.446 1.00 98.25 686 VAL A N 1
ATOM 5090 C CA . VAL A 1 686 ? -15.178 5.313 25.026 1.00 98.25 686 VAL A CA 1
ATOM 5091 C C . VAL A 1 686 ? -16.184 5.006 26.124 1.00 98.25 686 VAL A C 1
ATOM 5093 O O . VAL A 1 686 ? -16.454 3.845 26.440 1.00 98.25 686 VAL A O 1
ATOM 5096 N N . TYR A 1 687 ? -16.742 6.061 26.716 1.00 96.81 687 TYR A N 1
ATOM 5097 C CA . TYR A 1 687 ? -17.709 5.941 27.796 1.00 96.81 687 TYR A CA 1
ATOM 5098 C C . TYR A 1 687 ? -19.141 6.222 27.337 1.00 96.81 687 TYR A C 1
ATOM 5100 O O . TYR A 1 687 ? -19.417 7.117 26.539 1.00 96.81 687 TYR A O 1
ATOM 5108 N N . GLY A 1 688 ? -20.073 5.476 27.913 1.00 95.25 688 GLY A N 1
ATOM 5109 C CA . GLY A 1 688 ? -21.499 5.726 27.861 1.00 95.25 688 GLY A CA 1
ATOM 5110 C C . GLY A 1 688 ? -22.117 5.857 29.246 1.00 95.25 688 GLY A C 1
ATOM 5111 O O . GLY A 1 688 ? -21.421 5.912 30.260 1.00 95.25 688 GLY A O 1
ATOM 5112 N N . TYR A 1 689 ? -23.442 5.976 29.296 1.00 93.44 689 TYR A N 1
ATOM 5113 C CA . TYR A 1 689 ? -24.149 6.256 30.550 1.00 93.44 689 TYR A CA 1
ATOM 5114 C C . TYR A 1 689 ? -24.392 5.017 31.420 1.00 93.44 689 TYR A C 1
ATOM 5116 O O . TYR A 1 689 ? -24.639 5.157 32.621 1.00 93.44 689 TYR A O 1
ATOM 5124 N N . ASN A 1 690 ? -24.355 3.808 30.853 1.00 89.81 690 ASN A N 1
ATOM 5125 C CA . ASN A 1 690 ? -24.657 2.604 31.620 1.00 89.81 690 ASN A CA 1
ATOM 5126 C C . ASN A 1 690 ? -23.560 2.316 32.670 1.00 89.81 690 ASN A C 1
ATOM 5128 O O . ASN A 1 690 ? -22.371 2.446 32.404 1.00 89.81 690 ASN A O 1
ATOM 5132 N N . GLY A 1 691 ? -23.959 1.950 33.892 1.00 84.94 691 GLY A N 1
ATOM 5133 C CA . GLY A 1 691 ? -23.043 1.758 35.029 1.00 84.94 691 GLY A CA 1
ATOM 5134 C C . GLY A 1 691 ? -22.691 3.024 35.836 1.00 84.94 691 GLY A C 1
ATOM 5135 O O . GLY A 1 691 ? -22.038 2.911 36.880 1.00 84.94 691 GLY A O 1
ATOM 5136 N N . LEU A 1 692 ? -23.169 4.209 35.427 1.00 89.00 692 LEU A N 1
ATOM 5137 C CA . LEU A 1 692 ? -22.910 5.489 36.102 1.00 89.00 692 LEU A CA 1
ATOM 5138 C C . LEU A 1 692 ? -24.070 5.894 37.059 1.00 89.00 692 LEU A C 1
ATOM 5140 O O . LEU A 1 692 ? -25.232 5.893 36.650 1.00 89.00 692 LEU A O 1
ATOM 5144 N N . PRO A 1 693 ? -23.823 6.197 38.358 1.00 87.12 693 PRO A N 1
ATOM 5145 C CA . PRO A 1 693 ? -24.887 6.432 39.352 1.00 87.12 693 PRO A CA 1
ATOM 5146 C C . PRO A 1 693 ? -25.714 7.723 39.221 1.00 87.12 693 PRO A C 1
ATOM 5148 O O . PRO A 1 693 ? -26.832 7.790 39.743 1.00 87.12 693 PRO A O 1
ATOM 5151 N N . SER A 1 694 ? -25.140 8.786 38.666 1.00 88.31 694 SER A N 1
ATOM 5152 C CA . SER A 1 694 ? -25.691 10.144 38.654 1.00 88.31 694 SER A CA 1
ATOM 5153 C C . SER A 1 694 ? -25.661 10.834 37.287 1.00 88.31 694 SER A C 1
ATOM 5155 O O . SER A 1 694 ? -26.399 11.809 37.108 1.00 88.31 694 SER A O 1
ATOM 5157 N N . LEU A 1 695 ? -24.907 10.310 36.315 1.00 87.94 695 LEU A N 1
ATOM 5158 C CA . LEU A 1 695 ? -25.001 10.706 34.908 1.00 87.94 695 LEU A CA 1
ATOM 5159 C C . LEU A 1 695 ? -26.087 9.903 34.175 1.00 87.94 695 LEU A C 1
ATOM 5161 O O . LEU A 1 695 ? -26.241 8.705 34.383 1.00 87.94 695 LEU A O 1
ATOM 5165 N N . ALA A 1 696 ? -26.855 10.577 33.319 1.00 87.75 696 ALA A N 1
ATOM 5166 C CA . ALA A 1 696 ? -27.852 9.958 32.451 1.00 87.75 696 ALA A CA 1
ATOM 5167 C C . ALA A 1 696 ? -28.059 10.820 31.200 1.00 87.75 696 ALA A C 1
ATOM 5169 O O . ALA A 1 696 ? -28.115 12.048 31.303 1.00 87.75 696 ALA A O 1
ATOM 5170 N N . GLY A 1 697 ? -28.236 10.177 30.053 1.00 88.38 697 GLY A N 1
ATOM 5171 C CA . GLY A 1 697 ? -28.451 10.826 28.765 1.00 88.38 697 GLY A CA 1
ATOM 5172 C C . GLY A 1 697 ? -28.582 9.798 27.645 1.00 88.38 697 GLY A C 1
ATOM 5173 O O . GLY A 1 697 ? -28.653 8.598 27.914 1.00 88.38 697 GLY A O 1
ATOM 5174 N N . ASP A 1 698 ? -28.625 10.293 26.412 1.00 88.56 698 ASP A N 1
ATOM 5175 C CA . ASP A 1 698 ? -28.646 9.469 25.203 1.00 88.56 698 ASP A CA 1
ATOM 5176 C C . ASP A 1 698 ? -27.206 9.251 24.716 1.00 88.56 698 ASP A C 1
ATOM 5178 O O . ASP A 1 698 ? -26.408 10.194 24.721 1.00 88.56 698 ASP A O 1
ATOM 5182 N N . GLN A 1 699 ? -26.867 8.024 24.318 1.00 90.31 699 GLN A N 1
ATOM 5183 C CA . GLN A 1 699 ? -25.526 7.672 23.850 1.00 90.31 699 GLN A CA 1
ATOM 5184 C C . GLN A 1 699 ? -25.185 8.392 22.534 1.00 90.31 699 GLN A C 1
ATOM 5186 O O . GLN A 1 699 ? -26.041 8.565 21.665 1.00 90.31 699 GLN A O 1
ATOM 5191 N N . GLY A 1 700 ? -23.927 8.825 22.394 1.00 89.19 700 GLY A N 1
ATOM 5192 C CA . GLY A 1 700 ? -23.398 9.305 21.117 1.00 89.19 700 GLY A CA 1
ATOM 5193 C C . GLY A 1 700 ? -23.144 8.141 20.156 1.00 89.19 700 GLY A C 1
ATOM 5194 O O . GLY A 1 700 ? -22.828 7.030 20.585 1.00 89.19 700 GLY A O 1
ATOM 5195 N N . ALA A 1 701 ? -23.274 8.375 18.853 1.00 91.25 701 ALA A N 1
ATOM 5196 C CA . ALA A 1 701 ? -22.902 7.374 17.857 1.00 91.25 701 ALA A CA 1
ATOM 5197 C C . ALA A 1 701 ? -21.373 7.305 17.783 1.00 91.25 701 ALA A C 1
ATOM 5199 O O . ALA A 1 701 ? -20.741 8.299 17.441 1.00 91.25 701 ALA A O 1
ATOM 5200 N N . ASN A 1 702 ? -20.786 6.163 18.138 1.00 97.62 702 ASN A N 1
ATOM 5201 C CA . ASN A 1 702 ? -19.338 5.973 18.094 1.00 97.62 702 ASN A CA 1
ATOM 5202 C C . ASN A 1 702 ? -19.017 4.980 16.982 1.00 97.62 702 ASN A C 1
ATOM 5204 O O . ASN A 1 702 ? -19.556 3.876 16.995 1.00 97.62 702 ASN A O 1
ATOM 5208 N N . SER A 1 703 ? -18.165 5.365 16.041 1.00 96.25 703 SER A N 1
ATOM 5209 C CA . SER A 1 703 ? -17.760 4.537 14.909 1.00 96.25 703 SER A CA 1
ATOM 5210 C C . SER A 1 703 ? -16.242 4.517 14.811 1.00 96.25 703 SER A C 1
ATOM 5212 O O . SER A 1 703 ? -15.618 5.578 14.782 1.00 96.25 703 SER A O 1
ATOM 5214 N N . LEU A 1 704 ? -15.651 3.323 14.778 1.00 97.19 704 LEU A N 1
ATOM 5215 C CA . LEU A 1 704 ? -14.252 3.120 14.404 1.00 97.19 704 LEU A CA 1
ATOM 5216 C C . LEU A 1 704 ? -14.223 2.173 13.207 1.00 97.19 704 LEU A C 1
ATOM 5218 O O . LEU A 1 704 ? -14.665 1.033 13.345 1.00 97.19 704 LEU A O 1
ATOM 5222 N N . ASP A 1 705 ? -13.712 2.645 12.073 1.00 87.88 705 ASP A N 1
ATOM 5223 C CA . ASP A 1 705 ? -13.535 1.851 10.857 1.00 87.88 705 ASP A CA 1
ATOM 5224 C C . ASP A 1 705 ? -12.069 1.906 10.405 1.00 87.88 705 ASP A C 1
ATOM 5226 O O . ASP A 1 705 ? -11.500 2.997 10.311 1.00 87.88 705 ASP A O 1
ATOM 5230 N N . TYR A 1 706 ? -11.436 0.747 10.191 1.00 79.81 706 TYR A N 1
ATOM 5231 C CA . TYR A 1 706 ? -10.005 0.610 9.861 1.00 79.81 706 TYR A CA 1
ATOM 5232 C C . TYR A 1 706 ? -9.081 1.395 10.809 1.00 79.81 706 TYR A C 1
ATOM 5234 O O . TYR A 1 706 ? -8.375 2.334 10.414 1.00 79.81 706 TYR A O 1
ATOM 5242 N N . VAL A 1 707 ? -9.088 1.002 12.085 1.00 91.00 707 VAL A N 1
ATOM 5243 C CA . VAL A 1 707 ? -8.338 1.675 13.158 1.00 91.00 707 VAL A CA 1
ATOM 5244 C C . VAL A 1 707 ? -7.332 0.731 13.804 1.00 91.00 707 VAL A C 1
ATOM 5246 O O . VAL A 1 707 ? -7.676 -0.372 14.221 1.00 91.00 707 VAL A O 1
ATOM 5249 N N . VAL A 1 708 ? -6.095 1.196 13.969 1.00 90.69 708 VAL A N 1
ATOM 5250 C CA . VAL A 1 708 ? -5.064 0.509 14.755 1.00 90.69 708 VAL A CA 1
ATOM 5251 C C . VAL A 1 708 ? -4.808 1.274 16.044 1.00 90.69 708 VAL A C 1
ATOM 5253 O O . VAL A 1 708 ? -4.499 2.462 16.005 1.00 90.69 708 VAL A O 1
ATOM 5256 N N . VAL A 1 709 ? -4.898 0.577 17.176 1.00 96.25 709 VAL A N 1
ATOM 5257 C CA . VAL A 1 709 ? -4.490 1.057 18.501 1.00 96.25 709 VAL A CA 1
ATOM 5258 C C . VAL A 1 709 ? -3.362 0.158 18.999 1.00 96.25 709 VAL A C 1
ATOM 5260 O O . VAL A 1 709 ? -3.601 -0.999 19.360 1.00 96.25 709 VAL A O 1
ATOM 5263 N N . ALA A 1 710 ? -2.134 0.667 18.995 1.00 92.00 710 ALA A N 1
ATOM 5264 C CA . ALA A 1 710 ? -0.934 -0.103 19.315 1.00 92.00 710 ALA A CA 1
ATOM 5265 C C . ALA A 1 710 ? -0.246 0.404 20.587 1.00 92.00 710 ALA A C 1
ATOM 5267 O O . ALA A 1 710 ? -0.305 1.590 20.882 1.00 92.00 710 ALA A O 1
ATOM 5268 N N . GLU A 1 711 ? 0.401 -0.499 21.330 1.00 91.62 711 GLU A N 1
ATOM 5269 C CA . GLU A 1 711 ? 1.392 -0.207 22.385 1.00 91.62 711 GLU A CA 1
ATOM 5270 C C . GLU A 1 711 ? 0.871 0.564 23.600 1.00 91.62 711 GLU A C 1
ATOM 5272 O O . GLU A 1 711 ? 1.635 1.016 24.456 1.00 91.62 711 GLU A O 1
ATOM 5277 N N . ALA A 1 712 ? -0.445 0.682 23.732 1.00 95.19 712 ALA A N 1
ATOM 5278 C CA . ALA A 1 712 ? -1.067 1.311 24.879 1.00 95.19 712 ALA A CA 1
ATOM 5279 C C . ALA A 1 712 ? -1.036 0.414 26.136 1.00 95.19 712 ALA A C 1
ATOM 5281 O O . ALA A 1 712 ? -0.536 -0.718 26.170 1.00 95.19 712 ALA A O 1
ATOM 5282 N N . GLY A 1 713 ? -1.543 0.974 27.231 1.00 93.69 713 GLY A N 1
ATOM 5283 C CA . GLY A 1 713 ? -1.660 0.321 28.529 1.00 93.69 713 GLY A CA 1
ATOM 5284 C C . GLY A 1 713 ? -0.716 0.856 29.607 1.00 93.69 713 GLY A C 1
ATOM 5285 O O . GLY A 1 713 ? -0.509 0.208 30.642 1.00 93.69 713 GLY A O 1
ATOM 5286 N N . ALA A 1 714 ? -0.161 2.054 29.409 1.00 96.12 714 ALA A N 1
ATOM 5287 C CA . ALA A 1 714 ? 0.467 2.810 30.479 1.00 96.12 714 ALA A CA 1
ATOM 5288 C C . ALA A 1 714 ? -0.577 3.065 31.585 1.00 96.12 714 ALA A C 1
ATOM 5290 O O . ALA A 1 714 ? -1.706 3.460 31.286 1.00 96.12 714 ALA A O 1
ATOM 5291 N N . PRO A 1 715 ? -0.251 2.849 32.873 1.00 94.44 715 PRO A N 1
ATOM 5292 C CA . PRO A 1 715 ? -1.223 3.035 33.939 1.00 94.44 715 PRO A CA 1
ATOM 5293 C C . PRO A 1 715 ? -1.767 4.454 34.018 1.00 94.44 715 PRO A C 1
ATOM 5295 O O . PRO A 1 715 ? -1.035 5.398 34.311 1.00 94.44 715 PRO A O 1
ATOM 5298 N N . MET A 1 716 ? -3.084 4.567 33.898 1.00 93.56 716 MET A N 1
ATOM 5299 C CA . MET A 1 716 ? -3.808 5.823 34.050 1.00 93.56 716 MET A CA 1
ATOM 5300 C C . MET A 1 716 ? -5.012 5.654 34.980 1.00 93.56 716 MET A C 1
ATOM 5302 O O . MET A 1 716 ? -5.441 4.543 35.288 1.00 93.56 716 MET A O 1
ATOM 5306 N N . THR A 1 717 ? -5.562 6.761 35.491 1.00 94.62 717 THR A N 1
ATOM 5307 C CA . THR A 1 717 ? -6.761 6.743 36.350 1.00 94.62 717 THR A CA 1
ATOM 5308 C C . THR A 1 717 ? -7.860 7.642 35.793 1.00 94.62 717 THR A C 1
ATOM 5310 O O . THR A 1 717 ? -7.697 8.860 35.752 1.00 94.62 717 THR A O 1
ATOM 5313 N N . ILE A 1 718 ? -9.011 7.057 35.448 1.00 95.06 718 ILE A N 1
ATOM 5314 C CA . ILE A 1 718 ? -10.206 7.803 35.041 1.00 95.06 718 ILE A CA 1
ATOM 5315 C C . ILE A 1 718 ? -11.122 7.925 36.252 1.00 95.06 718 ILE A C 1
ATOM 5317 O O . ILE A 1 718 ? -11.436 6.943 36.929 1.00 95.06 718 ILE A O 1
ATOM 5321 N N . THR A 1 719 ? -11.544 9.157 36.542 1.00 94.44 719 THR A N 1
ATOM 5322 C CA . THR A 1 719 ? -12.588 9.429 37.530 1.00 94.44 719 THR A CA 1
ATOM 5323 C C . THR A 1 719 ? -13.799 10.022 36.837 1.00 94.44 719 THR A C 1
ATOM 5325 O O . THR A 1 719 ? -13.768 11.178 36.421 1.00 94.44 719 THR A O 1
ATOM 5328 N N . LEU A 1 720 ? -14.874 9.244 36.764 1.00 92.88 720 LEU A N 1
ATOM 5329 C CA . LEU A 1 720 ? -16.125 9.638 36.136 1.00 92.88 720 LEU A CA 1
ATOM 5330 C C . LEU A 1 720 ? -17.286 9.326 37.077 1.00 92.88 720 LEU A C 1
ATOM 5332 O O . LEU A 1 720 ? -17.330 8.273 37.702 1.00 92.88 720 LEU A O 1
ATOM 5336 N N . ASP A 1 721 ? -18.200 10.281 37.234 1.00 91.19 721 ASP A N 1
ATOM 5337 C CA . ASP A 1 721 ? -19.370 10.143 38.109 1.00 91.19 721 ASP A CA 1
ATOM 5338 C C . ASP A 1 721 ? -19.052 9.714 39.564 1.00 91.19 721 ASP A C 1
ATOM 5340 O O . ASP A 1 721 ? -19.761 8.943 40.215 1.00 91.19 721 ASP A O 1
ATOM 5344 N N . GLY A 1 722 ? -17.914 10.187 40.084 1.00 90.25 722 GLY A N 1
ATOM 5345 C CA . GLY A 1 722 ? -17.427 9.837 41.422 1.00 90.25 722 GLY A CA 1
ATOM 5346 C C . GLY A 1 722 ? -16.924 8.395 41.572 1.00 90.25 722 GLY A C 1
ATOM 5347 O O . GLY A 1 722 ? -16.547 8.013 42.682 1.00 90.25 722 GLY A O 1
ATOM 5348 N N . GLN A 1 723 ? -16.897 7.618 40.489 1.00 91.25 723 GLN A N 1
ATOM 5349 C CA . GLN A 1 723 ? -16.212 6.334 40.394 1.00 91.25 723 GLN A CA 1
ATOM 5350 C C . GLN A 1 723 ? -14.792 6.561 39.871 1.00 91.25 723 GLN A C 1
ATOM 5352 O O . GLN A 1 723 ? -14.586 7.376 38.978 1.00 91.25 723 GLN A O 1
ATOM 5357 N N . THR A 1 724 ? -13.814 5.856 40.436 1.00 94.88 724 THR A N 1
ATOM 5358 C CA . THR A 1 724 ? -12.400 5.963 40.057 1.00 94.88 724 THR A CA 1
ATOM 5359 C C . THR A 1 724 ? -11.875 4.574 39.724 1.00 94.88 724 THR A C 1
ATOM 5361 O O . THR A 1 724 ? -11.916 3.698 40.591 1.00 94.88 724 THR A O 1
ATOM 5364 N N . THR A 1 725 ? -11.357 4.405 38.508 1.00 93.25 725 THR A N 1
ATOM 5365 C CA . THR A 1 725 ? -10.833 3.131 37.993 1.00 93.25 725 THR A CA 1
ATOM 5366 C C . THR A 1 725 ? -9.438 3.347 37.401 1.00 93.25 725 THR A C 1
ATOM 5368 O O . THR A 1 725 ? -9.204 4.346 36.718 1.00 93.25 725 THR A O 1
ATOM 5371 N N . GLU A 1 726 ? -8.508 2.436 37.702 1.00 94.81 726 GLU A N 1
ATOM 5372 C CA . GLU A 1 726 ? -7.193 2.357 37.048 1.00 94.81 726 GLU A CA 1
ATOM 5373 C C . GLU A 1 726 ? -7.303 1.432 35.832 1.00 94.81 726 GLU A C 1
ATOM 5375 O O . GLU A 1 726 ? -7.880 0.353 35.961 1.00 94.81 726 GLU A O 1
ATOM 5380 N N . TYR A 1 727 ? -6.733 1.850 34.702 1.00 94.88 727 TYR A N 1
ATOM 5381 C CA . TYR A 1 727 ? -6.704 1.093 33.448 1.00 94.88 727 TYR A CA 1
ATOM 5382 C C . TYR A 1 727 ? -5.271 0.978 32.909 1.00 94.88 727 TYR A C 1
ATOM 5384 O O . TYR A 1 727 ? -4.412 1.810 33.226 1.00 94.88 727 TYR A O 1
ATOM 5392 N N . ARG A 1 728 ? -5.030 -0.088 32.141 1.00 94.44 728 ARG A N 1
ATOM 5393 C CA . ARG A 1 728 ? -3.783 -0.506 31.475 1.00 94.44 728 ARG A CA 1
ATOM 5394 C C . ARG A 1 728 ? -4.062 -1.224 30.140 1.00 94.44 728 ARG A C 1
ATOM 5396 O O . ARG A 1 728 ? -3.313 -2.113 29.741 1.00 94.44 728 ARG A O 1
ATOM 5403 N N . GLU A 1 729 ? -5.164 -0.890 29.488 1.00 95.38 729 GLU A N 1
ATOM 5404 C CA . GLU A 1 729 ? -5.681 -1.560 28.294 1.00 95.38 729 GLU A CA 1
ATOM 5405 C C . GLU A 1 729 ? -5.519 -0.667 27.053 1.00 95.38 729 GLU A C 1
ATOM 5407 O O . GLU A 1 729 ? -5.423 0.552 27.183 1.00 95.38 729 GLU A O 1
ATOM 5412 N N . ASN A 1 730 ? -5.501 -1.251 25.849 1.00 95.62 730 ASN A N 1
ATOM 5413 C CA . ASN A 1 730 ? -5.439 -0.448 24.618 1.00 95.62 730 ASN A CA 1
ATOM 5414 C C . ASN A 1 730 ? -6.767 0.250 24.339 1.00 95.62 730 ASN A C 1
ATOM 5416 O O . ASN A 1 730 ? -6.797 1.452 24.082 1.00 95.62 730 ASN A O 1
ATOM 5420 N N . ILE A 1 731 ? -7.860 -0.515 24.366 1.00 98.44 731 ILE A N 1
ATOM 5421 C CA . ILE A 1 731 ? -9.201 -0.024 24.054 1.00 98.44 731 ILE A CA 1
ATOM 5422 C C . ILE A 1 731 ? -10.148 -0.407 25.188 1.00 98.44 731 ILE A C 1
ATOM 5424 O O . ILE A 1 731 ? -10.259 -1.581 25.548 1.00 98.44 731 ILE A O 1
ATOM 5428 N N . VAL A 1 732 ? -10.880 0.576 25.712 1.00 98.38 732 VAL A N 1
ATOM 5429 C CA . VAL A 1 732 ? -11.912 0.372 26.733 1.00 98.38 732 VAL A CA 1
ATOM 5430 C C . VAL A 1 732 ? -13.248 0.929 26.263 1.00 98.38 732 VAL A C 1
ATOM 5432 O O . VAL A 1 732 ? -13.376 2.118 25.972 1.00 98.38 732 VAL A O 1
ATOM 5435 N N . LEU A 1 733 ? -14.271 0.078 26.272 1.00 98.06 733 LEU A N 1
ATOM 5436 C CA . LEU A 1 733 ? -15.665 0.450 26.055 1.00 98.06 733 LEU A CA 1
ATOM 5437 C C . LEU A 1 733 ? -16.416 0.294 27.377 1.00 98.06 733 LEU A C 1
ATOM 5439 O O . LEU A 1 733 ? -16.516 -0.814 27.895 1.00 98.06 733 LEU A O 1
ATOM 5443 N N . ASN A 1 734 ? -16.950 1.372 27.950 1.00 96.25 734 ASN A N 1
ATOM 5444 C CA . ASN A 1 734 ? -17.638 1.297 29.241 1.00 96.25 734 ASN A CA 1
ATOM 5445 C C . ASN A 1 734 ? -18.977 2.017 29.211 1.00 96.25 734 ASN A C 1
ATOM 5447 O O . ASN A 1 734 ? -19.017 3.231 29.070 1.00 96.25 734 ASN A O 1
ATOM 5451 N N . GLY A 1 735 ? -20.077 1.295 29.386 1.00 94.69 735 GLY A N 1
ATOM 5452 C CA . GLY A 1 735 ? -21.393 1.916 29.474 1.00 94.69 735 GLY A CA 1
ATOM 5453 C C . GLY A 1 735 ? -22.055 2.194 28.124 1.00 94.69 735 GLY A C 1
ATOM 5454 O O . GLY A 1 735 ? -23.071 2.891 28.099 1.00 94.69 735 GLY A O 1
ATOM 5455 N N . VAL A 1 736 ? -21.458 1.726 27.022 1.00 95.88 736 VAL A N 1
ATOM 5456 C CA . VAL A 1 736 ? -21.872 2.027 25.641 1.00 95.88 736 VAL A CA 1
ATOM 5457 C C . VAL A 1 736 ? -22.995 1.107 25.156 1.00 95.88 736 VAL A C 1
ATOM 5459 O O . VAL A 1 736 ? -23.121 -0.026 25.624 1.00 95.88 736 VAL A O 1
ATOM 5462 N N . ASP A 1 737 ? -23.794 1.580 24.199 1.00 93.19 737 ASP A N 1
ATOM 5463 C CA . ASP A 1 737 ? -24.892 0.809 23.613 1.00 93.19 737 ASP A CA 1
ATOM 5464 C C . ASP A 1 737 ? -24.640 0.418 22.142 1.00 93.19 737 ASP A C 1
ATOM 5466 O O . ASP A 1 737 ? -23.519 0.522 21.638 1.00 93.19 737 ASP A O 1
ATOM 5470 N N . GLN A 1 738 ? -25.680 -0.060 21.454 1.00 90.75 738 GLN A N 1
ATOM 5471 C CA . GLN A 1 738 ? -25.627 -0.512 20.058 1.00 90.75 738 GLN A CA 1
ATOM 5472 C C . GLN A 1 738 ? -25.284 0.598 19.049 1.00 90.75 738 GLN A C 1
ATOM 5474 O O . GLN A 1 738 ? -24.969 0.280 17.902 1.00 90.75 738 GLN A O 1
ATOM 5479 N N . SER A 1 739 ? -25.320 1.883 19.433 1.00 90.75 739 SER A N 1
ATOM 5480 C CA . SER A 1 739 ? -24.822 2.969 18.578 1.00 90.75 739 SER A CA 1
ATOM 5481 C C . SER A 1 739 ? -23.296 3.077 18.570 1.00 90.75 739 SER A C 1
ATOM 5483 O O . SER A 1 739 ? -22.760 3.912 17.844 1.00 90.75 739 SER A O 1
ATOM 5485 N N . THR A 1 740 ? -22.597 2.264 19.368 1.00 95.75 740 THR A N 1
ATOM 5486 C CA . THR A 1 740 ? -21.145 2.092 19.295 1.00 95.75 740 THR A CA 1
ATOM 5487 C C . THR A 1 740 ? -20.808 0.890 18.415 1.00 95.75 740 THR A C 1
ATOM 5489 O O . THR A 1 740 ? -21.094 -0.256 18.779 1.00 95.75 740 THR A O 1
ATOM 5492 N N . LYS A 1 741 ? -20.192 1.170 17.264 1.00 94.00 741 LYS A N 1
ATOM 5493 C CA . LYS A 1 741 ? -19.821 0.212 16.222 1.00 94.00 741 LYS A CA 1
ATOM 5494 C C . LYS A 1 741 ? -18.313 0.247 15.973 1.00 94.00 741 LYS A C 1
ATOM 5496 O O . LYS A 1 741 ? -17.745 1.320 15.789 1.00 94.00 741 LYS A O 1
ATOM 5501 N N . LEU A 1 742 ? -17.666 -0.914 15.989 1.00 95.31 742 LEU A N 1
ATOM 5502 C CA . LEU A 1 742 ? -16.259 -1.067 15.607 1.00 95.31 742 LEU A CA 1
ATOM 5503 C C . LEU A 1 742 ? -16.178 -2.078 14.462 1.00 95.31 742 LEU A C 1
ATOM 5505 O O . LEU A 1 742 ? -16.676 -3.195 14.609 1.00 95.31 742 LEU A O 1
ATOM 5509 N N . SER A 1 743 ? -15.531 -1.692 13.369 1.00 89.25 743 SER A N 1
ATOM 5510 C CA . SER A 1 743 ? -15.299 -2.517 12.185 1.00 89.25 743 SER A CA 1
ATOM 5511 C C . SER A 1 743 ? -13.830 -2.422 11.789 1.00 89.25 743 SER A C 1
ATOM 5513 O O . SER A 1 743 ? -13.282 -1.325 11.767 1.00 89.25 743 SER A O 1
ATOM 5515 N N . PHE A 1 744 ? -13.171 -3.550 11.517 1.00 85.00 744 PHE A N 1
ATOM 5516 C CA . PHE A 1 744 ? -11.750 -3.570 11.136 1.00 85.00 744 PHE A CA 1
ATOM 5517 C C . PHE A 1 744 ? -10.876 -2.800 12.141 1.00 85.00 744 PHE A C 1
ATOM 5519 O O . PHE A 1 744 ? -10.249 -1.789 11.826 1.00 85.00 744 PHE A O 1
ATOM 5526 N N . VAL A 1 745 ? -10.868 -3.256 13.396 1.00 93.94 745 VAL A N 1
ATOM 5527 C CA . VAL A 1 745 ? -10.096 -2.613 14.471 1.00 93.94 745 VAL A CA 1
ATOM 5528 C C . VAL A 1 745 ? -9.041 -3.564 15.008 1.00 93.94 745 VAL A C 1
ATOM 5530 O O . VAL A 1 745 ? -9.355 -4.683 15.415 1.00 93.94 745 VAL A O 1
ATOM 5533 N N . GLN A 1 746 ? -7.792 -3.102 15.061 1.00 92.25 746 GLN A N 1
ATOM 5534 C CA . GLN A 1 746 ? -6.678 -3.844 15.632 1.00 92.25 746 GLN A CA 1
ATOM 5535 C C . GLN A 1 746 ? -6.252 -3.238 16.968 1.00 92.25 746 GLN A C 1
ATOM 5537 O O . GLN A 1 746 ? -5.968 -2.047 17.068 1.00 92.25 746 GLN A O 1
ATOM 5542 N N . SER A 1 747 ? -6.127 -4.094 17.976 1.00 94.94 747 SER A N 1
ATOM 5543 C CA . SER A 1 747 ? -5.346 -3.852 19.181 1.00 94.94 747 SER A CA 1
ATOM 5544 C C . SER A 1 747 ? -3.997 -4.566 19.055 1.00 94.94 747 SER A C 1
ATOM 5546 O O . SER A 1 747 ? -3.952 -5.780 18.830 1.00 94.94 747 SER A O 1
ATOM 5548 N N . HIS A 1 748 ? -2.891 -3.830 19.160 1.00 90.75 748 HIS A N 1
ATOM 5549 C CA . HIS A 1 748 ? -1.537 -4.379 19.036 1.00 90.75 748 HIS A CA 1
ATOM 5550 C C . HIS A 1 748 ? -0.697 -4.121 20.292 1.00 90.75 748 HIS A C 1
ATOM 5552 O O . HIS A 1 748 ? -0.707 -3.017 20.826 1.00 90.75 748 HIS A O 1
ATOM 5558 N N . ASN A 1 749 ? 0.009 -5.143 20.774 1.00 87.75 749 ASN A N 1
ATOM 5559 C CA . ASN A 1 749 ? 0.943 -5.113 21.907 1.00 87.75 749 ASN A CA 1
ATOM 5560 C C . ASN A 1 749 ? 0.437 -4.348 23.143 1.00 87.75 749 ASN A C 1
ATOM 5562 O O . ASN A 1 749 ? 1.124 -3.502 23.714 1.00 87.75 749 ASN A O 1
ATOM 5566 N N . ALA A 1 750 ? -0.787 -4.646 23.579 1.00 91.06 750 ALA A N 1
ATOM 5567 C CA . ALA A 1 750 ? -1.326 -4.053 24.797 1.00 91.06 750 ALA A CA 1
ATOM 5568 C C . ALA A 1 750 ? -0.545 -4.503 26.040 1.00 91.06 750 ALA A C 1
ATOM 5570 O O . ALA A 1 750 ? -0.308 -5.702 26.225 1.00 91.06 750 ALA A O 1
ATOM 5571 N N . ALA A 1 751 ? -0.235 -3.575 26.953 1.00 90.75 751 ALA A N 1
ATOM 5572 C CA . ALA A 1 751 ? 0.449 -3.905 28.213 1.00 90.75 751 ALA A CA 1
ATOM 5573 C C . ALA A 1 751 ? -0.325 -4.915 29.071 1.00 90.75 751 ALA A C 1
ATOM 5575 O O . ALA A 1 751 ? 0.268 -5.675 29.843 1.00 90.75 751 ALA A O 1
ATOM 5576 N N . ARG A 1 752 ? -1.657 -4.904 28.959 1.00 91.31 752 ARG A N 1
ATOM 5577 C CA . ARG A 1 752 ? -2.551 -5.810 29.672 1.00 91.31 752 ARG A CA 1
ATOM 5578 C C . ARG A 1 752 ? -3.548 -6.453 28.715 1.00 91.31 752 ARG A C 1
ATOM 5580 O O . ARG A 1 752 ? -3.193 -7.440 28.080 1.00 91.31 752 ARG A O 1
ATOM 5587 N N . ASP A 1 753 ? -4.755 -5.913 28.606 1.00 93.94 753 ASP A N 1
ATOM 5588 C CA . ASP A 1 753 ? -5.812 -6.505 27.790 1.00 93.94 753 ASP A CA 1
ATOM 5589 C C . ASP A 1 753 ? -5.949 -5.734 26.465 1.00 93.94 753 ASP A C 1
ATOM 5591 O O . ASP A 1 753 ? -5.801 -4.507 26.432 1.00 93.94 753 ASP A O 1
ATOM 5595 N N . GLY A 1 754 ? -6.188 -6.451 25.364 1.00 94.56 754 GLY A N 1
ATOM 5596 C CA . GLY A 1 754 ? -6.301 -5.856 24.031 1.00 94.56 754 GLY A CA 1
ATOM 5597 C C . GLY A 1 754 ? -7.541 -4.975 23.886 1.00 94.56 754 GLY A C 1
ATOM 5598 O O . GLY A 1 754 ? -7.440 -3.805 23.511 1.00 94.56 754 GLY A O 1
ATOM 5599 N N . LEU A 1 755 ? -8.702 -5.532 24.221 1.00 97.69 755 LEU A N 1
ATOM 5600 C CA . LEU A 1 755 ? -9.986 -4.839 24.273 1.00 97.69 755 LEU A CA 1
ATOM 5601 C C . LEU A 1 755 ? -10.711 -5.196 25.572 1.00 97.69 755 LEU A C 1
ATOM 5603 O O . LEU A 1 755 ? -10.817 -6.369 25.928 1.00 97.69 755 LEU A O 1
ATOM 5607 N N . GLN A 1 756 ? -11.255 -4.191 26.257 1.00 96.69 756 GLN A N 1
ATOM 5608 C CA . GLN A 1 756 ? -11.986 -4.361 27.508 1.00 96.69 756 GLN A CA 1
ATOM 5609 C C . GLN A 1 756 ? -13.378 -3.717 27.442 1.00 96.69 756 GLN A C 1
ATOM 5611 O O . GLN A 1 756 ? -13.516 -2.520 27.197 1.00 96.69 756 GLN A O 1
ATOM 5616 N N . ILE A 1 757 ? -14.425 -4.511 27.688 1.00 97.81 757 ILE A N 1
ATOM 5617 C CA . ILE A 1 757 ? -15.826 -4.070 27.631 1.00 97.81 757 ILE A CA 1
ATOM 5618 C C . ILE A 1 757 ? -16.470 -4.134 29.016 1.00 97.81 757 ILE A C 1
ATOM 5620 O O . ILE A 1 757 ? -16.462 -5.165 29.684 1.00 97.81 757 ILE A O 1
ATOM 5624 N N . HIS A 1 758 ? -17.101 -3.045 29.433 1.00 95.19 758 HIS A N 1
ATOM 5625 C CA . HIS A 1 758 ? -17.882 -2.957 30.659 1.00 95.19 758 HIS A CA 1
ATOM 5626 C C . HIS A 1 758 ? -19.299 -2.475 30.351 1.00 95.19 758 HIS A C 1
ATOM 5628 O O . HIS A 1 758 ? -19.466 -1.462 29.679 1.00 95.19 758 HIS A O 1
ATOM 5634 N N . ASN A 1 759 ? -20.311 -3.120 30.932 1.00 93.50 759 ASN A N 1
ATOM 5635 C CA . ASN A 1 759 ? -21.687 -2.616 31.010 1.00 93.50 759 ASN A CA 1
ATOM 5636 C C . ASN A 1 759 ? -22.252 -2.125 29.666 1.00 93.50 759 ASN A C 1
ATOM 5638 O O . ASN A 1 759 ? -22.403 -0.922 29.463 1.00 93.50 759 ASN A O 1
ATOM 5642 N N . GLY A 1 760 ? -22.630 -3.001 28.745 1.00 92.06 760 GLY A N 1
ATOM 5643 C CA . GLY A 1 760 ? -23.109 -2.491 27.460 1.00 92.06 760 GLY A CA 1
ATOM 5644 C C . GLY A 1 760 ? -23.429 -3.537 26.419 1.00 92.06 760 GLY A C 1
ATOM 5645 O O . GLY A 1 760 ? -23.323 -4.739 26.661 1.00 92.06 760 GLY A O 1
ATOM 5646 N N . ASN A 1 761 ? -23.817 -3.056 25.245 1.00 93.06 761 ASN A N 1
ATOM 5647 C CA . ASN A 1 761 ? -24.126 -3.883 24.085 1.00 93.06 761 ASN A CA 1
ATOM 5648 C C . ASN A 1 761 ? -23.622 -3.281 22.753 1.00 93.06 761 ASN A C 1
ATOM 5650 O O . ASN A 1 761 ? -24.420 -3.154 21.823 1.00 93.06 761 ASN A O 1
ATOM 5654 N N . PRO A 1 762 ? -22.319 -2.937 22.630 1.00 94.69 762 PRO A N 1
ATOM 5655 C CA . PRO A 1 762 ? -21.738 -2.502 21.356 1.00 94.69 762 PRO A CA 1
ATOM 5656 C C . PRO A 1 762 ? -21.804 -3.595 20.276 1.00 94.69 762 PRO A C 1
ATOM 5658 O O . PRO A 1 762 ? -22.000 -4.780 20.574 1.00 94.69 762 PRO A O 1
ATOM 5661 N N . ARG A 1 763 ? -21.616 -3.191 19.014 1.00 91.50 763 ARG A N 1
ATOM 5662 C CA . ARG A 1 763 ? -21.556 -4.085 17.847 1.00 91.50 763 ARG A CA 1
ATOM 5663 C C . ARG A 1 763 ? -20.141 -4.073 17.264 1.00 91.50 763 ARG A C 1
ATOM 5665 O O . ARG A 1 763 ? -19.672 -3.028 16.825 1.00 91.50 763 ARG A O 1
ATOM 5672 N N . LEU A 1 764 ? -19.456 -5.212 17.292 1.00 93.00 764 LEU A N 1
ATOM 5673 C CA . LEU A 1 764 ? -18.067 -5.343 16.851 1.00 93.00 764 LEU A CA 1
ATOM 5674 C C . LEU A 1 764 ? -17.976 -6.312 15.669 1.00 93.00 764 LEU A C 1
ATOM 5676 O O . LEU A 1 764 ? -18.578 -7.386 15.726 1.00 93.00 764 LEU A O 1
ATOM 5680 N N . SER A 1 765 ? -17.217 -5.955 14.633 1.00 87.06 765 SER A N 1
ATOM 5681 C CA . SER A 1 765 ? -16.905 -6.826 13.499 1.00 87.06 765 SER A CA 1
ATOM 5682 C C . SER A 1 765 ? -15.435 -6.712 13.086 1.00 87.06 765 SER A C 1
ATOM 5684 O O . SER A 1 765 ? -14.878 -5.618 13.125 1.00 87.06 765 SER A O 1
ATOM 5686 N N . TRP A 1 766 ? -14.797 -7.821 12.706 1.00 85.56 766 TRP A N 1
ATOM 5687 C CA . TRP A 1 766 ? -13.392 -7.841 12.265 1.00 85.56 766 TRP A CA 1
ATOM 5688 C C . TRP A 1 766 ? -12.440 -7.199 13.281 1.00 85.56 766 TRP A C 1
ATOM 5690 O O . TRP A 1 766 ? -11.727 -6.234 12.997 1.00 85.56 766 TRP A O 1
ATOM 5700 N N . ILE A 1 767 ? -12.456 -7.733 14.500 1.00 91.62 767 ILE A N 1
ATOM 5701 C CA . ILE A 1 767 ? -11.583 -7.278 15.583 1.00 91.62 767 ILE A CA 1
ATOM 5702 C C . ILE A 1 767 ? -10.346 -8.164 15.634 1.00 91.62 767 ILE A C 1
ATOM 5704 O O . ILE A 1 767 ? -10.451 -9.387 15.709 1.00 91.62 767 ILE A O 1
ATOM 5708 N N . VAL A 1 768 ? -9.170 -7.546 15.655 1.00 89.50 768 VAL A N 1
ATOM 5709 C CA . VAL A 1 768 ? -7.889 -8.249 15.752 1.00 89.50 768 VAL A CA 1
ATOM 5710 C C . VAL A 1 768 ? -7.182 -7.825 17.030 1.00 89.50 768 VAL A C 1
ATOM 5712 O O . VAL A 1 768 ? -6.932 -6.647 17.245 1.00 89.50 768 VAL A O 1
ATOM 5715 N N . SER A 1 769 ? -6.822 -8.775 17.884 1.00 92.25 769 SER A N 1
ATOM 5716 C CA . SER A 1 769 ? 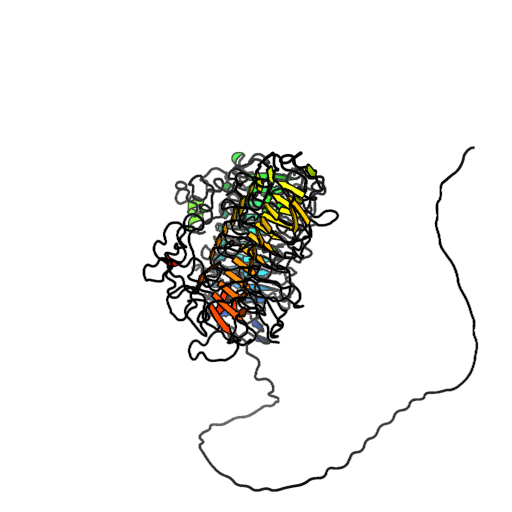-5.981 -8.536 19.053 1.00 92.25 769 SER A CA 1
ATOM 5717 C C . SER A 1 769 ? -4.684 -9.306 18.903 1.00 92.25 769 SER A C 1
ATOM 5719 O O . SER A 1 769 ? -4.667 -10.534 18.911 1.00 92.25 769 SER A O 1
ATOM 5721 N N . THR A 1 770 ? -3.581 -8.585 18.789 1.00 87.06 770 THR A N 1
ATOM 5722 C CA . THR A 1 770 ? -2.244 -9.153 18.608 1.00 87.06 770 THR A CA 1
ATOM 5723 C C . THR A 1 770 ? -1.352 -8.726 19.756 1.00 87.06 770 THR A C 1
ATOM 5725 O O . THR A 1 770 ? -1.297 -7.551 20.095 1.00 87.06 770 THR A O 1
ATOM 5728 N N . GLY A 1 771 ? -0.657 -9.673 20.375 1.00 83.25 771 GLY A N 1
ATOM 5729 C CA . GLY A 1 771 ? 0.385 -9.350 21.342 1.00 83.25 771 GLY A CA 1
ATOM 5730 C C . GLY A 1 771 ? -0.076 -8.850 22.715 1.00 83.25 771 GLY A C 1
ATOM 5731 O O . GLY A 1 771 ? 0.731 -8.344 23.485 1.00 83.25 771 GLY A O 1
ATOM 5732 N N . SER A 1 772 ? -1.352 -9.001 23.074 1.00 87.88 772 SER A N 1
ATOM 5733 C CA . SER A 1 772 ? -1.838 -8.602 24.404 1.00 87.88 772 SER A CA 1
ATOM 5734 C C . SER A 1 772 ? -1.089 -9.341 25.520 1.00 87.88 772 SER A C 1
ATOM 5736 O O . SER A 1 772 ? -0.958 -10.571 25.476 1.00 87.88 772 SER A O 1
ATOM 5738 N N . GLY A 1 773 ? -0.622 -8.599 26.529 1.00 86.25 773 GLY A N 1
ATOM 5739 C CA . GLY A 1 773 ? 0.131 -9.140 27.666 1.00 86.25 773 GLY A CA 1
ATOM 5740 C C . GLY A 1 773 ? -0.685 -10.049 28.597 1.00 86.25 773 GLY A C 1
ATOM 5741 O O . GLY A 1 773 ? -0.120 -10.912 29.279 1.00 86.25 773 GLY A O 1
ATOM 5742 N N . ARG A 1 774 ? -2.009 -9.872 28.619 1.00 88.69 774 ARG A N 1
ATOM 5743 C CA . ARG A 1 774 ? -2.986 -10.685 29.347 1.00 88.69 774 ARG A CA 1
ATOM 5744 C C . ARG A 1 774 ? -4.100 -11.141 28.419 1.00 88.69 774 ARG A C 1
ATOM 5746 O O . ARG A 1 774 ? -3.868 -12.077 27.674 1.00 88.69 774 ARG A O 1
ATOM 5753 N N . ASP A 1 775 ? -5.285 -10.546 28.458 1.00 93.19 775 ASP A N 1
ATOM 5754 C CA . ASP A 1 775 ? -6.453 -11.085 27.764 1.00 93.19 775 ASP A CA 1
ATOM 5755 C C . ASP A 1 775 ? -6.630 -10.417 26.382 1.00 93.19 775 ASP A C 1
ATOM 5757 O O . ASP A 1 775 ? -6.415 -9.214 26.237 1.00 93.19 775 ASP A O 1
ATOM 5761 N N . GLY A 1 776 ? -6.986 -11.172 25.338 1.00 94.12 776 GLY A N 1
ATOM 5762 C CA . GLY A 1 776 ? -7.260 -10.583 24.017 1.00 94.12 776 GLY A CA 1
ATOM 5763 C C . GLY A 1 776 ? -8.518 -9.718 24.052 1.00 94.12 776 GLY A C 1
ATOM 5764 O O . GLY A 1 776 ? -8.477 -8.511 23.812 1.00 94.12 776 GLY A O 1
ATOM 5765 N N . LEU A 1 777 ? -9.628 -10.347 24.440 1.00 97.31 777 LEU A N 1
ATOM 5766 C CA . LEU A 1 777 ? -10.880 -9.686 24.789 1.00 97.31 777 LEU A CA 1
ATOM 5767 C C . LEU A 1 777 ? -11.218 -9.964 26.253 1.00 97.31 777 LEU A C 1
ATOM 5769 O O . LEU A 1 777 ? -11.331 -11.113 26.669 1.00 97.31 777 LEU A O 1
ATOM 5773 N N . TRP A 1 778 ? -11.471 -8.914 27.019 1.00 96.38 778 TRP A N 1
ATOM 5774 C CA . TRP A 1 778 ? -12.022 -9.002 28.364 1.00 96.38 778 TRP A CA 1
ATOM 5775 C C . TRP A 1 778 ? -13.396 -8.336 28.399 1.00 96.38 778 TRP A C 1
ATOM 5777 O O . TRP A 1 778 ? -13.568 -7.242 27.857 1.00 96.38 778 TRP A O 1
ATOM 5787 N N . TYR A 1 779 ? -14.384 -8.937 29.063 1.00 97.19 779 TYR A N 1
ATOM 5788 C CA . TYR A 1 779 ? -15.683 -8.288 29.246 1.00 97.19 779 TYR A CA 1
ATOM 5789 C C . TYR A 1 779 ? -16.304 -8.505 30.625 1.00 97.19 779 TYR A C 1
ATOM 5791 O O . TYR A 1 779 ? -16.097 -9.537 31.255 1.00 97.19 779 TYR A O 1
ATOM 5799 N N . ARG A 1 780 ? -17.138 -7.544 31.056 1.00 95.50 780 ARG A N 1
ATOM 5800 C CA . ARG A 1 780 ? -18.051 -7.655 32.203 1.00 95.50 780 ARG A CA 1
ATOM 5801 C C . ARG A 1 780 ? -19.402 -6.989 31.934 1.00 95.50 780 ARG A C 1
ATOM 5803 O O . ARG A 1 780 ? -19.440 -5.808 31.589 1.00 95.50 780 ARG A O 1
ATOM 5810 N N . ASN A 1 781 ? -20.500 -7.703 32.191 1.00 95.31 781 ASN A N 1
ATOM 5811 C CA . ASN A 1 781 ? -21.886 -7.258 31.948 1.00 95.31 781 ASN A CA 1
ATOM 5812 C C . ASN A 1 781 ? -22.114 -6.855 30.475 1.00 95.31 781 ASN A C 1
ATOM 5814 O O . ASN A 1 781 ? -22.561 -5.741 30.174 1.00 95.31 781 ASN A O 1
ATOM 5818 N N . PHE A 1 782 ? -21.711 -7.728 29.551 1.00 95.06 782 PHE A N 1
ATOM 5819 C CA . PHE A 1 782 ? -21.724 -7.478 28.108 1.00 95.06 782 PHE A CA 1
ATOM 5820 C C . PHE A 1 782 ? -22.833 -8.283 27.424 1.00 95.06 782 PHE A C 1
ATOM 5822 O O . PHE A 1 782 ? -22.938 -9.489 27.609 1.00 95.06 782 PHE A O 1
ATOM 5829 N N . ASN A 1 783 ? -23.654 -7.606 26.619 1.00 91.81 783 ASN A N 1
ATOM 5830 C CA . ASN A 1 783 ? -24.814 -8.182 25.925 1.00 91.81 783 ASN A CA 1
ATOM 5831 C C . ASN A 1 783 ? -24.846 -7.801 24.432 1.00 91.81 783 ASN A C 1
ATOM 5833 O O . ASN A 1 783 ? -25.910 -7.751 23.817 1.00 91.81 783 ASN A O 1
ATOM 5837 N N . GLY A 1 784 ? -23.696 -7.425 23.868 1.00 91.19 784 GLY A N 1
ATOM 5838 C CA . GLY A 1 784 ? -23.577 -6.984 22.478 1.00 91.19 784 GLY A CA 1
ATOM 5839 C C . GLY A 1 784 ? -23.224 -8.109 21.513 1.00 91.19 784 GLY A C 1
ATOM 5840 O O . GLY A 1 784 ? -23.410 -9.288 21.816 1.00 91.19 784 GLY A O 1
ATOM 5841 N N . LEU A 1 785 ? -22.728 -7.710 20.341 1.00 88.50 785 LEU A N 1
ATOM 5842 C CA . LEU A 1 785 ? -22.326 -8.602 19.253 1.00 88.50 785 LEU A CA 1
ATOM 5843 C C . LEU A 1 785 ? -20.818 -8.503 19.014 1.00 88.50 785 LEU A C 1
ATOM 5845 O O . LEU A 1 785 ? -20.287 -7.395 18.940 1.00 88.50 785 LEU A O 1
ATOM 5849 N N . VAL A 1 786 ? -20.167 -9.649 18.821 1.00 91.75 786 VAL A N 1
ATOM 5850 C CA . VAL A 1 786 ? -18.826 -9.760 18.237 1.00 91.75 786 VAL A CA 1
ATOM 5851 C C . VAL A 1 786 ? -18.894 -10.711 17.044 1.00 91.75 786 VAL A C 1
ATOM 5853 O O . VAL A 1 786 ? -19.192 -11.889 17.215 1.00 91.75 786 VAL A O 1
ATOM 5856 N N . LYS A 1 787 ? -18.631 -10.209 15.841 1.00 85.69 787 LYS A N 1
ATOM 5857 C CA . LYS A 1 787 ? -18.479 -11.012 14.623 1.00 85.69 787 LYS A CA 1
ATOM 5858 C C . LYS A 1 787 ? -17.016 -10.968 14.190 1.00 85.69 787 LYS A C 1
ATOM 5860 O O . LYS A 1 787 ? -16.428 -9.895 14.206 1.00 85.69 787 LYS A O 1
ATOM 5865 N N . ASP A 1 788 ? -16.433 -12.093 13.803 1.00 83.50 788 ASP A N 1
ATOM 5866 C CA . ASP A 1 788 ? -15.074 -12.145 13.245 1.00 83.50 788 ASP A CA 1
ATOM 5867 C C . ASP A 1 788 ? -14.023 -11.552 14.216 1.00 83.50 788 ASP A C 1
ATOM 5869 O O . ASP A 1 788 ? -13.514 -10.444 14.036 1.00 83.50 788 ASP A O 1
ATOM 5873 N N . LEU A 1 789 ? -13.718 -12.282 15.293 1.00 91.06 789 LEU A N 1
ATOM 5874 C CA . LEU A 1 789 ? -12.669 -11.923 16.259 1.00 91.06 789 LEU A CA 1
ATOM 5875 C C . LEU A 1 789 ? -11.448 -12.818 16.084 1.00 91.06 789 LEU A C 1
ATOM 5877 O O . LEU A 1 789 ? -11.556 -14.039 16.143 1.00 91.06 789 LEU A O 1
ATOM 5881 N N . MET A 1 790 ? -10.273 -12.212 16.003 1.00 89.06 790 MET A N 1
ATOM 5882 C CA . MET A 1 790 ? -8.998 -12.911 15.942 1.00 89.06 790 MET A CA 1
ATOM 5883 C C . MET A 1 790 ? -8.095 -12.466 17.089 1.00 89.06 790 MET A C 1
ATOM 5885 O O . MET A 1 790 ? -7.770 -11.289 17.208 1.00 89.06 790 MET A O 1
ATOM 5889 N N . VAL A 1 791 ? -7.672 -13.399 17.940 1.00 90.69 791 VAL A N 1
ATOM 5890 C CA . VAL A 1 791 ? -6.738 -13.151 19.044 1.00 90.69 791 VAL A CA 1
ATOM 5891 C C . VAL A 1 791 ? -5.490 -13.992 18.854 1.00 90.69 791 VAL A C 1
ATOM 5893 O O . VAL A 1 791 ? -5.559 -15.218 18.791 1.00 90.69 791 VAL A O 1
ATOM 5896 N N . ILE A 1 792 ? -4.338 -13.332 18.828 1.00 85.19 792 ILE A N 1
ATOM 5897 C CA . ILE A 1 792 ? -3.025 -13.960 18.747 1.00 85.19 792 ILE A CA 1
ATOM 5898 C C . ILE A 1 792 ? -2.128 -13.365 19.824 1.00 85.19 792 ILE A C 1
ATOM 5900 O O . ILE A 1 792 ? -1.689 -12.219 19.729 1.00 85.19 792 ILE A O 1
ATOM 5904 N N . HIS A 1 793 ? -1.805 -14.148 20.848 1.00 83.88 793 HIS A N 1
ATOM 5905 C CA . HIS A 1 793 ? -0.864 -13.701 21.874 1.00 83.88 793 HIS A CA 1
ATOM 5906 C C . HIS A 1 793 ? 0.587 -13.705 21.371 1.00 83.88 793 HIS A C 1
ATOM 5908 O O . HIS A 1 793 ? 0.911 -14.252 20.318 1.00 83.88 793 HIS A O 1
ATOM 5914 N N . HIS A 1 794 ? 1.503 -13.098 22.129 1.00 76.12 794 HIS A N 1
ATOM 5915 C CA . HIS A 1 794 ? 2.941 -13.330 21.950 1.00 76.12 794 HIS A CA 1
ATOM 5916 C C . HIS A 1 794 ? 3.349 -14.717 22.466 1.00 76.12 794 HIS A C 1
ATOM 5918 O O . HIS A 1 794 ? 2.583 -15.370 23.165 1.00 76.12 794 HIS A O 1
ATOM 5924 N N . ARG A 1 795 ? 4.571 -15.182 22.175 1.00 71.62 795 ARG A N 1
ATOM 5925 C CA . ARG A 1 795 ? 5.109 -16.371 22.860 1.00 71.62 795 ARG A CA 1
ATOM 5926 C C . ARG A 1 795 ? 5.245 -16.083 24.356 1.00 71.62 795 ARG A C 1
ATOM 5928 O O . ARG A 1 795 ? 5.896 -15.107 24.723 1.00 71.62 795 ARG A O 1
ATOM 5935 N N . ASP A 1 796 ? 4.658 -16.936 25.189 1.00 64.00 796 ASP A N 1
ATOM 5936 C CA . ASP A 1 796 ? 4.894 -16.911 26.632 1.00 64.00 796 ASP A CA 1
ATOM 5937 C C . ASP A 1 796 ? 6.168 -17.694 26.951 1.00 64.00 796 ASP A C 1
ATOM 5939 O O . ASP A 1 796 ? 6.278 -18.885 26.656 1.00 64.00 796 ASP A O 1
ATOM 5943 N N . SER A 1 797 ? 7.154 -16.995 27.509 1.00 54.84 797 SER A N 1
ATOM 5944 C CA . SER A 1 797 ? 8.437 -17.572 27.912 1.00 54.84 797 SER A CA 1
ATOM 5945 C C . SER A 1 797 ? 8.566 -17.786 29.421 1.00 54.84 797 SER A C 1
ATOM 5947 O O . SER A 1 797 ? 9.562 -18.371 29.846 1.00 54.84 797 SER A O 1
ATOM 5949 N N . ASP A 1 798 ? 7.634 -17.287 30.240 1.00 52.38 798 ASP A N 1
ATOM 5950 C CA . ASP A 1 798 ? 7.785 -17.282 31.702 1.00 52.38 798 ASP A CA 1
ATOM 5951 C C . ASP A 1 798 ? 6.580 -17.811 32.498 1.00 52.38 798 ASP A C 1
ATOM 5953 O O . ASP A 1 798 ? 6.706 -18.009 33.710 1.00 52.38 798 ASP A O 1
ATOM 5957 N N . GLY A 1 799 ? 5.450 -18.101 31.844 1.00 54.31 799 GLY A N 1
ATOM 5958 C CA . GLY A 1 799 ? 4.273 -18.703 32.466 1.00 54.31 799 GLY A CA 1
ATOM 5959 C C . GLY A 1 799 ? 3.504 -17.779 33.406 1.00 54.31 799 GLY A C 1
ATOM 5960 O O . GLY A 1 799 ? 2.646 -18.258 34.143 1.00 54.31 799 GLY A O 1
ATOM 5961 N N . SER A 1 800 ? 3.825 -16.481 33.455 1.00 52.28 800 SER A N 1
ATOM 5962 C CA . SER A 1 800 ? 3.545 -15.670 34.645 1.00 52.28 800 SER A CA 1
ATOM 5963 C C . SER A 1 800 ? 2.309 -14.761 34.591 1.00 52.28 800 SER A C 1
ATOM 5965 O O . SER A 1 800 ? 1.887 -14.285 35.649 1.00 52.28 800 SER A O 1
ATOM 5967 N N . SER A 1 801 ? 1.712 -14.491 33.420 1.00 57.72 801 SER A N 1
ATOM 5968 C CA . SER A 1 801 ? 0.758 -13.369 33.284 1.00 57.72 801 SER A CA 1
ATOM 5969 C C . SER A 1 801 ? -0.733 -13.718 33.366 1.00 57.72 801 SER A C 1
ATOM 5971 O O . SER A 1 801 ? -1.543 -12.812 33.586 1.00 57.72 801 SER A O 1
ATOM 5973 N N . GLY A 1 802 ? -1.104 -14.996 33.251 1.00 72.88 802 GLY A N 1
ATOM 5974 C CA . GLY A 1 802 ? -2.503 -15.430 33.230 1.00 72.88 802 GLY A CA 1
ATOM 5975 C C . GLY A 1 802 ? -3.305 -14.752 32.126 1.00 72.88 802 GLY A C 1
ATOM 5976 O O . GLY A 1 802 ? -3.911 -13.698 32.349 1.00 72.88 802 GLY A O 1
ATOM 5977 N N . ARG A 1 803 ? -3.264 -15.360 30.940 1.00 84.12 803 ARG A N 1
ATOM 5978 C CA . ARG A 1 803 ? -3.775 -14.814 29.682 1.00 84.12 803 ARG A CA 1
ATOM 5979 C C . ARG A 1 803 ? -4.909 -15.653 29.117 1.00 84.12 803 ARG A C 1
ATOM 5981 O O . ARG A 1 803 ? -4.822 -16.877 29.108 1.00 84.12 803 ARG A O 1
ATOM 5988 N N . SER A 1 804 ? -5.926 -15.001 28.582 1.00 91.00 804 SER A N 1
ATOM 5989 C CA . SER A 1 804 ? -7.032 -15.685 27.924 1.00 91.00 804 SER A CA 1
ATOM 5990 C C . SER A 1 804 ? -7.272 -15.122 26.537 1.00 91.00 804 SER A C 1
ATOM 5992 O O . SER A 1 804 ? -7.136 -13.918 26.327 1.00 91.00 804 SER A O 1
ATOM 5994 N N . GLY A 1 805 ? -7.713 -15.967 25.605 1.00 93.44 805 GLY A N 1
ATOM 5995 C CA . GLY A 1 805 ? -8.270 -15.455 24.355 1.00 93.44 805 GLY A CA 1
ATOM 5996 C C . GLY A 1 805 ? -9.466 -14.543 24.648 1.00 93.44 805 GLY A C 1
ATOM 5997 O O . GLY A 1 805 ? -9.474 -13.372 24.266 1.00 93.44 805 GLY A O 1
ATOM 5998 N N . ILE A 1 806 ? -10.428 -15.067 25.418 1.00 96.12 806 ILE A N 1
ATOM 5999 C CA . ILE A 1 806 ? -11.579 -14.325 25.943 1.00 96.12 806 ILE A CA 1
ATOM 6000 C C . ILE A 1 806 ? -11.696 -14.527 27.456 1.00 96.12 806 ILE A C 1
ATOM 6002 O O . ILE A 1 806 ? -11.772 -15.659 27.933 1.00 96.12 806 ILE A O 1
ATOM 6006 N N . TYR A 1 807 ? -11.778 -13.426 28.200 1.00 95.06 807 TYR A N 1
ATOM 6007 C CA . TYR A 1 807 ? -12.127 -13.398 29.617 1.00 95.06 807 TYR A CA 1
ATOM 6008 C C . TYR A 1 807 ? -13.581 -12.948 29.786 1.00 95.06 807 TYR A C 1
ATOM 6010 O O . TYR A 1 807 ? -13.914 -11.777 29.589 1.00 95.06 807 TYR A O 1
ATOM 6018 N N . ALA A 1 808 ? -14.432 -13.882 30.196 1.00 95.25 808 ALA A N 1
ATOM 6019 C CA . ALA A 1 808 ? -15.844 -13.688 30.477 1.00 95.25 808 ALA A CA 1
ATOM 6020 C C . ALA A 1 808 ? -16.088 -13.429 31.970 1.00 95.25 808 ALA A C 1
ATOM 6022 O O . ALA A 1 808 ? -15.607 -14.163 32.837 1.00 95.25 808 ALA A O 1
ATOM 6023 N N . SER A 1 809 ? -16.839 -12.372 32.269 1.00 94.19 809 SER A N 1
ATOM 6024 C CA . SER A 1 809 ? -17.168 -11.956 33.633 1.00 94.19 809 SER A CA 1
ATOM 6025 C C . SER A 1 809 ? -18.566 -11.352 33.699 1.00 94.19 809 SER A C 1
ATOM 6027 O O . SER A 1 809 ? -19.067 -10.762 32.734 1.00 94.19 809 SER A O 1
ATOM 6029 N N . GLU A 1 810 ? -19.178 -11.401 34.876 1.00 93.62 810 GLU A N 1
ATOM 6030 C CA . GLU A 1 810 ? -20.364 -10.618 35.184 1.00 93.62 810 GLU A CA 1
ATOM 6031 C C . GLU A 1 810 ? -20.438 -10.227 36.663 1.00 93.62 810 GLU A C 1
ATOM 6033 O O . GLU A 1 810 ? -19.664 -10.663 37.515 1.00 93.62 810 GLU A O 1
ATOM 6038 N N . THR A 1 811 ? -21.313 -9.280 36.984 1.00 92.56 811 THR A N 1
ATOM 6039 C CA . THR A 1 811 ? -21.463 -8.799 38.363 1.00 92.56 811 THR A CA 1
ATOM 6040 C C . THR A 1 811 ? -22.441 -9.673 39.131 1.00 92.56 811 THR A C 1
ATOM 6042 O O . THR A 1 811 ? -22.182 -10.023 40.286 1.00 92.56 811 THR A O 1
ATOM 6045 N N . LEU A 1 812 ? -23.557 -10.009 38.492 1.00 92.50 812 LEU A N 1
ATOM 6046 C CA . LEU A 1 812 ? -24.571 -10.942 38.952 1.00 92.50 812 LEU A CA 1
ATOM 6047 C C . LEU A 1 812 ? -24.865 -11.933 37.825 1.00 92.50 812 LEU A C 1
ATOM 6049 O O . LEU A 1 812 ? -24.747 -11.575 36.662 1.00 92.50 812 LEU A O 1
ATOM 6053 N N . GLU A 1 813 ? -25.278 -13.140 38.206 1.00 88.25 813 GLU A N 1
ATOM 6054 C CA . GLU A 1 813 ? -25.781 -14.176 37.295 1.00 88.25 813 GLU A CA 1
ATOM 6055 C C . GLU A 1 813 ? -26.832 -13.592 36.328 1.00 88.25 813 GLU A C 1
ATOM 6057 O O . GLU A 1 813 ? -27.825 -12.997 36.778 1.00 88.25 813 GLU A O 1
ATOM 6062 N N . GLY A 1 814 ? -26.598 -13.748 35.023 1.00 88.25 814 GLY A N 1
ATOM 6063 C CA . GLY A 1 814 ? -27.456 -13.267 33.940 1.00 88.25 814 GLY A CA 1
ATOM 6064 C C . GLY A 1 814 ? -27.286 -11.793 33.546 1.00 88.25 814 GLY A C 1
ATOM 6065 O O . GLY A 1 814 ? -28.136 -11.268 32.822 1.00 88.25 814 GLY A O 1
ATOM 6066 N N . ASP A 1 815 ? -26.239 -11.102 34.010 1.00 91.50 815 ASP A N 1
ATOM 6067 C CA . ASP A 1 815 ? -25.920 -9.733 33.573 1.00 91.50 815 ASP A CA 1
ATOM 6068 C C . ASP A 1 815 ? -25.172 -9.718 32.220 1.00 91.50 815 ASP A C 1
ATOM 6070 O O . ASP A 1 815 ? -25.156 -8.679 31.547 1.00 91.50 815 ASP A O 1
ATOM 6074 N N . SER A 1 816 ? -24.549 -10.831 31.815 1.00 92.88 816 SER A N 1
ATOM 6075 C CA . SER A 1 816 ? -23.852 -11.007 30.534 1.00 92.88 816 SER A CA 1
ATOM 6076 C C . SER A 1 816 ? -24.470 -12.132 29.700 1.00 92.88 816 SER A C 1
ATOM 6078 O O . SER A 1 816 ? -24.460 -13.286 30.105 1.00 92.88 816 SER A O 1
ATOM 6080 N N . ASN A 1 817 ? -24.906 -11.826 28.479 1.00 91.12 817 ASN A N 1
ATOM 6081 C CA . ASN A 1 817 ? -25.285 -12.822 27.474 1.00 91.12 817 ASN A CA 1
ATOM 6082 C C . ASN A 1 817 ? -24.883 -12.371 26.049 1.00 91.12 817 ASN A C 1
ATOM 6084 O O . ASN A 1 817 ? -25.740 -12.065 25.201 1.00 91.12 817 ASN A O 1
ATOM 6088 N N . PRO A 1 818 ? -23.572 -12.256 25.773 1.00 92.06 818 PRO A N 1
ATOM 6089 C CA . PRO A 1 818 ? -23.088 -11.742 24.501 1.00 92.06 818 PRO A CA 1
ATOM 6090 C C . PRO A 1 818 ? -23.242 -12.759 23.373 1.00 92.06 818 PRO A C 1
ATOM 6092 O O . PRO A 1 818 ? -23.079 -13.959 23.593 1.00 92.06 818 PRO A O 1
ATOM 6095 N N . LEU A 1 819 ? -23.511 -12.257 22.165 1.00 86.94 819 LEU A N 1
ATOM 6096 C CA . LEU A 1 819 ? -23.480 -13.040 20.931 1.00 86.94 819 LEU A CA 1
ATOM 6097 C C . LEU A 1 819 ? -22.111 -12.888 20.272 1.00 86.94 819 LEU A C 1
ATOM 6099 O O . LEU A 1 819 ? -21.688 -11.774 19.968 1.00 86.94 819 LEU A O 1
ATOM 6103 N N . MET A 1 820 ? -21.423 -13.998 20.049 1.00 88.88 820 MET A N 1
ATOM 6104 C CA . MET A 1 820 ? -20.091 -14.041 19.462 1.00 88.88 820 MET A CA 1
ATOM 6105 C C . MET A 1 820 ? -20.039 -15.124 18.384 1.00 88.88 820 MET A C 1
ATOM 6107 O O . MET A 1 820 ? -20.346 -16.283 18.660 1.00 88.88 820 MET A O 1
ATOM 6111 N N . VAL A 1 821 ? -19.671 -14.754 17.159 1.00 83.56 821 VAL A N 1
ATOM 6112 C CA . VAL A 1 821 ? -19.649 -15.667 16.008 1.00 83.56 821 VAL A CA 1
ATOM 6113 C C . VAL A 1 821 ? -18.363 -15.475 15.213 1.00 83.56 821 VAL A C 1
ATOM 6115 O O . VAL A 1 821 ? -17.920 -14.338 15.062 1.00 83.56 821 VAL A O 1
ATOM 6118 N N . ASN A 1 822 ? -17.796 -16.566 14.692 1.00 82.56 822 ASN A N 1
ATOM 6119 C CA . ASN A 1 822 ? -16.535 -16.589 13.940 1.00 82.56 822 ASN A CA 1
ATOM 6120 C C . ASN A 1 822 ? -15.380 -16.056 14.783 1.00 82.56 822 ASN A C 1
ATOM 6122 O O . ASN A 1 822 ? -14.999 -14.893 14.699 1.00 82.56 822 ASN A O 1
ATOM 6126 N N . ILE A 1 823 ? -14.834 -16.905 15.646 1.00 89.19 823 ILE A N 1
ATOM 6127 C CA . ILE A 1 823 ? -13.814 -16.506 16.614 1.00 89.19 823 ILE A CA 1
ATOM 6128 C C . ILE A 1 823 ? -12.581 -17.393 16.441 1.00 89.19 823 ILE A C 1
ATOM 6130 O O . ILE A 1 823 ? -12.708 -18.609 16.401 1.00 89.19 823 ILE A O 1
ATOM 6134 N N . THR A 1 824 ? -11.387 -16.810 16.386 1.00 88.56 824 THR A N 1
ATOM 6135 C CA . THR A 1 824 ? -10.103 -17.526 16.355 1.00 88.56 824 THR A CA 1
ATOM 6136 C C . THR A 1 824 ? -9.233 -17.070 17.518 1.00 88.56 824 THR A C 1
ATOM 6138 O O . THR A 1 824 ? -8.895 -15.893 17.610 1.00 88.56 824 THR A O 1
ATOM 6141 N N . LEU A 1 825 ? -8.847 -17.988 18.406 1.00 90.81 825 LEU A N 1
ATOM 6142 C CA . LEU A 1 825 ? -8.055 -17.713 19.607 1.00 90.81 825 LEU A CA 1
ATOM 6143 C C . LEU A 1 825 ? -6.775 -18.551 19.602 1.00 90.81 825 LEU A C 1
ATOM 6145 O O . LEU A 1 825 ? -6.842 -19.781 19.594 1.00 90.81 825 LEU A O 1
ATOM 6149 N N . ILE A 1 826 ? -5.617 -17.894 19.680 1.00 85.69 826 ILE A N 1
ATOM 6150 C CA . ILE A 1 826 ? -4.299 -18.529 19.567 1.00 85.69 826 ILE A CA 1
ATOM 6151 C C . ILE A 1 826 ? -3.395 -18.123 20.739 1.00 85.69 826 ILE A C 1
ATOM 6153 O O . ILE A 1 826 ? -3.006 -16.958 20.873 1.00 85.69 826 ILE A O 1
ATOM 6157 N N . GLY A 1 827 ? -3.024 -19.099 21.575 1.00 80.75 827 GLY A N 1
ATOM 6158 C CA . GLY A 1 827 ? -2.220 -18.881 22.786 1.00 80.75 827 GLY A CA 1
ATOM 6159 C C . GLY A 1 827 ? -0.714 -18.741 22.539 1.00 80.75 827 GLY A C 1
ATOM 6160 O O . GLY A 1 827 ? -0.077 -17.855 23.095 1.00 80.75 827 GLY A O 1
ATOM 6161 N N . ARG A 1 828 ? -0.124 -19.558 21.658 1.00 75.31 828 ARG A N 1
ATOM 6162 C CA . ARG A 1 828 ? 1.338 -19.652 21.430 1.00 75.31 828 ARG A CA 1
ATOM 6163 C C . ARG A 1 828 ? 2.151 -20.102 22.652 1.00 75.31 828 ARG A C 1
ATOM 6165 O O . ARG A 1 828 ? 3.205 -19.524 22.943 1.00 75.31 828 ARG A O 1
ATOM 6172 N N . ASP A 1 829 ? 1.693 -21.130 23.356 1.00 70.62 829 ASP A N 1
ATOM 6173 C CA . ASP A 1 829 ? 2.536 -21.826 24.332 1.00 70.62 829 ASP A CA 1
ATOM 6174 C C . ASP A 1 829 ? 3.647 -22.632 23.626 1.00 70.62 829 ASP A C 1
ATOM 6176 O O . ASP A 1 829 ? 3.463 -23.165 22.532 1.00 70.62 829 ASP A O 1
ATOM 6180 N N . SER A 1 830 ? 4.827 -22.696 24.246 1.00 58.50 830 SER A N 1
ATOM 6181 C CA . SER A 1 830 ? 6.004 -23.418 23.725 1.00 58.50 830 SER A CA 1
ATOM 6182 C C . SER A 1 830 ? 6.614 -24.397 24.733 1.00 58.50 830 SER A C 1
ATOM 6184 O O . SER A 1 830 ? 7.544 -25.134 24.403 1.00 58.50 830 SER A O 1
ATOM 6186 N N . SER A 1 831 ? 6.092 -24.426 25.963 1.00 57.12 831 SER A N 1
ATOM 6187 C CA . SER A 1 831 ? 6.729 -25.101 27.097 1.00 57.12 831 SER A CA 1
ATOM 6188 C C . SER A 1 831 ? 6.536 -26.624 27.121 1.00 57.12 831 SER A C 1
ATOM 6190 O O . SER A 1 831 ? 7.342 -27.323 27.728 1.00 57.12 831 SER A O 1
ATOM 6192 N N . SER A 1 832 ? 5.534 -27.175 26.419 1.00 51.25 832 SER A N 1
ATOM 6193 C CA . SER A 1 832 ? 5.231 -28.622 26.376 1.00 51.25 832 SER A CA 1
ATOM 6194 C C . SER A 1 832 ? 5.014 -29.276 27.756 1.00 51.25 832 SER A C 1
ATOM 6196 O O . SER A 1 832 ? 5.029 -30.508 27.855 1.00 51.25 832 SER A O 1
ATOM 6198 N N . GLU A 1 833 ? 4.817 -28.496 28.821 1.00 54.53 833 GLU A N 1
ATOM 6199 C CA . GLU A 1 833 ? 4.559 -29.004 30.169 1.00 54.53 833 GLU A CA 1
ATOM 6200 C C . GLU A 1 833 ? 3.054 -28.999 30.463 1.00 54.53 833 GLU A C 1
ATOM 6202 O O . GLU A 1 833 ? 2.317 -28.107 30.048 1.00 54.53 833 GLU A O 1
ATOM 6207 N N . THR A 1 834 ? 2.573 -30.018 31.185 1.00 56.75 834 THR A N 1
ATOM 6208 C CA . THR A 1 834 ? 1.207 -29.997 31.720 1.00 56.75 834 THR A CA 1
ATOM 6209 C C . THR A 1 834 ? 1.085 -28.825 32.682 1.00 56.75 834 THR A C 1
ATOM 6211 O O . THR A 1 834 ? 1.838 -28.752 33.654 1.00 56.75 834 THR A O 1
ATOM 6214 N N . ALA A 1 835 ? 0.133 -27.941 32.405 1.00 61.84 835 ALA A N 1
ATOM 6215 C CA . ALA A 1 835 ? -0.130 -26.765 33.210 1.00 61.84 835 ALA A CA 1
ATOM 6216 C C . ALA A 1 835 ? -0.384 -27.137 34.686 1.00 61.84 835 ALA A C 1
ATOM 6218 O O . ALA A 1 835 ? -1.109 -28.092 34.985 1.00 61.84 835 ALA A O 1
ATOM 6219 N N . GLY A 1 836 ? 0.203 -26.393 35.622 1.00 60.31 836 GLY A N 1
ATOM 6220 C CA . GLY A 1 836 ? -0.147 -26.488 37.039 1.00 60.31 836 GLY A CA 1
ATOM 6221 C C . GLY A 1 836 ? -1.545 -25.920 37.316 1.00 60.31 836 GLY A C 1
ATOM 6222 O O . GLY A 1 836 ? -2.072 -25.140 36.529 1.00 60.31 836 GLY A O 1
ATOM 6223 N N . GLU A 1 837 ? -2.144 -26.247 38.470 1.00 61.84 837 GLU A N 1
ATOM 6224 C CA . GLU A 1 837 ? -3.456 -25.699 38.895 1.00 61.84 837 GLU A CA 1
ATOM 6225 C C . GLU A 1 837 ? -3.489 -24.152 38.925 1.00 61.84 837 GLU A C 1
ATOM 6227 O O . GLU A 1 837 ? -4.553 -23.549 38.772 1.00 61.84 837 GLU A O 1
ATOM 6232 N N . ASP A 1 838 ? -2.324 -23.517 39.103 1.00 61.72 838 ASP A N 1
ATOM 6233 C CA . ASP A 1 838 ? -2.158 -22.060 39.171 1.00 61.72 838 ASP A CA 1
ATOM 6234 C C . ASP A 1 838 ? -1.914 -21.399 37.800 1.00 61.72 838 ASP A C 1
ATOM 6236 O O . ASP A 1 838 ? -2.009 -20.174 37.687 1.00 61.72 838 ASP A O 1
ATOM 6240 N N . ASP A 1 839 ? -1.630 -22.178 36.751 1.00 66.81 839 ASP A N 1
ATOM 6241 C CA . ASP A 1 839 ? -1.496 -21.627 35.403 1.00 66.81 839 ASP A CA 1
ATOM 6242 C C . ASP A 1 839 ? -2.883 -21.143 34.927 1.00 66.81 839 ASP A C 1
ATOM 6244 O O . ASP A 1 839 ? -3.926 -21.720 35.245 1.00 66.81 839 ASP A O 1
ATOM 6248 N N . THR A 1 840 ? -2.927 -20.028 34.204 1.00 70.81 840 THR A N 1
ATOM 6249 C CA . THR A 1 840 ? -4.183 -19.337 33.835 1.00 70.81 840 THR A CA 1
ATOM 6250 C C . THR A 1 840 ? -4.238 -19.007 32.345 1.00 70.81 840 THR A C 1
ATOM 6252 O O . THR A 1 840 ? -4.962 -18.111 31.933 1.00 70.81 840 THR A O 1
ATOM 6255 N N . GLU A 1 841 ? -3.471 -19.741 31.536 1.00 81.62 841 GLU A N 1
ATOM 6256 C CA . GLU A 1 841 ? -3.430 -19.599 30.083 1.00 81.62 841 GLU A CA 1
ATOM 6257 C C . GLU A 1 841 ? -4.475 -20.482 29.382 1.00 81.62 841 GLU A C 1
ATOM 6259 O O . GLU A 1 841 ? -4.260 -21.687 29.251 1.00 81.62 841 GLU A O 1
ATOM 6264 N N . VAL A 1 842 ? -5.581 -19.906 28.905 1.00 85.88 842 VAL A N 1
ATOM 6265 C CA . VAL A 1 842 ? -6.734 -20.659 28.368 1.00 85.88 842 VAL A CA 1
ATOM 6266 C C . VAL A 1 842 ? -7.417 -19.936 27.204 1.00 85.88 842 VAL A C 1
ATOM 6268 O O . VAL A 1 842 ? -7.399 -18.715 27.143 1.00 85.88 842 VAL A O 1
ATOM 6271 N N . GLY A 1 843 ? -8.063 -20.656 26.284 1.00 90.19 843 GLY A N 1
ATOM 6272 C CA . GLY A 1 843 ? -8.852 -20.015 25.225 1.00 90.19 843 GLY A CA 1
ATOM 6273 C C . GLY A 1 843 ? -9.992 -19.155 25.776 1.00 90.19 843 GLY A C 1
ATOM 6274 O O . GLY A 1 843 ? -10.019 -17.943 25.566 1.00 90.19 843 GLY A O 1
ATOM 6275 N N . LEU A 1 844 ? -10.909 -19.781 26.517 1.00 92.69 844 LEU A N 1
ATOM 6276 C CA . LEU A 1 844 ? -12.075 -19.142 27.132 1.00 92.69 844 LEU A CA 1
ATOM 6277 C C . LEU A 1 844 ? -12.009 -19.237 28.660 1.00 92.69 844 LEU A C 1
ATOM 6279 O O . LEU A 1 844 ? -12.019 -20.328 29.224 1.00 92.69 844 LEU A O 1
ATOM 6283 N N . LEU A 1 845 ? -12.000 -18.108 29.357 1.00 92.50 845 LEU A N 1
ATOM 6284 C CA . LEU A 1 845 ? -12.072 -18.068 30.815 1.00 92.50 845 LEU A CA 1
ATOM 6285 C C . LEU A 1 845 ? -13.440 -17.559 31.267 1.00 92.50 845 LEU A C 1
ATOM 6287 O O . LEU A 1 845 ? -13.719 -16.372 31.159 1.00 92.50 845 LEU A O 1
ATOM 6291 N N . PHE A 1 846 ? -14.265 -18.438 31.830 1.00 92.69 846 PHE A N 1
ATOM 6292 C CA . PHE A 1 846 ? -15.509 -18.094 32.515 1.00 92.69 846 PHE A CA 1
ATOM 6293 C C . PHE A 1 846 ? -15.231 -17.824 33.994 1.00 92.69 846 PHE A C 1
ATOM 6295 O O . PHE A 1 846 ? -14.851 -18.721 34.754 1.00 92.69 846 PHE A O 1
ATOM 6302 N N . SER A 1 847 ? -15.404 -16.571 34.399 1.00 90.19 847 SER A N 1
ATOM 6303 C CA . SER A 1 847 ? -15.100 -16.073 35.740 1.00 90.19 847 SER A CA 1
ATOM 6304 C C . SER A 1 847 ? -16.283 -15.294 36.322 1.00 90.19 847 SER A C 1
ATOM 6306 O O . SER A 1 847 ? -17.275 -15.059 35.640 1.00 90.19 847 SER A O 1
ATOM 6308 N N . ASP A 1 848 ? -16.180 -14.886 37.588 1.00 89.06 848 ASP A N 1
ATOM 6309 C CA . ASP A 1 848 ? -17.100 -13.959 38.261 1.00 89.06 848 ASP A CA 1
ATOM 6310 C C . ASP A 1 848 ? -18.593 -14.202 37.946 1.00 89.06 848 ASP A C 1
ATOM 6312 O O . ASP A 1 848 ? -19.236 -13.396 37.286 1.00 89.06 848 ASP A O 1
ATOM 6316 N N . ASN A 1 849 ? -19.156 -15.306 38.437 1.00 90.00 849 ASN A N 1
ATOM 6317 C CA . ASN A 1 849 ? -20.576 -15.676 38.302 1.00 90.00 849 ASN A CA 1
ATOM 6318 C C . ASN A 1 849 ? -21.081 -16.033 36.898 1.00 90.00 849 ASN A C 1
ATOM 6320 O O . ASN A 1 849 ? -22.242 -16.408 36.829 1.00 90.00 849 ASN A O 1
ATOM 6324 N N . THR A 1 850 ? -20.245 -15.982 35.850 1.00 92.44 850 THR A N 1
ATOM 6325 C CA . THR A 1 850 ? -20.694 -16.222 34.464 1.00 92.44 850 THR A CA 1
ATOM 6326 C C . THR A 1 850 ? -21.563 -17.478 34.339 1.00 92.44 850 THR A C 1
ATOM 6328 O O . THR A 1 850 ? -21.093 -18.580 34.648 1.00 92.44 850 THR A O 1
ATOM 6331 N N . ASP A 1 851 ? -22.793 -17.303 33.851 1.00 90.19 851 ASP A N 1
ATOM 6332 C CA . ASP A 1 851 ? -23.768 -18.377 33.613 1.00 90.19 851 ASP A CA 1
ATOM 6333 C C . ASP A 1 851 ? -24.271 -18.475 32.159 1.00 90.19 851 ASP A C 1
ATOM 6335 O O . ASP A 1 851 ? -24.826 -19.503 31.750 1.00 90.19 851 ASP A O 1
ATOM 6339 N N . GLN A 1 852 ? -24.073 -17.422 31.358 1.00 89.25 852 GLN A N 1
ATOM 6340 C CA . GLN A 1 852 ? -24.629 -17.299 30.010 1.00 89.25 852 GLN A CA 1
ATOM 6341 C C . GLN A 1 852 ? -23.610 -16.816 28.974 1.00 89.25 852 GLN A C 1
ATOM 6343 O O . GLN A 1 852 ? -22.776 -15.943 29.220 1.00 89.25 852 GLN A O 1
ATOM 6348 N N . VAL A 1 853 ? -23.698 -17.389 27.772 1.00 88.81 853 VAL A N 1
ATOM 6349 C CA . VAL A 1 853 ? -22.962 -16.958 26.580 1.00 88.81 853 VAL A CA 1
ATOM 6350 C C . VAL A 1 853 ? -23.654 -17.495 25.328 1.00 88.81 853 VAL A C 1
ATOM 6352 O O . VAL A 1 853 ? -24.306 -18.535 25.383 1.00 88.81 853 VAL A O 1
ATOM 6355 N N . ARG A 1 854 ? -23.513 -16.813 24.190 1.00 86.94 854 ARG A N 1
ATOM 6356 C CA . ARG A 1 854 ? -23.949 -17.301 22.876 1.00 86.94 854 ARG A CA 1
ATOM 6357 C C . ARG A 1 854 ? -22.758 -17.284 21.924 1.00 86.94 854 ARG A C 1
ATOM 6359 O O . ARG A 1 854 ? -22.458 -16.253 21.332 1.00 86.94 854 ARG A O 1
ATOM 6366 N N . LEU A 1 855 ? -22.052 -18.407 21.825 1.00 86.69 855 LEU A N 1
ATOM 6367 C CA . LEU A 1 855 ? -20.836 -18.573 21.020 1.00 86.69 855 LEU A CA 1
ATOM 6368 C C . LEU A 1 855 ? -21.064 -19.590 19.898 1.00 86.69 855 LEU A C 1
ATOM 6370 O O . LEU A 1 855 ? -21.518 -20.705 20.159 1.00 86.69 855 LEU A O 1
ATOM 6374 N N . ALA A 1 856 ? -20.712 -19.209 18.673 1.00 81.50 856 ALA A N 1
ATOM 6375 C CA . ALA A 1 856 ? -20.808 -20.044 17.479 1.00 81.50 856 ALA A CA 1
ATOM 6376 C C . ALA A 1 856 ? -19.527 -19.955 16.636 1.00 81.50 856 ALA A C 1
ATOM 6378 O O . ALA A 1 856 ? -18.963 -18.872 16.489 1.00 81.50 856 ALA A O 1
ATOM 6379 N N . ASN A 1 857 ? -19.103 -21.074 16.047 1.00 81.06 857 ASN A N 1
ATOM 6380 C CA . ASN A 1 857 ? -17.942 -21.154 15.154 1.00 81.06 857 ASN A CA 1
ATOM 6381 C C . ASN A 1 857 ? -16.648 -20.583 15.774 1.00 81.06 857 ASN A C 1
ATOM 6383 O O . ASN A 1 857 ? -16.199 -19.479 15.450 1.00 81.06 857 ASN A O 1
ATOM 6387 N N . VAL A 1 858 ? -16.058 -21.332 16.706 1.00 86.25 858 VAL A N 1
ATOM 6388 C CA . VAL A 1 858 ? -14.902 -20.890 17.498 1.00 86.25 858 VAL A CA 1
ATOM 6389 C C . VAL A 1 858 ? -13.727 -21.841 17.300 1.00 86.25 858 VAL A C 1
ATOM 6391 O O . VAL A 1 858 ? -13.826 -23.020 17.624 1.00 86.25 858 VAL A O 1
ATOM 6394 N N . LEU A 1 859 ? -12.587 -21.321 16.856 1.00 86.12 859 LEU A N 1
ATOM 6395 C CA . LEU A 1 859 ? -11.299 -22.003 16.842 1.00 86.12 859 LEU A CA 1
ATOM 6396 C C . LEU A 1 859 ? -10.476 -21.606 18.070 1.00 86.12 859 LEU A C 1
ATOM 6398 O O . LEU A 1 859 ? -10.231 -20.424 18.306 1.00 86.12 859 LEU A O 1
ATOM 6402 N N . ILE A 1 860 ? -9.995 -22.591 18.824 1.00 87.06 860 ILE A N 1
ATOM 6403 C CA . ILE A 1 860 ? -9.084 -22.397 19.954 1.00 87.06 860 ILE A CA 1
ATOM 6404 C C . ILE A 1 860 ? -7.854 -23.273 19.749 1.00 87.06 860 ILE A C 1
ATOM 6406 O O . ILE A 1 860 ? -7.964 -24.497 19.638 1.00 87.06 860 ILE A O 1
ATOM 6410 N N . ALA A 1 861 ? -6.676 -22.658 19.737 1.00 81.62 861 ALA A N 1
ATOM 6411 C CA . ALA A 1 861 ? -5.427 -23.360 19.489 1.00 81.62 861 ALA A CA 1
ATOM 6412 C C . ALA A 1 861 ? -4.304 -22.936 20.437 1.00 81.62 861 ALA A C 1
ATOM 6414 O O . ALA A 1 861 ? -4.120 -21.762 20.764 1.00 81.62 861 ALA A O 1
ATOM 6415 N N . ASN A 1 862 ? -3.501 -23.927 20.821 1.00 78.31 862 ASN A N 1
ATOM 6416 C CA . ASN A 1 862 ? -2.200 -23.756 21.466 1.00 78.31 862 ASN A CA 1
ATOM 6417 C C . ASN A 1 862 ? -2.194 -22.864 22.730 1.00 78.31 862 ASN A C 1
ATOM 6419 O O . ASN A 1 862 ? -1.272 -22.076 22.946 1.00 78.31 862 ASN A O 1
ATOM 6423 N N . PHE A 1 863 ? -3.232 -22.994 23.561 1.00 80.00 863 PHE A N 1
ATOM 6424 C CA . PHE A 1 863 ? -3.229 -22.537 24.954 1.00 80.00 863 PHE A CA 1
ATOM 6425 C C . PHE A 1 863 ? -2.808 -23.683 25.881 1.00 80.00 863 PHE A C 1
ATOM 6427 O O . PHE A 1 863 ? -3.174 -24.842 25.649 1.00 80.00 863 PHE A O 1
ATOM 6434 N N . ARG A 1 864 ? -2.086 -23.361 26.959 1.00 74.50 864 ARG A N 1
ATOM 6435 C CA . ARG A 1 864 ? -1.531 -24.346 27.901 1.00 74.50 864 ARG A CA 1
ATOM 6436 C C . ARG A 1 864 ? -2.602 -25.136 28.673 1.00 74.50 864 ARG A C 1
ATOM 6438 O O . ARG A 1 864 ? -2.467 -26.349 28.806 1.00 74.50 864 ARG A O 1
ATOM 6445 N N . HIS A 1 865 ? -3.686 -24.487 29.122 1.00 74.50 865 HIS A N 1
ATOM 6446 C CA . HIS A 1 865 ? -4.869 -25.120 29.754 1.00 74.50 865 HIS A CA 1
ATOM 6447 C C . HIS A 1 865 ? -6.000 -25.454 28.769 1.00 74.50 865 HIS A C 1
ATOM 6449 O O . HIS A 1 865 ? -7.127 -25.729 29.178 1.00 74.50 865 HIS A O 1
ATOM 6455 N N . GLY A 1 866 ? -5.715 -25.420 27.466 1.00 76.81 866 GLY A N 1
ATOM 6456 C CA . GLY A 1 866 ? -6.659 -25.813 26.423 1.00 76.81 866 GLY A CA 1
ATOM 6457 C C . GLY A 1 866 ? -7.840 -24.859 26.244 1.00 76.81 866 GLY A C 1
ATOM 6458 O O . GLY A 1 866 ? -7.658 -23.649 26.097 1.00 76.81 866 GLY A O 1
ATOM 6459 N N . CYS A 1 867 ? -9.047 -25.423 26.151 1.00 81.31 867 CYS A N 1
ATOM 6460 C CA . CYS A 1 867 ? -10.192 -24.777 25.506 1.00 81.31 867 CYS A CA 1
ATOM 6461 C C . CYS A 1 867 ? -10.881 -23.774 26.416 1.00 81.31 867 CYS A C 1
ATOM 6463 O O . CYS A 1 867 ? -11.050 -22.615 26.042 1.00 81.31 867 CYS A O 1
ATOM 6465 N N . TYR A 1 868 ? -11.292 -24.224 27.604 1.00 88.12 868 TYR A N 1
ATOM 6466 C CA . TYR A 1 868 ? -12.003 -23.363 28.533 1.00 88.12 868 TYR A CA 1
ATOM 6467 C C . TYR A 1 868 ? -11.689 -23.640 30.001 1.00 88.12 868 TYR A C 1
ATOM 6469 O O . TYR A 1 868 ? -11.287 -24.730 30.404 1.00 88.12 868 TYR A O 1
ATOM 6477 N N . ARG A 1 869 ? -11.930 -22.631 30.833 1.00 87.69 869 ARG A N 1
ATOM 6478 C CA . ARG A 1 869 ? -11.844 -22.714 32.288 1.00 87.69 869 ARG A CA 1
ATOM 6479 C C . ARG A 1 869 ? -13.079 -22.089 32.918 1.00 87.69 869 ARG A C 1
ATOM 6481 O O . ARG A 1 869 ? -13.479 -21.006 32.518 1.00 87.69 869 ARG A O 1
ATOM 6488 N N . ALA A 1 870 ? -13.641 -22.749 33.927 1.00 89.38 870 ALA A N 1
ATOM 6489 C CA . ALA A 1 870 ? -14.682 -22.208 34.797 1.00 89.38 870 ALA A CA 1
ATOM 6490 C C . ALA A 1 870 ? -14.108 -22.002 36.208 1.00 89.38 870 ALA A C 1
ATOM 6492 O O . ALA A 1 870 ? -13.848 -22.976 36.925 1.00 89.38 870 ALA A O 1
ATOM 6493 N N . ASP A 1 871 ? -13.889 -20.749 36.610 1.00 85.25 871 ASP A N 1
ATOM 6494 C CA . ASP A 1 871 ? -13.384 -20.402 37.947 1.00 85.25 871 ASP A CA 1
ATOM 6495 C C . ASP A 1 871 ? -14.502 -20.405 39.008 1.00 85.25 871 ASP A C 1
ATOM 6497 O O . ASP A 1 871 ? -15.679 -20.455 38.669 1.00 85.25 871 ASP A O 1
ATOM 6501 N N . THR A 1 872 ? -14.116 -20.348 40.286 1.00 78.31 872 THR A N 1
ATOM 6502 C CA . THR A 1 872 ? -14.810 -20.650 41.561 1.00 78.31 872 THR A CA 1
ATOM 6503 C C . THR A 1 872 ? -16.195 -20.047 41.813 1.00 78.31 872 THR A C 1
ATOM 6505 O O . THR A 1 872 ? -16.778 -20.307 42.864 1.00 78.31 872 THR A O 1
ATOM 6508 N N . SER A 1 873 ? -16.759 -19.295 40.874 1.00 85.62 873 SER A N 1
ATOM 6509 C CA . SER A 1 873 ? -18.125 -18.765 40.936 1.00 85.62 873 SER A CA 1
ATOM 6510 C C . SER A 1 873 ? -18.955 -18.966 39.666 1.00 85.62 873 SER A C 1
ATOM 6512 O O . SER A 1 873 ? -20.140 -18.662 39.710 1.00 85.62 873 SER A O 1
ATOM 6514 N N . ALA A 1 874 ? -18.388 -19.472 38.568 1.00 90.25 874 ALA A N 1
ATOM 6515 C CA . ALA A 1 874 ? -19.120 -19.700 37.321 1.00 90.25 874 ALA A CA 1
ATOM 6516 C C . ALA A 1 874 ? -20.107 -20.882 37.430 1.00 90.25 874 ALA A C 1
ATOM 6518 O O . ALA A 1 874 ? -19.791 -21.905 38.053 1.00 90.25 874 ALA A O 1
ATOM 6519 N N . ASP A 1 875 ? -21.272 -20.758 36.786 1.00 91.56 875 ASP A N 1
ATOM 6520 C CA . ASP A 1 875 ? -22.285 -21.816 36.671 1.00 91.56 875 ASP A CA 1
ATOM 6521 C C . ASP A 1 875 ? -22.710 -22.014 35.214 1.00 91.56 875 ASP A C 1
ATOM 6523 O O . ASP A 1 875 ? -23.676 -21.434 34.733 1.00 91.56 875 ASP A O 1
ATOM 6527 N N . LEU A 1 876 ? -22.004 -22.889 34.502 1.00 88.94 876 LEU A N 1
ATOM 6528 C CA . LEU A 1 876 ? -22.253 -23.134 33.082 1.00 88.94 876 LEU A CA 1
ATOM 6529 C C . LEU A 1 876 ? -23.342 -24.191 32.831 1.00 88.94 876 LEU A C 1
ATOM 6531 O O . LEU A 1 876 ? -23.477 -24.682 31.709 1.00 88.94 876 LEU A O 1
ATOM 6535 N N . SER A 1 877 ? -24.132 -24.567 33.846 1.00 85.94 877 SER A N 1
ATOM 6536 C CA . SER A 1 877 ? -25.140 -25.632 33.716 1.00 85.94 877 SER A CA 1
ATOM 6537 C C . SER A 1 877 ? -26.293 -25.301 32.764 1.00 85.94 877 SER A C 1
ATOM 6539 O O . SER A 1 877 ? -27.012 -26.209 32.338 1.00 85.94 877 SER A O 1
ATOM 6541 N N . LEU A 1 878 ? -26.471 -24.017 32.435 1.00 81.38 878 LEU A N 1
ATOM 6542 C CA . LEU A 1 878 ? -27.494 -23.512 31.518 1.00 81.38 878 LEU A CA 1
ATOM 6543 C C . LEU A 1 878 ? -26.985 -23.301 30.084 1.00 81.38 878 LEU A C 1
ATOM 6545 O O . LEU A 1 878 ? -27.798 -23.039 29.199 1.00 81.38 878 LEU A O 1
ATOM 6549 N N . VAL A 1 879 ? -25.676 -23.422 29.840 1.00 84.94 879 VAL A N 1
ATOM 6550 C CA . VAL A 1 879 ? -25.086 -23.275 28.503 1.00 84.94 879 VAL A CA 1
ATOM 6551 C C . VAL A 1 879 ? -25.291 -24.577 27.726 1.00 84.94 879 VAL A C 1
ATOM 6553 O O . VAL A 1 879 ? -24.701 -25.611 28.049 1.00 84.94 879 VAL A O 1
ATOM 6556 N N . GLY A 1 880 ? -26.147 -24.544 26.703 1.00 77.44 880 GLY A N 1
ATOM 6557 C CA . GLY A 1 880 ? -26.344 -25.682 25.804 1.00 77.44 880 GLY A CA 1
ATOM 6558 C C . GLY A 1 880 ? -25.166 -25.862 24.844 1.00 77.44 880 GLY A C 1
ATOM 6559 O O . GLY A 1 880 ? -24.532 -24.892 24.452 1.00 77.44 880 GLY A O 1
ATOM 6560 N N . THR A 1 881 ? -24.880 -27.092 24.417 1.00 69.12 881 THR A N 1
ATOM 6561 C CA . THR A 1 881 ? -23.857 -27.371 23.382 1.00 69.12 881 THR A CA 1
ATOM 6562 C C . THR A 1 881 ? -24.452 -27.774 22.039 1.00 69.12 881 THR A C 1
ATOM 6564 O O . THR A 1 881 ? -23.831 -28.475 21.248 1.00 69.12 881 THR A O 1
ATOM 6567 N N . THR A 1 882 ? -25.706 -27.402 21.823 1.00 65.06 882 THR A N 1
ATOM 6568 C CA . THR A 1 882 ? -26.431 -27.570 20.569 1.00 65.06 882 THR A CA 1
ATOM 6569 C C . THR A 1 882 ? -27.304 -26.343 20.384 1.00 65.06 882 THR A C 1
ATOM 6571 O O . THR A 1 882 ? -27.970 -25.918 21.337 1.00 65.06 882 THR A O 1
ATOM 6574 N N . LEU A 1 883 ? -27.349 -25.805 19.170 1.00 64.88 883 LEU A N 1
ATOM 6575 C CA . LEU A 1 883 ? -28.305 -24.767 18.802 1.00 64.88 883 LEU A CA 1
ATOM 6576 C C . LEU A 1 883 ? -29.734 -25.341 18.758 1.00 64.88 883 LEU A C 1
ATOM 6578 O O . LEU A 1 883 ? -30.184 -25.868 17.743 1.00 64.88 883 LEU A O 1
ATOM 6582 N N . GLU A 1 884 ? -30.454 -25.278 19.882 1.00 63.09 884 GLU A N 1
ATOM 6583 C CA . GLU A 1 884 ? -31.908 -25.491 19.911 1.00 63.09 884 GLU A CA 1
ATOM 6584 C C . GLU A 1 884 ? -32.641 -24.144 19.767 1.00 63.09 884 GLU A C 1
ATOM 6586 O O . GLU A 1 884 ? -32.206 -23.141 20.328 1.00 63.09 884 GLU A O 1
ATOM 6591 N N . GLU A 1 885 ? -33.777 -24.149 19.057 1.00 53.22 885 GLU A N 1
ATOM 6592 C CA . GLU A 1 885 ? -34.610 -22.990 18.649 1.00 53.22 885 GLU A CA 1
ATOM 6593 C C . GLU A 1 885 ? -35.026 -22.043 19.804 1.00 53.22 885 GLU A C 1
ATOM 6595 O O . GLU A 1 885 ? -35.400 -20.906 19.554 1.00 53.22 885 GLU A O 1
ATOM 6600 N N . ASP A 1 886 ? -34.924 -22.477 21.067 1.00 55.09 886 ASP A N 1
ATOM 6601 C CA . ASP A 1 886 ? -35.315 -21.714 22.267 1.00 55.09 886 ASP A CA 1
ATOM 6602 C C . ASP A 1 886 ? -34.188 -21.613 23.328 1.00 55.09 886 ASP A C 1
ATOM 6604 O O . ASP A 1 886 ? -34.450 -21.255 24.482 1.00 55.09 886 ASP A O 1
ATOM 6608 N N . SER A 1 887 ? -32.941 -21.972 22.996 1.00 63.88 887 SER A N 1
ATOM 6609 C CA . SER A 1 887 ? -31.835 -21.962 23.967 1.00 63.88 887 SER A CA 1
ATOM 6610 C C . SER A 1 887 ? -31.366 -20.529 24.264 1.00 63.88 887 SER A C 1
ATOM 6612 O O . SER A 1 887 ? -30.781 -19.891 23.391 1.00 63.88 887 SER A O 1
ATOM 6614 N N . PRO A 1 888 ? -31.535 -20.008 25.499 1.00 71.31 888 PRO A N 1
ATOM 6615 C CA . PRO A 1 888 ? -31.135 -18.638 25.838 1.00 71.31 888 PRO A CA 1
ATOM 6616 C C . PRO A 1 888 ? -29.608 -18.450 25.919 1.00 71.31 888 PRO A C 1
ATOM 6618 O O . PRO A 1 888 ? -29.140 -17.320 26.035 1.00 71.31 888 PRO A O 1
ATOM 6621 N N . SER A 1 889 ? -28.845 -19.547 25.901 1.00 83.31 889 SER A N 1
ATOM 6622 C CA . SER A 1 889 ? -27.392 -19.610 26.068 1.00 83.31 889 SER A CA 1
ATOM 6623 C C . SER A 1 889 ? -26.865 -20.874 25.383 1.00 83.31 889 SER A C 1
ATOM 6625 O O . SER A 1 889 ? -27.428 -21.958 25.579 1.00 83.31 889 SER A O 1
ATOM 6627 N N . PHE A 1 890 ? -25.817 -20.751 24.569 1.00 82.56 890 PHE A N 1
ATOM 6628 C CA . PHE A 1 890 ? -25.215 -21.873 23.854 1.00 82.56 890 PHE A CA 1
ATOM 6629 C C . PHE A 1 890 ? -23.728 -21.662 23.527 1.00 82.56 890 PHE A C 1
ATOM 6631 O O . PHE A 1 890 ? -23.228 -20.543 23.406 1.00 82.56 890 PHE A O 1
ATOM 6638 N N . LEU A 1 891 ? -23.043 -22.782 23.329 1.00 83.88 891 LEU A N 1
ATOM 6639 C CA . LEU A 1 891 ? -21.676 -22.899 22.847 1.00 83.88 891 LEU A CA 1
ATOM 6640 C C . LEU A 1 891 ? -21.657 -24.003 21.780 1.00 83.88 891 LEU A C 1
ATOM 6642 O O . LEU A 1 891 ? -21.699 -25.183 22.127 1.00 83.88 891 LEU A O 1
ATOM 6646 N N . ASP A 1 892 ? -21.631 -23.640 20.500 1.00 79.12 892 ASP A N 1
ATOM 6647 C CA . ASP A 1 892 ? -21.728 -24.603 19.393 1.00 79.12 892 ASP A CA 1
ATOM 6648 C C . ASP A 1 892 ? -20.656 -24.353 18.321 1.00 79.12 892 ASP A C 1
ATOM 6650 O O . ASP A 1 892 ? -20.170 -23.231 18.164 1.00 79.12 892 ASP A O 1
ATOM 6654 N N . GLY A 1 893 ? -20.242 -25.402 17.609 1.00 78.31 893 GLY A N 1
ATOM 6655 C CA . GLY A 1 893 ? -19.161 -25.309 16.623 1.00 78.31 893 GLY A CA 1
ATOM 6656 C C . GLY A 1 893 ? -17.818 -24.877 17.225 1.00 78.31 893 GLY A C 1
ATOM 6657 O O . GLY A 1 893 ? -17.113 -24.053 16.641 1.00 78.31 893 GLY A O 1
ATOM 6658 N N . VAL A 1 894 ? -17.468 -25.368 18.423 1.00 81.88 894 VAL A N 1
ATOM 6659 C CA . VAL A 1 894 ? -16.188 -25.043 19.074 1.00 81.88 894 VAL A CA 1
ATOM 6660 C C . VAL A 1 894 ? -15.156 -26.115 18.774 1.00 81.88 894 VAL A C 1
ATOM 6662 O O . VAL A 1 894 ? -15.249 -27.247 19.246 1.00 81.88 894 VAL A O 1
ATOM 6665 N N . HIS A 1 895 ? -14.122 -25.728 18.042 1.00 80.50 895 HIS A N 1
ATOM 6666 C CA . HIS A 1 895 ? -12.999 -26.562 17.660 1.00 80.50 895 HIS A CA 1
ATOM 6667 C C . HIS A 1 895 ? -11.782 -26.180 18.481 1.00 80.50 895 HIS A C 1
ATOM 6669 O O . HIS A 1 895 ? -11.228 -25.091 18.354 1.00 80.50 895 HIS A O 1
ATOM 6675 N N . CYS A 1 896 ? -11.352 -27.096 19.334 1.00 79.81 896 CYS A N 1
ATOM 6676 C CA . CYS A 1 896 ? -10.238 -26.868 20.225 1.00 79.81 896 CYS A CA 1
ATOM 6677 C C . CYS A 1 896 ? -9.106 -27.844 19.964 1.00 79.81 896 CYS A C 1
ATOM 6679 O O . CYS A 1 896 ? -9.318 -29.040 19.775 1.00 79.81 896 CYS A O 1
ATOM 6681 N N . SER A 1 897 ? -7.881 -27.344 19.975 1.00 75.19 897 SER A N 1
ATOM 6682 C CA . SER A 1 897 ? -6.728 -28.120 19.552 1.00 75.19 897 SER A CA 1
ATOM 6683 C C . SER A 1 897 ? -5.476 -27.756 20.345 1.00 75.19 897 SER A C 1
ATOM 6685 O O . SER A 1 897 ? -5.265 -26.608 20.747 1.00 75.19 897 SER A O 1
ATOM 6687 N N . HIS A 1 898 ? -4.652 -28.769 20.621 1.00 70.00 898 HIS A N 1
ATOM 6688 C CA . HIS A 1 898 ? -3.434 -28.618 21.412 1.00 70.00 898 HIS A CA 1
ATOM 6689 C C . HIS A 1 898 ? -2.300 -29.485 20.845 1.00 70.00 898 HIS A C 1
ATOM 6691 O O . HIS A 1 898 ? -2.430 -30.708 20.738 1.00 70.00 898 HIS A O 1
ATOM 6697 N N . GLU A 1 899 ? -1.168 -28.860 20.514 1.00 57.62 899 GLU A N 1
ATOM 6698 C CA . GLU A 1 899 ? -0.082 -29.504 19.761 1.00 57.62 899 GLU A CA 1
ATOM 6699 C C . GLU A 1 899 ? 0.827 -30.416 20.600 1.00 57.62 899 GLU A C 1
ATOM 6701 O O . GLU A 1 899 ? 1.481 -31.309 20.062 1.00 57.62 899 GLU A O 1
ATOM 6706 N N . ALA A 1 900 ? 0.865 -30.250 21.927 1.00 54.38 900 ALA A N 1
ATOM 6707 C CA . ALA A 1 900 ? 1.864 -30.893 22.789 1.00 54.38 900 ALA A CA 1
ATOM 6708 C C . ALA A 1 900 ? 1.374 -32.138 23.563 1.00 54.38 900 ALA A C 1
ATOM 6710 O O . ALA A 1 900 ? 1.865 -32.432 24.651 1.00 54.38 900 ALA A O 1
ATOM 6711 N N . GLY A 1 901 ? 0.440 -32.918 23.007 1.00 49.28 901 GLY A N 1
ATOM 6712 C CA . GLY A 1 901 ? 0.147 -34.276 23.502 1.00 49.28 901 GLY A CA 1
ATOM 6713 C C . GLY A 1 901 ? -0.443 -34.377 24.919 1.00 49.28 901 GLY A C 1
ATOM 6714 O O . GLY A 1 901 ? -0.367 -35.443 25.534 1.00 49.28 901 GLY A O 1
ATOM 6715 N N . GLY A 1 902 ? -1.043 -33.303 25.442 1.00 48.84 902 GLY A N 1
ATOM 6716 C CA . GLY A 1 902 ? -1.869 -33.372 26.648 1.00 48.84 902 GLY A CA 1
ATOM 6717 C C . GLY A 1 902 ? -3.015 -34.376 26.476 1.00 48.84 902 GLY A C 1
ATOM 6718 O O . GLY A 1 902 ? -3.608 -34.483 25.399 1.00 48.84 902 GLY A O 1
ATOM 6719 N N . GLY A 1 903 ? -3.320 -35.142 27.526 1.00 52.16 903 GLY A N 1
ATOM 6720 C CA . GLY A 1 903 ? -4.521 -35.981 27.547 1.00 52.16 903 GLY A CA 1
ATOM 6721 C C . GLY A 1 903 ? -5.795 -35.133 27.427 1.00 52.16 903 GLY A C 1
ATOM 6722 O O . GLY A 1 903 ? -5.758 -33.915 27.593 1.00 52.16 903 GLY A O 1
ATOM 6723 N N . SER A 1 904 ? -6.945 -35.776 27.204 1.00 53.41 904 SER A N 1
ATOM 6724 C CA . SER A 1 904 ? -8.272 -35.125 27.216 1.00 53.41 904 SER A CA 1
ATOM 6725 C C . SER A 1 904 ? -8.574 -34.337 28.501 1.00 53.41 904 SER A C 1
ATOM 6727 O O . SER A 1 904 ? -9.490 -33.524 28.526 1.00 53.41 904 SER A O 1
ATOM 6729 N N . ASP A 1 905 ? -7.799 -34.567 29.562 1.00 55.41 905 ASP A N 1
ATOM 6730 C CA . ASP A 1 905 ? -7.883 -33.863 30.843 1.00 55.41 905 ASP A CA 1
ATOM 6731 C C . ASP A 1 905 ? -7.512 -32.365 30.736 1.00 55.41 905 ASP A C 1
ATOM 6733 O O . ASP A 1 905 ? -7.823 -31.606 31.646 1.00 55.41 905 ASP A O 1
ATOM 6737 N N . ASN A 1 906 ? -6.908 -31.926 29.620 1.00 60.47 906 ASN A N 1
ATOM 6738 C CA . ASN A 1 906 ? -6.551 -30.524 29.354 1.00 60.47 906 ASN A CA 1
ATOM 6739 C C . ASN A 1 906 ? -7.587 -29.769 28.490 1.00 60.47 906 ASN A C 1
ATOM 6741 O O . ASN A 1 906 ? -7.304 -28.667 28.039 1.00 60.47 906 ASN A O 1
ATOM 6745 N N . ILE A 1 907 ? -8.764 -30.342 28.203 1.00 69.56 907 ILE A N 1
ATOM 6746 C CA . ILE A 1 907 ? -9.829 -29.646 27.445 1.00 69.56 907 ILE A CA 1
ATOM 6747 C C . ILE A 1 907 ? -10.438 -28.518 28.278 1.00 69.56 907 ILE A C 1
ATOM 6749 O O . ILE A 1 907 ? -10.749 -27.439 27.768 1.00 69.56 907 ILE A O 1
ATOM 6753 N N . ALA A 1 908 ? -10.647 -28.811 29.559 1.00 75.69 908 ALA A N 1
ATOM 6754 C CA . ALA A 1 908 ? -11.427 -27.992 30.454 1.00 75.69 908 ALA A CA 1
ATOM 6755 C C . ALA A 1 908 ? -10.881 -28.058 31.875 1.00 75.69 908 ALA A C 1
ATOM 6757 O O . ALA A 1 908 ? -10.678 -29.148 32.412 1.00 75.69 908 ALA A O 1
ATOM 6758 N N . TYR A 1 909 ? -10.757 -26.903 32.522 1.00 76.81 909 TYR A N 1
ATOM 6759 C CA . TYR A 1 909 ? -10.532 -26.832 33.963 1.00 76.81 909 TYR A CA 1
ATOM 6760 C C . TYR A 1 9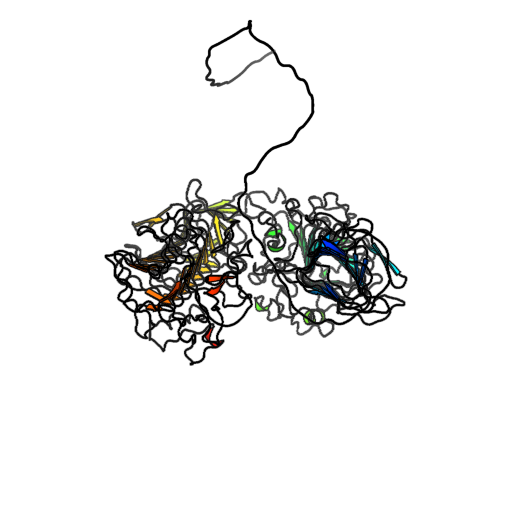09 ? -11.761 -26.256 34.669 1.00 76.81 909 TYR A C 1
ATOM 6762 O O . TYR A 1 909 ? -12.133 -25.104 34.454 1.00 76.81 909 TYR A O 1
ATOM 6770 N N . VAL A 1 910 ? -12.389 -27.046 35.541 1.00 79.31 910 VAL A N 1
ATOM 6771 C CA . VAL A 1 910 ? -13.523 -26.613 36.372 1.00 79.31 910 VAL A CA 1
ATOM 6772 C C . VAL A 1 910 ? -13.074 -26.628 37.825 1.00 79.31 910 VAL A C 1
ATOM 6774 O O . VAL A 1 910 ? -12.736 -27.677 38.375 1.00 79.31 910 VAL A O 1
ATOM 6777 N N . SER A 1 911 ? -13.036 -25.452 38.443 1.00 77.50 911 SER A N 1
ATOM 6778 C CA . SER A 1 911 ? -12.659 -25.317 39.848 1.00 77.50 911 SER A CA 1
ATOM 6779 C C . SER A 1 911 ? -13.646 -26.038 40.786 1.00 77.50 911 SER A C 1
ATOM 6781 O O . SER A 1 911 ? -14.809 -26.248 40.456 1.00 77.50 911 SER A O 1
ATOM 6783 N N . ALA A 1 912 ? -13.210 -26.391 41.999 1.00 76.25 912 ALA A N 1
ATOM 6784 C CA . ALA A 1 912 ? -14.017 -27.195 42.929 1.00 76.25 912 ALA A CA 1
ATOM 6785 C C . ALA A 1 912 ? -15.351 -26.552 43.372 1.00 76.25 912 ALA A C 1
ATOM 6787 O O . ALA A 1 912 ? -16.234 -27.272 43.842 1.00 76.25 912 ALA A O 1
ATOM 6788 N N . ASP A 1 913 ? -15.475 -25.228 43.251 1.00 78.69 913 ASP A N 1
ATOM 6789 C CA . ASP A 1 913 ? -16.659 -24.458 43.647 1.00 78.69 913 ASP A CA 1
ATOM 6790 C C . ASP A 1 913 ? -17.501 -23.984 42.443 1.00 78.69 913 ASP A C 1
ATOM 6792 O O . ASP A 1 913 ? -18.536 -23.353 42.648 1.00 78.69 913 ASP A O 1
ATOM 6796 N N . SER A 1 914 ? -17.094 -24.306 41.209 1.00 82.94 914 SER A N 1
ATOM 6797 C CA . SER A 1 914 ? -17.807 -23.938 39.980 1.00 82.94 914 SER A CA 1
ATOM 6798 C C . SER A 1 914 ? -18.540 -25.115 39.345 1.00 82.94 914 SER A C 1
ATOM 6800 O O . SER A 1 914 ? -18.331 -26.280 39.699 1.00 82.94 914 SER A O 1
ATOM 6802 N N . ILE A 1 915 ? -19.442 -24.807 38.414 1.00 83.81 915 ILE A N 1
ATOM 6803 C CA . ILE A 1 915 ? -20.184 -25.803 37.643 1.00 83.81 915 ILE A CA 1
ATOM 6804 C C . ILE A 1 915 ? -19.765 -25.674 36.179 1.00 83.81 915 ILE A C 1
ATOM 6806 O O . ILE A 1 915 ? -19.864 -24.606 35.579 1.00 83.81 915 ILE A O 1
ATOM 6810 N N . GLY A 1 916 ? -19.241 -26.769 35.625 1.00 83.88 916 GLY A N 1
ATOM 6811 C CA . GLY A 1 916 ? -18.855 -26.856 34.219 1.00 83.88 916 GLY A CA 1
ATOM 6812 C C . GLY A 1 916 ? -20.051 -27.058 33.289 1.00 83.88 916 GLY A C 1
ATOM 6813 O O . GLY A 1 916 ? -21.201 -27.090 33.726 1.00 83.88 916 GLY A O 1
ATOM 6814 N N . LEU A 1 917 ? -19.756 -27.232 32.001 1.00 83.12 917 LEU A N 1
ATOM 6815 C CA . LEU A 1 917 ? -20.755 -27.592 30.996 1.00 83.12 917 LEU A CA 1
ATOM 6816 C C . LEU A 1 917 ? -21.446 -28.931 31.348 1.00 83.12 917 LEU A C 1
ATOM 6818 O O . LEU A 1 917 ? -20.832 -29.773 32.014 1.00 83.12 917 LEU A O 1
ATOM 6822 N N . PRO A 1 918 ? -22.699 -29.160 30.907 1.00 77.00 918 PRO A N 1
ATOM 6823 C CA . PRO A 1 918 ? -23.422 -30.411 31.150 1.00 77.00 918 PRO A CA 1
ATOM 6824 C C . PRO A 1 918 ? -22.659 -31.675 30.705 1.00 77.00 918 PRO A C 1
ATOM 6826 O O . PRO A 1 918 ? -21.914 -31.644 29.725 1.00 77.00 918 PRO A O 1
ATOM 6829 N N . ASP A 1 919 ? -22.872 -32.808 31.389 1.00 61.97 919 ASP A N 1
ATOM 6830 C CA . ASP A 1 919 ? -22.340 -34.118 30.968 1.00 61.97 919 ASP A CA 1
ATOM 6831 C C . ASP A 1 919 ? -22.807 -34.437 29.523 1.00 61.97 919 ASP A C 1
ATOM 6833 O O . ASP A 1 919 ? -23.964 -34.183 29.194 1.00 61.97 919 ASP A O 1
ATOM 6837 N N . ASP A 1 920 ? -21.928 -35.002 28.681 1.00 60.44 920 ASP A N 1
ATOM 6838 C CA . ASP A 1 920 ? -22.096 -35.232 27.222 1.00 60.44 920 ASP A CA 1
ATOM 6839 C C . ASP A 1 920 ? -21.861 -34.005 26.296 1.00 60.44 920 ASP A C 1
ATOM 6841 O O . ASP A 1 920 ? -22.031 -34.116 25.083 1.00 60.44 920 ASP A O 1
ATOM 6845 N N . SER A 1 921 ? -21.396 -32.866 26.830 1.00 62.28 921 SER A N 1
ATOM 6846 C CA . SER A 1 921 ? -21.014 -31.653 26.065 1.00 62.28 921 SER A CA 1
ATOM 6847 C C . SER A 1 921 ? -19.731 -31.774 25.227 1.00 62.28 921 SER A C 1
ATOM 6849 O O . SER A 1 921 ? -19.517 -30.992 24.300 1.00 62.28 921 SER A O 1
ATOM 6851 N N . ILE A 1 922 ? -18.867 -32.740 25.557 1.00 60.25 922 ILE A N 1
ATOM 6852 C CA . ILE A 1 922 ? -17.561 -32.948 24.920 1.00 60.25 922 ILE A CA 1
ATOM 6853 C C . ILE A 1 922 ? -17.636 -34.199 24.047 1.00 60.25 922 ILE A C 1
ATOM 6855 O O . ILE A 1 922 ? -17.734 -35.319 24.558 1.00 60.25 922 ILE A O 1
ATOM 6859 N N . ALA A 1 923 ? -17.546 -34.024 22.730 1.00 55.94 923 ALA A N 1
ATOM 6860 C CA . ALA A 1 923 ? -17.501 -35.139 21.797 1.00 55.94 923 ALA A CA 1
ATOM 6861 C C . ALA A 1 923 ? -16.038 -35.503 21.483 1.00 55.94 923 ALA A C 1
ATOM 6863 O O . ALA A 1 923 ? -15.312 -34.750 20.836 1.00 55.94 923 ALA A O 1
ATOM 6864 N N . THR A 1 924 ? -15.578 -36.672 21.941 1.00 50.44 924 THR A N 1
ATOM 6865 C CA . THR A 1 924 ? -14.252 -37.196 21.574 1.00 50.44 924 THR A CA 1
ATOM 6866 C C . THR A 1 924 ? -14.263 -37.656 20.116 1.00 50.44 924 THR A C 1
ATOM 6868 O O . THR A 1 924 ? -15.047 -38.543 19.779 1.00 50.44 924 THR A O 1
ATOM 6871 N N . GLU A 1 925 ? -13.388 -37.088 19.280 1.00 50.25 925 GLU A N 1
ATOM 6872 C CA . GLU A 1 925 ? -13.213 -37.443 17.856 1.00 50.25 925 GLU A CA 1
ATOM 6873 C C . GLU A 1 925 ? -14.450 -37.226 16.965 1.00 50.25 925 GLU A C 1
ATOM 6875 O O . GLU A 1 925 ? -14.694 -37.978 16.022 1.00 50.25 925 GLU A O 1
ATOM 6880 N N . ASN A 1 926 ? -15.252 -36.194 17.245 1.00 48.22 926 ASN A N 1
ATOM 6881 C CA . ASN A 1 926 ? -16.344 -35.819 16.348 1.00 48.22 926 ASN A CA 1
ATOM 6882 C C . ASN A 1 926 ? -15.805 -35.016 15.156 1.00 48.22 926 ASN A C 1
ATOM 6884 O O . ASN A 1 926 ? -15.287 -33.915 15.326 1.00 48.22 926 ASN A O 1
ATOM 6888 N N . SER A 1 927 ? -15.945 -35.565 13.950 1.00 51.56 927 SER A N 1
ATOM 6889 C CA . SER A 1 927 ? -15.583 -34.900 12.697 1.00 51.56 927 SER A CA 1
ATOM 6890 C C . SER A 1 927 ? -16.597 -33.833 12.250 1.00 51.56 927 SER A C 1
ATOM 6892 O O . SER A 1 927 ? -16.318 -33.129 11.288 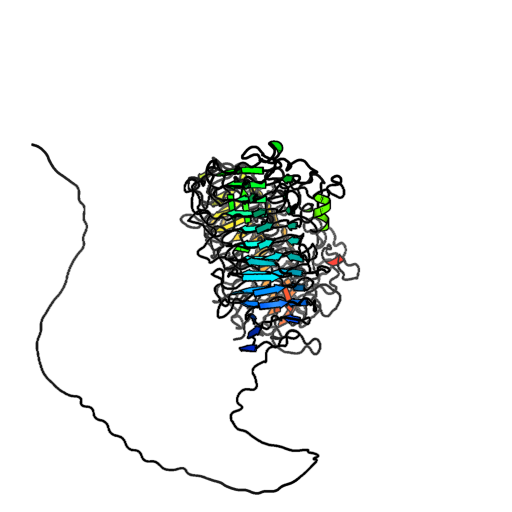1.00 51.56 927 SER A O 1
ATOM 6894 N N . ASN A 1 928 ? -17.762 -33.696 12.912 1.00 51.81 928 ASN A N 1
ATOM 6895 C CA . ASN A 1 928 ? -18.902 -32.931 12.383 1.00 51.81 928 ASN A CA 1
ATOM 6896 C C . ASN A 1 928 ? -19.585 -31.997 13.422 1.00 51.81 928 ASN A C 1
ATOM 6898 O O . ASN A 1 928 ? -20.764 -32.159 13.721 1.00 51.81 928 ASN A O 1
ATOM 6902 N N . GLY A 1 929 ? -18.862 -31.012 13.966 1.00 55.34 929 GLY A N 1
ATOM 6903 C CA . GLY A 1 929 ? -19.391 -29.664 14.283 1.00 55.34 929 GLY A CA 1
ATOM 6904 C C . GLY A 1 929 ? -20.401 -29.425 15.425 1.00 55.34 929 GLY A C 1
ATOM 6905 O O . GLY A 1 929 ? -20.597 -28.271 15.774 1.00 55.34 929 GLY A O 1
ATOM 6906 N N . ASN A 1 930 ? -21.033 -30.430 16.042 1.00 60.22 930 ASN A N 1
ATOM 6907 C CA . ASN A 1 930 ? -21.955 -30.169 17.168 1.00 60.22 930 ASN A CA 1
ATOM 6908 C C . ASN A 1 930 ? -21.222 -30.116 18.519 1.00 60.22 930 ASN A C 1
ATOM 6910 O O . ASN A 1 930 ? -20.629 -31.115 18.943 1.00 60.22 930 ASN A O 1
ATOM 6914 N N . GLY A 1 931 ? -21.344 -28.988 19.220 1.00 69.75 931 GLY A N 1
ATOM 6915 C CA . GLY A 1 931 ? -20.816 -28.750 20.562 1.00 69.75 931 GLY A CA 1
ATOM 6916 C C . GLY A 1 931 ? -19.319 -28.442 20.597 1.00 69.75 931 GLY A C 1
ATOM 6917 O O . GLY A 1 931 ? -18.819 -27.647 19.803 1.00 69.75 931 GLY A O 1
ATOM 6918 N N . LEU A 1 932 ? -18.602 -29.049 21.552 1.00 75.94 932 LEU A N 1
ATOM 6919 C CA . LEU A 1 932 ? -17.155 -28.887 21.714 1.00 75.94 932 LEU A CA 1
ATOM 6920 C C . LEU A 1 932 ? -16.410 -30.113 21.171 1.00 75.94 932 LEU A C 1
ATOM 6922 O O . LEU A 1 932 ? -16.517 -31.220 21.712 1.00 75.94 932 LEU A O 1
ATOM 6926 N N . ALA A 1 933 ? -15.612 -29.892 20.128 1.00 75.38 933 ALA A N 1
ATOM 6927 C CA . ALA A 1 933 ? -14.695 -30.859 19.539 1.00 75.38 933 ALA A CA 1
ATOM 6928 C C . ALA A 1 933 ? -13.257 -30.603 20.018 1.00 75.38 933 ALA A C 1
ATOM 6930 O O . ALA A 1 933 ? -12.788 -29.464 20.038 1.00 75.38 933 ALA A O 1
ATOM 6931 N N . PHE A 1 934 ? -12.541 -31.671 20.383 1.00 73.94 934 PHE A N 1
ATOM 6932 C CA . PHE A 1 934 ? -11.137 -31.590 20.792 1.00 73.94 934 PHE A CA 1
ATOM 6933 C C . PHE A 1 934 ? -10.216 -32.448 19.925 1.00 73.94 934 PHE A C 1
ATOM 6935 O O . PHE A 1 934 ? -10.449 -33.645 19.743 1.00 73.94 934 PHE A O 1
ATOM 6942 N N . TYR A 1 935 ? -9.120 -31.841 19.472 1.00 71.75 935 TYR A N 1
ATOM 6943 C CA . TYR A 1 935 ? -8.068 -32.463 18.676 1.00 71.75 935 TYR A CA 1
ATOM 6944 C C . TYR A 1 935 ? -6.760 -32.509 19.490 1.00 71.75 935 TYR A C 1
ATOM 6946 O O . TYR A 1 935 ? -6.139 -31.477 19.747 1.00 71.75 935 TYR A O 1
ATOM 6954 N N . ASN A 1 936 ? -6.324 -33.707 19.903 1.00 61.50 936 ASN A N 1
ATOM 6955 C CA . ASN A 1 936 ? -5.040 -33.913 20.598 1.00 61.50 936 ASN A CA 1
ATOM 6956 C C . ASN A 1 936 ? -3.877 -34.224 19.618 1.00 61.50 936 ASN A C 1
ATOM 6958 O O . ASN A 1 936 ? -4.085 -34.744 18.529 1.00 61.50 936 ASN A O 1
ATOM 6962 N N . GLY A 1 937 ? -2.627 -33.957 19.980 1.00 54.09 937 GLY A N 1
ATOM 6963 C CA . GLY A 1 937 ? -1.471 -34.357 19.153 1.00 54.09 937 GLY A CA 1
ATOM 6964 C C . GLY A 1 937 ? -0.997 -35.810 19.347 1.00 54.09 937 GLY A C 1
ATOM 6965 O O . GLY A 1 937 ? 0.036 -36.189 18.800 1.00 54.09 937 GLY A O 1
ATOM 6966 N N . ALA A 1 938 ? -1.669 -36.615 20.181 1.00 51.25 938 ALA A N 1
ATOM 6967 C CA . ALA A 1 938 ? -1.155 -37.901 20.655 1.00 51.25 938 ALA A CA 1
ATOM 6968 C C . ALA A 1 938 ? -2.029 -39.084 20.205 1.00 51.25 938 ALA A C 1
ATOM 6970 O O . ALA A 1 938 ? -3.141 -39.248 20.698 1.00 51.25 938 ALA A O 1
ATOM 6971 N N . GLU A 1 939 ? -1.426 -39.931 19.362 1.00 44.69 939 GLU A N 1
ATOM 6972 C CA . GLU A 1 939 ? -1.867 -41.231 18.815 1.00 44.69 939 GLU A CA 1
ATOM 6973 C C . GLU A 1 939 ? -2.303 -41.207 17.333 1.00 44.69 939 GLU A C 1
ATOM 6975 O O . GLU A 1 939 ? -3.208 -40.496 16.914 1.00 44.69 939 GLU A O 1
ATOM 6980 N N . ALA A 1 940 ? -1.579 -41.981 16.518 1.00 42.06 940 ALA A N 1
ATOM 6981 C CA . ALA A 1 940 ? -1.721 -42.083 15.069 1.00 42.06 940 ALA A CA 1
ATOM 6982 C C . ALA A 1 940 ? -2.827 -43.072 14.658 1.00 42.06 940 ALA A C 1
ATOM 6984 O O . ALA A 1 940 ? -2.851 -44.176 15.191 1.00 42.06 940 ALA A O 1
ATOM 6985 N N . GLU A 1 941 ? -3.655 -42.709 13.669 1.00 35.38 941 GLU A N 1
ATOM 6986 C CA . GLU A 1 941 ? -4.029 -43.505 12.475 1.00 35.38 941 GLU A CA 1
ATOM 6987 C C . GLU A 1 941 ? -5.178 -42.813 11.706 1.00 35.38 941 GLU A C 1
ATOM 6989 O O . GLU A 1 941 ? -6.334 -42.862 12.116 1.00 35.38 941 GLU A O 1
ATOM 6994 N N . LEU A 1 942 ? -4.883 -42.230 10.538 1.00 33.00 942 LEU A N 1
ATOM 6995 C CA . LEU A 1 942 ? -5.846 -42.167 9.434 1.00 33.00 942 LEU A CA 1
ATOM 6996 C C . LEU A 1 942 ? -5.231 -42.903 8.236 1.00 33.00 942 LEU A C 1
ATOM 6998 O O . LEU A 1 942 ? -4.230 -42.479 7.659 1.00 33.00 942 LEU A O 1
ATOM 7002 N N . GLU A 1 943 ? -5.803 -44.064 7.917 1.00 28.47 943 GLU A N 1
ATOM 7003 C CA . GLU A 1 943 ? -5.460 -44.902 6.766 1.00 28.47 943 GLU A CA 1
ATOM 7004 C C . GLU A 1 943 ? -6.184 -44.374 5.501 1.00 28.47 943 GLU A C 1
ATOM 7006 O O . GLU A 1 943 ? -7.410 -44.413 5.449 1.00 28.47 943 GLU A O 1
ATOM 7011 N N . PHE A 1 944 ? -5.402 -43.979 4.475 1.00 32.16 944 PHE A N 1
ATOM 7012 C CA . PHE A 1 944 ? -5.747 -43.674 3.059 1.00 32.16 944 PHE A CA 1
ATOM 7013 C C . PHE A 1 944 ? -6.661 -42.445 2.783 1.00 32.16 944 PHE A C 1
ATOM 7015 O O . PHE A 1 944 ? -7.773 -42.385 3.278 1.00 32.16 944 PHE A O 1
ATOM 7022 N N . ALA A 1 945 ? -6.350 -41.472 1.907 1.00 27.16 945 ALA A N 1
ATOM 7023 C CA . ALA A 1 945 ? -5.367 -41.386 0.821 1.00 27.16 945 ALA A CA 1
ATOM 7024 C C . ALA A 1 945 ? -5.160 -39.929 0.327 1.00 27.16 945 ALA A C 1
ATOM 7026 O O . ALA A 1 945 ? -6.116 -39.328 -0.144 1.00 27.16 945 ALA A O 1
ATOM 7027 N N . ASN A 1 946 ? -3.924 -39.419 0.328 1.00 29.70 946 ASN A N 1
ATOM 7028 C CA . ASN A 1 946 ? -3.221 -38.796 -0.812 1.00 29.70 946 ASN A CA 1
ATOM 7029 C C . ASN A 1 946 ? -1.775 -38.496 -0.360 1.00 29.70 946 ASN A C 1
ATOM 7031 O O . ASN A 1 946 ? -1.559 -38.164 0.800 1.00 29.70 946 ASN A O 1
ATOM 7035 N N . THR A 1 947 ? -0.782 -38.708 -1.220 1.00 30.38 947 THR A N 1
ATOM 7036 C CA . THR A 1 947 ? 0.648 -38.798 -0.859 1.00 30.38 947 THR A CA 1
ATOM 7037 C C . THR A 1 947 ? 1.470 -37.542 -1.149 1.00 30.38 947 THR A C 1
ATOM 7039 O O . THR A 1 947 ? 2.680 -37.661 -1.284 1.00 30.38 947 THR A O 1
ATOM 7042 N N . ASP A 1 948 ? 0.862 -36.358 -1.176 1.00 31.62 948 ASP A N 1
ATOM 7043 C CA . ASP A 1 948 ? 1.603 -35.092 -1.210 1.00 31.62 948 ASP A CA 1
ATOM 7044 C C . ASP A 1 948 ? 1.243 -34.270 0.038 1.00 31.62 948 ASP A C 1
ATOM 7046 O O . ASP A 1 948 ? 0.068 -34.163 0.375 1.00 31.62 948 ASP A O 1
ATOM 7050 N N . PHE A 1 949 ? 2.268 -33.722 0.706 1.00 33.22 949 PHE A N 1
ATOM 7051 C CA . PHE A 1 949 ? 2.249 -32.939 1.960 1.00 33.22 949 PHE A CA 1
ATOM 7052 C C . PHE A 1 949 ? 2.197 -33.696 3.307 1.00 33.22 949 PHE A C 1
ATOM 7054 O O . PHE A 1 949 ? 1.192 -33.684 4.011 1.00 33.22 949 PHE A O 1
ATOM 7061 N N . ILE A 1 950 ? 3.336 -34.263 3.748 1.00 33.09 950 ILE A N 1
ATOM 7062 C CA . ILE A 1 950 ? 3.616 -34.491 5.184 1.00 33.09 950 ILE A CA 1
ATOM 7063 C C . ILE A 1 950 ? 5.111 -34.314 5.500 1.00 33.09 950 ILE A C 1
ATOM 7065 O O . ILE A 1 950 ? 5.915 -35.119 5.043 1.00 33.09 950 ILE A O 1
ATOM 7069 N N . THR A 1 951 ? 5.421 -33.382 6.411 1.00 31.39 951 THR A N 1
ATOM 7070 C CA . THR A 1 951 ? 6.265 -33.578 7.618 1.00 31.39 951 THR A CA 1
ATOM 7071 C C . THR A 1 951 ? 5.875 -32.489 8.636 1.00 31.39 951 THR A C 1
ATOM 7073 O O . THR A 1 951 ? 6.513 -31.451 8.717 1.00 31.39 951 THR A O 1
ATOM 7076 N N . ASN A 1 952 ? 4.741 -32.577 9.332 1.00 38.69 952 ASN A N 1
ATOM 7077 C CA . ASN A 1 952 ? 4.548 -33.481 10.465 1.00 38.69 952 ASN A CA 1
ATOM 7078 C C . ASN A 1 952 ? 3.073 -33.891 10.606 1.00 38.69 952 ASN A C 1
ATOM 7080 O O . ASN A 1 952 ? 2.195 -33.064 10.834 1.00 38.69 952 ASN A O 1
ATOM 7084 N N . ALA A 1 953 ? 2.808 -35.193 10.510 1.00 42.75 953 ALA A N 1
ATOM 7085 C CA . ALA A 1 953 ? 1.482 -35.772 10.688 1.00 42.75 953 ALA A CA 1
ATOM 7086 C C . ALA A 1 953 ? 1.029 -35.658 12.156 1.00 42.75 953 ALA A C 1
ATOM 7088 O O . ALA A 1 953 ? 1.442 -36.463 12.991 1.00 42.75 953 ALA A O 1
ATOM 7089 N N . GLY A 1 954 ? 0.183 -34.666 12.455 1.00 48.94 954 GLY A N 1
ATOM 7090 C CA . GLY A 1 954 ? -0.578 -34.595 13.711 1.00 48.94 954 GLY A CA 1
ATOM 7091 C C . GLY A 1 954 ? -0.990 -33.202 14.217 1.00 48.94 954 GLY A C 1
ATOM 7092 O O . GLY A 1 954 ? -1.731 -33.153 15.196 1.00 48.94 954 GLY A O 1
ATOM 7093 N N . GLY A 1 955 ? -0.523 -32.103 13.604 1.00 56.47 955 GLY A N 1
ATOM 7094 C CA . GLY A 1 955 ? -0.687 -30.724 14.111 1.00 56.47 955 GLY A CA 1
ATOM 7095 C C . GLY A 1 955 ? -1.834 -29.896 13.508 1.00 56.47 955 GLY A C 1
ATOM 7096 O O . GLY A 1 955 ? -2.599 -30.388 12.674 1.00 56.47 955 GLY A O 1
ATOM 7097 N N . ILE A 1 956 ? -1.956 -28.647 13.974 1.00 67.25 956 ILE A N 1
ATOM 7098 C CA . ILE A 1 956 ? -2.793 -27.581 13.397 1.00 67.25 956 ILE A CA 1
ATOM 7099 C C . ILE A 1 956 ? -1.879 -26.802 12.459 1.00 67.25 956 ILE A C 1
ATOM 7101 O O . ILE A 1 956 ? -0.813 -26.380 12.891 1.00 67.25 956 ILE A O 1
ATOM 7105 N N . ASN A 1 957 ? -2.276 -26.598 11.209 1.00 68.31 957 ASN A N 1
ATOM 7106 C CA . ASN A 1 957 ? -1.446 -25.865 10.260 1.00 68.31 957 ASN A CA 1
ATOM 7107 C C . ASN A 1 957 ? -2.120 -24.552 9.892 1.00 68.31 957 ASN A C 1
ATOM 7109 O O . ASN A 1 957 ? -3.249 -24.548 9.393 1.00 68.31 957 ASN A O 1
ATOM 7113 N N . PHE A 1 958 ? -1.401 -23.452 10.099 1.00 70.19 958 PHE A N 1
ATOM 7114 C CA . PHE A 1 958 ? -1.774 -22.160 9.546 1.00 70.19 958 PHE A CA 1
ATOM 7115 C C . PHE A 1 958 ? -0.886 -21.846 8.343 1.00 70.19 958 PHE A C 1
ATOM 7117 O O . PHE A 1 958 ? 0.341 -21.946 8.409 1.00 70.19 958 PHE A O 1
ATOM 7124 N N . THR A 1 959 ? -1.488 -21.422 7.237 1.00 62.03 959 THR A N 1
ATOM 7125 C CA . THR A 1 959 ? -0.722 -20.769 6.169 1.00 62.03 959 THR A CA 1
ATOM 7126 C C . THR A 1 959 ? -0.193 -19.429 6.697 1.00 62.03 959 THR A C 1
ATOM 7128 O O . THR A 1 959 ? -0.810 -18.822 7.571 1.00 62.03 959 THR A O 1
ATOM 7131 N N . GLY A 1 960 ? 0.994 -18.998 6.253 1.00 55.06 960 GLY A N 1
ATOM 7132 C CA . GLY A 1 960 ? 1.672 -17.795 6.771 1.00 55.06 960 GLY A CA 1
ATOM 7133 C C . GLY A 1 960 ? 2.470 -18.010 8.071 1.00 55.06 960 GLY A C 1
ATOM 7134 O O . GLY A 1 960 ? 3.085 -17.083 8.598 1.00 55.06 960 GLY A O 1
ATOM 7135 N N . GLU A 1 961 ? 2.510 -19.237 8.600 1.00 53.97 961 GLU A N 1
ATOM 7136 C CA . GLU A 1 961 ? 3.259 -19.580 9.814 1.00 53.97 961 GLU A CA 1
ATOM 7137 C C . GLU A 1 961 ? 4.790 -19.516 9.626 1.00 53.97 961 GLU A C 1
ATOM 7139 O O . GLU A 1 961 ? 5.510 -19.169 10.570 1.00 53.97 961 GLU A O 1
ATOM 7144 N N . ILE A 1 962 ? 5.297 -19.793 8.414 1.00 46.75 962 ILE A N 1
ATOM 7145 C CA . ILE A 1 962 ? 6.732 -20.020 8.152 1.00 46.75 962 ILE A CA 1
ATOM 7146 C C . ILE A 1 962 ? 7.379 -18.931 7.265 1.00 46.75 962 ILE A C 1
ATOM 7148 O O . ILE A 1 962 ? 8.438 -18.454 7.668 1.00 46.75 962 ILE A O 1
ATOM 7152 N N . ASP A 1 963 ? 6.740 -18.447 6.185 1.00 41.47 963 ASP A N 1
ATOM 7153 C CA . ASP A 1 963 ? 7.484 -17.789 5.080 1.00 41.47 963 ASP A CA 1
ATOM 7154 C C . ASP A 1 963 ? 7.132 -16.331 4.688 1.00 41.47 963 ASP A C 1
ATOM 7156 O O . ASP A 1 963 ? 7.816 -15.772 3.839 1.00 41.47 963 ASP A O 1
ATOM 7160 N N . GLU A 1 964 ? 6.164 -15.637 5.299 1.00 40.69 964 GLU A N 1
ATOM 7161 C CA . GLU A 1 964 ? 5.817 -14.261 4.865 1.00 40.69 964 GLU A CA 1
ATOM 7162 C C . GLU A 1 964 ? 5.833 -13.265 6.026 1.00 40.69 964 GLU A C 1
ATOM 7164 O O . GLU A 1 964 ? 4.833 -13.117 6.730 1.00 40.69 964 GLU A O 1
ATOM 7169 N N . ARG A 1 965 ? 6.966 -12.586 6.279 1.00 44.94 965 ARG A N 1
ATOM 7170 C CA . ARG A 1 965 ? 7.034 -11.546 7.325 1.00 44.94 965 ARG A CA 1
ATOM 7171 C C . ARG A 1 965 ? 7.923 -10.364 6.981 1.00 44.94 965 ARG A C 1
ATOM 7173 O O . ARG A 1 965 ? 9.137 -10.441 7.140 1.00 44.94 965 ARG A O 1
ATOM 7180 N N . ALA A 1 966 ? 7.274 -9.250 6.662 1.00 40.78 966 ALA A N 1
ATOM 7181 C CA . ALA A 1 966 ? 7.844 -7.933 6.906 1.00 40.78 966 ALA A CA 1
ATOM 7182 C C . ALA A 1 966 ? 6.827 -7.002 7.584 1.00 40.78 966 ALA A C 1
ATOM 7184 O O . ALA A 1 966 ? 7.073 -6.663 8.729 1.00 40.78 966 ALA A O 1
ATOM 7185 N N . ASP A 1 967 ? 5.649 -6.694 7.018 1.00 40.78 967 ASP A N 1
ATOM 7186 C CA . ASP A 1 967 ? 4.928 -5.496 7.518 1.00 40.78 967 ASP A CA 1
ATOM 7187 C C . ASP A 1 967 ? 3.430 -5.674 7.882 1.00 40.78 967 ASP A C 1
ATOM 7189 O O . ASP A 1 967 ? 2.922 -4.942 8.729 1.00 40.78 967 ASP A O 1
ATOM 7193 N N . ASN A 1 968 ? 2.723 -6.693 7.362 1.00 48.97 968 ASN A N 1
ATOM 7194 C CA . ASN A 1 968 ? 1.288 -6.942 7.631 1.00 48.97 968 ASN A CA 1
ATOM 7195 C C . ASN A 1 968 ? 1.032 -8.395 8.067 1.00 48.97 968 ASN A C 1
ATOM 7197 O O . ASN A 1 968 ? 0.580 -9.230 7.286 1.00 48.97 968 ASN A O 1
ATOM 7201 N N . PHE A 1 969 ? 1.337 -8.707 9.331 1.00 52.03 969 PHE A N 1
ATOM 7202 C CA . PHE A 1 969 ? 1.367 -10.071 9.892 1.00 52.03 969 PHE A CA 1
ATOM 7203 C C . PHE A 1 969 ? 0.096 -10.926 9.655 1.00 52.03 969 PHE A C 1
ATOM 7205 O O . PHE A 1 969 ? 0.175 -12.152 9.663 1.00 52.03 969 PHE A O 1
ATOM 7212 N N . THR A 1 970 ? -1.069 -10.317 9.429 1.00 52.47 970 THR A N 1
ATOM 7213 C CA . THR A 1 970 ? -2.344 -11.024 9.202 1.00 52.47 970 THR A CA 1
ATOM 7214 C C . THR A 1 970 ? -2.683 -11.289 7.730 1.00 52.47 970 THR A C 1
ATOM 7216 O O . THR A 1 970 ? -3.625 -12.034 7.473 1.00 52.47 970 THR A O 1
ATOM 7219 N N . ALA A 1 971 ? -1.927 -10.745 6.767 1.00 47.00 971 ALA A N 1
ATOM 7220 C CA . ALA A 1 971 ? -2.256 -10.782 5.331 1.00 47.00 971 ALA A CA 1
ATOM 7221 C C . ALA A 1 971 ? -2.138 -12.171 4.655 1.00 47.00 971 ALA A C 1
ATOM 7223 O O . ALA A 1 971 ? -2.530 -12.365 3.505 1.00 47.00 971 ALA A O 1
ATOM 7224 N N . GLY A 1 972 ? -1.651 -13.179 5.380 1.00 49.41 972 GLY A N 1
ATOM 7225 C CA . GLY A 1 972 ? -1.524 -14.563 4.905 1.00 49.41 972 GLY A CA 1
ATOM 7226 C C . GLY A 1 972 ? -1.978 -15.613 5.918 1.00 49.41 972 GLY A C 1
ATOM 7227 O O . GLY A 1 972 ? -1.869 -16.805 5.639 1.00 49.41 972 GLY A O 1
ATOM 7228 N N . TRP A 1 973 ? -2.484 -15.194 7.086 1.00 58.91 973 TRP A N 1
ATOM 7229 C CA . TRP A 1 973 ? -2.686 -16.085 8.228 1.00 58.91 973 TRP A CA 1
ATOM 7230 C C . TRP A 1 973 ? -4.096 -16.688 8.245 1.00 58.91 973 TRP A C 1
ATOM 7232 O O . TRP A 1 973 ? -5.062 -16.035 8.639 1.00 58.91 973 TRP A O 1
ATOM 7242 N N . TYR A 1 974 ? -4.229 -17.945 7.816 1.00 65.00 974 TYR A N 1
ATOM 7243 C CA . TYR A 1 974 ? -5.490 -18.693 7.876 1.00 65.00 974 TYR A CA 1
ATOM 7244 C C . TYR A 1 974 ? -5.261 -20.146 8.284 1.00 65.00 974 TYR A C 1
ATOM 7246 O O . TYR A 1 974 ? -4.195 -20.706 8.035 1.00 65.00 974 TYR A O 1
ATOM 7254 N N . LEU A 1 975 ? -6.264 -20.752 8.926 1.00 71.62 975 LEU A N 1
ATOM 7255 C CA . LEU A 1 975 ? -6.251 -22.181 9.229 1.00 71.62 975 LEU A CA 1
ATOM 7256 C C . LEU A 1 975 ? -6.346 -22.952 7.912 1.00 71.62 975 LEU A C 1
ATOM 7258 O O . LEU A 1 975 ? -7.383 -22.892 7.256 1.00 71.62 975 LEU A O 1
ATOM 7262 N N . ASP A 1 976 ? -5.292 -23.677 7.553 1.00 70.19 976 ASP A N 1
ATOM 7263 C CA . ASP A 1 976 ? -5.262 -24.548 6.377 1.00 70.19 976 ASP A CA 1
ATOM 7264 C C . ASP A 1 976 ? -5.930 -25.890 6.696 1.00 70.19 976 ASP A C 1
ATOM 7266 O O . ASP A 1 976 ? -6.922 -26.284 6.079 1.00 70.19 976 ASP A O 1
ATOM 7270 N N . ASN A 1 977 ? -5.431 -26.583 7.724 1.00 69.00 977 ASN A N 1
ATOM 7271 C CA . ASN A 1 977 ? -5.973 -27.872 8.134 1.00 69.00 977 ASN A CA 1
ATOM 7272 C C . ASN A 1 977 ? -5.759 -28.167 9.627 1.00 69.00 977 ASN A C 1
ATOM 7274 O O . ASN A 1 977 ? -4.829 -27.666 10.260 1.00 69.00 977 ASN A O 1
ATOM 7278 N N . ILE A 1 978 ? -6.607 -29.037 10.183 1.00 71.19 978 ILE A N 1
ATOM 7279 C CA . ILE A 1 978 ? -6.389 -29.667 11.493 1.00 71.19 978 ILE A CA 1
ATOM 7280 C C . ILE A 1 978 ? -6.181 -31.157 11.246 1.00 71.19 978 ILE A C 1
ATOM 7282 O O . ILE A 1 978 ? -7.084 -31.840 10.763 1.00 71.19 978 ILE A O 1
ATOM 7286 N N . ARG A 1 979 ? -4.998 -31.685 11.584 1.00 68.12 979 ARG A N 1
ATOM 7287 C CA . ARG A 1 979 ? -4.640 -33.101 11.371 1.00 68.12 979 ARG A CA 1
ATOM 7288 C C . ARG A 1 979 ? -4.849 -33.581 9.919 1.00 68.12 979 ARG A C 1
ATOM 7290 O O . ARG A 1 979 ? -5.253 -34.723 9.700 1.00 68.12 979 ARG A O 1
ATOM 7297 N N . GLY A 1 980 ? -4.592 -32.728 8.928 1.00 63.75 980 GLY A N 1
ATOM 7298 C CA . GLY A 1 980 ? -4.774 -33.044 7.505 1.00 63.75 980 GLY A CA 1
ATOM 7299 C C . GLY A 1 980 ? -6.222 -32.972 7.007 1.00 63.75 980 GLY A C 1
ATOM 7300 O O . GLY A 1 980 ? -6.467 -33.238 5.833 1.00 63.75 980 GLY A O 1
ATOM 7301 N N . VAL A 1 981 ? -7.179 -32.608 7.868 1.00 66.62 981 VAL A N 1
ATOM 7302 C CA . VAL A 1 981 ? -8.557 -32.295 7.470 1.00 66.62 981 VAL A CA 1
ATOM 7303 C C . VAL A 1 981 ? -8.604 -30.816 7.092 1.00 66.62 981 VAL A C 1
ATOM 7305 O O . VAL A 1 981 ? -8.417 -29.960 7.957 1.00 66.62 981 VAL A O 1
ATOM 7308 N N . GLY A 1 982 ? -8.791 -30.524 5.804 1.00 68.88 982 GLY A N 1
ATOM 7309 C CA . GLY A 1 982 ? -8.782 -29.153 5.286 1.00 68.88 982 GLY A CA 1
ATOM 7310 C C . GLY A 1 982 ? -9.926 -28.291 5.829 1.00 68.88 982 GLY A C 1
ATOM 7311 O O . GLY A 1 982 ? -10.988 -28.807 6.189 1.00 68.88 982 GLY A O 1
ATOM 7312 N N . ASN A 1 983 ? -9.703 -26.979 5.848 1.00 71.00 983 ASN A N 1
ATOM 7313 C CA . ASN A 1 983 ? -10.657 -25.936 6.219 1.00 71.00 983 ASN A CA 1
ATOM 7314 C C . ASN A 1 983 ? -11.086 -25.164 4.952 1.00 71.00 983 ASN A C 1
ATOM 7316 O O . ASN A 1 983 ? -10.398 -24.235 4.535 1.00 71.00 983 ASN A O 1
ATOM 7320 N N . GLY A 1 984 ? -12.173 -25.578 4.287 1.00 59.41 984 GLY A N 1
ATOM 7321 C CA . GLY A 1 984 ? -12.544 -25.029 2.974 1.00 59.41 984 GLY A CA 1
ATOM 7322 C C . GLY A 1 984 ? -13.980 -25.303 2.516 1.00 59.41 984 GLY A C 1
ATOM 7323 O O . GLY A 1 984 ? -14.664 -26.181 3.043 1.00 59.41 984 GLY A O 1
ATOM 7324 N N . LEU A 1 985 ? -14.399 -24.571 1.474 1.00 53.00 985 LEU A N 1
ATOM 7325 C CA . LEU A 1 985 ? -15.735 -24.602 0.869 1.00 53.00 985 LEU A CA 1
ATOM 7326 C C . LEU A 1 985 ? -16.117 -25.962 0.244 1.00 53.00 985 LEU A C 1
ATOM 7328 O O . LEU A 1 985 ? -15.806 -26.277 -0.902 1.00 53.00 985 LEU A O 1
ATOM 7332 N N . VAL A 1 986 ? -16.853 -26.744 1.030 1.00 58.38 986 VAL A N 1
ATOM 7333 C CA . VAL A 1 986 ? -18.127 -27.390 0.682 1.00 58.38 986 VAL A CA 1
ATOM 7334 C C . VAL A 1 986 ? -18.207 -28.216 -0.622 1.00 58.38 986 VAL A C 1
ATOM 7336 O O . VAL A 1 986 ? -18.565 -27.743 -1.700 1.00 58.38 986 VAL A O 1
ATOM 7339 N N . SER A 1 987 ? -18.042 -29.534 -0.461 1.00 47.59 987 SER A N 1
ATOM 7340 C CA . SER A 1 987 ? -18.930 -30.565 -1.053 1.00 47.59 987 SER A CA 1
ATOM 7341 C C . SER A 1 987 ? -18.718 -31.978 -0.470 1.00 47.59 987 SER A C 1
ATOM 7343 O O . SER A 1 987 ? -19.421 -32.910 -0.869 1.00 47.59 987 SER A O 1
ATOM 7345 N N . ASP A 1 988 ? -17.788 -32.164 0.478 1.00 54.28 988 ASP A N 1
ATOM 7346 C CA . ASP A 1 988 ? -17.440 -33.475 1.039 1.00 54.28 988 ASP A CA 1
ATOM 7347 C C . ASP A 1 988 ? -17.479 -33.470 2.580 1.00 54.28 988 ASP A C 1
ATOM 7349 O O . ASP A 1 988 ? -16.985 -32.552 3.230 1.00 54.28 988 ASP A O 1
ATOM 7353 N N . ALA A 1 989 ? -18.032 -34.535 3.168 1.00 54.50 989 ALA A N 1
ATOM 7354 C CA . ALA A 1 989 ? -18.087 -34.770 4.615 1.00 54.50 989 ALA A CA 1
ATOM 7355 C C . ALA A 1 989 ? -16.704 -35.075 5.232 1.00 54.50 989 ALA A C 1
ATOM 7357 O O . ALA A 1 989 ? -16.613 -35.420 6.409 1.00 54.50 989 ALA A O 1
ATOM 7358 N N . SER A 1 990 ? -15.642 -35.005 4.426 1.00 56.47 990 SER A N 1
ATOM 7359 C CA . SER A 1 990 ? -14.245 -35.166 4.817 1.00 56.47 990 SER A CA 1
ATOM 7360 C C . SER A 1 990 ? -13.533 -33.857 5.181 1.00 56.47 990 SER A C 1
ATOM 7362 O O . SER A 1 990 ? -12.337 -33.917 5.448 1.00 56.47 990 SER A O 1
ATOM 7364 N N . PHE A 1 991 ? -14.206 -32.701 5.137 1.00 64.62 991 PHE A N 1
ATOM 7365 C CA . PHE A 1 991 ? -13.654 -31.391 5.517 1.00 64.62 991 PHE A CA 1
ATOM 7366 C C . PHE A 1 991 ? -14.174 -30.926 6.882 1.00 64.62 991 PHE A C 1
ATOM 7368 O O . PHE A 1 991 ? -15.180 -31.422 7.392 1.00 64.62 991 PHE A O 1
ATOM 7375 N N . LEU A 1 992 ? -13.458 -29.974 7.476 1.00 66.31 992 LEU A N 1
ATOM 7376 C CA . LEU A 1 992 ? -13.845 -29.290 8.701 1.00 66.31 992 LEU A CA 1
ATOM 7377 C C . LEU A 1 992 ? -15.046 -28.366 8.445 1.00 66.31 992 LEU A C 1
ATOM 7379 O O . LEU A 1 992 ? -14.960 -27.485 7.600 1.00 66.31 992 LEU A O 1
ATOM 7383 N N . ASN A 1 993 ? -16.134 -28.538 9.202 1.00 64.88 993 ASN A N 1
ATOM 7384 C CA . ASN A 1 993 ? -17.328 -27.690 9.116 1.00 64.88 993 ASN A CA 1
ATOM 7385 C C . ASN A 1 993 ? -17.622 -27.044 10.473 1.00 64.88 993 ASN A C 1
ATOM 7387 O O . ASN A 1 993 ? -17.514 -27.720 11.499 1.00 64.88 993 ASN A O 1
ATOM 7391 N N . ALA A 1 994 ? -18.069 -25.783 10.464 1.00 65.81 994 ALA A N 1
ATOM 7392 C CA . ALA A 1 994 ? -18.495 -25.076 11.674 1.00 65.81 994 ALA A CA 1
ATOM 7393 C C . ALA A 1 994 ? -19.759 -25.690 12.315 1.00 65.81 994 ALA A C 1
ATOM 7395 O O . ALA A 1 994 ? -19.922 -25.618 13.528 1.00 65.81 994 ALA A O 1
ATOM 7396 N N . PHE A 1 995 ? -20.633 -26.319 11.514 1.00 66.50 995 PHE A N 1
ATOM 7397 C CA . PHE A 1 995 ? -21.880 -26.969 11.946 1.00 66.50 995 PHE A CA 1
ATOM 7398 C C . PHE A 1 995 ? -22.119 -28.301 11.222 1.00 66.50 995 PHE A C 1
ATOM 7400 O O . PHE A 1 995 ? -21.464 -28.586 10.220 1.00 66.50 995 PHE A O 1
ATOM 7407 N N . LEU A 1 996 ? -23.080 -29.106 11.712 1.00 56.81 996 LEU A N 1
ATOM 7408 C CA . LEU A 1 996 ? -23.395 -30.443 11.178 1.00 56.81 996 LEU A CA 1
ATOM 7409 C C . LEU A 1 996 ? -23.641 -30.458 9.656 1.00 56.81 996 LEU A C 1
ATOM 7411 O O . LEU A 1 996 ? -23.274 -31.438 9.004 1.00 56.81 996 LEU A O 1
ATOM 7415 N N . ASP A 1 997 ? -24.222 -29.375 9.121 1.00 56.88 997 ASP A N 1
ATOM 7416 C CA . ASP A 1 997 ? -24.692 -29.311 7.738 1.00 56.88 997 ASP A CA 1
ATOM 7417 C C . ASP A 1 997 ? -24.053 -28.180 6.914 1.00 56.88 997 ASP A C 1
ATOM 7419 O O . ASP A 1 997 ? -24.200 -28.226 5.709 1.00 56.88 997 ASP A O 1
ATOM 7423 N N . GLY A 1 998 ? -23.364 -27.181 7.488 1.00 58.91 998 GLY A N 1
ATOM 7424 C CA . GLY A 1 998 ? -22.746 -26.053 6.744 1.00 58.91 998 GLY A CA 1
ATOM 7425 C C . GLY A 1 998 ? -23.703 -25.144 5.940 1.00 58.91 998 GLY A C 1
ATOM 7426 O O . GLY A 1 998 ? -23.271 -24.121 5.422 1.00 58.91 998 GLY A O 1
ATOM 7427 N N . ASP A 1 999 ? -24.973 -25.532 5.837 1.00 61.59 999 ASP A N 1
ATOM 7428 C CA . ASP A 1 999 ? -26.086 -24.882 5.143 1.00 61.59 999 ASP A CA 1
ATOM 7429 C C . ASP A 1 999 ? -26.625 -23.735 6.008 1.00 61.59 999 ASP A C 1
ATOM 7431 O O . ASP A 1 999 ? -27.476 -23.919 6.885 1.00 61.59 999 ASP A O 1
ATOM 7435 N N . THR A 1 1000 ? -26.042 -22.552 5.834 1.00 63.66 1000 THR A N 1
ATOM 7436 C CA . THR A 1 1000 ? -26.326 -21.366 6.647 1.00 63.66 1000 THR A CA 1
ATOM 7437 C C . THR A 1 1000 ? -27.687 -20.767 6.310 1.00 63.66 1000 THR A C 1
ATOM 7439 O O . THR A 1 1000 ? -28.336 -20.186 7.189 1.00 63.66 1000 THR A O 1
ATOM 7442 N N . ASN A 1 1001 ? -28.169 -20.960 5.079 1.00 62.62 1001 ASN A N 1
ATOM 7443 C CA . ASN A 1 1001 ? -29.465 -20.463 4.621 1.00 62.62 1001 ASN A CA 1
ATOM 7444 C C . ASN A 1 1001 ? -30.632 -21.460 4.829 1.00 62.62 1001 ASN A C 1
ATOM 7446 O O . ASN A 1 1001 ? -31.798 -21.081 4.656 1.00 62.62 1001 ASN A O 1
ATOM 7450 N N . ASN A 1 1002 ? -30.331 -22.686 5.275 1.00 63.41 1002 ASN A N 1
ATOM 7451 C CA . ASN A 1 1002 ? -31.267 -23.764 5.608 1.00 63.41 1002 ASN A CA 1
ATOM 7452 C C . ASN A 1 1002 ? -32.153 -24.196 4.422 1.00 63.41 1002 ASN A C 1
ATOM 7454 O O . ASN A 1 1002 ? -33.345 -24.502 4.583 1.00 63.41 1002 ASN A O 1
ATOM 7458 N N . ASP A 1 1003 ? -31.600 -24.198 3.205 1.00 65.56 1003 ASP A N 1
ATOM 7459 C CA . ASP A 1 1003 ? -32.289 -24.656 1.992 1.00 65.56 1003 ASP A CA 1
ATOM 7460 C C . ASP A 1 1003 ? -32.160 -26.174 1.739 1.00 65.56 1003 ASP A C 1
ATOM 7462 O O . ASP A 1 1003 ? -32.831 -26.743 0.862 1.00 65.56 1003 ASP A O 1
ATOM 7466 N N . GLY A 1 1004 ? -31.383 -26.853 2.581 1.00 67.31 1004 GLY A N 1
ATOM 7467 C CA . GLY A 1 1004 ? -31.057 -28.270 2.537 1.00 67.31 1004 GLY A CA 1
ATOM 7468 C C . GLY A 1 1004 ? -29.858 -28.601 1.647 1.00 67.31 1004 GLY A C 1
ATOM 7469 O O . GLY A 1 1004 ? -29.644 -29.791 1.369 1.00 67.31 1004 GLY A O 1
ATOM 7470 N N . THR A 1 1005 ? -29.123 -27.604 1.146 1.00 66.38 1005 THR A N 1
ATOM 7471 C CA . THR A 1 1005 ? -27.983 -27.770 0.243 1.00 66.38 1005 THR A CA 1
ATOM 7472 C C . THR A 1 1005 ? -26.851 -26.794 0.526 1.00 66.38 1005 THR A C 1
ATOM 7474 O O . THR A 1 1005 ? -26.941 -25.616 0.231 1.00 66.38 1005 THR A O 1
ATOM 7477 N N . VAL A 1 1006 ? -25.709 -27.339 0.924 1.00 64.62 1006 VAL A N 1
ATOM 7478 C CA . VAL A 1 1006 ? -24.493 -26.553 1.133 1.00 64.62 1006 VAL A CA 1
ATOM 7479 C C . VAL A 1 1006 ? -23.875 -26.132 -0.207 1.00 64.62 1006 VAL A C 1
ATOM 7481 O O . VAL A 1 1006 ? -23.531 -26.999 -1.022 1.00 64.62 1006 VAL A O 1
ATOM 7484 N N . ASN A 1 1007 ? -23.754 -24.833 -0.468 1.00 66.69 1007 ASN A N 1
ATOM 7485 C CA . ASN A 1 1007 ? -23.265 -24.257 -1.718 1.00 66.69 1007 ASN A CA 1
ATOM 7486 C C . ASN A 1 1007 ? -22.737 -22.806 -1.546 1.00 66.69 1007 ASN A C 1
ATOM 7488 O O . ASN A 1 1007 ? -22.553 -22.320 -0.438 1.00 66.69 1007 ASN A O 1
ATOM 7492 N N . GLU A 1 1008 ? -22.422 -22.112 -2.646 1.00 65.31 1008 GLU A N 1
ATOM 7493 C CA . GLU A 1 1008 ? -21.885 -20.737 -2.612 1.00 65.31 1008 GLU A CA 1
ATOM 7494 C C . GLU A 1 1008 ? -22.862 -19.723 -1.986 1.00 65.31 1008 GLU A C 1
ATOM 7496 O O . GLU A 1 1008 ? -22.413 -18.750 -1.381 1.00 65.31 1008 GLU A O 1
ATOM 7501 N N . ASP A 1 1009 ? -24.176 -19.975 -2.055 1.00 65.62 1009 ASP A N 1
ATOM 7502 C CA . ASP A 1 1009 ? -25.231 -19.151 -1.448 1.00 65.62 1009 ASP A CA 1
ATOM 7503 C C . ASP A 1 1009 ? -25.178 -19.161 0.101 1.00 65.62 1009 ASP A C 1
ATOM 7505 O O . ASP A 1 1009 ? -25.903 -18.395 0.741 1.00 65.62 1009 ASP A O 1
ATOM 7509 N N . ASP A 1 1010 ? -24.310 -19.981 0.712 1.00 62.53 1010 ASP A N 1
ATOM 7510 C CA . ASP A 1 1010 ? -24.074 -20.046 2.163 1.00 62.53 1010 ASP A CA 1
ATOM 7511 C C . ASP A 1 1010 ? -22.960 -19.106 2.673 1.00 62.53 1010 ASP A C 1
ATOM 7513 O O . ASP A 1 1010 ? -22.871 -18.834 3.872 1.00 62.53 1010 ASP A O 1
ATOM 7517 N N . THR A 1 1011 ? -22.116 -18.565 1.784 1.00 58.22 1011 THR A N 1
ATOM 7518 C CA . THR A 1 1011 ? -20.918 -17.762 2.136 1.00 58.22 1011 THR A CA 1
ATOM 7519 C C . THR A 1 1011 ? -21.200 -16.335 2.613 1.00 58.22 1011 THR A C 1
ATOM 7521 O O . THR A 1 1011 ? -20.286 -15.602 2.988 1.00 58.22 1011 THR A O 1
ATOM 7524 N N . SER A 1 1012 ? -22.456 -15.895 2.592 1.00 60.62 1012 SER A N 1
ATOM 7525 C CA . SER A 1 1012 ? -22.896 -14.580 3.090 1.00 60.62 1012 SER A CA 1
ATOM 7526 C C . SER A 1 1012 ? -24.389 -14.594 3.415 1.00 60.62 1012 SER A C 1
ATOM 7528 O O . SER A 1 1012 ? -25.096 -13.602 3.224 1.00 60.62 1012 SER A O 1
ATOM 7530 N N . SER A 1 1013 ? -24.912 -15.742 3.850 1.00 56.50 1013 SER A N 1
ATOM 7531 C CA . SER A 1 1013 ? -26.328 -15.834 4.177 1.00 56.50 1013 SER A CA 1
ATOM 7532 C C . SER A 1 1013 ? -26.585 -15.319 5.598 1.00 56.50 1013 SER A C 1
ATOM 7534 O O . SER A 1 1013 ? -25.724 -15.427 6.482 1.00 56.50 1013 SER A O 1
ATOM 7536 N N . PRO A 1 1014 ? -27.784 -14.779 5.879 1.00 55.34 1014 PRO A N 1
ATOM 7537 C CA . PRO A 1 1014 ? -28.263 -14.768 7.249 1.00 55.34 1014 PRO A CA 1
ATOM 7538 C C . PRO A 1 1014 ? -28.291 -16.221 7.725 1.00 55.34 1014 PRO A C 1
ATOM 7540 O O . PRO A 1 1014 ? -28.723 -17.106 6.983 1.00 55.34 1014 PRO A O 1
ATOM 7543 N N . PHE A 1 1015 ? -27.803 -16.478 8.934 1.00 54.47 1015 PHE A N 1
ATOM 7544 C CA . PHE A 1 1015 ? -28.019 -17.779 9.552 1.00 54.47 1015 PHE A CA 1
ATOM 7545 C C . PHE A 1 1015 ? -29.527 -17.908 9.756 1.00 54.47 1015 PHE A C 1
ATOM 7547 O O . PHE A 1 1015 ? -30.127 -17.001 10.325 1.00 54.47 1015 PHE A O 1
ATOM 7554 N N . ILE A 1 1016 ? -30.171 -18.942 9.212 1.00 50.59 1016 ILE A N 1
ATOM 7555 C CA . ILE A 1 1016 ? -31.615 -19.163 9.381 1.00 50.59 1016 ILE A CA 1
ATOM 7556 C C . ILE A 1 1016 ? -31.830 -20.493 10.099 1.00 50.59 1016 ILE A C 1
ATOM 7558 O O . ILE A 1 1016 ? -32.295 -21.481 9.522 1.00 50.59 1016 ILE A O 1
ATOM 7562 N N . ILE A 1 1017 ? -31.605 -20.514 11.413 1.00 47.16 1017 ILE A N 1
ATOM 7563 C CA . ILE A 1 1017 ? -32.332 -21.474 12.252 1.00 47.16 1017 ILE A CA 1
ATOM 7564 C C . ILE A 1 1017 ? -33.748 -20.921 12.425 1.00 47.16 1017 ILE A C 1
ATOM 7566 O O . ILE A 1 1017 ? -33.998 -20.168 13.349 1.00 47.16 1017 ILE A O 1
ATOM 7570 N N . ALA A 1 1018 ? -34.628 -21.210 11.460 1.00 42.66 1018 ALA A N 1
ATOM 7571 C CA . ALA A 1 1018 ? -36.082 -20.996 11.480 1.00 42.66 1018 ALA A CA 1
ATOM 7572 C C . ALA A 1 1018 ? -36.616 -19.878 12.418 1.00 42.66 1018 ALA A C 1
ATOM 7574 O O . ALA A 1 1018 ? -36.826 -20.142 13.588 1.00 42.66 1018 ALA A O 1
ATOM 7575 N N . ASP A 1 1019 ? -36.914 -18.682 11.871 1.00 45.00 1019 ASP A N 1
ATOM 7576 C CA . ASP A 1 1019 ? -37.681 -17.554 12.475 1.00 45.00 1019 ASP A CA 1
ATOM 7577 C C . ASP A 1 1019 ? -37.967 -17.674 13.991 1.00 45.00 1019 ASP A C 1
ATOM 7579 O O . ASP A 1 1019 ? -39.085 -17.973 14.420 1.00 45.00 1019 ASP A O 1
ATOM 7583 N N . ASP A 1 1020 ? -36.939 -17.412 14.793 1.00 47.69 1020 ASP A N 1
ATOM 7584 C CA . ASP A 1 1020 ? -36.875 -17.537 16.254 1.00 47.69 1020 ASP A CA 1
ATOM 7585 C C . ASP A 1 1020 ? -37.508 -16.342 17.000 1.00 47.69 1020 ASP A C 1
ATOM 7587 O O . ASP A 1 1020 ? -37.394 -16.174 18.215 1.00 47.69 1020 ASP A O 1
ATOM 7591 N N . GLY A 1 1021 ? -38.282 -15.528 16.279 1.00 45.66 1021 GLY A N 1
ATOM 7592 C CA . GLY A 1 1021 ? -39.002 -14.389 16.829 1.00 45.66 1021 GLY A CA 1
ATOM 7593 C C . GLY A 1 1021 ? -38.113 -13.166 17.106 1.00 45.66 1021 GLY A C 1
ATOM 7594 O O . GLY A 1 1021 ? -36.923 -13.146 16.803 1.00 45.66 1021 GLY A O 1
ATOM 7595 N N . PRO A 1 1022 ? -38.706 -12.081 17.636 1.00 38.75 1022 PRO A N 1
ATOM 7596 C CA . PRO A 1 1022 ? -37.958 -10.875 17.972 1.00 38.75 1022 PRO A CA 1
ATOM 7597 C C . PRO A 1 1022 ? -37.025 -11.187 19.152 1.00 38.75 1022 PRO A C 1
ATOM 7599 O O . PRO A 1 1022 ? -37.536 -11.554 20.207 1.00 38.75 1022 PRO A O 1
ATOM 7602 N N . GLU A 1 1023 ? -35.711 -11.006 18.962 1.00 45.53 1023 GLU A N 1
ATOM 7603 C CA . GLU A 1 1023 ? -34.576 -11.402 19.841 1.00 45.53 1023 GLU A CA 1
ATOM 7604 C C . GLU A 1 1023 ? -33.916 -12.763 19.534 1.00 45.53 1023 GLU A C 1
ATOM 7606 O O . GLU A 1 1023 ? -33.009 -13.190 20.250 1.00 45.53 1023 GLU A O 1
ATOM 7611 N N . GLY A 1 1024 ? -34.315 -13.416 18.443 1.00 50.34 1024 GLY A N 1
ATOM 7612 C CA . GLY A 1 1024 ? -33.656 -14.607 17.920 1.00 50.34 1024 GLY A CA 1
ATOM 7613 C C . GLY A 1 1024 ? -32.224 -14.389 17.398 1.00 50.34 1024 GLY A C 1
ATOM 7614 O O . GLY A 1 1024 ? -31.858 -13.279 17.007 1.00 50.34 1024 GLY A O 1
ATOM 7615 N N . PHE A 1 1025 ? -31.423 -15.461 17.353 1.00 53.09 1025 PHE A N 1
ATOM 7616 C CA . PHE A 1 1025 ? -30.079 -15.551 16.764 1.00 53.09 1025 PHE A CA 1
ATOM 7617 C C . PHE A 1 1025 ? -29.995 -14.891 15.373 1.00 53.09 1025 PHE A C 1
ATOM 7619 O O . PHE A 1 1025 ? -28.968 -14.301 15.043 1.00 53.09 1025 PHE A O 1
ATOM 7626 N N . ASN A 1 1026 ? -31.070 -14.935 14.574 1.00 52.78 1026 ASN A N 1
ATOM 7627 C CA . ASN A 1 1026 ? -31.030 -14.589 13.148 1.00 52.78 1026 ASN A CA 1
ATOM 7628 C C . ASN A 1 1026 ? -31.399 -13.125 12.806 1.00 52.78 1026 ASN A C 1
ATOM 7630 O O . ASN A 1 1026 ? -30.978 -12.624 11.765 1.00 52.78 1026 ASN A O 1
ATOM 7634 N N . GLN A 1 1027 ? -32.196 -12.420 13.629 1.00 49.44 1027 GLN A N 1
ATOM 7635 C CA . GLN A 1 1027 ? -32.757 -11.098 13.258 1.00 49.44 1027 GLN A CA 1
ATOM 7636 C C . GLN A 1 1027 ? -31.835 -9.902 13.546 1.00 49.44 1027 GLN A C 1
ATOM 7638 O O . GLN A 1 1027 ? -31.988 -8.855 12.922 1.00 49.44 1027 GLN A O 1
ATOM 7643 N N . ASP A 1 1028 ? -30.873 -10.041 14.457 1.00 49.78 1028 ASP A N 1
ATOM 7644 C CA . ASP A 1 1028 ? -30.043 -8.922 14.932 1.00 49.78 1028 ASP A CA 1
ATOM 7645 C C . ASP A 1 1028 ? -28.860 -8.576 13.999 1.00 49.78 1028 ASP A C 1
ATOM 7647 O O . ASP A 1 1028 ? -28.115 -7.639 14.285 1.00 49.78 1028 ASP A O 1
ATOM 7651 N N . VAL A 1 1029 ? -28.646 -9.339 12.916 1.00 51.59 1029 VAL A N 1
ATOM 7652 C CA . VAL A 1 1029 ? -27.358 -9.373 12.190 1.00 51.59 1029 VAL A CA 1
ATOM 7653 C C . VAL A 1 1029 ? -27.466 -9.060 10.686 1.00 51.59 1029 VAL A C 1
ATOM 7655 O O . VAL A 1 1029 ? -26.507 -8.533 10.112 1.00 51.59 1029 VAL A O 1
ATOM 7658 N N . GLU A 1 1030 ? -28.628 -9.295 10.056 1.00 45.28 1030 GLU A N 1
ATOM 7659 C CA . GLU A 1 1030 ? -28.861 -9.030 8.620 1.00 45.28 1030 GLU A CA 1
ATOM 7660 C C . GLU A 1 1030 ? -28.776 -7.527 8.275 1.00 45.28 1030 GLU A C 1
ATOM 7662 O O . GLU A 1 1030 ? -28.176 -7.168 7.265 1.00 45.28 1030 GLU A O 1
ATOM 7667 N N . GLU A 1 1031 ? -29.303 -6.634 9.127 1.00 48.75 1031 GLU A N 1
ATOM 7668 C CA . GLU A 1 1031 ? -29.236 -5.176 8.898 1.00 48.75 1031 GLU A CA 1
ATOM 7669 C C . GLU A 1 1031 ? -27.848 -4.566 9.188 1.00 48.75 1031 GLU A C 1
ATOM 7671 O O . GLU A 1 1031 ? -27.546 -3.498 8.656 1.00 48.75 1031 GLU A O 1
ATOM 7676 N N . ASP A 1 1032 ? -27.000 -5.223 9.992 1.00 44.28 1032 ASP A N 1
ATOM 7677 C CA . ASP A 1 1032 ? -25.773 -4.619 10.540 1.00 44.28 1032 ASP A CA 1
ATOM 7678 C C . ASP A 1 1032 ? -24.452 -5.191 9.978 1.00 44.28 1032 ASP A C 1
ATOM 7680 O O . ASP A 1 1032 ? -23.433 -4.512 10.095 1.00 44.28 1032 ASP A O 1
ATOM 7684 N N . THR A 1 1033 ? -24.417 -6.401 9.390 1.00 48.56 1033 THR A N 1
ATOM 7685 C CA . THR A 1 1033 ? -23.127 -7.076 9.078 1.00 48.56 1033 THR A CA 1
ATOM 7686 C C . THR A 1 1033 ? -23.030 -7.829 7.741 1.00 48.56 1033 THR A C 1
ATOM 7688 O O . THR A 1 1033 ? -21.986 -8.414 7.458 1.00 48.56 1033 THR A O 1
ATOM 7691 N N . GLY A 1 1034 ? -24.081 -7.836 6.913 1.00 55.00 1034 GLY A N 1
ATOM 7692 C CA . GLY A 1 1034 ? -24.044 -8.468 5.585 1.00 55.00 1034 GLY A CA 1
ATOM 7693 C C . GLY A 1 1034 ? -24.077 -10.006 5.566 1.00 55.00 1034 GLY A C 1
ATOM 7694 O O . GLY A 1 1034 ? -23.926 -10.580 4.493 1.00 55.00 1034 GLY A O 1
ATOM 7695 N N . GLY A 1 1035 ? -24.303 -10.662 6.714 1.00 61.16 1035 GLY A N 1
ATOM 7696 C CA . GLY A 1 1035 ? -24.426 -12.122 6.839 1.00 61.16 1035 GLY A CA 1
ATOM 7697 C C . GLY A 1 1035 ? -23.252 -12.795 7.567 1.00 61.16 1035 GLY A C 1
ATOM 7698 O O . GLY A 1 1035 ? -22.286 -12.147 7.985 1.00 61.16 1035 GLY A O 1
ATOM 7699 N N . TYR A 1 1036 ? -23.347 -14.114 7.747 1.00 64.69 1036 TYR A N 1
ATOM 7700 C CA . TYR A 1 1036 ? -22.273 -14.942 8.301 1.00 64.69 1036 TYR A CA 1
ATOM 7701 C C . TYR A 1 1036 ? -21.630 -15.785 7.200 1.00 64.69 1036 TYR A C 1
ATOM 7703 O O . TYR A 1 1036 ? -22.331 -16.308 6.338 1.00 64.69 1036 TYR A O 1
ATOM 7711 N N . ASP A 1 1037 ? -20.312 -15.966 7.275 1.00 65.56 1037 ASP A N 1
ATOM 7712 C CA . ASP A 1 1037 ? -19.634 -17.055 6.576 1.00 65.56 1037 ASP A CA 1
ATOM 7713 C C . ASP A 1 1037 ? -19.293 -18.129 7.613 1.00 65.56 1037 ASP A C 1
ATOM 7715 O O . ASP A 1 1037 ? -18.400 -17.942 8.440 1.00 65.56 1037 ASP A O 1
ATOM 7719 N N . LEU A 1 1038 ? -20.062 -19.219 7.612 1.00 68.56 1038 LEU A N 1
ATOM 7720 C CA . LEU A 1 1038 ? -19.844 -20.389 8.475 1.00 68.56 1038 LEU A CA 1
ATOM 7721 C C . LEU A 1 1038 ? -19.354 -21.593 7.666 1.00 68.56 1038 LEU A C 1
ATOM 7723 O O . LEU A 1 1038 ? -19.362 -22.725 8.153 1.00 68.56 1038 LEU A O 1
ATOM 7727 N N . THR A 1 1039 ? -18.933 -21.358 6.424 1.00 63.00 1039 THR A N 1
ATOM 7728 C CA . THR A 1 1039 ? -18.377 -22.400 5.557 1.00 63.00 1039 THR A CA 1
ATOM 7729 C C . THR A 1 1039 ? -16.934 -22.760 5.935 1.00 63.00 1039 THR A C 1
ATOM 7731 O O . THR A 1 1039 ? -16.382 -23.723 5.411 1.00 63.00 1039 THR A O 1
ATOM 7734 N N . HIS A 1 1040 ? -16.348 -22.031 6.895 1.00 71.06 1040 HIS A N 1
ATOM 7735 C CA . HIS A 1 1040 ? -15.006 -22.228 7.444 1.00 71.06 1040 HIS A CA 1
ATOM 7736 C C . HIS A 1 1040 ? -15.020 -22.137 8.976 1.00 71.06 1040 HIS A C 1
ATOM 7738 O O . HIS A 1 1040 ? -15.912 -21.519 9.562 1.00 71.06 1040 HIS A O 1
ATOM 7744 N N . ILE A 1 1041 ? -14.011 -22.719 9.631 1.00 76.44 1041 ILE A N 1
ATOM 7745 C CA . ILE A 1 1041 ? -13.882 -22.689 11.093 1.00 76.44 1041 ILE A CA 1
ATOM 7746 C C . ILE A 1 1041 ? -13.122 -21.454 11.581 1.00 76.44 1041 ILE A C 1
ATOM 7748 O O . ILE A 1 1041 ? -11.946 -21.287 11.265 1.00 76.44 1041 ILE A O 1
ATOM 7752 N N . GLY A 1 1042 ? -13.746 -20.704 12.492 1.00 74.81 1042 GLY A N 1
ATOM 7753 C CA . GLY A 1 1042 ? -13.171 -19.551 13.184 1.00 74.81 1042 GLY A CA 1
ATOM 7754 C C . GLY A 1 1042 ? -13.265 -18.247 12.389 1.00 74.81 1042 GLY A C 1
ATOM 7755 O O . GLY A 1 1042 ? -13.863 -18.184 11.319 1.00 74.81 1042 GLY A O 1
ATOM 7756 N N . ALA A 1 1043 ? -12.657 -17.184 12.917 1.00 69.56 1043 ALA A N 1
ATOM 7757 C CA . ALA A 1 1043 ? -12.348 -15.995 12.128 1.00 69.56 1043 ALA A CA 1
ATOM 7758 C C . ALA A 1 1043 ? -11.184 -16.343 11.197 1.00 69.56 1043 ALA A C 1
ATOM 7760 O O . ALA A 1 1043 ? -10.025 -16.376 11.622 1.00 69.56 1043 ALA A O 1
ATOM 7761 N N . VAL A 1 1044 ? -11.498 -16.673 9.951 1.00 60.12 1044 VAL A N 1
ATOM 7762 C CA . VAL A 1 1044 ? -10.519 -17.021 8.922 1.00 60.12 1044 VAL A CA 1
ATOM 7763 C C . VAL A 1 1044 ? -10.900 -16.373 7.610 1.00 60.12 1044 VAL A C 1
ATOM 7765 O O . VAL A 1 1044 ? -12.072 -16.197 7.286 1.00 60.12 1044 VAL A O 1
ATOM 7768 N N . ARG A 1 1045 ? -9.857 -16.059 6.841 1.00 55.84 1045 ARG A N 1
ATOM 7769 C CA . ARG A 1 1045 ? -9.918 -15.818 5.404 1.00 55.84 1045 ARG A CA 1
ATOM 7770 C C . ARG A 1 1045 ? -10.764 -16.947 4.799 1.00 55.84 1045 ARG A C 1
ATOM 7772 O O . ARG A 1 1045 ? -10.349 -18.100 4.895 1.00 55.84 1045 ARG A O 1
ATOM 7779 N N . GLY A 1 1046 ? -11.939 -16.655 4.228 1.00 41.72 1046 GLY A N 1
ATOM 7780 C CA . GLY A 1 1046 ? -12.651 -17.655 3.416 1.00 41.72 1046 GLY A CA 1
ATOM 7781 C C . GLY A 1 1046 ? -11.635 -18.233 2.432 1.00 41.72 1046 GLY A C 1
ATOM 7782 O O . GLY A 1 1046 ? -10.926 -17.426 1.838 1.00 41.72 1046 GLY A O 1
ATOM 7783 N N . GLY A 1 1047 ? -11.466 -19.563 2.401 1.00 35.84 1047 GLY A N 1
ATOM 7784 C CA . GLY A 1 1047 ? -10.235 -20.329 2.106 1.00 35.84 1047 GLY A CA 1
ATOM 7785 C C . GLY A 1 1047 ? -9.541 -20.130 0.747 1.00 35.84 1047 GLY A C 1
ATOM 7786 O O . GLY A 1 1047 ? -9.147 -21.094 0.096 1.00 35.84 1047 GLY A O 1
ATOM 7787 N N . ALA A 1 1048 ? -9.371 -18.887 0.312 1.00 36.31 1048 ALA A N 1
ATOM 7788 C CA . ALA A 1 1048 ? -8.740 -18.444 -0.910 1.00 36.31 1048 ALA A CA 1
ATOM 7789 C C . ALA A 1 1048 ? -7.647 -17.418 -0.580 1.00 36.31 1048 ALA A C 1
ATOM 7791 O O . ALA A 1 1048 ? -7.840 -16.478 0.193 1.00 36.31 1048 ALA A O 1
ATOM 7792 N N . VAL A 1 1049 ? -6.501 -17.577 -1.242 1.00 34.31 1049 VAL A N 1
ATOM 7793 C CA . VAL A 1 1049 ? -5.310 -16.710 -1.159 1.00 34.31 1049 VAL A CA 1
ATOM 7794 C C . VAL A 1 1049 ? -5.581 -15.261 -1.609 1.00 34.31 1049 VAL A C 1
ATOM 7796 O O . VAL A 1 1049 ? -4.731 -14.398 -1.452 1.00 34.31 1049 VAL A O 1
ATOM 7799 N N . SER A 1 1050 ? -6.764 -14.986 -2.168 1.00 35.97 1050 SER A N 1
ATOM 7800 C CA . SER A 1 1050 ? -7.154 -13.712 -2.782 1.00 35.97 1050 SER A CA 1
ATOM 7801 C C . SER A 1 1050 ? -7.957 -12.768 -1.873 1.00 35.97 1050 SER A C 1
ATOM 7803 O O . SER A 1 1050 ? -8.454 -11.759 -2.362 1.00 35.97 1050 SER A O 1
ATOM 7805 N N . ASN A 1 1051 ? -8.180 -13.097 -0.596 1.00 46.44 1051 ASN A N 1
ATOM 7806 C CA . ASN A 1 1051 ? -9.113 -12.347 0.258 1.00 46.44 1051 ASN A CA 1
ATOM 7807 C C . ASN A 1 1051 ? -8.406 -11.258 1.093 1.00 46.44 1051 ASN A C 1
ATOM 7809 O O . ASN A 1 1051 ? -7.563 -11.577 1.918 1.00 46.44 1051 ASN A O 1
ATOM 7813 N N . THR A 1 1052 ? -8.714 -9.978 0.926 1.00 51.06 1052 THR A N 1
ATOM 7814 C CA . THR A 1 1052 ? -7.843 -8.879 1.396 1.00 51.06 1052 THR A CA 1
ATOM 7815 C C . THR A 1 1052 ? -8.248 -8.235 2.737 1.00 51.06 1052 THR A C 1
ATOM 7817 O O . THR A 1 1052 ? -7.851 -7.108 3.024 1.00 51.06 1052 THR A O 1
ATOM 7820 N N . GLN A 1 1053 ? -9.059 -8.899 3.579 1.00 57.00 1053 GLN A N 1
ATOM 7821 C CA . GLN A 1 1053 ? -9.707 -8.266 4.751 1.00 57.00 1053 GLN A CA 1
ATOM 7822 C C . GLN A 1 1053 ? -8.746 -7.680 5.792 1.00 57.00 1053 GLN A C 1
ATOM 7824 O O . GLN A 1 1053 ? -9.101 -6.702 6.449 1.00 57.00 1053 GLN A O 1
ATOM 7829 N N . PHE A 1 1054 ? -7.566 -8.273 5.979 1.00 57.59 1054 PHE A N 1
ATOM 7830 C CA . PHE A 1 1054 ? -6.563 -7.810 6.947 1.00 57.59 1054 PHE A CA 1
ATOM 7831 C C . PHE A 1 1054 ? -5.326 -7.191 6.302 1.00 57.59 1054 PHE A C 1
ATOM 7833 O O . PHE A 1 1054 ? -4.388 -6.792 7.007 1.00 57.59 1054 PHE A O 1
ATOM 7840 N N . ASP A 1 1055 ? -5.320 -7.133 4.977 1.00 55.41 1055 ASP A N 1
ATOM 7841 C CA . ASP A 1 1055 ? -4.200 -6.626 4.215 1.00 55.41 1055 ASP A CA 1
ATOM 7842 C C . ASP A 1 1055 ? -4.147 -5.116 4.446 1.00 55.41 1055 ASP A C 1
ATOM 7844 O O . ASP A 1 1055 ? -5.180 -4.445 4.514 1.00 55.41 1055 ASP A O 1
ATOM 7848 N N . SER A 1 1056 ? -2.936 -4.572 4.579 1.00 56.34 1056 SER A N 1
ATOM 7849 C CA . SER A 1 1056 ? -2.675 -3.147 4.314 1.00 56.34 1056 SER A CA 1
ATOM 7850 C C . SER A 1 1056 ? -3.066 -2.145 5.391 1.00 56.34 1056 SER A C 1
ATOM 7852 O O . SER A 1 1056 ? -2.557 -1.024 5.380 1.00 56.34 1056 SER A O 1
ATOM 7854 N N . TRP A 1 1057 ? -3.881 -2.544 6.366 1.00 64.56 1057 TRP A N 1
ATOM 7855 C CA . TRP A 1 1057 ? -4.268 -1.666 7.470 1.00 64.56 1057 TRP A CA 1
ATOM 7856 C C . TRP A 1 1057 ? -3.714 -2.076 8.835 1.00 64.56 1057 TRP A C 1
ATOM 7858 O O . TRP A 1 1057 ? -3.566 -1.220 9.710 1.00 64.56 1057 TRP A O 1
ATOM 7868 N N . THR A 1 1058 ? -3.371 -3.350 9.017 1.00 70.88 1058 THR A N 1
ATOM 7869 C CA . THR A 1 1058 ? -2.832 -3.869 10.280 1.00 70.88 1058 THR A CA 1
ATOM 7870 C C . THR A 1 1058 ? -1.363 -3.465 10.492 1.00 70.88 1058 THR A C 1
ATOM 7872 O O . THR A 1 1058 ? -0.746 -2.834 9.635 1.00 70.88 1058 THR A O 1
ATOM 7875 N N . VAL A 1 1059 ? -0.820 -3.732 11.681 1.00 70.50 1059 VAL A N 1
ATOM 7876 C CA . VAL A 1 1059 ? 0.617 -3.643 12.001 1.00 70.50 1059 VAL A CA 1
ATOM 7877 C C . VAL A 1 1059 ? 1.144 -5.005 12.447 1.00 70.50 1059 VAL A C 1
ATOM 7879 O O . VAL A 1 1059 ? 0.442 -5.765 13.129 1.00 70.50 1059 VAL A O 1
ATOM 7882 N N . GLY A 1 1060 ? 2.372 -5.325 12.032 1.00 62.88 1060 GLY A N 1
ATOM 7883 C CA . GLY A 1 1060 ? 3.065 -6.567 12.363 1.00 62.88 1060 GLY A CA 1
ATOM 7884 C C . GLY A 1 1060 ? 3.807 -6.532 13.701 1.00 62.88 1060 GLY A C 1
ATOM 7885 O O . GLY A 1 1060 ? 4.111 -5.482 14.246 1.00 62.88 1060 GLY A O 1
ATOM 7886 N N . THR A 1 1061 ? 4.135 -7.714 14.233 1.00 50.47 1061 THR A N 1
ATOM 7887 C CA . THR A 1 1061 ? 5.096 -7.836 15.338 1.00 50.47 1061 THR A CA 1
ATOM 7888 C C . THR A 1 1061 ? 6.502 -7.884 14.727 1.00 50.47 1061 THR A C 1
ATOM 7890 O O . THR A 1 1061 ? 6.839 -8.921 14.156 1.00 50.47 1061 THR A O 1
ATOM 7893 N N . TYR A 1 1062 ? 7.326 -6.842 14.851 1.00 43.31 1062 TYR A N 1
ATOM 7894 C CA . TYR A 1 1062 ? 8.706 -6.728 14.312 1.00 43.31 1062 TYR A CA 1
ATOM 7895 C C . TYR A 1 1062 ? 9.727 -7.782 14.825 1.00 43.31 1062 TYR A C 1
ATOM 7897 O O . TYR A 1 1062 ? 10.944 -7.668 14.677 1.00 43.31 1062 TYR A O 1
ATOM 7905 N N . ARG A 1 1063 ? 9.264 -8.905 15.385 1.00 42.75 1063 ARG A N 1
ATOM 7906 C CA . ARG A 1 1063 ? 10.119 -9.943 15.958 1.00 42.75 1063 ARG A CA 1
ATOM 7907 C C . ARG A 1 1063 ? 10.587 -10.951 14.908 1.00 42.75 1063 ARG A C 1
ATOM 7909 O O . ARG A 1 1063 ? 9.813 -11.759 14.402 1.00 42.75 1063 ARG A O 1
ATOM 7916 N N . THR A 1 1064 ? 11.906 -11.004 14.751 1.00 33.59 1064 THR A N 1
ATOM 7917 C CA . THR A 1 1064 ? 12.735 -11.939 13.958 1.00 33.59 1064 THR A CA 1
ATOM 7918 C C . THR A 1 1064 ? 12.592 -13.436 14.290 1.00 33.59 1064 THR A C 1
ATOM 7920 O O . THR A 1 1064 ? 13.291 -14.268 13.715 1.00 33.59 1064 THR A O 1
ATOM 7923 N N . ALA A 1 1065 ? 11.711 -13.827 15.217 1.00 37.59 1065 ALA A N 1
ATOM 7924 C CA . ALA A 1 1065 ? 11.504 -15.230 15.571 1.00 37.59 1065 ALA A CA 1
ATOM 7925 C C . ALA A 1 1065 ? 10.334 -15.824 14.767 1.00 37.59 1065 ALA A C 1
ATOM 7927 O O . ALA A 1 1065 ? 9.241 -15.249 14.785 1.00 37.59 1065 ALA A O 1
ATOM 7928 N N . PRO A 1 1066 ? 10.483 -16.993 14.111 1.00 37.47 1066 PRO A N 1
ATOM 7929 C CA . PRO A 1 1066 ? 9.388 -17.620 13.384 1.00 37.47 1066 PRO A CA 1
ATOM 7930 C C . PRO A 1 1066 ? 8.182 -17.876 14.318 1.00 37.47 1066 PRO A C 1
ATOM 7932 O O . PRO A 1 1066 ? 8.328 -18.261 15.476 1.00 37.47 1066 PRO A O 1
ATOM 7935 N N . PHE A 1 1067 ? 6.978 -17.626 13.809 1.00 44.31 1067 PHE A N 1
ATOM 7936 C CA . PHE A 1 1067 ? 5.644 -17.925 14.310 1.00 44.31 1067 PHE A CA 1
ATOM 7937 C C . PHE A 1 1067 ? 5.395 -19.429 14.219 1.00 44.31 1067 PHE A C 1
ATOM 7939 O O . PHE A 1 1067 ? 4.268 -19.863 14.252 1.00 44.31 1067 PHE A O 1
ATOM 7946 N N . THR A 1 1068 ? 6.425 -20.266 14.178 1.00 43.97 1068 THR A N 1
ATOM 7947 C CA . THR A 1 1068 ? 6.217 -21.703 14.245 1.00 43.97 1068 THR A CA 1
ATOM 7948 C C . THR A 1 1068 ? 5.557 -22.050 15.572 1.00 43.97 1068 THR A C 1
ATOM 7950 O O . THR A 1 1068 ? 6.094 -21.745 16.648 1.00 43.97 1068 THR A O 1
ATOM 7953 N N . VAL A 1 1069 ? 4.385 -22.667 15.491 1.00 48.56 1069 VAL A N 1
ATOM 7954 C CA . VAL A 1 1069 ? 3.716 -23.353 16.588 1.00 48.56 1069 VAL A CA 1
ATOM 7955 C C . VAL A 1 1069 ? 4.575 -24.569 17.001 1.00 48.56 1069 VAL A C 1
ATOM 7957 O O . VAL A 1 1069 ? 4.658 -24.872 18.192 1.00 48.56 1069 VAL A O 1
ATOM 7960 N N . ARG A 1 1070 ? 5.442 -25.077 16.094 1.00 45.16 1070 ARG A N 1
ATOM 7961 C CA . ARG A 1 1070 ? 6.721 -25.753 16.425 1.00 45.16 1070 ARG A CA 1
ATOM 7962 C C . ARG A 1 1070 ? 7.718 -25.842 15.254 1.00 45.16 1070 ARG A C 1
ATOM 7964 O O . ARG A 1 1070 ? 7.361 -26.296 14.177 1.00 45.16 1070 ARG A O 1
ATOM 7971 N N . THR A 1 1071 ? 9.004 -25.561 15.493 1.00 32.81 1071 THR A N 1
ATOM 7972 C CA . THR A 1 1071 ? 10.107 -26.250 14.791 1.00 32.81 1071 THR A CA 1
ATOM 7973 C C . THR A 1 1071 ? 10.597 -27.374 15.697 1.00 32.81 1071 THR A C 1
ATOM 7975 O O . THR A 1 1071 ? 10.859 -27.160 16.881 1.00 32.81 1071 THR A O 1
ATOM 7978 N N . VAL A 1 1072 ? 10.682 -28.594 15.175 1.00 35.12 1072 VAL A N 1
ATOM 7979 C CA . VAL A 1 1072 ? 11.463 -29.647 15.832 1.00 35.12 1072 VAL A CA 1
ATOM 7980 C C . VAL A 1 1072 ? 12.921 -29.367 15.462 1.00 35.12 1072 VAL A C 1
ATOM 7982 O O . VAL A 1 1072 ? 13.211 -29.271 14.272 1.00 35.12 1072 VAL A O 1
ATOM 7985 N N . GLU A 1 1073 ? 13.800 -29.165 16.450 1.00 29.36 1073 GLU A N 1
ATOM 7986 C CA . GLU A 1 1073 ? 15.259 -29.242 16.232 1.00 29.36 1073 GLU A CA 1
ATOM 7987 C C . GLU A 1 1073 ? 15.684 -30.647 15.789 1.00 29.36 1073 GLU A C 1
ATOM 7989 O O . GLU A 1 1073 ? 15.168 -31.636 16.370 1.00 29.36 1073 GLU A O 1
#

Secondary structure (DSSP, 8-state):
-------------------------------------------------------------------------------------PPPP-TT--PEEEETTEEEEEEEE-S-EEE-TTSEEEEEEEEEE--SS---EEEE-TT-EEEE--SSS--EEEE-TT-EEEEE--SSS-EEEEES-SS---SSSB--EEEE-STT-SS-------EEEEEEEEESB---EEEEETTEEEEE--SEEEESB-TTEEEEEEEEES-SS-SEEE-SB--EEEEEEEES-SS-SEEEESB-SEEEEEEEEPPP-TTS-S--EEEEEE-SSTTS---EEEEEEEE------S---TT---EEEEE-TT----EEEEEEEE--TT-SEEE-TT-BGGG-BSSSS-SSEEEEEEEEESSS--TTSEEESSSBPPPTTTBPPTT-SS-SSEEEEE-SSS-EEEETSSS--SS-HHHH-EEEEETTEES-TTT-TTS---GGGG-SSSSS--SGGGTTB----SSS-TTSHHHHHHHHHS-B--SSSSSS--SSTT--TTTTT-----TTS-------TTTSSB----S-BTTBEEEE-B-BTTBEEEEEEEEE-S-EEE-TTEEEEEEEEEEE--SS---EEEE-TT-EEEE--SSS--EEEEPTT-EEEEE-BTTB-EEEEESSSS---SSSB--EEEE-STT-SS---PPPPEEEEEEEEESB---EEEEETTEEEEE--SEEEES--TTEEEEEEEEES-SS-SEEEEEE--EEEEEEEES-SS-SEEEEEE-SEEEEEEEEPPPPSSS-S--EEEEEE-SSTTS---EEEEEEEE------SPPPTT---EEEEE-TT----EEEEEEEES-TT-SEEE-TT-BGGG-BSS--TT-SSEEEEEEEEETT---GGGSEEE-TTSB-SPTT-EEET-SS-SSEEEEES----------S--SSTTSEEEETSSS--SS-TTTT-EEEEETTEE---SS-TTS--SSSS--SS-SS--SGGGTTBPP-SS---TT-TTTTTHHHHS-B--SSSSS---SSTT--TTTTTS------S---S----

Solvent-accessible surface area (backbone atoms only — not comparable to full-atom values): 55085 Å² total; per-residue (Å²): 134,87,82,86,86,90,87,90,85,90,84,87,85,86,85,85,89,89,87,84,91,81,89,86,82,90,85,90,88,83,90,81,89,85,89,86,88,87,90,86,89,83,88,89,92,85,87,91,88,89,85,88,86,83,92,80,87,81,88,78,90,84,80,88,89,80,88,82,86,87,90,89,89,86,87,86,89,83,93,84,85,90,86,75,72,76,48,70,70,41,47,74,44,76,40,43,67,78,46,84,51,28,27,37,42,52,42,76,32,66,40,57,29,59,49,53,47,83,34,41,34,32,46,52,30,51,34,27,36,19,45,100,88,28,65,26,42,43,38,36,38,46,40,18,40,35,28,19,35,58,73,101,42,58,10,30,40,36,34,29,54,37,16,26,46,39,34,53,27,35,48,86,29,26,24,37,38,36,39,80,62,92,74,83,73,64,51,32,39,12,29,26,39,38,43,38,26,38,51,92,52,85,78,54,81,76,66,74,38,60,27,38,39,26,27,30,34,34,34,20,8,12,24,85,40,75,51,72,55,80,89,47,73,50,75,46,28,25,21,34,38,40,35,15,33,41,67,52,28,37,39,31,38,34,34,23,32,24,8,49,25,28,13,32,39,35,58,28,36,25,36,36,36,33,42,36,37,20,34,38,18,51,22,18,22,35,32,39,22,26,31,46,26,40,38,34,33,34,33,23,39,41,50,71,47,87,77,61,75,68,54,22,19,33,32,34,40,31,20,91,48,70,75,50,24,48,34,38,40,35,24,25,24,24,38,36,38,43,75,63,93,61,67,44,63,100,81,58,38,37,21,23,32,34,37,29,47,31,34,41,46,46,32,40,31,14,29,31,24,33,42,23,50,28,23,38,30,35,35,31,55,55,14,39,29,60,70,31,35,51,64,87,78,52,102,19,28,38,24,15,30,41,27,37,33,58,50,56,89,57,90,41,38,58,42,71,46,81,33,46,62,65,36,78,74,21,56,39,59,74,69,53,62,62,54,64,6,43,30,40,44,60,6,77,88,29,40,67,42,52,44,43,44,85,79,54,73,59,95,52,42,64,47,55,44,28,63,47,24,56,56,79,35,63,37,40,22,61,83,38,75,70,51,67,37,14,54,76,59,16,25,28,52,62,82,85,58,49,47,80,73,17,48,54,22,43,47,44,72,94,76,59,54,94,84,14,68,46,61,64,47,34,79,76,58,69,29,41,68,34,42,26,73,16,38,41,49,50,56,33,54,69,53,59,86,46,39,75,41,66,86,54,79,60,82,85,71,55,71,58,64,68,71,50,72,74,47,48,43,76,22,87,51,64,88,53,51,23,71,17,51,48,44,58,35,62,25,56,95,63,36,30,24,31,35,37,26,44,47,24,65,38,59,33,74,48,52,44,78,36,43,34,30,47,53,27,53,32,29,35,21,45,100,89,26,66,25,41,43,37,32,35,44,40,17,40,36,25,21,38,55,80,94,45,57,8,32,42,36,34,27,53,32,15,24,42,40,34,49,23,33,52,33,29,26,24,39,37,34,42,78,66,92,68,80,77,57,52,28,37,12,28,29,44,36,42,36,22,40,46,92,46,90,80,53,82,77,66,72,28,59,26,39,38,30,27,31,33,37,32,20,8,13,23,79,44,76,53,73,56,76,92,43,76,48,78,48,28,30,18,32,38,41,34,11,32,44,68,53,29,38,40,33,44,34,36,23,33,24,8,45,25,27,12,33,37,38,34,34,31,27,34,38,37,30,44,36,36,20,35,35,19,52,22,20,22,36,33,37,29,24,33,52,23,41,39,36,32,33,35,24,36,43,45,76,59,88,76,80,78,63,52,25,21,32,33,35,42,29,23,87,50,72,74,50,20,54,30,40,36,36,23,27,25,23,35,38,44,52,73,80,74,60,85,60,56,96,83,54,49,34,21,25,33,33,33,25,52,31,30,31,44,36,33,39,36,20,30,32,27,35,32,23,61,40,23,39,30,33,25,36,64,49,9,38,24,68,64,34,32,39,54,94,51,90,80,60,94,14,27,42,24,14,30,41,25,36,37,68,64,47,62,61,84,78,41,46,53,46,62,35,97,67,26,39,49,66,47,92,86,41,66,38,83,77,56,72,52,25,68,6,35,30,58,47,60,37,67,84,92,86,86,85,84,89,79,97,75,90,81,92,70,93,46,43,75,41,48,43,52,34,82,83,67,86,82,61,40,62,56,56,53,53,29,66,45,25,53,60,83,30,39,34,40,82,69,87,57,93,73,36,40,35,19,34,76,68,43,36,30,56,58,82,85,63,57,52,80,76,19,58,49,18,48,49,45,79,68,91,51,56,97,90,23,94,47,70,79,39,55,88,77,63,67,36,43,59,45,42,36,61,13,42,47,59,69,75,50,100,81,61,65,89,46,32,45,42,58,76,34,78,84,63,93,64,74,65,52,86,69,79,86,132

Radius of gyration: 36.1 Å; Cα contacts (8 Å, |Δi|>4): 3087; chains: 1; bounding box: 109×132×96 Å